Protein AF-A0A8T6LSS7-F1 (afdb_monomer)

Foldseek 3Di:
DDDDDDDPPPPPPPPPDDPDPDDPDDPDPLPKDFPDWDADPPVRWIKTKIDFDFLVSLQSVLVVVQWGQADDQDPVSLVVCLVDPCCPPNDGAKEWGQWWCLVHPPFIAGSLRAFDQDAFAFDCPPDPPVQQTTKIQHRPDDDRGHHSHMYTGHRGDPPDTHITMIIHDPRFQKWWADAQAQWKKWFDDDPVLQDAFWKKKKWKFAAQDQAAKWFFKEFFAQFWGWIGGSQWIWIRQGNDPVLTDTFQDGDDHRDIWMWMWIDGALQWTFIDINNHTRGIGHSVNRHGGQHQPCQPPCVVVVHRRGIMMGQDHGDNDSHRGTGGIIAFIWMFGADPVRDTDTPFTFRPSRQDDQWGATSNGRIIGIDPIFIGGPSRQGSAHEAEFDAQDKDKDQKDFAFHKHKYKYFFDPQWFKKKKKKDDPPQVPPDKWWKKKFKAFSDADDPVDGPDIDTAISRIDIDMDGPDDGGMMMMIIGTNGMDGTMMIHMHIDHDDAADDCVQAAEFDAPDKDWWDKQADFLPDDQVSFKHKYKYFAAAWFQKKKKWKDDFWDFKKKKKFFRYEDDPVVVVVVPCPDDDPDPPPDPPPPQFPRMFIFGDPTGTTMTMGGRDHGHMMMMMMGHSGITTTMMMHMHTHHQDQQQDQVSAAEADAQDKDDPDKDGAPRKGKHKYQAAPPQFKKKKWKADWWDFKKKFKAAPGADDPVDGPAIWFGTISTIMDMDGDDDGGMMMMMIHDNGIIGRIIIHMHGDHHPDDDPPPDAAEDGGRDDDPDDDDPPPDDHHHDYDDPDDDPDDDDDDDDDDDD

Nearest PDB structures (foldseek):
  1qdd-assembly1_A  TM=8.700E-01  e=4.969E-05  Homo sapiens
  3l9j-assembly1_C  TM=7.885E-01  e=1.674E-05  Homo sapiens
  1tn3-assembly1_A  TM=7.776E-01  e=2.612E-05  Homo sapiens
  1htn-assembly1_A  TM=8.188E-01  e=8.147E-05  Homo sapiens
  2nan-assembly1_A  TM=7.299E-01  e=3.011E-03  Homo sapiens

Sequence (800 aa):
MKAQTVVVLSIFLLSILSPFFSTAEAENSTGIEILDTAVNPENNHTYHLLSASSWEDAANAARGLDGFLTTIDDALENQWIFDTFASFDNQSRHLWTGLSDDDEDGYYKWHDGTPFYYNNWGDSQPSEGGDEDFVHIASTNMGNIMPGSWNDLENDPQYFPVYGVVEVGEGADFSLRFDGEEDNVVIPHSDALNISGSISISAWVFPYSLDGIQFITMKGDYGWGMYLNNGAIGYASEYSLSQHPLSNMTVADNEWAHIEVELTESVGGEFRINGALAGNITAEESLIPQGDFGSNDCFTSGESCDELYIGSMGAGCDCNYFEGLLDNISIGTMTTNSTVHWFSNWTFPEGEGTTTGDTLSHLGEINGADWVMPDGTIVTQAVELENDQDLTIESAQAGDQLLFYGEIDDMTKDMYFSMSSWGDFGKEPTTIEVYMSHETIPSSWEHDEYFDAEYSFLWEDWSWPDAGTWWIVIIPTEDIEDLTLTLTWVVADPPPELDEMTELFNGIPVAGQSIDVGRQASFEDRVLYYYVNVTEPLASLSVETYGGTGNINLGLSWGTVPDPFDMFDNFPFESEPGSDKDEESESSAKIDWSSQQGNGEVATLYDVEPGLYYATAFTYQRSLDFTIKSSFAYAPDNIAPEDAIELSPGIAYGPLSGYDGLLQYFKIDVPTGTERLEVDLDEGYGEATLFLQYLEAPDAVNYDHLSGSPGAGDMVGFNDPTPGMWYILVYTEEIFANVMITASFEDRYVWSYDGTPIELFNGEEISGIEAPQGEELNFYVILENPGEYLSVSTLVVRVN

Mean predicted aligned error: 19.02 Å

Secondary structure (DSSP, 8-state):
------STTSSSSS--------------TT-PPEEEEEE-TTT--EEEEEPS--HHHHHHHHHTTTSEEPP--SHHHHHHHHHHHTTGGG---EEEEEEE-TTSTT--EETT--------BPTT-S-S-TT--EEEE-SS-BTTBPTTSEEEE-SS-SSS-EEEEEEES-----EEEEESSS-EEEE---GGG---SEEEEEEEEEES--SSEEEEEEETBT-SEEEEETTEEEE--SS-GGGS-EEEEEPPTTS-EEEEEEEETTTEEEEEETTEEEEEE-TTT-----SB---TTHHHHT-----EEESS--TT-S----EEEEEEEEEEEE-TTS-EEEEEEE--TT-SSSEEE-TT--EEEEESPEEE-TTS-B--PPEE--TTEEEEEEEE-TT--EEEEEEEPTTEEEEEEEEEESS-TTSS--EEEEEEEESS---SSS-SEEEEEETTEEEEEEESPPSEEEEEEEEESS-EEEEEEEEEEEEPPPPPPTTTSEE--TT--EEEEEE---TTS-SGGGEEEEEEEE-S-EEEEEEEEESSBS--EEEEEESSPPPTTHHHHTS-S---TT--------TT-SEEEE--SSS--EEEEEEE-SEEEEEEEE-SS-EEEEEEEEEEEEPPTTSSGGG-EEPPTT--EEEEEE-TT--EEEEEEE-TT--EEEEEEESSEE--EEEEEESS---SS--SEE-SS-STT-EEEEESPPSEEEEEEEE-SS-EEEEEEEEEEE-------SSPPEEPPTT---------TTPPPPEE---SS--S------------

Solvent-accessible surface area (backbone atoms only — not comparable to full-atom values): 43514 Å² total; per-residue (Å²): 138,86,89,90,86,88,77,93,83,76,81,86,81,80,86,84,87,73,86,83,78,78,78,84,74,79,83,66,94,82,77,71,47,80,76,47,76,50,63,45,88,86,85,68,39,38,34,36,34,37,44,66,53,32,51,67,60,33,40,57,52,16,49,77,64,65,27,24,23,25,81,54,78,43,73,66,52,46,50,48,53,39,71,60,53,22,48,42,97,84,40,81,32,29,32,33,42,15,39,30,17,77,90,43,87,92,51,70,41,32,62,32,40,47,68,70,82,44,85,52,61,14,74,84,40,75,60,100,48,97,67,32,36,33,31,27,38,30,51,52,72,62,85,74,25,43,60,66,21,30,44,54,29,40,56,67,56,90,88,60,75,35,20,29,30,24,31,36,58,90,60,49,58,22,20,40,37,26,82,39,73,80,19,29,33,47,24,73,66,54,83,82,75,72,62,67,67,31,43,34,41,37,31,38,39,26,29,67,58,44,77,56,52,27,15,52,30,16,28,5,18,51,7,34,35,40,28,34,46,62,27,16,46,32,40,37,31,48,82,50,78,91,72,33,51,59,32,81,44,60,63,60,59,77,39,84,38,43,38,37,43,41,38,30,49,68,65,16,34,36,28,28,47,71,87,39,85,26,33,70,37,49,32,88,54,24,45,67,37,85,6,80,72,64,51,75,61,38,71,71,73,72,56,79,44,51,30,38,22,32,24,19,47,24,72,56,43,102,47,44,23,24,35,27,38,41,34,50,39,32,39,28,30,68,42,99,82,79,44,75,48,71,80,42,38,36,47,44,48,61,42,56,83,55,53,50,55,26,86,81,70,52,61,28,41,45,40,83,48,42,41,15,37,80,90,65,52,60,61,49,60,61,43,78,42,53,74,77,38,80,47,73,44,71,64,50,50,53,70,42,61,47,36,33,32,31,80,40,56,75,64,25,44,38,38,36,43,37,38,40,30,83,77,50,83,86,59,81,81,45,48,27,45,38,27,29,17,73,81,43,80,34,47,102,87,50,54,79,42,78,45,79,18,54,54,43,37,44,79,49,75,42,74,53,53,80,56,44,45,37,22,36,31,40,31,30,70,47,70,45,53,48,38,34,39,34,34,34,67,42,65,54,69,80,51,78,62,73,89,81,36,45,81,42,46,73,72,46,70,49,70,68,43,64,38,88,45,60,81,82,55,61,68,76,71,33,53,46,54,32,33,33,82,40,85,57,60,20,46,25,43,33,42,38,35,35,60,58,51,48,38,39,30,35,28,31,18,54,81,26,55,45,59,81,65,56,68,56,71,74,47,81,86,82,68,68,97,79,71,84,72,69,90,77,82,72,50,69,55,59,55,31,72,18,75,57,94,27,33,72,27,61,21,60,38,58,76,34,63,61,41,58,31,20,30,26,43,32,38,89,46,44,26,39,49,24,28,38,31,26,41,72,38,64,55,71,81,20,60,41,72,92,47,33,44,76,59,49,76,70,44,74,45,69,72,40,69,44,30,45,84,45,49,41,28,32,28,38,77,40,56,85,84,48,34,16,41,36,39,37,29,42,52,58,44,42,42,33,38,45,30,27,16,76,79,43,72,35,53,103,86,51,56,76,44,57,41,44,49,64,20,33,67,19,51,43,72,49,65,61,54,75,60,39,48,33,20,34,26,43,39,32,77,34,51,22,40,54,24,25,42,31,39,33,75,45,75,57,84,72,80,69,82,79,82,68,64,42,79,57,58,51,85,60,84,86,74,83,84,64,74,68,93,90,67,86,88,49,73,44,68,87,70,95,65,93,68,98,74,90,87,90,86,85,83,83,87,81,85,126

Radius of gyration: 38.3 Å; Cα contacts (8 Å, |Δi|>4): 1984; chains: 1; bounding box: 134×94×95 Å

pLDDT: mean 80.97, std 16.64, range [23.95, 98.19]

Structure (mmCIF, N/CA/C/O backbone):
data_AF-A0A8T6LSS7-F1
#
_entry.id   AF-A0A8T6LSS7-F1
#
loop_
_atom_site.group_PDB
_atom_site.id
_atom_site.type_symbol
_atom_site.label_atom_id
_atom_site.label_alt_id
_atom_site.label_comp_id
_atom_site.label_asym_id
_atom_site.label_entity_id
_atom_site.label_seq_id
_atom_site.pdbx_PDB_ins_code
_atom_site.Cartn_x
_atom_site.Cartn_y
_atom_site.Cartn_z
_atom_site.occupancy
_atom_site.B_iso_or_equiv
_atom_site.auth_seq_id
_atom_site.auth_comp_id
_atom_site.auth_asym_id
_atom_site.auth_atom_id
_atom_site.pdbx_PDB_model_num
ATOM 1 N N . MET A 1 1 ? -94.938 25.463 23.545 1.00 40.94 1 MET A N 1
ATOM 2 C CA . MET A 1 1 ? -94.164 26.537 22.888 1.00 40.94 1 MET A CA 1
ATOM 3 C C . MET A 1 1 ? -93.229 25.874 21.897 1.00 40.94 1 MET A C 1
ATOM 5 O O . MET A 1 1 ? -92.561 24.924 22.271 1.00 40.94 1 MET A O 1
ATOM 9 N N . LYS A 1 2 ? -93.323 26.260 20.623 1.00 40.34 2 LYS A N 1
ATOM 10 C CA . LYS A 1 2 ? -92.536 25.718 19.510 1.00 40.34 2 LYS A CA 1
ATOM 11 C C . LYS A 1 2 ? -91.195 26.460 19.415 1.00 40.34 2 LYS A C 1
ATOM 13 O O . LYS A 1 2 ? -91.171 27.650 19.703 1.00 40.34 2 LYS A O 1
ATOM 18 N N . ALA A 1 3 ? -90.190 25.744 18.904 1.00 39.75 3 ALA A N 1
ATOM 19 C CA . ALA A 1 3 ? -88.854 26.180 18.482 1.00 39.75 3 ALA A CA 1
ATOM 20 C C . ALA A 1 3 ? -87.817 26.421 19.596 1.00 39.75 3 ALA A C 1
ATOM 22 O O . ALA A 1 3 ? -87.719 27.522 20.115 1.00 39.75 3 ALA A O 1
ATOM 23 N N . GLN A 1 4 ? -87.020 25.382 19.890 1.00 44.56 4 GLN A N 1
ATOM 24 C CA . GLN A 1 4 ? -85.574 25.448 20.181 1.00 44.56 4 GLN A CA 1
ATOM 25 C C . GLN A 1 4 ? -85.032 24.021 20.406 1.00 44.56 4 GLN A C 1
ATOM 27 O O . GLN A 1 4 ? -84.818 23.582 21.531 1.00 44.56 4 GLN A O 1
ATOM 32 N N . THR A 1 5 ? -84.881 23.241 19.330 1.00 46.53 5 THR A N 1
ATOM 33 C CA . THR A 1 5 ? -84.196 21.932 19.349 1.00 46.53 5 THR A CA 1
ATOM 34 C C . THR A 1 5 ? -83.791 21.564 17.919 1.00 46.53 5 THR A C 1
ATOM 36 O O . THR A 1 5 ? -84.595 20.939 17.251 1.00 46.53 5 THR A O 1
ATOM 39 N N . VAL A 1 6 ? -82.627 22.024 17.437 1.00 47.06 6 VAL A N 1
ATOM 40 C CA . VAL A 1 6 ? -81.729 21.396 16.426 1.00 47.06 6 VAL A CA 1
ATOM 41 C C . VAL A 1 6 ? -80.494 22.313 16.313 1.00 47.06 6 VAL A C 1
ATOM 43 O O . VAL A 1 6 ? -80.533 23.228 15.507 1.00 47.06 6 VAL A O 1
ATOM 46 N N . VAL A 1 7 ? -79.442 22.114 17.127 1.00 45.12 7 VAL A N 1
ATOM 47 C CA . VAL A 1 7 ? -78.052 22.580 16.834 1.00 45.12 7 VAL A CA 1
ATOM 48 C C . VAL A 1 7 ? -76.977 21.688 17.501 1.00 45.12 7 VAL A C 1
ATOM 50 O O . VAL A 1 7 ? -75.867 21.609 17.001 1.00 45.12 7 VAL A O 1
ATOM 53 N N . VAL A 1 8 ? -77.254 20.924 18.566 1.00 42.53 8 VAL A N 1
ATOM 54 C CA . VAL A 1 8 ? -76.170 20.286 19.364 1.00 42.53 8 VAL A CA 1
ATOM 55 C C . VAL A 1 8 ? -75.851 18.822 18.979 1.00 42.53 8 VAL A C 1
ATOM 57 O O . VAL A 1 8 ? -75.291 18.087 19.775 1.00 42.53 8 VAL A O 1
ATOM 60 N N . LEU A 1 9 ? -76.168 18.359 17.762 1.00 38.84 9 LEU A N 1
ATOM 61 C CA . LEU A 1 9 ? -75.854 16.972 17.345 1.00 38.84 9 LEU A CA 1
ATOM 62 C C . LEU A 1 9 ? -75.082 16.848 16.018 1.00 38.84 9 LEU A C 1
ATOM 64 O O . LEU A 1 9 ? -75.064 15.778 15.420 1.00 38.84 9 LEU A O 1
ATOM 68 N N . SER A 1 10 ? -74.435 17.925 15.558 1.00 41.28 10 SER A N 1
ATOM 69 C CA . SER A 1 10 ? -73.684 17.940 14.286 1.00 41.28 10 SER A CA 1
ATOM 70 C C . SER A 1 10 ? -72.208 18.339 14.418 1.00 41.28 10 SER A C 1
ATOM 72 O O . SER A 1 10 ? -71.551 18.518 13.403 1.00 41.28 10 SER A O 1
ATOM 74 N N . ILE A 1 11 ? -71.670 18.445 15.640 1.00 42.44 11 ILE A N 1
ATOM 75 C CA . ILE A 1 11 ? -70.236 18.729 15.884 1.00 42.44 11 ILE A CA 1
ATOM 76 C C . ILE A 1 11 ? -69.477 17.478 16.382 1.00 42.44 11 ILE A C 1
ATOM 78 O O . ILE A 1 11 ? -68.262 17.491 16.495 1.00 42.44 11 ILE A O 1
ATOM 82 N N . PHE A 1 12 ? -70.161 16.347 16.592 1.00 38.97 12 PHE A N 1
ATOM 83 C CA . PHE A 1 12 ? -69.554 15.123 17.144 1.00 38.97 12 PHE A CA 1
ATOM 84 C C . PHE A 1 12 ? -69.286 14.004 16.116 1.00 38.97 12 PHE A C 1
ATOM 86 O O . PHE A 1 12 ? -69.107 12.854 16.500 1.00 38.97 12 PHE A O 1
ATOM 93 N N . LEU A 1 13 ? -69.287 14.303 14.810 1.00 39.62 13 LEU A N 1
ATOM 94 C CA . LEU A 1 13 ? -69.098 13.281 13.763 1.00 39.62 13 LEU A CA 1
ATOM 95 C C . LEU A 1 13 ? -68.272 13.750 12.550 1.00 39.62 13 LEU A C 1
ATOM 97 O O . LEU A 1 13 ? -68.459 13.258 11.443 1.00 39.62 13 LEU A O 1
ATOM 101 N N . LEU A 1 14 ? -67.351 14.696 12.762 1.00 36.94 14 LEU A N 1
ATOM 102 C CA . LEU A 1 14 ? -66.416 15.180 11.731 1.00 36.94 14 LEU A CA 1
ATOM 103 C C . LEU A 1 14 ? -64.970 15.345 12.242 1.00 36.94 14 LEU A C 1
ATOM 105 O O . LEU A 1 14 ? -64.190 16.071 11.644 1.00 36.94 14 LEU A O 1
ATOM 109 N N . SER A 1 15 ? -64.600 14.653 13.325 1.00 35.75 15 SER A N 1
ATOM 110 C CA . SER A 1 15 ? -63.225 14.616 13.860 1.00 35.75 15 SER A CA 1
ATOM 111 C C . SER A 1 15 ? -62.592 13.220 13.801 1.00 35.75 15 SER A C 1
ATOM 113 O O . SER A 1 15 ? -61.698 12.911 14.580 1.00 35.75 15 SER A O 1
ATOM 115 N N . ILE A 1 16 ? -63.076 12.354 12.909 1.00 44.50 16 ILE A N 1
ATOM 116 C CA . ILE A 1 16 ? -62.500 11.028 12.668 1.00 44.50 16 ILE A CA 1
ATOM 117 C C . ILE A 1 16 ? -62.125 10.985 11.190 1.00 44.50 16 ILE A C 1
ATOM 119 O O . ILE A 1 16 ? -62.969 10.634 10.373 1.00 44.50 16 ILE A O 1
ATOM 123 N N . LEU A 1 17 ? -60.925 11.473 10.866 1.00 40.81 17 LEU A N 1
ATOM 124 C CA . LEU A 1 17 ? -60.107 11.165 9.679 1.00 40.81 17 LEU A CA 1
ATOM 125 C C . LEU A 1 17 ? -58.912 12.136 9.650 1.00 40.81 17 LEU A C 1
ATOM 127 O O . LEU A 1 17 ? -58.845 13.039 8.823 1.00 40.81 17 LEU A O 1
ATOM 131 N N . SER A 1 18 ? -57.981 11.927 10.577 1.00 35.81 18 SER A N 1
ATOM 132 C CA . SER A 1 18 ? -56.585 12.343 10.435 1.00 35.81 18 SER A CA 1
ATOM 133 C C . SER A 1 18 ? -55.748 11.213 11.035 1.00 35.81 18 SER A C 1
ATOM 135 O O . SER A 1 18 ? -55.961 10.904 12.212 1.00 35.81 18 SER A O 1
ATOM 137 N N . PRO A 1 19 ? -54.869 10.535 10.282 1.00 35.75 19 PRO A N 1
ATOM 138 C CA . PRO A 1 19 ? -53.860 9.696 10.905 1.00 35.75 19 PRO A CA 1
ATOM 139 C C . PRO A 1 19 ? -52.887 10.632 11.629 1.00 35.75 19 PRO A C 1
ATOM 141 O O . PRO A 1 19 ? -52.275 11.500 11.011 1.00 35.75 19 PRO A O 1
ATOM 144 N N . PHE A 1 20 ? -52.811 10.500 12.951 1.00 35.19 20 PHE A N 1
ATOM 145 C CA . PHE A 1 20 ? -51.690 11.015 13.726 1.00 35.19 20 PHE A CA 1
ATOM 146 C C . PHE A 1 20 ? -50.478 10.151 13.368 1.00 35.19 20 PHE A C 1
ATOM 148 O O . PHE A 1 20 ? -50.337 9.050 13.890 1.00 35.19 20 PHE A O 1
ATOM 155 N N . PHE A 1 21 ? -49.642 10.632 12.456 1.00 32.59 21 PHE A N 1
ATOM 156 C CA . PHE A 1 21 ? -48.210 10.401 12.574 1.00 32.59 21 PHE A CA 1
ATOM 157 C C . PHE A 1 21 ? -47.707 11.544 13.455 1.00 32.59 21 PHE A C 1
ATOM 159 O O . PHE A 1 21 ? -47.701 12.691 13.018 1.00 32.59 21 PHE A O 1
ATOM 166 N N . SER A 1 22 ? -47.413 11.267 14.725 1.00 27.83 22 SER A N 1
ATOM 167 C CA . SER A 1 22 ? -46.406 12.062 15.421 1.00 27.83 22 SER A CA 1
ATOM 168 C C . SER A 1 22 ? -45.099 11.323 15.197 1.00 27.83 22 SER A C 1
ATOM 170 O O . SER A 1 22 ? -44.866 10.286 15.817 1.00 27.83 22 SER A O 1
ATOM 172 N N . THR A 1 23 ? -44.296 11.808 14.263 1.00 31.00 23 THR A N 1
ATOM 173 C CA . THR A 1 23 ? -42.855 11.637 14.378 1.00 31.00 23 THR A CA 1
ATOM 174 C C . THR A 1 23 ? -42.456 12.385 15.647 1.00 31.00 23 THR A C 1
ATOM 176 O O . THR A 1 23 ? -42.831 13.541 15.845 1.00 31.00 23 THR A O 1
ATOM 179 N N . ALA A 1 24 ? -41.849 11.670 16.588 1.00 33.47 24 ALA A N 1
ATOM 180 C CA . ALA A 1 24 ? -41.074 12.312 17.629 1.00 33.47 24 ALA A CA 1
ATOM 181 C C . ALA A 1 24 ? -39.760 12.694 16.946 1.00 33.47 24 ALA A C 1
ATOM 183 O O . ALA A 1 24 ? -38.955 11.818 16.664 1.00 33.47 24 ALA A O 1
ATOM 184 N N . GLU A 1 25 ? -39.613 13.961 16.575 1.00 34.03 25 GLU A N 1
ATOM 185 C CA . GLU A 1 25 ? -38.293 14.527 16.309 1.00 34.03 25 GLU A CA 1
ATOM 186 C C . GLU A 1 25 ? -37.660 14.777 17.679 1.00 34.03 25 GLU A C 1
ATOM 188 O O . GLU A 1 25 ? -38.265 15.429 18.538 1.00 34.03 25 GLU A O 1
ATOM 193 N N . ALA A 1 26 ? -36.495 14.176 17.914 1.00 36.84 26 ALA A N 1
ATOM 194 C CA . ALA A 1 26 ? -35.622 14.580 19.001 1.00 36.84 26 ALA A CA 1
ATOM 195 C C . ALA A 1 26 ? -35.223 16.046 18.752 1.00 36.84 26 ALA A C 1
ATOM 197 O O . ALA A 1 26 ? -34.851 16.405 17.636 1.00 36.84 26 ALA A O 1
ATOM 198 N N . GLU A 1 27 ? -35.377 16.920 19.751 1.00 32.44 27 GLU A N 1
ATOM 199 C CA . GLU A 1 27 ? -34.885 18.296 19.641 1.00 32.44 27 GLU A CA 1
ATOM 200 C C . GLU A 1 27 ? -33.352 18.264 19.662 1.00 32.44 27 GLU A C 1
ATOM 202 O O . GLU A 1 27 ? -32.753 18.011 20.706 1.00 32.44 27 GLU A O 1
ATOM 207 N N . ASN A 1 28 ? -32.741 18.529 18.505 1.00 38.34 28 ASN A N 1
ATOM 208 C CA . ASN A 1 28 ? -31.308 18.758 18.357 1.00 38.34 28 ASN A CA 1
ATOM 209 C C . ASN A 1 28 ? -30.936 20.070 19.078 1.00 38.34 28 ASN A C 1
ATOM 211 O O . ASN A 1 28 ? -31.530 21.122 18.816 1.00 38.34 28 ASN A O 1
ATOM 215 N N . SER A 1 29 ? -30.004 20.025 20.030 1.00 43.22 29 SER A N 1
ATOM 216 C CA . SER A 1 29 ? -29.711 21.129 20.962 1.00 43.22 29 SER A CA 1
ATOM 217 C C . SER A 1 29 ? -28.929 22.301 20.338 1.00 43.22 29 SER A C 1
ATOM 219 O O . SER A 1 29 ? -28.800 23.346 20.980 1.00 43.22 29 SER A O 1
ATOM 221 N N . THR A 1 30 ? -28.478 22.173 19.086 1.00 54.31 30 THR A N 1
ATOM 222 C CA . THR A 1 30 ? -27.669 23.164 18.346 1.00 54.31 30 THR A CA 1
ATOM 223 C C . THR A 1 30 ? -28.473 24.022 17.359 1.00 54.31 30 THR A C 1
ATOM 225 O O . THR A 1 30 ? -28.008 25.072 16.923 1.00 54.31 30 THR A O 1
ATOM 228 N N . GLY A 1 31 ? -29.713 23.640 17.025 1.00 70.25 31 GLY A N 1
ATOM 229 C CA . GLY A 1 31 ? -30.532 24.355 16.034 1.00 70.25 31 GLY A CA 1
ATOM 230 C C . GLY A 1 31 ? -30.112 24.147 14.570 1.00 70.25 31 GLY A C 1
ATOM 231 O O . GLY A 1 31 ? -30.595 24.884 13.710 1.00 70.25 31 GLY A O 1
ATOM 232 N N . ILE A 1 32 ? -29.249 23.161 14.296 1.00 86.25 32 ILE A N 1
ATOM 233 C CA . ILE A 1 32 ? -28.837 22.726 12.952 1.00 86.25 32 ILE A CA 1
ATOM 234 C C . ILE A 1 32 ? -29.931 21.844 12.330 1.00 86.25 32 ILE A C 1
ATOM 236 O O . ILE A 1 32 ? -30.429 20.912 12.966 1.00 86.25 32 ILE A O 1
ATOM 240 N N . GLU A 1 33 ? -30.317 22.149 11.088 1.00 92.06 33 GLU A N 1
ATOM 241 C CA . GLU A 1 33 ? -31.374 21.451 10.340 1.00 92.06 33 GLU A CA 1
ATOM 242 C C . GLU A 1 33 ? -30.783 20.506 9.279 1.00 92.06 33 GLU A C 1
ATOM 244 O O . GLU A 1 33 ? -29.805 20.852 8.620 1.00 92.06 33 GLU A O 1
ATOM 249 N N . ILE A 1 34 ? -31.421 19.352 9.045 1.00 93.94 34 ILE A N 1
ATOM 250 C CA . ILE A 1 34 ? -31.123 18.484 7.893 1.00 93.94 34 ILE A CA 1
ATOM 251 C C . ILE A 1 34 ? -31.793 19.076 6.644 1.00 93.94 34 ILE A C 1
ATOM 253 O O . ILE A 1 34 ? -33.019 19.199 6.582 1.00 93.94 34 ILE A O 1
ATOM 257 N N . LEU A 1 35 ? -30.992 19.442 5.645 1.00 94.69 35 LEU A N 1
ATOM 258 C CA . LEU A 1 35 ? -31.424 20.033 4.378 1.00 94.69 35 LEU A CA 1
ATOM 259 C C . LEU A 1 35 ? -31.782 18.988 3.316 1.00 94.69 35 LEU A C 1
ATOM 261 O O . LEU A 1 35 ? -32.729 19.210 2.557 1.00 94.69 35 LEU A O 1
ATOM 265 N N . ASP A 1 36 ? -31.035 17.885 3.248 1.00 95.56 36 ASP A N 1
ATOM 266 C CA . ASP A 1 36 ? -31.293 16.775 2.324 1.00 95.56 36 ASP A CA 1
ATOM 267 C C . ASP A 1 36 ? -30.813 15.436 2.890 1.00 95.56 36 ASP A C 1
ATOM 269 O O . ASP A 1 36 ? -30.063 15.386 3.865 1.00 95.56 36 ASP A O 1
ATOM 273 N N . THR A 1 37 ? -31.270 14.335 2.297 1.00 95.12 37 THR A N 1
ATOM 274 C CA . THR A 1 37 ? -30.826 12.980 2.642 1.00 95.12 37 THR A CA 1
ATOM 275 C C . THR A 1 37 ? -30.750 12.115 1.395 1.00 95.12 37 THR A C 1
ATOM 277 O O . THR A 1 37 ? -31.733 12.002 0.658 1.00 95.12 37 THR A O 1
ATOM 280 N N . ALA A 1 38 ? -29.610 11.463 1.193 1.00 94.25 38 ALA A N 1
ATOM 281 C CA . ALA A 1 38 ? -29.365 10.573 0.067 1.00 94.25 38 ALA A CA 1
ATOM 282 C C . ALA A 1 38 ? -28.739 9.258 0.543 1.00 94.25 38 ALA A C 1
ATOM 284 O O . ALA A 1 38 ? -28.153 9.199 1.614 1.00 94.25 38 ALA A O 1
ATOM 285 N N . VAL A 1 39 ? -28.891 8.198 -0.247 1.00 91.69 39 VAL A N 1
ATOM 286 C CA . VAL A 1 39 ? -28.208 6.918 -0.017 1.00 91.69 39 VAL A CA 1
ATOM 287 C C . VAL A 1 39 ? -27.258 6.719 -1.182 1.00 91.69 39 VAL A C 1
ATOM 289 O O . VAL A 1 39 ? -27.709 6.790 -2.335 1.00 91.69 39 VAL A O 1
ATOM 292 N N . ASN A 1 40 ? -25.979 6.504 -0.893 1.00 87.19 40 ASN A N 1
ATOM 293 C CA . ASN A 1 40 ? -24.995 6.225 -1.929 1.00 87.19 40 ASN A CA 1
ATOM 294 C C . ASN A 1 40 ? -25.286 4.826 -2.509 1.00 87.19 40 ASN A C 1
ATOM 296 O O . ASN A 1 40 ? -25.417 3.858 -1.759 1.00 87.19 40 ASN A O 1
ATOM 300 N N . PRO A 1 41 ? -25.501 4.697 -3.832 1.00 87.19 41 PRO A N 1
ATOM 301 C CA . PRO A 1 41 ? -25.868 3.424 -4.442 1.00 87.19 41 PRO A CA 1
ATOM 302 C C . PRO A 1 41 ? -24.751 2.371 -4.422 1.00 87.19 41 PRO A C 1
ATOM 304 O O . PRO A 1 41 ? -25.080 1.199 -4.610 1.00 87.19 41 PRO A O 1
ATOM 307 N N . GLU A 1 42 ? -23.490 2.767 -4.229 1.00 80.75 42 GLU A N 1
ATOM 308 C CA . GLU A 1 42 ? -22.336 1.861 -4.261 1.00 80.75 42 GLU A CA 1
ATOM 309 C C . GLU A 1 42 ? -22.053 1.251 -2.877 1.00 80.75 42 GLU A C 1
ATOM 311 O O . GLU A 1 42 ? -22.090 0.028 -2.746 1.00 80.75 42 GLU A O 1
ATOM 316 N N . ASN A 1 43 ? -21.880 2.071 -1.831 1.00 79.12 43 ASN A N 1
ATOM 317 C CA . ASN A 1 43 ? -21.609 1.590 -0.462 1.00 79.12 43 ASN A CA 1
ATOM 318 C C . ASN A 1 43 ? -22.879 1.384 0.397 1.00 79.12 43 ASN A C 1
ATOM 320 O O . ASN A 1 43 ? -22.838 0.747 1.445 1.00 79.12 43 ASN A O 1
ATOM 324 N N . ASN A 1 44 ? -24.049 1.849 -0.066 1.00 80.12 44 ASN A N 1
ATOM 325 C CA . ASN A 1 44 ? -25.341 1.726 0.622 1.00 80.12 44 ASN A CA 1
ATOM 326 C C . ASN A 1 44 ? -25.422 2.464 1.982 1.00 80.12 44 ASN A C 1
ATOM 328 O O . ASN A 1 44 ? -26.361 2.228 2.752 1.00 80.12 44 ASN A O 1
ATOM 332 N N . HIS A 1 45 ? -24.506 3.399 2.249 1.00 81.88 45 HIS A N 1
ATOM 333 C CA . HIS A 1 45 ? -24.540 4.288 3.411 1.00 81.88 45 HIS A CA 1
ATOM 334 C C . HIS A 1 45 ? -25.535 5.440 3.211 1.00 81.88 45 HIS A C 1
ATOM 336 O O . HIS A 1 45 ? -25.880 5.822 2.083 1.00 81.88 45 HIS A O 1
ATOM 342 N N . THR A 1 46 ? -26.072 5.964 4.317 1.00 89.06 46 THR A N 1
ATOM 343 C CA . THR A 1 46 ? -27.036 7.075 4.301 1.00 89.06 46 THR A CA 1
ATOM 344 C C . THR A 1 46 ? -26.336 8.375 4.654 1.00 89.06 46 THR A C 1
ATOM 346 O O . THR A 1 46 ? -25.728 8.464 5.705 1.00 89.06 46 THR A O 1
ATOM 349 N N . TYR A 1 47 ? -26.497 9.410 3.836 1.00 93.62 47 TYR A N 1
ATOM 350 C CA . TYR A 1 47 ? -25.856 10.705 4.041 1.00 93.62 47 TYR A CA 1
ATOM 351 C C . TYR A 1 47 ? -26.888 11.802 4.286 1.00 93.62 47 TYR A C 1
ATOM 353 O O . TYR A 1 47 ? -27.912 11.870 3.592 1.00 93.62 47 TYR A O 1
ATOM 361 N N . HIS A 1 48 ? -26.605 12.700 5.226 1.00 94.19 48 HIS A N 1
ATOM 362 C CA . HIS A 1 48 ? -27.399 13.891 5.511 1.00 94.19 48 HIS A CA 1
ATOM 363 C C . HIS A 1 48 ? -26.604 15.163 5.227 1.00 94.19 48 HIS A C 1
ATOM 365 O O . HIS A 1 48 ? -25.503 15.348 5.730 1.00 94.19 48 HIS A O 1
ATOM 371 N N . LEU A 1 49 ? -27.205 16.097 4.493 1.00 97.12 49 LEU A N 1
ATOM 372 C CA . LEU A 1 49 ? -26.668 17.450 4.360 1.00 97.12 49 LEU A CA 1
ATOM 373 C C . LEU A 1 49 ? -27.221 18.325 5.486 1.00 97.12 49 LEU A C 1
ATOM 375 O O . LEU A 1 49 ? -28.436 18.503 5.575 1.00 97.12 49 LEU A O 1
ATOM 379 N N . LEU A 1 50 ? -26.357 18.908 6.307 1.00 95.94 50 LEU A N 1
ATOM 380 C CA . LEU A 1 50 ? -26.715 19.820 7.394 1.00 95.94 50 LEU A CA 1
ATOM 381 C C . LEU A 1 50 ? -26.799 21.274 6.919 1.00 95.94 50 LEU A C 1
ATOM 383 O O . LEU A 1 50 ? -26.271 21.642 5.872 1.00 95.94 50 LEU A O 1
ATOM 387 N N . SER A 1 51 ? -27.473 22.133 7.685 1.00 95.56 51 SER A N 1
ATOM 388 C CA . SER A 1 51 ? -27.400 23.589 7.529 1.00 95.56 51 SER A CA 1
ATOM 389 C C . SER A 1 51 ? -26.023 24.122 7.933 1.00 95.56 51 SER A C 1
ATOM 391 O O . SER A 1 51 ? -25.399 23.553 8.817 1.00 95.56 51 SER A O 1
ATOM 393 N N . ALA A 1 52 ? -25.585 25.237 7.338 1.00 95.31 52 ALA A N 1
ATOM 394 C CA . ALA A 1 52 ? -24.250 25.787 7.578 1.00 95.31 52 ALA A CA 1
ATOM 395 C C . ALA A 1 52 ? -23.946 26.066 9.059 1.00 95.31 52 ALA A C 1
ATOM 397 O O . ALA A 1 52 ? -24.772 26.669 9.754 1.00 95.31 52 ALA A O 1
ATOM 398 N N . SER A 1 53 ? -22.745 25.682 9.484 1.00 94.44 53 SER A N 1
ATOM 399 C CA . SER A 1 53 ? -22.212 25.811 10.845 1.00 94.44 53 SER A CA 1
ATOM 400 C C . SER A 1 53 ? -20.680 25.719 10.830 1.00 94.44 53 SER A C 1
ATOM 402 O O . SER A 1 53 ? -20.091 25.488 9.768 1.00 94.44 53 SER A O 1
ATOM 404 N N . SER A 1 54 ? -20.046 25.872 11.997 1.00 94.88 54 SER A N 1
ATOM 405 C CA . SER A 1 54 ? -18.645 25.478 12.172 1.00 94.88 54 SER A CA 1
ATOM 406 C C . SER A 1 54 ? -18.482 23.964 12.009 1.00 94.88 54 SER A C 1
ATOM 408 O O . SER A 1 54 ? -19.483 23.228 12.038 1.00 94.88 54 SER A O 1
ATOM 410 N N . TRP A 1 55 ? -17.243 23.509 11.829 1.00 95.12 55 TRP A N 1
ATOM 411 C CA . TRP A 1 55 ? -16.930 22.085 11.760 1.00 95.12 55 TRP A CA 1
ATOM 412 C C . TRP A 1 55 ? -17.317 21.379 13.065 1.00 95.12 55 TRP A C 1
ATOM 414 O O . TRP A 1 55 ? -18.111 20.442 13.032 1.00 95.12 55 TRP A O 1
ATOM 424 N N . GLU A 1 56 ? -16.907 21.908 14.224 1.00 87.75 56 GLU A N 1
ATOM 425 C CA . GLU A 1 56 ? -17.232 21.329 15.539 1.00 87.75 56 GLU A CA 1
ATOM 426 C C . GLU A 1 56 ? -18.747 21.234 15.788 1.00 87.75 56 GLU A C 1
ATOM 428 O O . GLU A 1 56 ? -19.249 20.246 16.330 1.00 87.75 56 GLU A O 1
ATOM 433 N N . ASP A 1 57 ? -19.514 22.258 15.401 1.00 89.06 57 ASP A N 1
ATOM 434 C CA . ASP A 1 57 ? -20.970 22.245 15.550 1.00 89.06 57 ASP A CA 1
ATOM 435 C C . ASP A 1 57 ? -21.612 21.196 14.622 1.00 89.06 57 ASP A C 1
ATOM 437 O O . ASP A 1 57 ? -22.598 20.552 15.002 1.00 89.06 57 ASP A O 1
ATOM 441 N N . ALA A 1 58 ? -21.057 21.007 13.419 1.00 90.56 58 ALA A N 1
ATOM 442 C CA . ALA A 1 58 ? -21.506 19.995 12.468 1.00 90.56 58 ALA A CA 1
ATOM 443 C C . ALA A 1 58 ? -21.167 18.574 12.950 1.00 90.56 58 ALA A C 1
ATOM 445 O O . ALA A 1 58 ? -22.047 17.716 12.926 1.00 90.56 58 ALA A O 1
ATOM 446 N N . ALA A 1 59 ? -19.952 18.354 13.457 1.00 81.06 59 ALA A N 1
ATOM 447 C CA . ALA A 1 59 ? -19.489 17.119 14.090 1.00 81.06 59 ALA A CA 1
ATOM 448 C C . ALA A 1 59 ? -20.372 16.728 15.285 1.00 81.06 59 ALA A C 1
ATOM 450 O O . ALA A 1 59 ? -20.903 15.618 15.365 1.00 81.06 59 ALA A O 1
ATOM 451 N N . ASN A 1 60 ? -20.660 17.684 16.172 1.00 76.69 60 ASN A N 1
ATOM 452 C CA . ASN A 1 60 ? -21.572 17.469 17.296 1.00 76.69 60 ASN A CA 1
ATOM 453 C C . ASN A 1 60 ? -23.005 17.141 16.848 1.00 76.69 60 ASN A C 1
ATOM 455 O O . ASN A 1 60 ? -23.669 16.298 17.455 1.00 76.69 60 ASN A O 1
ATOM 459 N N . ALA A 1 61 ? -23.502 17.792 15.790 1.00 77.06 61 ALA A N 1
ATOM 460 C CA . ALA A 1 61 ? -24.807 17.467 15.221 1.00 77.06 61 ALA A CA 1
ATOM 461 C C . ALA A 1 61 ? -24.822 16.080 14.560 1.00 77.06 61 ALA A C 1
ATOM 463 O O . ALA A 1 61 ? -25.836 15.395 14.666 1.00 77.06 61 ALA A O 1
ATOM 464 N N . ALA A 1 62 ? -23.721 15.670 13.923 1.00 80.56 62 ALA A N 1
ATOM 465 C CA . ALA A 1 62 ? -23.551 14.358 13.308 1.00 80.56 62 ALA A CA 1
ATOM 466 C C . ALA A 1 62 ? -23.703 13.234 14.339 1.00 80.56 62 ALA A C 1
ATOM 468 O O . ALA A 1 62 ? -24.551 12.361 14.156 1.00 80.56 62 ALA A O 1
ATOM 469 N N . ARG A 1 63 ? -23.010 13.342 15.484 1.00 70.00 63 ARG A N 1
ATOM 470 C CA . ARG A 1 63 ? -23.129 12.380 16.598 1.00 70.00 63 ARG A CA 1
ATOM 471 C C . ARG A 1 63 ? -24.572 12.228 17.084 1.00 70.00 63 ARG A C 1
ATOM 473 O O . ARG A 1 63 ? -25.026 11.133 17.393 1.00 70.00 63 ARG A O 1
ATOM 480 N N . GLY A 1 64 ? -25.334 13.325 17.110 1.00 65.00 64 GLY A N 1
ATOM 481 C CA . GLY A 1 64 ? -26.757 13.312 17.470 1.00 65.00 64 GLY A CA 1
ATOM 482 C C . GLY A 1 64 ? -27.686 12.641 16.445 1.00 65.00 64 GLY A C 1
ATOM 483 O O . GLY A 1 64 ? -28.865 12.441 16.744 1.00 65.00 64 GLY A O 1
ATOM 484 N N . LEU A 1 65 ? -27.184 12.327 15.247 1.00 72.81 65 LEU A N 1
ATOM 485 C CA . LEU A 1 65 ? -27.883 11.610 14.177 1.00 72.81 65 LEU A CA 1
ATOM 486 C C . LEU A 1 65 ? -27.471 10.134 14.083 1.00 72.81 65 LEU A C 1
ATOM 488 O O . LEU A 1 65 ? -27.799 9.497 13.085 1.00 72.81 65 LEU A O 1
ATOM 492 N N . ASP A 1 66 ? -26.802 9.605 15.113 1.00 66.31 66 ASP A N 1
ATOM 493 C CA . ASP A 1 66 ? -26.216 8.259 15.118 1.00 66.31 66 ASP A CA 1
ATOM 494 C C . ASP A 1 66 ? -25.240 8.064 13.936 1.00 66.31 66 ASP A C 1
ATOM 496 O O . ASP A 1 66 ? -25.270 7.045 13.247 1.00 66.31 66 ASP A O 1
ATOM 500 N N . GLY A 1 67 ? -24.414 9.079 13.664 1.00 72.56 67 GLY A N 1
ATOM 501 C CA . GLY A 1 67 ? -23.423 9.071 12.592 1.00 72.56 67 GLY A CA 1
ATOM 502 C C . GLY A 1 67 ? -22.275 10.046 12.848 1.00 72.56 67 GLY A C 1
ATOM 503 O O . GLY A 1 67 ? -22.167 10.645 13.920 1.00 72.56 67 GLY A O 1
ATOM 504 N N . PHE A 1 68 ? -21.438 10.239 11.838 1.00 84.69 68 PHE A N 1
ATOM 505 C CA . PHE A 1 68 ? -20.247 11.086 11.896 1.00 84.69 68 PHE A CA 1
ATOM 506 C C . PHE A 1 68 ? -20.225 12.032 10.695 1.00 84.69 68 PHE A C 1
ATOM 508 O O . PHE A 1 68 ? -20.964 11.832 9.734 1.00 84.69 68 PHE A O 1
ATOM 515 N N . LEU A 1 69 ? -19.448 13.118 10.744 1.00 91.31 69 LEU A N 1
ATOM 516 C CA . LEU A 1 69 ? -19.100 13.801 9.503 1.00 91.31 69 LEU A CA 1
ATOM 517 C C . LEU A 1 69 ? -18.418 12.797 8.569 1.00 91.31 69 LEU A C 1
ATOM 519 O O . LEU A 1 69 ? -17.620 11.990 9.026 1.00 91.31 69 LEU A O 1
ATOM 523 N N . THR A 1 70 ? -18.809 12.848 7.300 1.00 91.62 70 THR A N 1
ATOM 524 C CA . THR A 1 70 ? -18.525 11.821 6.292 1.00 91.62 70 THR A CA 1
ATOM 525 C C . THR A 1 70 ? -17.043 11.510 6.183 1.00 91.62 70 THR A C 1
ATOM 527 O O . THR A 1 70 ? -16.230 12.440 6.128 1.00 91.62 70 THR A O 1
ATOM 530 N N . THR A 1 71 ? -16.731 10.223 6.097 1.00 87.56 71 THR A N 1
ATOM 531 C CA . THR A 1 71 ? -15.455 9.752 5.572 1.00 87.56 71 THR A CA 1
ATOM 532 C C . THR A 1 71 ? -15.525 9.742 4.057 1.00 87.56 71 THR A C 1
ATOM 534 O O . THR A 1 71 ? -16.591 9.938 3.458 1.00 87.56 71 THR A O 1
ATOM 537 N N . ILE A 1 72 ? -14.361 9.648 3.427 1.00 87.00 72 ILE A N 1
ATOM 538 C CA . ILE A 1 72 ? -14.258 9.520 1.982 1.00 87.00 72 ILE A CA 1
ATOM 539 C C . ILE A 1 72 ? -13.171 8.495 1.708 1.00 87.00 72 ILE A C 1
ATOM 541 O O . ILE A 1 72 ? -11.988 8.803 1.841 1.00 87.00 72 ILE A O 1
ATOM 545 N N . ASP A 1 73 ? -13.590 7.302 1.313 1.00 79.75 73 ASP A N 1
ATOM 546 C CA . ASP A 1 73 ? -12.716 6.142 1.155 1.00 79.75 73 ASP A CA 1
ATOM 547 C C . ASP A 1 73 ? -12.145 6.037 -0.262 1.00 79.75 73 ASP A C 1
ATOM 549 O O . ASP A 1 73 ? -11.120 5.396 -0.485 1.00 79.75 73 ASP A O 1
ATOM 553 N N . ASP A 1 74 ? -12.806 6.655 -1.248 1.00 79.50 74 ASP A N 1
ATOM 554 C CA . ASP A 1 74 ? -12.353 6.629 -2.633 1.00 79.50 74 ASP A CA 1
ATOM 555 C C . ASP A 1 74 ? -12.825 7.828 -3.482 1.00 79.50 74 ASP A C 1
ATOM 557 O O . ASP A 1 74 ? -13.679 8.650 -3.120 1.00 79.50 74 ASP A O 1
ATOM 561 N N . ALA A 1 75 ? -12.271 7.909 -4.694 1.00 87.44 75 ALA A N 1
ATOM 562 C CA . ALA A 1 75 ? -12.596 8.958 -5.655 1.00 87.44 75 ALA A CA 1
ATOM 563 C C . ALA A 1 75 ? -14.052 8.919 -6.164 1.00 87.44 75 ALA A C 1
ATOM 565 O O . ALA A 1 75 ? -14.590 9.960 -6.562 1.00 87.44 75 ALA A O 1
ATOM 566 N N . LEU A 1 76 ? -14.701 7.747 -6.191 1.00 87.06 76 LEU A N 1
ATOM 567 C CA . LEU A 1 76 ? -16.093 7.604 -6.631 1.00 87.06 76 LEU A CA 1
ATOM 568 C C . LEU A 1 76 ? -17.053 8.166 -5.583 1.00 87.06 76 LEU A C 1
ATOM 570 O O . LEU A 1 76 ? -18.000 8.874 -5.942 1.00 87.06 76 LEU A O 1
ATOM 574 N N . GLU A 1 77 ? -16.793 7.893 -4.312 1.00 91.38 77 GLU A N 1
ATOM 575 C CA . GLU A 1 77 ? -17.509 8.449 -3.177 1.00 91.38 77 GLU A CA 1
ATOM 576 C C . GLU A 1 77 ? -17.346 9.966 -3.112 1.00 91.38 77 GLU A C 1
ATOM 578 O O . GLU A 1 77 ? -18.358 10.677 -3.104 1.00 91.38 77 GLU A O 1
ATOM 583 N N . ASN A 1 78 ? -16.109 10.478 -3.186 1.00 94.06 78 ASN A N 1
ATOM 584 C CA . ASN A 1 78 ? -15.851 11.920 -3.209 1.00 94.06 78 ASN A CA 1
ATOM 585 C C . ASN A 1 78 ? -16.683 12.622 -4.296 1.00 94.06 78 ASN A C 1
ATOM 587 O O . ASN A 1 78 ? -17.367 13.625 -4.057 1.00 94.06 78 ASN A O 1
ATOM 591 N N . GLN A 1 79 ? -16.652 12.065 -5.512 1.00 95.44 79 GLN A N 1
ATOM 592 C CA . GLN A 1 79 ? -17.386 12.597 -6.654 1.00 95.44 79 GLN A CA 1
ATOM 593 C C . GLN A 1 79 ? -18.904 12.527 -6.438 1.00 95.44 79 GLN A C 1
ATOM 595 O O . GLN A 1 79 ? -19.623 13.468 -6.787 1.00 95.44 79 GLN A O 1
ATOM 600 N N . TRP A 1 80 ? -19.407 11.440 -5.850 1.00 96.44 80 TRP A N 1
ATOM 601 C CA . TRP A 1 80 ? -20.827 11.274 -5.558 1.00 96.44 80 TRP A CA 1
ATOM 602 C C . TRP A 1 80 ? -21.324 12.266 -4.497 1.00 96.44 80 TRP A C 1
ATOM 604 O O . TRP A 1 80 ? -22.370 12.895 -4.707 1.00 96.44 80 TRP A O 1
ATOM 614 N N . ILE A 1 81 ? -20.579 12.457 -3.402 1.00 96.56 81 ILE A N 1
ATOM 615 C CA . ILE A 1 81 ? -20.879 13.441 -2.348 1.00 96.56 81 ILE A CA 1
ATOM 616 C C . ILE A 1 81 ? -20.933 14.844 -2.960 1.00 96.56 81 ILE A C 1
ATOM 618 O O . ILE A 1 81 ? -21.911 15.582 -2.769 1.00 96.56 81 ILE A O 1
ATOM 622 N N . PHE A 1 82 ? -19.923 15.190 -3.763 1.00 97.06 82 PHE A N 1
ATOM 623 C CA . PHE A 1 82 ? -19.853 16.467 -4.463 1.00 97.06 82 PHE A CA 1
ATOM 624 C C . PHE A 1 82 ? -21.068 16.692 -5.378 1.00 97.06 82 PHE A C 1
ATOM 626 O O . PHE A 1 82 ? -21.766 17.704 -5.249 1.00 97.06 82 PHE A O 1
ATOM 633 N N . ASP A 1 83 ? -21.372 15.748 -6.272 1.00 95.94 83 ASP A N 1
ATOM 634 C CA . ASP A 1 83 ? -22.475 15.876 -7.232 1.00 95.94 83 ASP A CA 1
ATOM 635 C C . ASP A 1 83 ? -23.850 15.930 -6.555 1.00 95.94 83 ASP A C 1
ATOM 637 O O . ASP A 1 83 ? -24.768 16.607 -7.040 1.00 95.94 83 ASP A O 1
ATOM 641 N N . THR A 1 84 ? -23.997 15.237 -5.426 1.00 96.38 84 THR A N 1
ATOM 642 C CA . THR A 1 84 ? -25.254 15.150 -4.682 1.00 96.38 84 THR A CA 1
ATOM 643 C C . THR A 1 84 ? -25.522 16.429 -3.890 1.00 96.38 84 THR A C 1
ATOM 645 O O . THR A 1 84 ? -26.617 16.996 -3.984 1.00 96.38 84 THR A O 1
ATOM 648 N N . PHE A 1 85 ? -24.532 16.931 -3.145 1.00 97.25 85 PHE A N 1
ATOM 649 C CA . PHE A 1 85 ? -24.763 17.966 -2.134 1.00 97.25 85 PHE A CA 1
ATOM 650 C C . PHE A 1 85 ? -24.223 19.354 -2.499 1.00 97.25 85 PHE A C 1
ATOM 652 O O . PHE A 1 85 ? -24.862 20.360 -2.157 1.00 97.25 85 PHE A O 1
ATOM 659 N N . ALA A 1 86 ? -23.123 19.455 -3.257 1.00 95.31 86 ALA A N 1
ATOM 660 C CA . ALA A 1 86 ? -22.455 20.740 -3.501 1.00 95.31 86 ALA A CA 1
ATOM 661 C C . ALA A 1 86 ? -23.316 21.722 -4.316 1.00 95.31 86 ALA A C 1
ATOM 663 O O . ALA A 1 86 ? -23.142 22.935 -4.211 1.00 95.31 86 ALA A O 1
ATOM 664 N N . SER A 1 87 ? -24.268 21.215 -5.111 1.00 92.50 87 SER A N 1
ATOM 665 C CA . SER A 1 87 ? -25.202 22.010 -5.930 1.00 92.50 87 SER A CA 1
ATOM 666 C C . SER A 1 87 ? -26.684 21.834 -5.554 1.00 92.50 87 SER A C 1
ATOM 668 O O . SER A 1 87 ? -27.574 22.242 -6.316 1.00 92.50 87 SER A O 1
ATOM 670 N N . PHE A 1 88 ? -26.979 21.240 -4.392 1.00 91.94 88 PHE A N 1
ATOM 671 C CA . PHE A 1 88 ? -28.349 20.948 -3.955 1.00 91.94 88 PHE A CA 1
ATOM 672 C C . PHE A 1 88 ? -29.256 22.205 -3.964 1.00 91.94 88 PHE A C 1
ATOM 674 O O . PHE A 1 88 ? -28.825 23.325 -3.689 1.00 91.94 88 PHE A O 1
ATOM 681 N N . ASP A 1 89 ? -30.532 22.069 -4.330 1.00 90.12 89 ASP A N 1
ATOM 682 C CA . ASP A 1 89 ? -31.492 23.188 -4.484 1.00 90.12 89 ASP A CA 1
ATOM 683 C C . ASP A 1 89 ? -30.970 24.399 -5.310 1.00 90.12 89 ASP A C 1
ATOM 685 O O . ASP A 1 89 ? -31.341 25.554 -5.085 1.00 90.12 89 ASP A O 1
ATOM 689 N N . ASN A 1 90 ? -30.096 24.147 -6.298 1.00 89.12 90 ASN A N 1
ATOM 690 C CA . ASN A 1 90 ? -29.426 25.161 -7.129 1.00 89.12 90 ASN A CA 1
ATOM 691 C C . ASN A 1 90 ? -28.614 26.203 -6.332 1.00 89.12 90 ASN A C 1
ATOM 693 O O . ASN A 1 90 ? -28.500 27.359 -6.760 1.00 89.12 90 ASN A O 1
ATOM 697 N N . GLN A 1 91 ? -28.071 25.821 -5.178 1.00 91.31 91 GLN A N 1
ATOM 698 C CA . GLN A 1 91 ? -27.138 26.638 -4.403 1.00 91.31 91 GLN A CA 1
ATOM 699 C C . GLN A 1 91 ? -25.784 25.941 -4.335 1.00 91.31 91 GLN A C 1
ATOM 701 O O . GLN A 1 91 ? -25.734 24.739 -4.103 1.00 91.31 91 GLN A O 1
ATOM 706 N N . SER A 1 92 ? -24.712 26.714 -4.516 1.00 91.62 92 SER A N 1
ATOM 707 C CA . SER A 1 92 ? -23.339 26.237 -4.334 1.00 91.62 92 SER A CA 1
ATOM 708 C C . SER A 1 92 ? -23.018 26.160 -2.844 1.00 91.62 92 SER A C 1
ATOM 710 O O . SER A 1 92 ? -23.214 27.161 -2.148 1.00 91.62 92 SER A O 1
ATOM 712 N N . ARG A 1 93 ? -22.545 25.008 -2.366 1.00 93.81 93 ARG A N 1
ATOM 713 C CA . ARG A 1 93 ? -22.202 24.757 -0.959 1.00 93.81 93 ARG A CA 1
ATOM 714 C C . ARG A 1 93 ? -20.871 24.045 -0.840 1.00 93.81 93 ARG A C 1
ATOM 716 O O . ARG A 1 93 ? -20.722 22.968 -1.403 1.00 93.81 93 ARG A O 1
ATOM 723 N N . HIS A 1 94 ? -19.956 24.640 -0.085 1.00 95.94 94 HIS A N 1
ATOM 724 C CA . HIS A 1 94 ? -18.768 23.953 0.413 1.00 95.94 94 HIS A CA 1
ATOM 725 C C . HIS A 1 94 ? -19.205 22.936 1.466 1.00 95.94 94 HIS A C 1
ATOM 727 O O . HIS A 1 94 ? -20.130 23.226 2.232 1.00 95.94 94 HIS A O 1
ATOM 733 N N . LEU A 1 95 ? -18.594 21.757 1.455 1.00 97.75 95 LEU A N 1
ATOM 734 C CA . LEU A 1 95 ? -19.058 20.613 2.232 1.00 97.75 95 LEU A CA 1
ATOM 735 C C . LEU A 1 95 ? -17.996 20.235 3.256 1.00 97.75 95 LEU A C 1
ATOM 737 O O . LEU A 1 95 ? -16.908 19.860 2.836 1.00 97.75 95 LEU A O 1
ATOM 741 N N . TRP A 1 96 ? -18.294 20.340 4.552 1.00 98.00 96 TRP A N 1
ATOM 742 C CA . TRP A 1 96 ? -17.405 19.783 5.570 1.00 98.00 96 TRP A CA 1
ATOM 743 C C . TRP A 1 96 ? -17.372 18.271 5.429 1.00 98.00 96 TRP A C 1
ATOM 745 O O . TRP A 1 96 ? -18.424 17.636 5.286 1.00 98.00 96 TRP A O 1
ATOM 755 N N . THR A 1 97 ? -16.160 17.745 5.491 1.00 95.62 97 THR A N 1
ATOM 756 C CA . THR A 1 97 ? -15.880 16.324 5.649 1.00 95.62 97 THR A CA 1
ATOM 757 C C . THR A 1 97 ? -15.567 16.046 7.118 1.00 95.62 97 THR A C 1
ATOM 759 O O . THR A 1 97 ? -15.479 16.982 7.915 1.00 95.62 97 THR A O 1
ATOM 762 N N . GLY A 1 98 ? -15.424 14.781 7.495 1.00 90.56 98 GLY A N 1
ATOM 763 C CA . GLY A 1 98 ? -14.957 14.417 8.825 1.00 90.56 98 GLY A CA 1
ATOM 764 C C . GLY A 1 98 ? -13.463 14.631 9.055 1.00 90.56 98 GLY A C 1
ATOM 765 O O . GLY A 1 98 ? -13.045 14.414 10.176 1.00 90.56 98 GLY A O 1
ATOM 766 N N . LEU A 1 99 ? -12.668 15.021 8.057 1.00 88.19 99 LEU A N 1
ATOM 767 C CA . LEU A 1 99 ? -11.212 15.079 8.193 1.00 88.19 99 LEU A CA 1
ATOM 768 C C . LEU A 1 99 ? -10.757 16.377 8.887 1.00 88.19 99 LEU A C 1
ATOM 770 O O . LEU A 1 99 ? -11.226 17.464 8.527 1.00 88.19 99 LEU A O 1
ATOM 774 N N . SER A 1 100 ? -9.853 16.263 9.862 1.00 86.88 100 SER A N 1
ATOM 775 C CA . SER A 1 100 ? -9.256 17.384 10.607 1.00 86.88 100 SER A CA 1
ATOM 776 C C . SER A 1 100 ? -7.911 17.026 11.243 1.00 86.88 100 SER A C 1
ATOM 778 O O . SER A 1 100 ? -7.730 15.874 11.616 1.00 86.88 100 SER A O 1
ATOM 780 N N . ASP A 1 101 ? -7.031 17.999 11.455 1.00 76.69 101 ASP A N 1
ATOM 781 C CA . ASP A 1 101 ? -5.753 17.879 12.180 1.00 76.69 101 ASP A CA 1
ATOM 782 C C . ASP A 1 101 ? -5.679 18.770 13.444 1.00 76.69 101 ASP A C 1
ATOM 784 O O . ASP A 1 101 ? -4.605 19.001 13.989 1.00 76.69 101 ASP A O 1
ATOM 788 N N . ASP A 1 102 ? -6.832 19.216 13.974 1.00 81.25 102 ASP A N 1
ATOM 789 C CA . ASP A 1 102 ? -6.949 20.120 15.150 1.00 81.25 102 ASP A CA 1
ATOM 790 C C . ASP A 1 102 ? -6.244 19.595 16.416 1.00 81.25 102 ASP A C 1
ATOM 792 O O . ASP A 1 102 ? -5.837 20.372 17.284 1.00 81.25 102 ASP A O 1
ATOM 796 N N . ASP A 1 103 ? -6.074 18.274 16.522 1.00 62.47 103 ASP A N 1
ATOM 797 C CA . ASP A 1 103 ? -5.366 17.644 17.636 1.00 62.47 103 ASP A CA 1
ATOM 798 C C . ASP A 1 103 ? -3.835 17.778 17.520 1.00 62.47 103 ASP A C 1
ATOM 800 O O . ASP A 1 103 ? -3.162 18.034 18.527 1.00 62.47 103 ASP A O 1
ATOM 804 N N . GLU A 1 104 ? -3.281 17.618 16.313 1.00 62.88 104 GLU A N 1
ATOM 805 C CA . GLU A 1 104 ? -1.849 17.729 16.025 1.00 62.88 104 GLU A CA 1
ATOM 806 C C . GLU A 1 104 ? -1.616 18.172 14.569 1.00 62.88 104 GLU A C 1
ATOM 808 O O . GLU A 1 104 ? -1.859 17.412 13.637 1.00 62.88 104 GLU A O 1
ATOM 813 N N . ASP A 1 105 ? -1.107 19.398 14.398 1.00 70.38 105 ASP A N 1
ATOM 814 C CA . ASP A 1 105 ? -0.803 20.036 13.104 1.00 70.38 105 ASP A CA 1
ATOM 815 C C . ASP A 1 105 ? -0.024 19.090 12.171 1.00 70.38 105 ASP A C 1
ATOM 817 O O . ASP A 1 105 ? 1.053 18.601 12.533 1.00 70.38 105 ASP A O 1
ATOM 821 N N . GLY A 1 106 ? -0.576 18.831 10.982 1.00 66.62 106 GLY A N 1
ATOM 822 C CA . GLY A 1 106 ? -0.019 17.900 9.995 1.00 66.62 106 GLY A CA 1
ATOM 823 C C . GLY A 1 106 ? -0.479 16.440 10.123 1.00 66.62 106 GLY A C 1
ATOM 824 O O . GLY A 1 106 ? -0.159 15.637 9.247 1.00 66.62 106 GLY A O 1
ATOM 825 N N . TYR A 1 107 ? -1.258 16.084 11.150 1.00 62.28 107 TYR A N 1
ATOM 826 C CA . TYR A 1 107 ? -1.798 14.733 11.349 1.00 62.28 107 TYR A CA 1
ATOM 827 C C . TYR A 1 107 ? -3.322 14.720 11.182 1.00 62.28 107 TYR A C 1
ATOM 829 O O . TYR A 1 107 ? -4.075 14.929 12.132 1.00 62.28 107 TYR A O 1
ATOM 837 N N . TYR A 1 108 ? -3.782 14.447 9.958 1.00 73.19 108 TYR A N 1
ATOM 838 C CA . TYR A 1 108 ? -5.204 14.440 9.604 1.00 73.19 108 TYR A CA 1
ATOM 839 C C . TYR A 1 108 ? -5.943 13.173 10.039 1.00 73.19 108 TYR A C 1
ATOM 841 O O . TYR A 1 108 ? -5.489 12.051 9.822 1.00 73.19 108 TYR A O 1
ATOM 849 N N . LYS A 1 109 ? -7.149 13.368 10.579 1.00 67.19 109 LYS A N 1
ATOM 850 C CA . LYS A 1 109 ? -7.964 12.326 11.210 1.00 67.19 109 LYS A CA 1
ATOM 851 C C . LYS A 1 109 ? -9.425 12.450 10.839 1.00 67.19 109 LYS A C 1
ATOM 853 O O . LYS A 1 109 ? -9.979 13.551 10.843 1.00 67.19 109 LYS A O 1
ATOM 858 N N . TRP A 1 110 ? -10.065 11.328 10.527 1.00 82.62 110 TRP A N 1
ATOM 859 C CA . TRP A 1 110 ? -11.505 11.306 10.312 1.00 82.62 110 TRP A CA 1
ATOM 860 C C . TRP A 1 110 ? -12.259 11.422 11.640 1.00 82.62 110 TRP A C 1
ATOM 862 O O . TRP A 1 110 ? -11.878 10.853 12.655 1.00 82.62 110 TRP A O 1
ATOM 872 N N . HIS A 1 111 ? -13.385 12.130 11.624 1.00 77.19 111 HIS A N 1
ATOM 873 C CA . HIS A 1 111 ? -14.246 12.357 12.784 1.00 77.19 111 HIS A CA 1
ATOM 874 C C . HIS A 1 111 ? -14.827 11.062 13.377 1.00 77.19 111 HIS A C 1
ATOM 876 O O . HIS A 1 111 ? -15.255 11.065 14.532 1.00 77.19 111 HIS A O 1
ATOM 882 N N . ASP A 1 112 ? -14.896 9.991 12.587 1.00 67.88 112 ASP A N 1
ATOM 883 C CA . ASP A 1 112 ? -15.282 8.653 13.033 1.00 67.88 112 ASP A CA 1
ATOM 884 C C . ASP A 1 112 ? -14.094 7.759 13.404 1.00 67.88 112 ASP A C 1
ATOM 886 O O . ASP A 1 112 ? -14.306 6.596 13.708 1.00 67.88 112 ASP A O 1
ATOM 890 N N . GLY A 1 113 ? -12.867 8.283 13.350 1.00 58.41 113 GLY A N 1
ATOM 891 C CA . GLY A 1 113 ? -11.626 7.585 13.670 1.00 58.41 113 GLY A CA 1
ATOM 892 C C . GLY A 1 113 ? -11.142 6.592 12.615 1.00 58.41 113 GLY A C 1
ATOM 893 O O . GLY A 1 113 ? -10.078 6.001 12.811 1.00 58.41 113 GLY A O 1
ATOM 894 N N . THR A 1 114 ? -11.896 6.348 11.534 1.00 61.34 114 THR A N 1
ATOM 895 C CA . THR A 1 114 ? -11.432 5.441 10.476 1.00 61.34 114 THR A CA 1
ATOM 896 C C . THR A 1 114 ? -10.065 5.888 9.954 1.00 61.34 114 THR A C 1
ATOM 898 O O . THR A 1 114 ? -9.746 7.085 9.962 1.00 61.34 114 THR A O 1
ATOM 901 N N . PRO A 1 115 ? -9.219 4.955 9.494 1.00 54.66 115 PRO A N 1
ATOM 902 C CA . PRO A 1 115 ? -7.917 5.355 9.000 1.00 54.66 115 PRO A CA 1
ATOM 903 C C . PRO A 1 115 ? -8.032 6.144 7.690 1.00 54.66 115 PRO A C 1
ATOM 905 O O . PRO A 1 115 ? -8.926 5.949 6.866 1.00 54.66 115 PRO A O 1
ATOM 908 N N . PHE A 1 116 ? -7.100 7.071 7.513 1.00 61.12 116 PHE A N 1
ATOM 909 C CA . PHE A 1 116 ? -7.058 7.977 6.379 1.00 61.12 116 PHE A CA 1
ATOM 910 C C . PHE A 1 116 ? -6.408 7.302 5.160 1.00 61.12 116 PHE A C 1
ATOM 912 O O . PHE A 1 116 ? -5.187 7.278 5.038 1.00 61.12 116 PHE A O 1
ATOM 919 N N . TYR A 1 117 ? -7.219 6.712 4.275 1.00 59.94 117 TYR A N 1
ATOM 920 C CA . TYR A 1 117 ? -6.724 5.932 3.124 1.00 59.94 117 TYR A CA 1
ATOM 921 C C . TYR A 1 117 ? -6.751 6.661 1.784 1.00 59.94 117 TYR A C 1
ATOM 923 O O . TYR A 1 117 ? -6.054 6.279 0.848 1.00 59.94 117 TYR A O 1
ATOM 931 N N . TYR A 1 118 ? -7.586 7.687 1.671 1.00 74.19 118 TYR A N 1
ATOM 932 C CA . TYR A 1 118 ? -7.803 8.409 0.431 1.00 74.19 118 TYR A CA 1
ATOM 933 C C . TYR A 1 118 ? -7.728 9.899 0.698 1.00 74.19 118 TYR A C 1
ATOM 935 O O . TYR A 1 118 ? -8.323 10.403 1.649 1.00 74.19 118 TYR A O 1
ATOM 943 N N . ASN A 1 119 ? -7.028 10.609 -0.181 1.00 82.31 119 ASN A N 1
ATOM 944 C CA . ASN A 1 119 ? -6.981 12.056 -0.165 1.00 82.31 119 ASN A CA 1
ATOM 945 C C . ASN A 1 119 ? -7.309 12.635 -1.543 1.00 82.31 119 ASN A C 1
ATOM 947 O O . ASN A 1 119 ? -7.136 12.000 -2.583 1.00 82.31 119 ASN A O 1
ATOM 951 N N . ASN A 1 120 ? -7.832 13.857 -1.551 1.00 88.81 120 ASN A N 1
ATOM 952 C CA . ASN A 1 120 ? -8.113 14.585 -2.784 1.00 88.81 120 ASN A CA 1
ATOM 953 C C . ASN A 1 120 ? -7.767 16.064 -2.625 1.00 88.81 120 ASN A C 1
ATOM 955 O O . ASN A 1 120 ? -8.567 16.950 -2.953 1.00 88.81 120 ASN A O 1
ATOM 959 N N . TRP A 1 121 ? -6.593 16.321 -2.050 1.00 89.31 121 TRP A N 1
ATOM 960 C CA . TRP A 1 121 ? -6.106 17.664 -1.776 1.00 89.31 121 TRP A CA 1
ATOM 961 C C . TRP A 1 121 ? -6.095 18.539 -3.032 1.00 89.31 121 TRP A C 1
ATOM 963 O O . TRP A 1 121 ? -5.804 18.109 -4.150 1.00 89.31 121 TRP A O 1
ATOM 973 N N . GLY A 1 122 ? -6.481 19.803 -2.864 1.00 86.38 122 GLY A N 1
ATOM 974 C CA . GLY A 1 122 ? -6.296 20.814 -3.893 1.00 86.38 122 GLY A CA 1
ATOM 975 C C . GLY A 1 122 ? -4.814 21.096 -4.137 1.00 86.38 122 GLY A C 1
ATOM 976 O O . GLY A 1 122 ? -3.965 20.837 -3.296 1.00 86.38 122 GLY A O 1
ATOM 977 N N . ASP A 1 123 ? -4.500 21.687 -5.288 1.00 83.75 123 ASP A N 1
ATOM 978 C CA . ASP A 1 123 ? -3.131 22.115 -5.596 1.00 83.75 123 ASP A CA 1
ATOM 979 C C . ASP A 1 123 ? -2.560 23.009 -4.476 1.00 83.75 123 ASP A C 1
ATOM 981 O O . ASP A 1 123 ? -3.126 24.070 -4.186 1.00 83.75 123 ASP A O 1
ATOM 985 N N . SER A 1 124 ? -1.423 22.593 -3.900 1.00 83.19 124 SER A N 1
ATOM 986 C CA . SER A 1 124 ? -0.755 23.225 -2.746 1.00 83.19 124 SER A CA 1
ATOM 987 C C . SER A 1 124 ? -1.560 23.196 -1.434 1.00 83.19 124 SER A C 1
ATOM 989 O O . SER A 1 124 ? -1.522 24.170 -0.678 1.00 83.19 124 SER A O 1
ATOM 991 N N . GLN A 1 125 ? -2.325 22.130 -1.199 1.00 82.12 125 GLN A N 1
ATOM 992 C CA . GLN A 1 125 ? -3.047 21.859 0.047 1.00 82.12 125 GLN A CA 1
ATOM 993 C C . GLN A 1 125 ? -2.578 20.522 0.645 1.00 82.12 125 GLN A C 1
ATOM 995 O O . GLN A 1 125 ? -2.170 19.659 -0.136 1.00 82.12 125 GLN A O 1
ATOM 1000 N N . PRO A 1 126 ? -2.667 20.337 1.970 1.00 80.81 126 PRO A N 1
ATOM 1001 C CA . PRO A 1 126 ? -3.030 21.347 2.973 1.00 80.81 126 PRO A CA 1
ATOM 1002 C C . PRO A 1 126 ? -1.987 22.475 3.054 1.00 80.81 126 PRO A C 1
ATOM 1004 O O . PRO A 1 126 ? -0.876 22.340 2.537 1.00 80.81 126 PRO A O 1
ATOM 1007 N N . SER A 1 127 ? -2.355 23.645 3.576 1.00 75.88 127 SER A N 1
ATOM 1008 C CA . SER A 1 127 ? -1.429 24.784 3.655 1.00 75.88 127 SER A CA 1
ATOM 1009 C C . SER A 1 127 ? -0.931 25.028 5.077 1.00 75.88 127 SER A C 1
ATOM 1011 O O . SER A 1 127 ? -1.638 24.771 6.029 1.00 75.88 127 SER A O 1
ATOM 1013 N N . GLU A 1 128 ? 0.282 25.581 5.242 1.00 65.06 128 GLU A N 1
ATOM 1014 C CA . GLU A 1 128 ? 0.888 25.877 6.564 1.00 65.06 128 GLU A CA 1
ATOM 1015 C C . GLU A 1 128 ? 0.200 27.048 7.326 1.00 65.06 128 GLU A C 1
ATOM 1017 O O . GLU A 1 128 ? 0.851 27.965 7.854 1.00 65.06 128 GLU A O 1
ATOM 1022 N N . GLY A 1 129 ? -1.129 27.114 7.318 1.00 62.00 129 GLY A N 1
ATOM 1023 C CA . GLY A 1 129 ? -1.919 28.049 8.099 1.00 62.00 129 GLY A CA 1
ATOM 1024 C C . GLY A 1 129 ? -2.259 27.434 9.448 1.00 62.00 129 GLY A C 1
ATOM 1025 O O . GLY A 1 129 ? -3.260 26.760 9.550 1.00 62.00 129 GLY A O 1
ATOM 1026 N N . GLY A 1 130 ? -1.484 27.708 10.501 1.00 63.34 130 GLY A N 1
ATOM 1027 C CA . GLY A 1 130 ? -1.652 27.030 11.805 1.00 63.34 130 GLY A CA 1
ATOM 1028 C C . GLY A 1 130 ? -2.916 27.345 12.631 1.00 63.34 130 GLY A C 1
ATOM 1029 O O . GLY A 1 130 ? -2.824 27.321 13.852 1.00 63.34 130 GLY A O 1
ATOM 1030 N N . ASP A 1 131 ? -4.021 27.755 11.998 1.00 76.88 131 ASP A N 1
ATOM 1031 C CA . ASP A 1 131 ? -5.384 27.714 12.562 1.00 76.88 131 ASP A CA 1
ATOM 1032 C C . ASP A 1 131 ? -6.369 27.053 11.540 1.00 76.88 131 ASP A C 1
ATOM 1034 O O . ASP A 1 131 ? -7.583 27.253 11.650 1.00 76.88 131 ASP A O 1
ATOM 1038 N N . GLU A 1 132 ? -5.882 26.411 10.463 1.00 85.12 132 GLU A N 1
ATOM 1039 C CA . GLU A 1 132 ? -6.663 25.860 9.340 1.00 85.12 132 GLU A CA 1
ATOM 1040 C C . GLU A 1 132 ? -6.830 24.339 9.456 1.00 85.12 132 GLU A C 1
ATOM 1042 O O . GLU A 1 132 ? -6.461 23.603 8.560 1.00 85.12 132 GLU A O 1
ATOM 1047 N N . ASP A 1 133 ? -7.449 23.869 10.536 1.00 85.81 133 ASP A N 1
ATOM 1048 C CA . ASP A 1 133 ? -7.326 22.453 10.909 1.00 85.81 133 ASP A CA 1
ATOM 1049 C C . ASP A 1 133 ? -8.457 21.525 10.396 1.00 85.81 133 ASP A C 1
ATOM 1051 O O . ASP A 1 133 ? -8.597 20.378 10.819 1.00 85.81 133 ASP A O 1
ATOM 1055 N N . PHE A 1 134 ? -9.361 22.019 9.536 1.00 92.94 134 PHE A N 1
ATOM 1056 C CA . PHE A 1 134 ? -10.609 21.317 9.182 1.00 92.94 134 PHE A CA 1
ATOM 1057 C C . PHE A 1 134 ? -10.865 21.252 7.678 1.00 92.94 134 PHE A C 1
ATOM 1059 O O . PHE A 1 134 ? -10.829 22.261 6.974 1.00 92.94 134 PHE A O 1
ATOM 1066 N N . VAL A 1 135 ? -11.235 20.076 7.168 1.00 94.19 135 VAL A N 1
ATOM 1067 C CA . VAL A 1 135 ? -11.233 19.821 5.722 1.00 94.19 135 VAL A CA 1
ATOM 1068 C C . VAL A 1 135 ? -12.621 19.888 5.103 1.00 94.19 135 VAL A C 1
ATOM 1070 O O . VAL A 1 135 ? -13.591 19.269 5.561 1.00 94.19 135 VAL A O 1
ATOM 1073 N N . HIS A 1 136 ? -12.717 20.601 3.980 1.00 95.44 136 HIS A N 1
ATOM 1074 C CA . HIS A 1 136 ? -13.935 20.683 3.182 1.00 95.44 136 HIS A CA 1
ATOM 1075 C C . HIS A 1 136 ? -13.711 20.356 1.703 1.00 95.44 136 HIS A C 1
ATOM 1077 O O . HIS A 1 136 ? -12.672 20.655 1.123 1.00 95.44 136 HIS A O 1
ATOM 1083 N N . ILE A 1 137 ? -14.765 19.886 1.033 1.00 96.88 137 ILE A N 1
ATOM 1084 C CA . ILE A 1 137 ? -14.814 19.793 -0.429 1.00 96.88 137 ILE A CA 1
ATOM 1085 C C . ILE A 1 137 ? -15.167 21.167 -1.010 1.00 96.88 137 ILE A C 1
ATOM 1087 O O . ILE A 1 137 ? -16.173 21.801 -0.644 1.00 96.88 137 ILE A O 1
ATOM 1091 N N . ALA A 1 138 ? -14.349 21.666 -1.935 1.00 94.38 138 ALA A N 1
ATOM 1092 C CA . ALA A 1 138 ? -14.559 22.954 -2.579 1.00 94.38 138 ALA A CA 1
ATOM 1093 C C . ALA A 1 138 ? -15.685 22.888 -3.622 1.00 94.38 138 ALA A C 1
ATOM 1095 O O . ALA A 1 138 ? -15.616 22.150 -4.597 1.00 94.38 138 ALA A O 1
ATOM 1096 N N . SER A 1 139 ? -16.728 23.715 -3.468 1.00 92.25 139 SER A N 1
ATOM 1097 C CA . SER A 1 139 ? -17.856 23.766 -4.423 1.00 92.25 139 SER A CA 1
ATOM 1098 C C . SER A 1 139 ? -17.618 24.659 -5.637 1.00 92.25 139 SER A C 1
ATOM 1100 O O . SER A 1 139 ? -18.242 24.509 -6.688 1.00 92.25 139 SER A O 1
ATOM 1102 N N . THR A 1 140 ? -16.720 25.629 -5.487 1.00 87.06 140 THR A N 1
ATOM 1103 C CA . THR A 1 140 ? -16.353 26.589 -6.524 1.00 87.06 140 THR A CA 1
ATOM 1104 C C . THR A 1 140 ? -14.844 26.719 -6.574 1.00 87.06 140 THR A C 1
ATOM 1106 O O . THR A 1 140 ? -14.161 26.379 -5.616 1.00 87.06 140 THR A O 1
ATOM 1109 N N . ASN A 1 141 ? -14.327 27.215 -7.698 1.00 84.88 141 ASN A N 1
ATOM 1110 C CA . ASN A 1 141 ? -12.899 27.458 -7.835 1.00 84.88 141 ASN A CA 1
ATOM 1111 C C . ASN A 1 141 ? -12.446 28.520 -6.813 1.00 84.88 141 ASN A C 1
ATOM 1113 O O . ASN A 1 141 ? -12.970 29.642 -6.802 1.00 84.88 141 ASN A O 1
ATOM 1117 N N . MET A 1 142 ? -11.464 28.148 -5.993 1.00 79.81 142 MET A N 1
ATOM 1118 C CA . MET A 1 142 ? -10.847 28.978 -4.961 1.00 79.81 142 MET A CA 1
ATOM 1119 C C . MET A 1 142 ? -9.358 29.146 -5.278 1.00 79.81 142 MET A C 1
ATOM 1121 O O . MET A 1 142 ? -8.487 28.566 -4.648 1.00 79.81 142 MET A O 1
ATOM 1125 N N . GLY A 1 143 ? -9.052 29.934 -6.314 1.00 81.94 143 GLY A N 1
ATOM 1126 C CA . GLY A 1 143 ? -7.669 30.112 -6.766 1.00 81.94 143 GLY A CA 1
ATOM 1127 C C . GLY A 1 143 ? -7.209 28.927 -7.615 1.00 81.94 143 GLY A C 1
ATOM 1128 O O . GLY A 1 143 ? -7.714 28.755 -8.728 1.00 81.94 143 GLY A O 1
ATOM 1129 N N . ASN A 1 144 ? -6.248 28.150 -7.112 1.00 80.81 144 ASN A N 1
ATOM 1130 C CA . ASN A 1 144 ? -5.780 26.924 -7.771 1.00 80.81 144 ASN A CA 1
ATOM 1131 C C . ASN A 1 144 ? -6.622 25.693 -7.398 1.00 80.81 144 ASN A C 1
ATOM 1133 O O . ASN A 1 144 ? -6.591 24.691 -8.104 1.00 80.81 144 ASN A O 1
ATOM 1137 N N . ILE A 1 145 ? -7.440 25.803 -6.352 1.00 87.44 145 ILE A N 1
ATOM 1138 C CA . ILE A 1 145 ? -8.267 24.717 -5.833 1.00 87.44 145 ILE A CA 1
ATOM 1139 C C . ILE A 1 145 ? -9.495 24.558 -6.726 1.00 87.44 145 ILE A C 1
ATOM 1141 O O . ILE A 1 145 ? -10.244 25.516 -6.987 1.00 87.44 145 ILE A O 1
ATOM 1145 N N . MET A 1 146 ? -9.669 23.349 -7.252 1.00 90.19 146 MET A N 1
ATOM 1146 C CA . MET A 1 146 ? -10.687 23.027 -8.243 1.00 90.19 146 MET A CA 1
ATOM 1147 C C . MET A 1 146 ? -11.967 22.523 -7.565 1.00 90.19 146 MET A C 1
ATOM 1149 O O . MET A 1 146 ? -11.916 21.950 -6.485 1.00 90.19 146 MET A O 1
ATOM 1153 N N . PRO A 1 147 ? -13.154 22.728 -8.167 1.00 93.06 147 PRO A N 1
ATOM 1154 C CA . PRO A 1 147 ? -14.372 22.152 -7.613 1.00 93.06 147 PRO A CA 1
ATOM 1155 C C . PRO A 1 147 ? -14.252 20.629 -7.489 1.00 93.06 147 PRO A C 1
ATOM 1157 O O . PRO A 1 147 ? -13.915 19.976 -8.476 1.00 93.06 147 PRO A O 1
ATOM 1160 N N . GLY A 1 148 ? -14.553 20.094 -6.309 1.00 91.81 148 GLY A N 1
ATOM 1161 C CA . GLY A 1 148 ? -14.457 18.668 -5.997 1.00 91.81 148 GLY A CA 1
ATOM 1162 C C . GLY A 1 148 ? -13.183 18.254 -5.260 1.00 91.81 148 GLY A C 1
ATOM 1163 O O . GLY A 1 148 ? -13.198 17.168 -4.693 1.00 91.81 148 GLY A O 1
ATOM 1164 N N . SER A 1 149 ? -12.140 19.094 -5.222 1.00 94.50 149 SER A N 1
ATOM 1165 C CA . SER A 1 149 ? -10.935 18.862 -4.409 1.00 94.50 149 SER A CA 1
ATOM 1166 C C . SER A 1 149 ? -11.084 19.439 -2.999 1.00 94.50 149 SER A C 1
ATOM 1168 O O . SER A 1 149 ? -11.997 20.233 -2.732 1.00 94.50 149 SER A O 1
ATOM 1170 N N . TRP A 1 150 ? -10.189 19.038 -2.106 1.00 94.00 150 TRP A N 1
ATOM 1171 C CA . TRP A 1 150 ? -10.198 19.394 -0.694 1.00 94.00 150 TRP A CA 1
ATOM 1172 C C . TRP A 1 150 ? -9.346 20.625 -0.394 1.00 94.00 150 TRP A C 1
ATOM 1174 O O . TRP A 1 150 ? -8.480 21.012 -1.182 1.00 94.00 150 TRP A O 1
ATOM 1184 N N . ASN A 1 151 ? -9.653 21.263 0.726 1.00 91.50 151 ASN A N 1
ATOM 1185 C CA . ASN A 1 151 ? -8.958 22.417 1.284 1.00 91.50 151 ASN A CA 1
ATOM 1186 C C . ASN A 1 151 ? -9.178 22.396 2.799 1.00 91.50 151 ASN A C 1
ATOM 1188 O O . ASN A 1 151 ? -10.287 22.101 3.258 1.00 91.50 151 ASN A O 1
ATOM 1192 N N . ASP A 1 152 ? -8.146 22.759 3.536 1.00 90.44 152 ASP A N 1
ATOM 1193 C CA . ASP A 1 152 ? -8.086 22.915 4.985 1.00 90.44 152 ASP A CA 1
ATOM 1194 C C . ASP A 1 152 ? -8.476 24.355 5.386 1.00 90.44 152 ASP A C 1
ATOM 1196 O O . ASP A 1 152 ? -8.177 25.329 4.692 1.00 90.44 152 ASP A O 1
ATOM 1200 N N . LEU A 1 153 ? -9.297 24.510 6.424 1.00 91.06 153 LEU A N 1
ATOM 1201 C CA . LEU A 1 153 ? -9.886 25.782 6.849 1.00 91.06 153 LEU A CA 1
ATOM 1202 C C . LEU A 1 153 ? -9.972 25.879 8.366 1.00 91.06 153 LEU A C 1
ATOM 1204 O O . LEU A 1 153 ? -10.135 24.886 9.063 1.00 91.06 153 LEU A O 1
ATOM 1208 N N . GLU A 1 154 ? -10.027 27.117 8.857 1.00 91.81 154 GLU A N 1
ATOM 1209 C CA . GLU A 1 154 ? -10.422 27.414 10.235 1.00 91.81 154 GLU A CA 1
ATOM 1210 C C . GLU A 1 154 ? -11.816 26.841 10.566 1.00 91.81 154 GLU A C 1
ATOM 1212 O O . GLU A 1 154 ? -12.716 26.865 9.725 1.00 91.81 154 GLU A O 1
ATOM 1217 N N . ASN A 1 155 ? -12.031 26.400 11.814 1.00 92.56 155 ASN A N 1
ATOM 1218 C CA . ASN A 1 155 ? -13.280 25.771 12.294 1.00 92.56 155 ASN A CA 1
ATOM 1219 C C . ASN A 1 155 ? -14.572 26.523 11.891 1.00 92.56 155 ASN A C 1
ATOM 1221 O O . ASN A 1 155 ? -15.588 25.910 11.560 1.00 92.56 155 ASN A O 1
ATOM 1225 N N . ASP A 1 156 ? -14.564 27.864 11.927 1.00 92.56 156 ASP A N 1
ATOM 1226 C CA . ASP A 1 156 ? -15.718 28.717 11.579 1.00 92.56 156 ASP A CA 1
ATOM 1227 C C . ASP A 1 156 ? -15.337 29.822 10.571 1.00 92.56 156 ASP A C 1
ATOM 1229 O O . ASP A 1 156 ? -15.169 30.995 10.952 1.00 92.56 156 ASP A O 1
ATOM 1233 N N . PRO A 1 157 ? -15.224 29.487 9.272 1.00 88.00 157 PRO A N 1
ATOM 1234 C CA . PRO A 1 157 ? -14.730 30.404 8.261 1.00 88.00 157 PRO A CA 1
ATOM 1235 C C . PRO A 1 157 ? -15.729 31.538 8.017 1.00 88.00 157 PRO A C 1
ATOM 1237 O O . PRO A 1 157 ? -16.852 31.358 7.543 1.00 88.00 157 PRO A O 1
ATOM 1240 N N . GLN A 1 158 ? -15.315 32.779 8.286 1.00 85.69 158 GLN A N 1
ATOM 1241 C CA . GLN A 1 158 ? -16.233 33.935 8.246 1.00 85.69 158 GLN A CA 1
ATOM 1242 C C . GLN A 1 158 ? -16.533 34.457 6.829 1.00 85.69 158 GLN A C 1
ATOM 1244 O O . GLN A 1 158 ? -17.334 35.385 6.644 1.00 85.69 158 GLN A O 1
ATOM 1249 N N . TYR A 1 159 ? -15.857 33.923 5.813 1.00 84.94 159 TYR A N 1
ATOM 1250 C CA . TYR A 1 159 ? -15.873 34.461 4.452 1.00 84.94 159 TYR A CA 1
ATOM 1251 C C . TYR A 1 159 ? -16.947 33.821 3.561 1.00 84.94 159 TYR A C 1
ATOM 1253 O O . TYR A 1 159 ? -17.481 34.499 2.673 1.00 84.94 159 TYR A O 1
ATOM 1261 N N . PHE A 1 160 ? -17.302 32.560 3.809 1.00 88.88 160 PHE A N 1
ATOM 1262 C CA . PHE A 1 160 ? -18.357 31.819 3.116 1.00 88.88 160 PHE A CA 1
ATOM 1263 C C . PHE A 1 160 ? -18.905 30.699 4.018 1.00 88.88 160 PHE A C 1
ATOM 1265 O O . PHE A 1 160 ? -18.174 30.187 4.852 1.00 88.88 160 PHE A O 1
ATOM 1272 N N . PRO A 1 161 ? -20.188 30.315 3.874 1.00 92.25 161 PRO A N 1
ATOM 1273 C CA . PRO A 1 161 ? -20.757 29.229 4.662 1.00 92.25 161 PRO A CA 1
ATOM 1274 C C . PRO A 1 161 ? -20.269 27.863 4.168 1.00 92.25 161 PRO A C 1
ATOM 1276 O O . PRO A 1 161 ? -20.249 27.612 2.957 1.00 92.25 161 PRO A O 1
ATOM 1279 N N . VAL A 1 162 ? -19.986 26.971 5.112 1.00 96.00 162 VAL A N 1
ATOM 1280 C CA . VAL A 1 162 ? -19.649 25.564 4.874 1.00 96.00 162 VAL A CA 1
ATOM 1281 C C . VAL A 1 162 ? -20.696 24.688 5.568 1.00 96.00 162 VAL A C 1
ATOM 1283 O O . VAL A 1 162 ? -21.295 25.099 6.563 1.00 96.00 162 VAL A O 1
ATOM 1286 N N . TYR A 1 163 ? -21.029 23.546 4.970 1.00 97.38 163 TYR A N 1
ATOM 1287 C CA . TYR A 1 163 ? -22.180 22.720 5.338 1.00 97.38 163 TYR A CA 1
ATOM 1288 C C . TYR A 1 163 ? -21.722 21.298 5.659 1.00 97.38 163 TYR A C 1
ATOM 1290 O O . TYR A 1 163 ? -21.089 20.672 4.818 1.00 97.38 163 TYR A O 1
ATOM 1298 N N . GLY A 1 164 ? -22.074 20.778 6.837 1.00 96.44 164 GLY A N 1
ATOM 1299 C CA . GLY A 1 164 ? -21.768 19.398 7.230 1.00 96.44 164 GLY A CA 1
ATOM 1300 C C . GLY A 1 164 ? -22.405 18.360 6.317 1.00 96.44 164 GLY A C 1
ATOM 1301 O O . GLY A 1 164 ? -23.609 18.438 6.064 1.00 96.44 164 GLY A O 1
ATOM 1302 N N . VAL A 1 165 ? -21.624 17.384 5.858 1.00 97.19 165 VAL A N 1
ATOM 1303 C CA . VAL A 1 165 ? -22.155 16.132 5.313 1.00 97.19 165 VAL A CA 1
ATOM 1304 C C . VAL A 1 165 ? -21.951 15.064 6.372 1.00 97.19 165 VAL A C 1
ATOM 1306 O O . VAL A 1 165 ? -20.829 14.801 6.781 1.00 97.19 165 VAL A O 1
ATOM 1309 N N . VAL A 1 166 ? -23.053 14.505 6.849 1.00 93.38 166 VAL A N 1
ATOM 1310 C CA . VAL A 1 166 ? -23.065 13.428 7.838 1.00 93.38 166 VAL A CA 1
ATOM 1311 C C . VAL A 1 166 ? -23.242 12.123 7.108 1.00 93.38 166 VAL A C 1
ATOM 1313 O O . VAL A 1 166 ? -24.095 12.039 6.228 1.00 93.38 166 VAL A O 1
ATOM 1316 N N . GLU A 1 167 ? -22.506 11.120 7.526 1.00 88.62 167 GLU A N 1
ATOM 1317 C CA . GLU A 1 167 ? -22.651 9.743 7.120 1.00 88.62 167 GLU A CA 1
ATOM 1318 C C . GLU A 1 167 ? -23.225 8.925 8.277 1.00 88.62 167 GLU A C 1
ATOM 1320 O O . GLU A 1 167 ? -22.822 9.055 9.432 1.00 88.62 167 GLU A O 1
ATOM 1325 N N . VAL A 1 168 ? -24.246 8.135 7.963 1.00 79.19 168 VAL A N 1
ATOM 1326 C CA . VAL A 1 168 ? -24.997 7.287 8.884 1.00 79.19 168 VAL A CA 1
ATOM 1327 C C . VAL A 1 168 ? -24.878 5.854 8.381 1.00 79.19 168 VAL A C 1
ATOM 1329 O O . VAL A 1 168 ? -25.446 5.483 7.343 1.00 79.19 168 VAL A O 1
ATOM 1332 N N . GLY A 1 169 ? -24.145 5.060 9.149 1.00 64.69 169 GLY A N 1
ATOM 1333 C CA . GLY A 1 169 ? -23.760 3.680 8.878 1.00 64.69 169 GLY A CA 1
ATOM 1334 C C . GLY A 1 169 ? -23.167 3.045 10.137 1.00 64.69 169 GLY A C 1
ATOM 1335 O O . GLY A 1 169 ? -23.225 3.646 11.210 1.00 64.69 169 GLY A O 1
ATOM 1336 N N . GLU A 1 170 ? -22.628 1.829 10.025 1.00 53.69 170 GLU A N 1
ATOM 1337 C CA . GLU A 1 170 ? -21.659 1.360 11.022 1.00 53.69 170 GLU A CA 1
ATOM 1338 C C . GLU A 1 170 ? -20.435 2.269 10.836 1.00 53.69 170 GLU A C 1
ATOM 1340 O O . GLU A 1 170 ? -19.703 2.097 9.869 1.00 53.69 170 GLU A O 1
ATOM 1345 N N . GLY A 1 171 ? -20.296 3.318 11.659 1.00 51.56 171 GLY A N 1
ATOM 1346 C CA . GLY A 1 171 ? -19.024 4.044 11.757 1.00 51.56 171 GLY A CA 1
ATOM 1347 C C . GLY A 1 171 ? -17.935 3.092 12.250 1.00 51.56 171 GLY A C 1
ATOM 1348 O O . GLY A 1 171 ? -18.233 1.931 12.552 1.00 51.56 171 GLY A O 1
ATOM 1349 N N . ALA A 1 172 ? -16.691 3.552 12.366 1.00 52.53 172 ALA A N 1
ATOM 1350 C CA . ALA A 1 172 ? -15.689 2.696 12.983 1.00 52.53 172 ALA A CA 1
ATOM 1351 C C . ALA A 1 172 ? -16.131 2.300 14.405 1.00 52.53 172 ALA A C 1
ATOM 1353 O O . ALA A 1 172 ? -16.457 3.135 15.251 1.00 52.53 172 ALA A O 1
ATOM 1354 N N . ASP A 1 173 ? -16.221 0.992 14.618 1.00 62.47 173 ASP A N 1
ATOM 1355 C CA . ASP A 1 173 ? -16.433 0.369 15.918 1.00 62.47 173 ASP A CA 1
ATOM 1356 C C . ASP A 1 173 ? -15.034 0.027 16.412 1.00 62.47 173 ASP A C 1
ATOM 1358 O O . ASP A 1 173 ? -14.387 -0.838 15.824 1.00 62.47 173 ASP A O 1
ATOM 1362 N N . PHE A 1 174 ? -14.517 0.745 17.406 1.00 74.00 174 PHE A N 1
ATOM 1363 C CA . PHE A 1 174 ? -13.223 0.408 17.992 1.00 74.00 174 PHE A CA 1
ATOM 1364 C C . PHE A 1 174 ? -13.416 -0.414 19.251 1.00 74.00 174 PHE A C 1
ATOM 1366 O O . PHE A 1 174 ? -14.472 -0.464 19.870 1.00 74.00 174 PHE A O 1
ATOM 1373 N N . SER A 1 175 ? -12.356 -1.087 19.650 1.00 84.75 175 SER A N 1
ATOM 1374 C CA . SER A 1 175 ? -12.259 -1.768 20.926 1.00 84.75 175 SER A CA 1
ATOM 1375 C C . SER A 1 175 ? -11.059 -1.220 21.681 1.00 84.75 175 SER A C 1
ATOM 1377 O O . SER A 1 175 ? -10.122 -0.683 21.091 1.00 84.75 175 SER A O 1
ATOM 1379 N N . LEU A 1 176 ? -11.072 -1.387 22.998 1.00 84.12 176 LEU A N 1
ATOM 1380 C CA . LEU A 1 176 ? -9.889 -1.133 23.810 1.00 84.12 176 LEU A CA 1
ATOM 1381 C C . LEU A 1 176 ? -9.184 -2.454 24.110 1.00 84.12 176 LEU A C 1
ATOM 1383 O O . LEU A 1 176 ? -9.813 -3.404 24.594 1.00 84.12 176 LEU A O 1
ATOM 1387 N N . ARG A 1 177 ? -7.882 -2.503 23.826 1.00 84.81 177 ARG A N 1
ATOM 1388 C CA . ARG A 1 177 ? -6.974 -3.596 24.177 1.00 84.81 177 ARG A CA 1
ATOM 1389 C C . ARG A 1 177 ? -6.353 -3.320 25.542 1.00 84.81 177 ARG A C 1
ATOM 1391 O O . ARG A 1 177 ? -5.824 -2.241 25.766 1.00 84.81 177 ARG A O 1
ATOM 1398 N N . PHE A 1 178 ? -6.411 -4.314 26.422 1.00 87.88 178 PHE A N 1
ATOM 1399 C CA . PHE A 1 178 ? -5.839 -4.277 27.765 1.00 87.88 178 PHE A CA 1
ATOM 1400 C C . PHE A 1 178 ? -4.769 -5.364 27.910 1.00 87.88 178 PHE A C 1
ATOM 1402 O O . PHE A 1 178 ? -4.991 -6.513 27.508 1.00 87.88 178 PHE A O 1
ATOM 1409 N N . ASP A 1 179 ? -3.640 -5.013 28.516 1.00 80.62 179 ASP A N 1
ATOM 1410 C CA . ASP A 1 179 ? -2.440 -5.843 28.670 1.00 80.62 179 ASP A CA 1
ATOM 1411 C C . ASP A 1 179 ? -2.465 -6.829 29.858 1.00 80.62 179 ASP A C 1
ATOM 1413 O O . ASP A 1 179 ? -1.632 -7.732 29.954 1.00 80.62 179 ASP A O 1
ATOM 1417 N N . GLY A 1 180 ? -3.433 -6.692 30.770 1.00 83.94 180 GLY A N 1
ATOM 1418 C CA . GLY A 1 180 ? -3.536 -7.507 31.983 1.00 83.94 180 GLY A CA 1
ATOM 1419 C C . GLY A 1 180 ? -2.654 -7.063 33.157 1.00 83.94 180 GLY A C 1
ATOM 1420 O O . GLY A 1 180 ? -2.642 -7.757 34.185 1.00 83.94 180 GLY A O 1
ATOM 1421 N N . GLU A 1 181 ? -1.962 -5.924 33.065 1.00 83.88 181 GLU A N 1
ATOM 1422 C CA . GLU A 1 181 ? -1.058 -5.411 34.097 1.00 83.88 181 GLU A CA 1
ATOM 1423 C C . GLU A 1 181 ? -1.549 -4.141 34.786 1.00 83.88 181 GLU A C 1
ATOM 1425 O O . GLU A 1 181 ? -1.749 -4.185 36.001 1.00 83.88 181 GLU A O 1
ATOM 1430 N N . GLU A 1 182 ? -1.697 -3.022 34.073 1.00 84.75 182 GLU A N 1
ATOM 1431 C CA . GLU A 1 182 ? -2.099 -1.736 34.672 1.00 84.75 182 GLU A CA 1
ATOM 1432 C C . GLU A 1 182 ? -3.241 -1.017 33.944 1.00 84.75 182 GLU A C 1
ATOM 1434 O O . GLU A 1 182 ? -3.856 -0.103 34.517 1.00 84.75 182 GLU A O 1
ATOM 1439 N N . ASP A 1 183 ? -3.606 -1.505 32.761 1.00 88.94 183 ASP A N 1
ATOM 1440 C CA . ASP A 1 183 ? -4.566 -0.862 31.876 1.00 88.94 183 ASP A CA 1
ATOM 1441 C C . ASP A 1 183 ? -5.968 -0.745 32.478 1.00 88.94 183 ASP A C 1
ATOM 1443 O O . ASP A 1 183 ? -6.553 -1.706 32.993 1.00 88.94 183 ASP A O 1
ATOM 1447 N N . ASN A 1 184 ? -6.548 0.454 32.424 1.00 93.38 184 ASN A N 1
ATOM 1448 C CA . ASN A 1 184 ? -7.915 0.692 32.880 1.00 93.38 184 ASN A CA 1
ATOM 1449 C C . ASN A 1 184 ? -8.531 1.969 32.298 1.00 93.38 184 ASN A C 1
ATOM 1451 O O . ASN A 1 184 ? -7.831 2.890 31.896 1.00 93.38 184 ASN A O 1
ATOM 1455 N N . VAL A 1 185 ? -9.861 2.054 32.354 1.00 94.50 185 VAL A N 1
ATOM 1456 C CA . VAL A 1 185 ? -10.597 3.312 32.161 1.00 94.50 185 VAL A CA 1
ATOM 1457 C C . VAL A 1 185 ? -11.223 3.735 33.484 1.00 94.50 185 VAL A C 1
ATOM 1459 O O . VAL A 1 185 ? -11.926 2.941 34.118 1.00 94.50 185 VAL A O 1
ATOM 1462 N N . VAL A 1 186 ? -10.996 4.982 33.902 1.00 93.56 186 VAL A N 1
ATOM 1463 C CA . VAL A 1 186 ? -11.536 5.563 35.140 1.00 93.56 186 VAL A CA 1
ATOM 1464 C C . VAL A 1 186 ? -12.612 6.587 34.818 1.00 93.56 186 VAL A C 1
ATOM 1466 O O . VAL A 1 186 ? -12.365 7.608 34.183 1.00 93.56 186 VAL A O 1
ATOM 1469 N N . ILE A 1 187 ? -13.818 6.343 35.318 1.00 92.88 187 ILE A N 1
ATOM 1470 C CA . ILE A 1 187 ? -14.984 7.189 35.106 1.00 92.88 187 ILE A CA 1
ATOM 1471 C C . ILE A 1 187 ? -15.366 7.855 36.436 1.00 92.88 187 ILE A C 1
ATOM 1473 O O . ILE A 1 187 ? -15.699 7.155 37.405 1.00 92.88 187 ILE A O 1
ATOM 1477 N N . PRO A 1 188 ? -15.385 9.199 36.514 1.00 90.31 188 PRO A N 1
ATOM 1478 C CA . PRO A 1 188 ? -15.755 9.916 37.726 1.00 90.31 188 PRO A CA 1
ATOM 1479 C C . PRO A 1 188 ? -17.160 9.571 38.229 1.00 90.31 188 PRO A C 1
ATOM 1481 O O . PRO A 1 188 ? -18.094 9.321 37.462 1.00 90.31 188 PRO A O 1
ATOM 1484 N N . HIS A 1 189 ? -17.341 9.626 39.550 1.00 86.69 189 HIS A N 1
ATOM 1485 C CA . HIS A 1 189 ? -18.635 9.354 40.163 1.00 86.69 189 HIS A CA 1
ATOM 1486 C C . HIS A 1 189 ? -19.745 10.304 39.680 1.00 86.69 189 HIS A C 1
ATOM 1488 O O . HIS A 1 189 ? -19.590 11.528 39.658 1.00 86.69 189 HIS A O 1
ATOM 1494 N N . SER A 1 190 ? -20.927 9.739 39.418 1.00 85.44 190 SER A N 1
ATOM 1495 C CA . SER A 1 190 ? -22.168 10.482 39.206 1.00 85.44 190 SER A CA 1
ATOM 1496 C C . SER A 1 190 ? -23.334 9.866 39.988 1.00 85.44 190 SER A C 1
ATOM 1498 O O . SER A 1 190 ? -23.354 8.668 40.286 1.00 85.44 190 SER A O 1
ATOM 1500 N N . ASP A 1 191 ? -24.364 10.675 40.268 1.00 84.31 191 ASP A N 1
ATOM 1501 C CA . ASP A 1 191 ? -25.589 10.214 40.940 1.00 84.31 191 ASP A CA 1
ATOM 1502 C C . ASP A 1 191 ? -26.287 9.064 40.181 1.00 84.31 191 ASP A C 1
ATOM 1504 O O . ASP A 1 191 ? -27.052 8.309 40.787 1.00 84.31 191 ASP A O 1
ATOM 1508 N N . ALA A 1 192 ? -26.028 8.909 38.875 1.00 81.06 192 ALA A N 1
ATOM 1509 C CA . ALA A 1 192 ? -26.569 7.825 38.056 1.00 81.06 192 ALA A CA 1
ATOM 1510 C C . ALA A 1 192 ? -25.998 6.448 38.445 1.00 81.06 192 ALA A C 1
ATOM 1512 O O . ALA A 1 192 ? -26.691 5.441 38.314 1.00 81.06 192 ALA A O 1
ATOM 1513 N N . LEU A 1 193 ? -24.785 6.399 39.009 1.00 84.06 193 LEU A N 1
ATOM 1514 C CA . LEU A 1 193 ? -24.133 5.160 39.453 1.00 84.06 193 LEU A CA 1
ATOM 1515 C C . LEU A 1 193 ? -24.667 4.635 40.802 1.00 84.06 193 LEU A C 1
ATOM 1517 O O . LEU A 1 193 ? -24.279 3.547 41.239 1.00 84.06 193 LEU A O 1
ATOM 1521 N N . ASN A 1 194 ? -25.565 5.372 41.469 1.00 87.19 194 ASN A N 1
ATOM 1522 C CA . ASN A 1 194 ? -26.219 4.966 42.720 1.00 87.19 194 ASN A CA 1
ATOM 1523 C C . ASN A 1 194 ? -27.420 4.040 42.450 1.00 87.19 194 ASN A C 1
ATOM 1525 O O . ASN A 1 194 ? -28.583 4.363 42.722 1.00 87.19 194 ASN A O 1
ATOM 1529 N N . ILE A 1 195 ? -27.127 2.872 41.879 1.00 87.69 195 ILE A N 1
ATOM 1530 C CA . ILE A 1 195 ? -28.114 1.877 41.446 1.00 87.69 195 ILE A CA 1
ATOM 1531 C C . ILE A 1 195 ? -28.669 1.105 42.647 1.00 87.69 195 ILE A C 1
ATOM 1533 O O . ILE A 1 195 ? -27.931 0.702 43.542 1.00 87.69 195 ILE A O 1
ATOM 1537 N N . SER A 1 196 ? -29.978 0.840 42.654 1.00 88.56 196 SER A N 1
ATOM 1538 C CA . SER A 1 196 ? -30.620 -0.066 43.617 1.00 88.56 196 SER A CA 1
ATOM 1539 C C . SER A 1 196 ? -31.823 -0.779 42.997 1.00 88.56 196 SER A C 1
ATOM 1541 O O . SER A 1 196 ? -32.380 -0.329 41.993 1.00 88.56 196 SER A O 1
ATOM 1543 N N . GLY A 1 197 ? -32.253 -1.896 43.589 1.00 91.62 197 GLY A N 1
ATOM 1544 C CA . GLY A 1 197 ? -33.433 -2.644 43.152 1.00 91.62 197 GLY A CA 1
ATOM 1545 C C . GLY A 1 197 ? -33.213 -3.584 41.961 1.00 91.62 197 GLY A C 1
ATOM 1546 O O . GLY A 1 197 ? -33.639 -4.733 42.041 1.00 91.62 197 GLY A O 1
ATOM 1547 N N . SER A 1 198 ? -32.564 -3.155 40.878 1.00 94.19 198 SER A N 1
ATOM 1548 C CA . SER A 1 198 ? -32.220 -4.024 39.735 1.00 94.19 198 SER A CA 1
ATOM 1549 C C . SER A 1 198 ? -31.014 -3.494 38.977 1.00 94.19 198 SER A C 1
ATOM 1551 O O . SER A 1 198 ? -30.893 -2.276 38.852 1.00 94.19 198 SER A O 1
ATOM 1553 N N . ILE A 1 199 ? -30.204 -4.387 38.415 1.00 95.00 199 ILE A N 1
ATOM 1554 C CA . ILE A 1 199 ? -29.054 -4.038 37.580 1.00 95.00 199 ILE A CA 1
ATOM 1555 C C . ILE A 1 199 ? -28.952 -5.002 36.395 1.00 95.00 199 ILE A C 1
ATOM 1557 O O . ILE A 1 199 ? -29.215 -6.200 36.541 1.00 95.00 199 ILE A O 1
ATOM 1561 N N . SER A 1 200 ? -28.578 -4.449 35.247 1.00 95.69 200 SER A N 1
ATOM 1562 C CA . SER A 1 200 ? -28.211 -5.178 34.038 1.00 95.69 200 SER A CA 1
ATOM 1563 C C . SER A 1 200 ? -26.850 -4.657 33.576 1.00 95.69 200 SER A C 1
ATOM 1565 O O . SER A 1 200 ? -26.690 -3.445 33.431 1.00 95.69 200 SER A O 1
ATOM 1567 N N . ILE A 1 201 ? -25.882 -5.550 33.392 1.00 97.00 201 ILE A N 1
ATOM 1568 C CA . ILE A 1 201 ? -24.541 -5.248 32.876 1.00 97.00 201 ILE A CA 1
ATOM 1569 C C . ILE A 1 201 ? -24.325 -6.122 31.643 1.00 97.00 201 ILE A C 1
ATOM 1571 O O . ILE A 1 201 ? -24.610 -7.319 31.700 1.00 97.00 201 ILE A O 1
ATOM 1575 N N . SER A 1 202 ? -23.847 -5.523 30.558 1.00 96.62 202 SER A N 1
ATOM 1576 C CA . SER A 1 202 ? -23.550 -6.173 29.280 1.00 96.62 202 SER A CA 1
ATOM 1577 C C . SER A 1 202 ? -22.163 -5.757 28.818 1.00 96.62 202 SER A C 1
ATOM 1579 O O . SER A 1 202 ? -21.785 -4.614 29.058 1.00 96.62 202 SER A O 1
ATOM 1581 N N . ALA A 1 203 ? -21.421 -6.656 28.183 1.00 97.38 203 ALA A N 1
ATOM 1582 C CA . ALA A 1 203 ? -20.167 -6.323 27.513 1.00 97.38 203 ALA A CA 1
ATOM 1583 C C . ALA A 1 203 ? -19.865 -7.338 26.408 1.00 97.38 203 ALA A C 1
ATOM 1585 O O . ALA A 1 203 ? -20.208 -8.522 26.539 1.00 97.38 203 ALA A O 1
ATOM 1586 N N . TRP A 1 204 ? -19.180 -6.891 25.363 1.00 96.94 204 TRP A N 1
ATOM 1587 C CA . TRP A 1 204 ? -18.418 -7.766 24.486 1.00 96.94 204 TRP A CA 1
ATOM 1588 C C . TRP A 1 204 ? -17.006 -7.923 25.046 1.00 96.94 204 TRP A C 1
ATOM 1590 O O . TRP A 1 204 ? -16.385 -6.957 25.485 1.00 96.94 204 TRP A O 1
ATOM 1600 N N . VAL A 1 205 ? -16.525 -9.166 25.089 1.00 97.19 205 VAL A N 1
ATOM 1601 C CA . VAL A 1 205 ? -15.192 -9.499 25.603 1.00 97.19 205 VAL A CA 1
ATOM 1602 C C . VAL A 1 205 ? -14.463 -10.446 24.658 1.00 97.19 205 VAL A C 1
ATOM 1604 O O . VAL A 1 205 ? -15.061 -11.409 24.171 1.00 97.19 205 VAL A O 1
ATOM 1607 N N . PHE A 1 206 ? -13.169 -10.210 24.466 1.00 94.31 206 PHE A N 1
ATOM 1608 C CA . PHE A 1 206 ? -12.237 -11.086 23.759 1.00 94.31 206 PHE A CA 1
ATOM 1609 C C . PHE A 1 206 ? -11.023 -11.336 24.669 1.00 94.31 206 PHE A C 1
ATOM 1611 O O . PHE A 1 206 ? -10.029 -10.622 24.583 1.00 94.31 206 PHE A O 1
ATOM 1618 N N . PRO A 1 207 ? -11.092 -12.281 25.621 1.00 92.69 207 PRO A N 1
ATOM 1619 C CA . PRO A 1 207 ? -9.983 -12.513 26.544 1.00 92.69 207 PRO A CA 1
ATOM 1620 C C . PRO A 1 207 ? -8.832 -13.254 25.846 1.00 92.69 207 PRO A C 1
ATOM 1622 O O . PRO A 1 207 ? -9.064 -14.290 25.219 1.00 92.69 207 PRO A O 1
ATOM 1625 N N . TYR A 1 208 ? -7.590 -12.786 25.994 1.00 87.62 208 TYR A N 1
ATOM 1626 C CA . TYR A 1 208 ? -6.401 -13.492 25.477 1.00 87.62 208 TYR A CA 1
ATOM 1627 C C . TYR A 1 208 ? -5.989 -14.663 26.367 1.00 87.62 208 TYR A C 1
ATOM 1629 O O . TYR A 1 208 ? -5.500 -15.692 25.896 1.00 87.62 208 TYR A O 1
ATOM 1637 N N . SER A 1 209 ? -6.264 -14.531 27.662 1.00 90.06 209 SER A N 1
ATOM 1638 C CA . SER A 1 209 ? -6.049 -15.551 28.677 1.00 90.06 209 SER A CA 1
ATOM 1639 C C . SER A 1 209 ? -7.320 -15.736 29.492 1.00 90.06 209 SER A C 1
ATOM 1641 O O . SER A 1 209 ? -8.037 -14.783 29.784 1.00 90.06 209 SER A O 1
ATOM 1643 N N . LEU A 1 210 ? -7.613 -16.966 29.914 1.00 93.88 210 LEU A N 1
ATOM 1644 C CA . LEU A 1 210 ? -8.708 -17.223 30.857 1.00 93.88 210 LEU A CA 1
ATOM 1645 C C . LEU A 1 210 ? -8.224 -17.318 32.301 1.00 93.88 210 LEU A C 1
ATOM 1647 O O . LEU A 1 210 ? -9.057 -17.409 33.200 1.00 93.88 210 LEU A O 1
ATOM 1651 N N . ASP A 1 211 ? -6.915 -17.350 32.544 1.00 92.81 211 ASP A N 1
ATOM 1652 C CA . ASP A 1 211 ? -6.371 -17.682 33.854 1.00 92.81 211 ASP A CA 1
ATOM 1653 C C . ASP A 1 211 ? -6.654 -16.582 34.888 1.00 92.81 211 ASP A C 1
ATOM 1655 O O . ASP A 1 211 ? -6.510 -15.386 34.645 1.00 92.81 211 ASP A O 1
ATOM 1659 N N . GLY A 1 212 ? -7.037 -17.003 36.097 1.00 93.44 212 GLY A N 1
ATOM 1660 C CA . GLY A 1 212 ? -7.211 -16.083 37.220 1.00 93.44 212 GLY A CA 1
ATOM 1661 C C . GLY A 1 212 ? -8.525 -15.301 37.193 1.00 93.44 212 GLY A C 1
ATOM 1662 O O . GLY A 1 212 ? -9.559 -15.826 36.782 1.00 93.44 212 GLY A O 1
ATOM 1663 N N . ILE A 1 213 ? -8.497 -14.097 37.771 1.00 95.44 213 ILE A N 1
ATOM 1664 C CA . ILE A 1 213 ? -9.634 -13.176 37.875 1.00 95.44 213 ILE A CA 1
ATOM 1665 C C . ILE A 1 213 ? -9.280 -11.926 37.077 1.00 95.44 213 ILE A C 1
ATOM 1667 O O . ILE A 1 213 ? -8.216 -11.364 37.309 1.00 95.44 213 ILE A O 1
ATOM 1671 N N . GLN A 1 214 ? -10.182 -11.501 36.197 1.00 96.44 214 GLN A N 1
ATOM 1672 C CA . GLN A 1 214 ? -9.980 -10.386 35.273 1.00 96.44 214 GLN A CA 1
ATOM 1673 C C . GLN A 1 214 ? -11.243 -9.526 35.238 1.00 96.44 214 GLN A C 1
ATOM 1675 O O . GLN A 1 214 ? -12.319 -10.012 34.873 1.00 96.44 214 GLN A O 1
ATOM 1680 N N . PHE A 1 215 ? -11.155 -8.281 35.700 1.00 96.56 215 PHE A N 1
ATOM 1681 C CA . PHE A 1 215 ? -12.320 -7.410 35.851 1.00 96.56 215 PHE A CA 1
ATOM 1682 C C . PHE A 1 215 ? -12.667 -6.661 34.573 1.00 96.56 215 PHE A C 1
ATOM 1684 O O . PHE A 1 215 ? -11.836 -5.970 34.010 1.00 96.56 215 PHE A O 1
ATOM 1691 N N . ILE A 1 216 ? -13.935 -6.735 34.173 1.00 97.44 216 ILE A N 1
ATOM 1692 C CA . ILE A 1 216 ? -14.447 -6.013 33.003 1.00 97.44 216 ILE A CA 1
ATOM 1693 C C . ILE A 1 216 ? -14.952 -4.647 33.435 1.00 97.44 216 ILE A C 1
ATOM 1695 O O . ILE A 1 216 ? -14.611 -3.637 32.838 1.00 97.44 216 ILE A O 1
ATOM 1699 N N . THR A 1 217 ? -15.753 -4.604 34.502 1.00 95.62 217 THR A N 1
ATOM 1700 C CA . THR A 1 217 ? -16.196 -3.347 35.100 1.00 95.62 217 THR A CA 1
ATOM 1701 C C . THR A 1 217 ? -16.428 -3.484 36.596 1.00 95.62 217 THR A C 1
ATOM 1703 O O . THR A 1 217 ? -16.901 -4.525 37.072 1.00 95.62 217 THR A O 1
ATOM 1706 N N . MET A 1 218 ? -16.121 -2.430 37.349 1.00 93.38 218 MET A N 1
ATOM 1707 C CA . MET A 1 218 ? -16.274 -2.407 38.796 1.00 93.38 218 MET A CA 1
ATOM 1708 C C . MET A 1 218 ? -16.583 -1.007 39.323 1.00 93.38 218 MET A C 1
ATOM 1710 O O . MET A 1 218 ? -15.892 -0.044 39.007 1.00 93.38 218 MET A O 1
ATOM 1714 N N . LYS A 1 219 ? -17.604 -0.888 40.178 1.00 91.75 219 LYS A N 1
ATOM 1715 C CA . LYS A 1 219 ? -17.894 0.355 40.898 1.00 91.75 219 LYS A CA 1
ATOM 1716 C C . LYS A 1 219 ? -17.146 0.401 42.230 1.00 91.75 219 LYS A C 1
ATOM 1718 O O . LYS A 1 219 ? -17.450 -0.385 43.132 1.00 91.75 219 LYS A O 1
ATOM 1723 N N . GLY A 1 220 ? -16.301 1.414 42.389 1.00 86.88 220 GLY A N 1
ATOM 1724 C CA . GLY A 1 220 ? -15.682 1.818 43.647 1.00 86.88 220 GLY A CA 1
ATOM 1725 C C . GLY A 1 220 ? -14.942 0.693 44.370 1.00 86.88 220 GLY A C 1
ATOM 1726 O O . GLY A 1 220 ? -14.467 -0.269 43.768 1.00 86.88 220 GLY A O 1
ATOM 1727 N N . ASP A 1 221 ? -14.877 0.792 45.695 1.00 84.19 221 ASP A N 1
ATOM 1728 C CA . ASP A 1 221 ? -14.250 -0.214 46.551 1.00 84.19 221 ASP A CA 1
ATOM 1729 C C . ASP A 1 221 ? -15.259 -1.310 46.945 1.00 84.19 221 ASP A C 1
ATOM 1731 O O . ASP A 1 221 ? -16.049 -1.159 47.883 1.00 84.19 221 ASP A O 1
ATOM 1735 N N . TYR A 1 222 ? -15.234 -2.434 46.219 1.00 84.19 222 TYR A N 1
ATOM 1736 C CA . TYR A 1 222 ? -16.141 -3.583 46.398 1.00 84.19 222 TYR A CA 1
ATOM 1737 C C . TYR A 1 222 ? -17.636 -3.252 46.208 1.00 84.19 222 TYR A C 1
ATOM 1739 O O . TYR A 1 222 ? -18.489 -3.713 46.970 1.00 84.19 222 TYR A O 1
ATOM 1747 N N . GLY A 1 223 ? -17.978 -2.433 45.210 1.00 89.19 223 GLY A N 1
ATOM 1748 C CA . GLY A 1 223 ? -19.363 -2.183 44.809 1.00 89.19 223 GLY A CA 1
ATOM 1749 C C . GLY A 1 223 ? -19.979 -3.336 44.022 1.00 89.19 223 GLY A C 1
ATOM 1750 O O . GLY A 1 223 ? -19.807 -4.507 44.357 1.00 89.19 223 GLY A O 1
ATOM 1751 N N . TRP A 1 224 ? -20.741 -2.992 42.990 1.00 93.06 224 TRP A N 1
ATOM 1752 C CA . TRP A 1 224 ? -21.203 -3.942 41.984 1.00 93.06 224 TRP A CA 1
ATOM 1753 C C . TRP A 1 224 ? -20.239 -3.952 40.793 1.00 93.06 224 TRP A C 1
ATOM 1755 O O . TRP A 1 224 ? -19.567 -2.959 40.526 1.00 93.06 224 TRP A O 1
ATOM 1765 N N . GLY A 1 225 ? -20.189 -5.064 40.065 1.00 94.56 225 GLY A N 1
ATOM 1766 C CA . GLY A 1 225 ? -19.298 -5.220 38.919 1.00 94.56 225 GLY A CA 1
ATOM 1767 C C . GLY A 1 225 ? -19.438 -6.581 38.250 1.00 94.56 225 GLY A C 1
ATOM 1768 O O . GLY A 1 225 ? -20.118 -7.474 38.770 1.00 94.56 225 GLY A O 1
ATOM 1769 N N . MET A 1 226 ? -18.785 -6.726 37.103 1.00 97.12 226 MET A N 1
ATOM 1770 C CA . MET A 1 226 ? -18.746 -7.940 36.292 1.00 97.12 226 MET A CA 1
ATOM 1771 C C . MET A 1 226 ? -17.295 -8.263 35.934 1.00 97.12 226 MET A C 1
ATOM 1773 O O . MET A 1 226 ? -16.507 -7.371 35.625 1.00 97.12 226 MET A O 1
ATOM 1777 N N . TYR A 1 227 ? -16.934 -9.539 36.006 1.00 97.56 227 TYR A N 1
ATOM 1778 C CA . TYR A 1 227 ? -15.566 -10.002 35.782 1.00 97.56 227 TYR A CA 1
ATOM 1779 C C . TYR A 1 227 ? -15.549 -11.449 35.285 1.00 97.56 227 TYR A C 1
ATOM 1781 O O . TYR A 1 227 ? -16.557 -12.154 35.377 1.00 97.56 227 TYR A O 1
ATOM 1789 N N . LEU A 1 228 ? -14.400 -11.910 34.800 1.00 98.00 228 LEU A N 1
ATOM 1790 C CA . LEU A 1 228 ? -14.141 -13.310 34.476 1.00 98.00 228 LEU A CA 1
ATOM 1791 C C . LEU A 1 228 ? -13.318 -13.973 35.582 1.00 98.00 228 LEU A C 1
ATOM 1793 O O . LEU A 1 228 ? -12.431 -13.364 36.171 1.00 98.00 228 LEU A O 1
ATOM 1797 N N . ASN A 1 229 ? -13.614 -15.236 35.879 1.00 97.31 229 ASN A N 1
ATOM 1798 C CA . ASN A 1 229 ? -12.846 -16.074 36.794 1.00 97.31 229 ASN A CA 1
ATOM 1799 C C . ASN A 1 229 ? -12.635 -17.451 36.170 1.00 97.31 229 ASN A C 1
ATOM 1801 O O . ASN A 1 229 ? -13.560 -18.268 36.161 1.00 97.31 229 ASN A O 1
ATOM 1805 N N . ASN A 1 230 ? -11.431 -17.718 35.661 1.00 96.69 230 ASN A N 1
ATOM 1806 C CA . ASN A 1 230 ? -11.151 -18.922 34.874 1.00 96.69 230 ASN A CA 1
ATOM 1807 C C . ASN A 1 230 ? -12.164 -19.082 33.716 1.00 96.69 230 ASN A C 1
ATOM 1809 O O . ASN A 1 230 ? -12.751 -20.150 33.529 1.00 96.69 230 ASN A O 1
ATOM 1813 N N . GLY A 1 231 ? -12.459 -17.968 33.032 1.00 95.81 231 GLY A N 1
ATOM 1814 C CA . GLY A 1 231 ? -13.452 -17.844 31.959 1.00 95.81 231 GLY A CA 1
ATOM 1815 C C . GLY A 1 231 ? -14.930 -17.836 32.382 1.00 95.81 231 GLY A C 1
ATOM 1816 O O . GLY A 1 231 ? -15.792 -17.599 31.541 1.00 95.81 231 GLY A O 1
ATOM 1817 N N . ALA A 1 232 ? -15.277 -18.092 33.649 1.00 97.81 232 ALA A N 1
ATOM 1818 C CA . ALA A 1 232 ? -16.663 -17.995 34.126 1.00 97.81 232 ALA A CA 1
ATOM 1819 C C . ALA A 1 232 ? -17.026 -16.547 34.487 1.00 97.81 232 ALA A C 1
ATOM 1821 O O . ALA A 1 232 ? -16.237 -15.867 35.136 1.00 97.81 232 ALA A O 1
ATOM 1822 N N . ILE A 1 233 ? -18.237 -16.098 34.149 1.00 98.19 233 ILE A N 1
ATOM 1823 C CA . ILE A 1 233 ? -18.743 -14.774 34.529 1.00 98.19 233 ILE A CA 1
ATOM 1824 C C . ILE A 1 233 ? -18.966 -14.749 36.041 1.00 98.19 233 ILE A C 1
ATOM 1826 O O . ILE A 1 233 ? -19.685 -15.595 36.577 1.00 98.19 233 ILE A O 1
ATOM 1830 N N . GLY A 1 234 ? -18.380 -13.774 36.723 1.00 97.31 234 GLY A N 1
ATOM 1831 C CA . GLY A 1 234 ? -18.641 -13.456 38.118 1.00 97.31 234 GLY A CA 1
ATOM 1832 C C . GLY A 1 234 ? -19.368 -12.127 38.268 1.00 97.31 234 GLY A C 1
ATOM 1833 O O . GLY A 1 234 ? -19.116 -11.179 37.528 1.00 97.31 234 GLY A O 1
ATOM 1834 N N . TYR A 1 235 ? -20.266 -12.058 39.251 1.00 97.19 235 TYR A N 1
ATOM 1835 C CA . TYR A 1 235 ? -20.926 -10.814 39.646 1.00 97.19 235 TYR A CA 1
ATOM 1836 C C . TYR A 1 235 ? -20.474 -10.392 41.043 1.00 97.19 235 TYR A C 1
ATOM 1838 O O . TYR A 1 235 ? -20.564 -11.175 41.990 1.00 97.19 235 TYR A O 1
ATOM 1846 N N . ALA A 1 236 ? -20.002 -9.153 41.185 1.00 93.88 236 ALA A N 1
ATOM 1847 C CA . ALA A 1 236 ? -19.570 -8.625 42.473 1.00 93.88 236 ALA A CA 1
ATOM 1848 C C . ALA A 1 236 ? -20.779 -8.254 43.345 1.00 93.88 236 ALA A C 1
ATOM 1850 O O . ALA A 1 236 ? -21.356 -7.176 43.226 1.00 93.88 236 ALA A O 1
ATOM 1851 N N . SER A 1 237 ? -21.186 -9.184 44.208 1.00 90.56 237 SER A N 1
ATOM 1852 C CA . SER A 1 237 ? -22.353 -9.034 45.085 1.00 90.56 237 SER A CA 1
ATOM 1853 C C . SER A 1 237 ? -22.002 -8.628 46.517 1.00 90.56 237 SER A C 1
ATOM 1855 O O . SER A 1 237 ? -22.893 -8.269 47.288 1.00 90.56 237 SER A O 1
ATOM 1857 N N . GLU A 1 238 ? -20.735 -8.739 46.929 1.00 87.69 238 GLU A N 1
ATOM 1858 C CA . GLU A 1 238 ? -20.294 -8.417 48.287 1.00 87.69 238 GLU A CA 1
ATOM 1859 C C . GLU A 1 238 ? -18.777 -8.171 48.377 1.00 87.69 238 GLU A C 1
ATOM 1861 O O . GLU A 1 238 ? -18.070 -8.113 47.385 1.00 87.69 238 GLU A O 1
ATOM 1866 N N . TYR A 1 239 ? -18.250 -8.017 49.593 1.00 83.56 239 TYR A N 1
ATOM 1867 C CA . TYR A 1 239 ? -16.821 -7.765 49.803 1.00 83.56 239 TYR A CA 1
ATOM 1868 C C . TYR A 1 239 ? -15.927 -8.969 49.453 1.00 83.56 239 TYR A C 1
ATOM 1870 O O . TYR A 1 239 ? -14.761 -8.820 49.103 1.00 83.56 239 TYR A O 1
ATOM 1878 N N . SER A 1 240 ? -16.423 -10.200 49.613 1.00 87.19 240 SER A N 1
ATOM 1879 C CA . SER A 1 240 ? -15.593 -11.388 49.407 1.00 87.19 240 SER A CA 1
ATOM 1880 C C . SER A 1 240 ? -15.790 -11.972 48.014 1.00 87.19 240 SER A C 1
ATOM 1882 O O . SER A 1 240 ? -16.793 -12.639 47.777 1.00 87.19 240 SER A O 1
ATOM 1884 N N . LEU A 1 241 ? -14.752 -11.886 47.172 1.00 86.12 241 LEU A N 1
ATOM 1885 C CA . LEU A 1 241 ? -14.684 -12.555 45.859 1.00 86.12 241 LEU A CA 1
ATOM 1886 C C . LEU A 1 241 ? -15.095 -14.037 45.908 1.00 86.12 241 LEU A C 1
ATOM 1888 O O . LEU A 1 241 ? -15.702 -14.564 44.985 1.00 86.12 241 LEU A O 1
ATOM 1892 N N . SER A 1 242 ? -14.786 -14.727 47.010 1.00 89.38 242 SER A N 1
ATOM 1893 C CA . SER A 1 242 ? -15.125 -16.146 47.195 1.00 89.38 242 SER A CA 1
ATOM 1894 C C . SER A 1 242 ? -16.613 -16.429 47.432 1.00 89.38 242 SER A C 1
ATOM 1896 O O . SER A 1 242 ? -17.005 -17.594 47.489 1.00 89.38 242 SER A O 1
ATOM 1898 N N . GLN A 1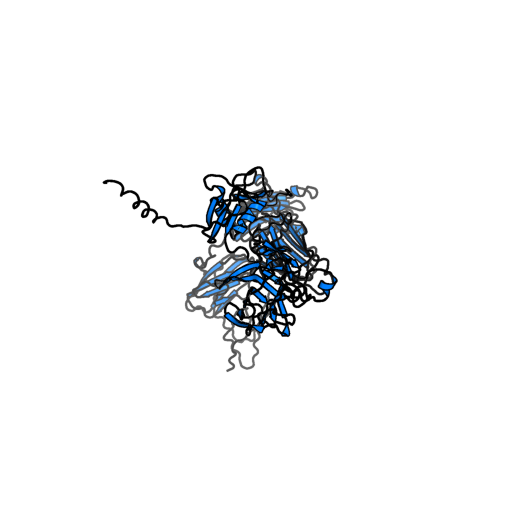 243 ? -17.417 -15.393 47.672 1.00 89.31 243 GLN A N 1
ATOM 1899 C CA . GLN A 1 243 ? -18.865 -15.475 47.871 1.00 89.31 243 GLN A CA 1
ATOM 1900 C C . GLN A 1 243 ? -19.651 -14.975 46.654 1.00 89.31 243 GLN A C 1
ATOM 1902 O O . GLN A 1 243 ? -20.869 -15.120 46.627 1.00 89.31 243 GLN A O 1
ATOM 1907 N N . HIS A 1 244 ? -18.972 -14.421 45.650 1.00 94.12 244 HIS A N 1
ATOM 1908 C CA . HIS A 1 244 ? -19.617 -13.949 44.435 1.00 94.12 244 HIS A CA 1
ATOM 1909 C C . HIS A 1 244 ? -20.235 -15.115 43.652 1.00 94.12 244 HIS A C 1
ATOM 1911 O O . HIS A 1 244 ? -19.592 -16.164 43.507 1.00 94.12 244 HIS A O 1
ATOM 1917 N N . PRO A 1 245 ? -21.465 -14.960 43.132 1.00 96.69 245 PRO A N 1
ATOM 1918 C CA . PRO A 1 245 ? -22.048 -15.944 42.236 1.00 96.69 245 PRO A CA 1
ATOM 1919 C C . PRO A 1 245 ? -21.247 -16.007 40.928 1.00 96.69 245 PRO A C 1
ATOM 1921 O O . PRO A 1 245 ? -20.821 -14.980 40.398 1.00 96.69 245 PRO A O 1
ATOM 1924 N N . LEU A 1 246 ? -21.070 -17.225 40.409 1.00 97.50 246 LEU A N 1
ATOM 1925 C CA . LEU A 1 246 ? -20.387 -17.505 39.145 1.00 97.50 246 LEU A CA 1
ATOM 1926 C C . LEU A 1 246 ? -21.337 -18.210 38.168 1.00 97.50 246 LEU A C 1
ATOM 1928 O O . LEU A 1 246 ? -22.216 -18.976 38.582 1.00 97.50 246 LEU A O 1
ATOM 1932 N N . SER A 1 247 ? -21.131 -18.008 36.869 1.00 97.50 247 SER A N 1
ATOM 1933 C CA . SER A 1 247 ? -21.793 -18.785 35.824 1.00 97.50 247 SER A CA 1
ATOM 1934 C C . SER A 1 247 ? -21.356 -20.259 35.842 1.00 97.50 247 SER A C 1
ATOM 1936 O O . SER A 1 247 ? -20.297 -20.638 36.340 1.00 97.50 247 SER A O 1
ATOM 1938 N N . ASN A 1 248 ? -22.192 -21.126 35.269 1.00 95.69 248 ASN A N 1
ATOM 1939 C CA . ASN A 1 248 ? -21.903 -22.552 35.066 1.00 95.69 248 ASN A CA 1
ATOM 1940 C C . ASN A 1 248 ? -21.215 -22.837 33.720 1.00 95.69 248 ASN A C 1
ATOM 1942 O O . ASN A 1 248 ? -20.883 -23.989 33.436 1.00 95.69 248 ASN A O 1
ATOM 1946 N N . MET A 1 249 ? -21.087 -21.819 32.873 1.00 96.50 249 MET A N 1
ATOM 1947 C CA . MET A 1 249 ? -20.444 -21.863 31.562 1.00 96.50 249 MET A CA 1
ATOM 1948 C C . MET A 1 249 ? -19.319 -20.837 31.525 1.00 96.50 249 MET A C 1
ATOM 1950 O O . MET A 1 249 ? -19.396 -19.827 32.226 1.00 96.50 249 MET A O 1
ATOM 1954 N N . THR A 1 250 ? -18.310 -21.104 30.707 1.00 97.25 250 THR A N 1
ATOM 1955 C CA . THR A 1 250 ? -17.168 -20.220 30.488 1.00 97.25 250 THR A CA 1
ATOM 1956 C C . THR A 1 250 ? -17.202 -19.649 29.077 1.00 97.25 250 THR A C 1
ATOM 1958 O O . THR A 1 250 ? -17.784 -20.267 28.180 1.00 97.25 250 THR A O 1
ATOM 1961 N N . VAL A 1 251 ? -16.575 -18.492 28.892 1.00 96.94 251 VAL A N 1
ATOM 1962 C CA . VAL A 1 251 ? -16.169 -18.000 27.569 1.00 96.94 251 VAL A CA 1
ATOM 1963 C C . VAL A 1 251 ? -14.953 -18.790 27.062 1.00 96.94 251 VAL A C 1
ATOM 1965 O O . VAL A 1 251 ? -14.373 -19.581 27.818 1.00 96.94 251 VAL A O 1
ATOM 1968 N N . ALA A 1 252 ? -14.622 -18.632 25.782 1.00 96.06 252 ALA A N 1
ATOM 1969 C CA . ALA A 1 252 ? -13.378 -19.119 25.191 1.00 96.06 252 ALA A CA 1
ATOM 1970 C C . ALA A 1 252 ? -12.346 -17.981 25.160 1.00 96.06 252 ALA A C 1
ATOM 1972 O O . ALA A 1 252 ? -12.732 -16.814 25.165 1.00 96.06 252 ALA A O 1
ATOM 1973 N N . ASP A 1 253 ? -11.063 -18.328 25.186 1.00 92.31 253 ASP A N 1
ATOM 1974 C CA . ASP A 1 253 ? -9.968 -17.417 24.863 1.00 92.31 253 ASP A CA 1
ATOM 1975 C C . ASP A 1 253 ? -9.887 -17.190 23.354 1.00 92.31 253 ASP A C 1
ATOM 1977 O O . ASP A 1 253 ? -10.198 -18.083 22.565 1.00 92.31 253 ASP A O 1
ATOM 1981 N N . ASN A 1 254 ? -9.435 -16.000 22.965 1.00 84.06 254 ASN A N 1
ATOM 1982 C CA . ASN A 1 254 ? -9.245 -15.588 21.576 1.00 84.06 254 ASN A CA 1
ATOM 1983 C C . ASN A 1 254 ? -10.513 -15.696 20.703 1.00 84.06 254 ASN A C 1
ATOM 1985 O O . ASN A 1 254 ? -10.440 -15.963 19.502 1.00 84.06 254 ASN A O 1
ATOM 1989 N N . GLU A 1 255 ? -11.687 -15.508 21.312 1.00 90.75 255 GLU A N 1
ATOM 1990 C CA . GLU A 1 255 ? -12.978 -15.454 20.627 1.00 90.75 255 GLU A CA 1
ATOM 1991 C C . GLU A 1 255 ? -13.880 -14.394 21.273 1.00 90.75 255 GLU A C 1
ATOM 1993 O O . GLU A 1 255 ? -14.006 -14.336 22.499 1.00 90.75 255 GLU A O 1
ATOM 1998 N N . TRP A 1 256 ? -14.582 -13.606 20.450 1.00 93.19 256 TRP A N 1
ATOM 1999 C CA . TRP A 1 256 ? -15.579 -12.658 20.946 1.00 93.19 256 TRP A CA 1
ATOM 2000 C C . TRP A 1 256 ? -16.747 -13.382 21.613 1.00 93.19 256 TRP A C 1
ATOM 2002 O O . TRP A 1 256 ? -17.394 -14.266 21.037 1.00 93.19 256 TRP A O 1
ATOM 2012 N N . ALA A 1 257 ? -17.071 -12.949 22.826 1.00 95.69 257 ALA A N 1
ATOM 2013 C CA . ALA A 1 257 ? -18.245 -13.384 23.555 1.00 95.69 257 ALA A CA 1
ATOM 2014 C C . ALA A 1 257 ? -19.027 -12.182 24.083 1.00 95.69 257 ALA A C 1
ATOM 2016 O O . ALA A 1 257 ? -18.491 -11.320 24.772 1.00 95.69 257 ALA A O 1
ATOM 2017 N N . HIS A 1 258 ? -20.332 -12.174 23.833 1.00 97.44 258 HIS A N 1
ATOM 2018 C CA . HIS A 1 258 ? -21.248 -11.250 24.483 1.00 97.44 258 HIS A CA 1
ATOM 2019 C C . HIS A 1 258 ? -21.661 -11.820 25.839 1.00 97.44 258 HIS A C 1
ATOM 2021 O O . HIS A 1 258 ? -22.264 -12.900 25.898 1.00 97.44 258 HIS A O 1
ATOM 2027 N N . ILE A 1 259 ? -21.361 -11.119 26.929 1.00 98.00 259 ILE A N 1
ATOM 2028 C CA . ILE A 1 259 ? -21.673 -11.570 28.285 1.00 98.00 259 ILE A CA 1
ATOM 2029 C C . ILE A 1 259 ? -22.624 -10.613 28.995 1.00 98.00 259 ILE A C 1
ATOM 2031 O O . ILE A 1 259 ? -22.528 -9.397 28.864 1.00 98.00 259 ILE A O 1
ATOM 2035 N N . GLU A 1 260 ? -23.551 -11.181 29.766 1.00 97.69 260 GLU A N 1
ATOM 2036 C CA . GLU A 1 260 ? -24.591 -10.407 30.443 1.00 97.69 260 GLU A CA 1
ATOM 2037 C C . GLU A 1 260 ? -24.807 -10.898 31.880 1.00 97.69 260 GLU A C 1
ATOM 2039 O O . GLU A 1 260 ? -24.872 -12.106 32.149 1.00 97.69 260 GLU A O 1
ATOM 2044 N N . VAL A 1 261 ? -25.007 -9.946 32.792 1.00 97.31 261 VAL A N 1
ATOM 2045 C CA . VAL A 1 261 ? -25.503 -10.157 34.156 1.00 97.31 261 VAL A CA 1
ATOM 2046 C C . VAL A 1 261 ? -26.786 -9.362 34.319 1.00 97.31 261 VAL A C 1
ATOM 2048 O O . VAL A 1 261 ? -26.768 -8.136 34.257 1.00 97.31 261 VAL A O 1
ATOM 2051 N N . GLU A 1 262 ? -27.898 -10.037 34.594 1.00 95.31 262 GLU A N 1
ATOM 2052 C CA . GLU A 1 262 ? -29.181 -9.376 34.837 1.00 95.31 262 GLU A CA 1
ATOM 2053 C C . GLU A 1 262 ? -29.817 -9.893 36.127 1.00 95.31 262 GLU A C 1
ATOM 2055 O O . GLU A 1 262 ? -30.059 -11.093 36.285 1.00 95.31 262 GLU A O 1
ATOM 2060 N N . LEU A 1 263 ? -30.107 -8.994 37.073 1.00 94.94 263 LEU A N 1
ATOM 2061 C CA . LEU A 1 263 ? -30.685 -9.375 38.362 1.00 94.94 263 LEU A CA 1
ATOM 2062 C C . LEU A 1 263 ? -31.601 -8.319 38.976 1.00 94.94 263 LEU A C 1
ATOM 2064 O O . LEU A 1 263 ? -31.525 -7.118 38.715 1.00 94.94 263 LEU A O 1
ATOM 2068 N N . THR A 1 264 ? -32.481 -8.798 39.853 1.00 94.62 264 THR A N 1
ATOM 2069 C CA . THR A 1 264 ? -33.311 -7.974 40.733 1.00 94.62 264 THR A CA 1
ATOM 2070 C C . THR A 1 264 ? -32.956 -8.270 42.184 1.00 94.62 264 THR A C 1
ATOM 2072 O O . THR A 1 264 ? -32.949 -9.427 42.620 1.00 94.62 264 THR A O 1
ATOM 2075 N N . GLU A 1 265 ? -32.707 -7.210 42.945 1.00 93.69 265 GLU A N 1
ATOM 2076 C CA . GLU A 1 265 ? -32.237 -7.274 44.320 1.00 93.69 265 GLU A CA 1
ATOM 2077 C C . GLU A 1 265 ? -33.206 -8.054 45.218 1.00 93.69 265 GLU A C 1
ATOM 2079 O O . GLU A 1 265 ? -34.414 -7.803 45.246 1.00 93.69 265 GLU A O 1
ATOM 2084 N N . SER A 1 266 ? -32.674 -9.013 45.981 1.00 92.25 266 SER A N 1
ATOM 2085 C CA . SER A 1 266 ? -33.437 -9.933 46.845 1.00 92.25 266 SER A CA 1
ATOM 2086 C C . SER A 1 266 ? -34.441 -10.846 46.119 1.00 92.25 266 SER A C 1
ATOM 2088 O O . SER A 1 266 ? -35.295 -11.461 46.769 1.00 92.25 266 SER A O 1
ATOM 2090 N N . VAL A 1 267 ? -34.368 -10.952 44.789 1.00 93.88 267 VAL A N 1
ATOM 2091 C CA . VAL A 1 267 ? -35.215 -11.842 43.973 1.00 93.88 267 VAL A CA 1
ATOM 2092 C C . VAL A 1 267 ? -34.372 -12.891 43.252 1.00 93.88 267 VAL A C 1
ATOM 2094 O O . VAL A 1 267 ? -34.786 -14.051 43.195 1.00 93.88 267 VAL A O 1
ATOM 2097 N N . GLY A 1 268 ? -33.196 -12.506 42.759 1.00 94.06 268 GLY A N 1
ATOM 2098 C CA . GLY A 1 268 ? -32.318 -13.344 41.945 1.00 94.06 268 GLY A CA 1
ATOM 2099 C C . GLY A 1 268 ? -32.157 -12.798 40.528 1.00 94.06 268 GLY A C 1
ATOM 2100 O O . GLY A 1 268 ? -32.667 -11.727 40.195 1.00 94.06 268 GLY A O 1
ATOM 2101 N N . GLY A 1 269 ? -31.447 -13.550 39.698 1.00 94.62 269 GLY A N 1
ATOM 2102 C CA . GLY A 1 269 ? -31.090 -13.150 38.342 1.00 94.62 269 GLY A CA 1
ATOM 2103 C C . GLY A 1 269 ? -30.469 -14.285 37.545 1.00 94.62 269 GLY A C 1
ATOM 2104 O O . GLY A 1 269 ? -30.576 -15.456 37.924 1.00 94.62 269 GLY A O 1
ATOM 2105 N N . GLU A 1 270 ? -29.806 -13.938 36.455 1.00 96.81 270 GLU A N 1
ATOM 2106 C CA . GLU A 1 270 ? -29.165 -14.886 35.557 1.00 96.81 270 GLU A CA 1
ATOM 2107 C C . GLU A 1 270 ? -27.918 -14.312 34.882 1.00 96.81 270 GLU A C 1
ATOM 2109 O O . GLU A 1 270 ? -27.751 -13.101 34.759 1.00 96.81 270 GLU A O 1
ATOM 2114 N N . PHE A 1 271 ? -27.051 -15.228 34.456 1.00 98.19 271 PHE A N 1
ATOM 2115 C CA . PHE A 1 271 ? -25.906 -14.965 33.593 1.00 98.19 271 PHE A CA 1
ATOM 2116 C C . PHE A 1 271 ? -26.237 -15.419 32.177 1.00 98.19 271 PHE A C 1
ATOM 2118 O O . PHE A 1 271 ? -26.861 -16.477 32.013 1.00 98.19 271 PHE A O 1
ATOM 2125 N N . ARG A 1 272 ? -25.754 -14.708 31.158 1.00 97.50 272 ARG A N 1
ATOM 2126 C CA . ARG A 1 272 ? -25.831 -15.155 29.761 1.00 97.50 272 ARG A CA 1
ATOM 2127 C C . ARG A 1 272 ? -24.492 -15.017 29.050 1.00 97.50 272 ARG A C 1
ATOM 2129 O O . ARG A 1 272 ? -23.724 -14.117 29.354 1.00 97.50 272 ARG A O 1
ATOM 2136 N N . ILE A 1 273 ? -24.237 -15.941 28.124 1.00 97.75 273 ILE A N 1
ATOM 2137 C CA . ILE A 1 273 ? -23.113 -15.913 27.179 1.00 97.75 273 ILE A CA 1
ATOM 2138 C C . ILE A 1 273 ? -23.710 -16.095 25.786 1.00 97.75 273 ILE A C 1
ATOM 2140 O O . ILE A 1 273 ? -24.438 -17.066 25.557 1.00 97.75 273 ILE A O 1
ATOM 2144 N N . ASN A 1 274 ? -23.441 -15.169 24.868 1.00 95.31 274 ASN A N 1
ATOM 2145 C CA . ASN A 1 274 ? -23.965 -15.148 23.500 1.00 95.31 274 ASN A CA 1
ATOM 2146 C C . ASN A 1 274 ? -25.499 -15.312 23.463 1.00 95.31 274 ASN A C 1
ATOM 2148 O O . ASN A 1 274 ? -26.060 -16.079 22.676 1.00 95.31 274 ASN A O 1
ATOM 2152 N N . GLY A 1 275 ? -26.185 -14.656 24.408 1.00 92.62 275 GLY A N 1
ATOM 2153 C CA . GLY A 1 275 ? -27.637 -14.720 24.604 1.00 92.62 275 GLY A CA 1
ATOM 2154 C C . GLY A 1 275 ? -28.173 -16.036 25.194 1.00 92.62 275 GLY A C 1
ATOM 2155 O O . GLY A 1 275 ? -29.375 -16.143 25.464 1.00 92.62 275 GLY A O 1
ATOM 2156 N N . ALA A 1 276 ? -27.327 -17.046 25.422 1.00 95.69 276 ALA A N 1
ATOM 2157 C CA . ALA A 1 276 ? -27.703 -18.314 26.041 1.00 95.69 276 ALA A CA 1
ATOM 2158 C C . ALA A 1 276 ? -27.547 -18.266 27.569 1.00 95.69 276 ALA A C 1
ATOM 2160 O O . ALA A 1 276 ? -26.572 -17.737 28.089 1.00 95.69 276 ALA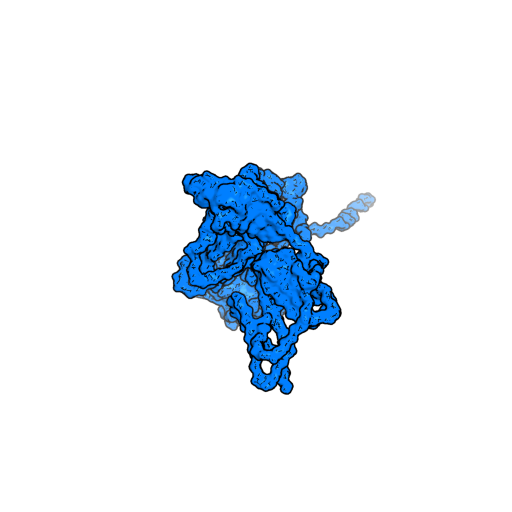 A O 1
ATOM 2161 N N . LEU A 1 277 ? -28.489 -18.875 28.299 1.00 96.62 277 LEU A N 1
ATOM 2162 C CA . LEU A 1 277 ? -28.458 -18.937 29.764 1.00 96.62 277 LEU A CA 1
ATOM 2163 C C . LEU A 1 277 ? -27.216 -19.695 30.269 1.00 96.62 277 LEU A C 1
ATOM 2165 O O . LEU A 1 277 ? -27.117 -20.911 30.092 1.00 96.62 277 LEU A O 1
ATOM 2169 N N . ALA A 1 278 ? -26.326 -18.984 30.959 1.00 96.00 278 ALA A N 1
ATOM 2170 C CA . ALA A 1 278 ? -25.048 -19.474 31.470 1.00 96.00 278 ALA A CA 1
ATOM 2171 C C . ALA A 1 278 ? -25.070 -19.785 32.977 1.00 96.00 278 ALA A C 1
ATOM 2173 O O . ALA A 1 278 ? -24.192 -20.485 33.477 1.00 96.00 278 ALA A O 1
ATOM 2174 N N . GLY A 1 279 ? -26.075 -19.332 33.729 1.00 95.94 279 GLY A N 1
ATOM 2175 C CA . GLY A 1 279 ? -26.202 -19.594 35.166 1.00 95.94 279 GLY A CA 1
ATOM 2176 C C . GLY A 1 279 ? -27.343 -18.805 35.802 1.00 95.94 279 GLY A C 1
ATOM 2177 O O . GLY A 1 279 ? -27.891 -17.910 35.173 1.00 95.94 279 GLY A O 1
ATOM 2178 N N . ASN A 1 280 ? -27.697 -19.134 37.047 1.00 95.69 280 ASN A N 1
ATOM 2179 C CA . ASN A 1 280 ? -28.718 -18.411 37.813 1.00 95.69 280 ASN A CA 1
ATOM 2180 C C . ASN A 1 280 ? -28.089 -17.814 39.073 1.00 95.69 280 ASN A C 1
ATOM 2182 O O . ASN A 1 280 ? -27.311 -18.494 39.739 1.00 95.69 280 ASN A O 1
ATOM 2186 N N . ILE A 1 281 ? -28.512 -16.608 39.432 1.00 95.88 281 ILE A N 1
ATOM 2187 C CA . ILE A 1 281 ? -28.158 -15.908 40.668 1.00 95.88 281 ILE A CA 1
ATOM 2188 C C . ILE A 1 281 ? -29.323 -16.066 41.645 1.00 95.88 281 ILE A C 1
ATOM 2190 O O . ILE A 1 281 ? -30.480 -15.803 41.297 1.00 95.88 281 ILE A O 1
ATOM 2194 N N . THR A 1 282 ? -29.056 -16.530 42.865 1.00 95.50 282 THR A N 1
ATOM 2195 C CA . THR A 1 282 ? -30.113 -16.696 43.871 1.00 95.50 282 THR A CA 1
ATOM 2196 C C . THR A 1 282 ? -30.527 -15.362 44.496 1.00 95.50 282 THR A C 1
ATOM 2198 O O . THR A 1 282 ? -29.848 -14.346 44.370 1.00 95.50 282 THR A O 1
ATOM 2201 N N . ALA A 1 283 ? -31.662 -15.349 45.200 1.00 93.25 283 ALA A N 1
ATOM 2202 C CA . ALA A 1 283 ? -32.131 -14.152 45.895 1.00 93.25 283 ALA A CA 1
ATOM 2203 C C . ALA A 1 283 ? -31.112 -13.651 46.932 1.00 93.25 283 ALA A C 1
ATOM 2205 O O . ALA A 1 283 ? -30.945 -12.444 47.093 1.00 93.25 283 ALA A O 1
ATOM 2206 N N . GLU A 1 284 ? -30.419 -14.564 47.612 1.00 92.56 284 GLU A N 1
ATOM 2207 C CA . GLU A 1 284 ? -29.400 -14.246 48.611 1.00 92.56 284 GLU A CA 1
ATOM 2208 C C . GLU A 1 284 ? -28.106 -13.671 48.007 1.00 92.56 284 GLU A C 1
ATOM 2210 O O . GLU A 1 284 ? -27.432 -12.899 48.682 1.00 92.56 284 GLU A O 1
ATOM 2215 N N . GLU A 1 285 ? -27.793 -14.003 46.752 1.00 92.69 285 GLU A N 1
ATOM 2216 C CA . GLU A 1 285 ? -26.588 -13.568 46.019 1.00 92.69 285 GLU A CA 1
ATOM 2217 C C . GLU A 1 285 ? -26.835 -12.315 45.152 1.00 92.69 285 GLU A C 1
ATOM 2219 O O . GLU A 1 285 ? -25.916 -11.776 44.550 1.00 92.69 285 GLU A O 1
ATOM 2224 N N . SER A 1 286 ? -28.079 -11.832 45.085 1.00 94.00 286 SER A N 1
ATOM 2225 C CA . SER A 1 286 ? -28.504 -10.710 44.227 1.00 94.00 286 SER A CA 1
ATOM 2226 C C . SER A 1 286 ? -28.370 -9.324 44.878 1.00 94.00 286 SER A C 1
ATOM 2228 O O . SER A 1 286 ? -29.165 -8.429 44.607 1.00 94.00 286 SER A O 1
ATOM 2230 N N . LEU A 1 287 ? -27.428 -9.140 45.803 1.00 93.75 287 LEU A N 1
ATOM 2231 C CA . LEU A 1 287 ? -27.199 -7.840 46.448 1.00 93.75 287 LEU A CA 1
ATOM 2232 C C . LEU A 1 287 ? -26.517 -6.869 45.476 1.00 93.75 287 LEU A C 1
ATOM 2234 O O . LEU A 1 287 ? -25.670 -7.304 44.710 1.00 93.75 287 LEU A O 1
ATOM 2238 N N . ILE A 1 288 ? -26.854 -5.573 45.545 1.00 93.38 288 ILE A N 1
ATOM 2239 C CA . ILE A 1 288 ? -26.233 -4.504 44.737 1.00 93.38 288 ILE A CA 1
ATOM 2240 C C . ILE A 1 288 ? -25.478 -3.549 45.681 1.00 93.38 288 ILE A C 1
ATOM 2242 O O . ILE A 1 288 ? -26.078 -2.614 46.231 1.00 93.38 288 ILE A O 1
ATOM 2246 N N . PRO A 1 289 ? -24.180 -3.780 45.945 1.00 89.88 289 PRO A N 1
ATOM 2247 C CA . PRO A 1 289 ? -23.420 -2.960 46.880 1.00 89.88 289 PRO A CA 1
ATOM 2248 C C . PRO A 1 289 ? -23.074 -1.588 46.287 1.00 89.88 289 PRO A C 1
ATOM 2250 O O . PRO A 1 289 ? -22.900 -1.448 45.083 1.00 89.88 289 PRO A O 1
ATOM 2253 N N . GLN A 1 290 ? -22.960 -0.559 47.132 1.00 85.31 290 GLN A N 1
ATOM 2254 C CA . GLN A 1 290 ? -22.692 0.815 46.669 1.00 85.31 290 GLN A CA 1
ATOM 2255 C C . GLN A 1 290 ? -21.200 1.149 46.506 1.00 85.31 290 GLN A C 1
ATOM 2257 O O . GLN A 1 290 ? -20.896 2.207 45.971 1.00 85.31 290 GLN A O 1
ATOM 2262 N N . GLY A 1 291 ? -20.285 0.276 46.944 1.00 75.69 291 GLY A N 1
ATOM 2263 C CA . GLY A 1 291 ? -18.838 0.468 46.758 1.00 75.69 291 GLY A CA 1
ATOM 2264 C C . GLY A 1 291 ? -18.135 1.345 47.798 1.00 75.69 291 GLY A C 1
ATOM 2265 O O . GLY A 1 291 ? -17.095 1.906 47.502 1.00 75.69 291 GLY A O 1
ATOM 2266 N N . ASP A 1 292 ? -18.684 1.451 49.014 1.00 70.50 292 ASP A N 1
ATOM 2267 C CA . ASP A 1 292 ? -18.083 2.176 50.153 1.00 70.50 292 ASP A CA 1
ATOM 2268 C C . ASP A 1 292 ? -17.686 1.185 51.269 1.00 70.50 292 ASP A C 1
ATOM 2270 O O . ASP A 1 292 ? -18.177 1.247 52.403 1.00 70.50 292 ASP A O 1
ATOM 2274 N N . PHE A 1 293 ? -16.886 0.162 50.936 1.00 69.31 293 PHE A N 1
ATOM 2275 C CA . PHE A 1 293 ? -16.453 -0.848 51.917 1.00 69.31 293 PHE A CA 1
ATOM 2276 C C . PHE A 1 293 ? -15.212 -0.441 52.724 1.00 69.31 293 PHE A C 1
ATOM 2278 O O . PHE A 1 293 ? -14.943 -1.049 53.768 1.00 69.31 293 PHE A O 1
ATOM 2285 N N . GLY A 1 294 ? -14.532 0.641 52.339 1.00 58.41 294 GLY A N 1
ATOM 2286 C CA . GLY A 1 294 ? -13.517 1.309 53.149 1.00 58.41 294 GLY A CA 1
ATOM 2287 C C . GLY A 1 294 ? -12.194 0.550 53.279 1.00 58.41 294 GLY A C 1
ATOM 2288 O O . GLY A 1 294 ? -11.604 0.534 54.366 1.00 58.41 294 GLY A O 1
ATOM 2289 N N . SER A 1 295 ? -11.718 -0.071 52.199 1.00 56.00 295 SER A N 1
ATOM 2290 C CA . SER A 1 295 ? -10.330 -0.500 52.028 1.00 56.00 295 SER A CA 1
ATOM 2291 C C . SER A 1 295 ? -9.382 0.676 52.309 1.00 56.00 295 SER A C 1
ATOM 2293 O O . SER A 1 295 ? -9.696 1.848 52.099 1.00 56.00 295 SER A O 1
ATOM 2295 N N . ASN A 1 296 ? -8.243 0.378 52.931 1.00 53.00 296 ASN A N 1
ATOM 2296 C CA . ASN A 1 296 ? -7.548 1.298 53.840 1.00 53.00 296 ASN A CA 1
ATOM 2297 C C . ASN A 1 296 ? -6.899 2.541 53.191 1.00 53.00 296 ASN A C 1
ATOM 2299 O O . ASN A 1 296 ? -6.439 3.414 53.934 1.00 53.00 296 ASN A O 1
ATOM 2303 N N . ASP A 1 297 ? -6.873 2.661 51.867 1.00 56.12 297 ASP A N 1
ATOM 2304 C CA . ASP A 1 297 ? -6.195 3.764 51.177 1.00 56.12 297 ASP A CA 1
ATOM 2305 C C . ASP A 1 297 ? -7.124 4.975 50.981 1.00 56.12 297 ASP A C 1
ATOM 2307 O O . ASP A 1 297 ? -6.807 6.072 51.444 1.00 56.12 297 ASP A O 1
ATOM 2311 N N . CYS A 1 298 ? -8.350 4.761 50.501 1.00 55.59 298 CYS A N 1
ATOM 2312 C CA . CYS A 1 298 ? -9.404 5.779 50.374 1.00 55.59 298 CYS A CA 1
ATOM 2313 C C . CYS A 1 298 ? -9.760 6.455 51.707 1.00 55.59 298 CYS A C 1
ATOM 2315 O O . CYS A 1 298 ? -9.878 7.677 51.835 1.00 55.59 298 CYS A O 1
ATOM 2317 N N . PHE A 1 299 ? -9.855 5.645 52.767 1.00 52.06 299 PHE A N 1
ATOM 2318 C CA . PHE A 1 299 ? -10.198 6.129 54.104 1.00 52.06 299 PHE A CA 1
ATOM 2319 C C . PHE A 1 299 ? -9.075 6.977 54.734 1.00 52.06 299 PHE A C 1
ATOM 2321 O O . PHE A 1 299 ? -9.323 7.729 55.683 1.00 52.06 299 PHE A O 1
ATOM 2328 N N . THR A 1 300 ? -7.830 6.851 54.249 1.00 54.31 300 THR A N 1
ATOM 2329 C CA . THR A 1 300 ? -6.682 7.631 54.741 1.00 54.31 300 THR A CA 1
ATOM 2330 C C . THR A 1 300 ? -6.368 8.862 53.890 1.00 54.31 300 THR A C 1
ATOM 2332 O O . THR A 1 300 ? -5.874 9.841 54.460 1.00 54.31 300 THR A O 1
ATOM 2335 N N . SER A 1 301 ? -6.704 8.857 52.594 1.00 57.22 301 SER A N 1
ATOM 2336 C CA . SER A 1 301 ? -6.607 10.017 51.694 1.00 57.22 301 SER A CA 1
ATOM 2337 C C . SER A 1 301 ? -7.767 11.008 51.867 1.00 57.22 301 SER A C 1
ATOM 2339 O O . SER A 1 301 ? -7.545 12.217 51.800 1.00 57.22 301 SER A O 1
ATOM 2341 N N . GLY A 1 302 ? -8.969 10.521 52.203 1.00 56.69 302 GLY A N 1
ATOM 2342 C CA . GLY A 1 302 ? -10.181 11.338 52.325 1.00 56.69 302 GLY A CA 1
ATOM 2343 C C . GLY A 1 302 ? -10.978 11.486 51.024 1.00 56.69 302 GLY A C 1
ATOM 2344 O O . GLY A 1 302 ? -11.889 12.314 50.997 1.00 56.69 302 GLY A O 1
ATOM 2345 N N . GLU A 1 303 ? -10.637 10.700 50.002 1.00 63.50 303 GLU A N 1
ATOM 2346 C CA . GLU A 1 303 ? -11.362 10.576 48.729 1.00 63.50 303 GLU A CA 1
ATOM 2347 C C . GLU A 1 303 ? -12.556 9.607 48.861 1.00 63.50 303 GLU A C 1
ATOM 2349 O O . GLU A 1 303 ? -12.613 8.811 49.805 1.00 63.50 303 GLU A O 1
ATOM 2354 N N . SER A 1 304 ? -13.541 9.705 47.960 1.00 65.94 304 SER A N 1
ATOM 2355 C CA . SER A 1 304 ? -14.806 8.952 48.035 1.00 65.94 304 SER A CA 1
ATOM 2356 C C . SER A 1 304 ? -14.748 7.529 47.468 1.00 65.94 304 SER A C 1
ATOM 2358 O O . SER A 1 304 ? -15.544 6.707 47.921 1.00 65.94 304 SER A O 1
ATOM 2360 N N . CYS A 1 305 ? -13.795 7.213 46.579 1.00 75.06 305 CYS A N 1
ATOM 2361 C CA . CYS A 1 305 ? -13.584 5.878 45.994 1.00 75.06 305 CYS A CA 1
ATOM 2362 C C . CYS A 1 305 ? -14.862 5.230 45.439 1.00 75.06 305 CYS A C 1
ATOM 2364 O O . CYS A 1 305 ? -15.164 4.060 45.684 1.00 75.06 305 CYS A O 1
ATOM 2366 N N . ASP A 1 306 ? -15.647 6.041 44.739 1.00 83.25 306 ASP A N 1
ATOM 2367 C CA . ASP A 1 306 ? -16.978 5.752 44.218 1.00 83.25 306 ASP A CA 1
ATOM 2368 C C . ASP A 1 306 ? -17.067 5.845 42.684 1.00 83.25 306 ASP A C 1
ATOM 2370 O O . ASP A 1 306 ? -18.183 5.764 42.131 1.00 83.25 306 ASP A O 1
ATOM 2374 N N . GLU A 1 307 ? -15.906 5.974 42.034 1.00 88.69 307 GLU A N 1
ATOM 2375 C CA . GLU A 1 307 ? -15.668 5.941 40.591 1.00 88.69 307 GLU A CA 1
ATOM 2376 C C . GLU A 1 307 ? -16.090 4.597 39.983 1.00 88.69 307 GLU A C 1
ATOM 2378 O O . GLU A 1 307 ? -16.236 3.580 40.670 1.00 88.69 307 GLU A O 1
ATOM 2383 N N . LEU A 1 308 ? -16.324 4.593 38.677 1.00 92.38 308 LEU A N 1
ATOM 2384 C CA . LEU A 1 308 ? -16.526 3.379 37.898 1.00 92.38 308 LEU A CA 1
ATOM 2385 C C . LEU A 1 308 ? -15.233 3.074 37.144 1.00 92.38 308 LEU A C 1
ATOM 2387 O O . LEU A 1 308 ? -14.616 3.972 36.587 1.00 92.38 308 LEU A O 1
ATOM 2391 N N . TYR A 1 309 ? -14.848 1.808 37.135 1.00 94.31 309 TYR A N 1
ATOM 2392 C CA . TYR A 1 309 ? -13.668 1.318 36.443 1.00 94.31 309 TYR A CA 1
ATOM 2393 C C . TYR A 1 309 ? -14.083 0.352 35.339 1.00 94.31 309 TYR A C 1
ATOM 2395 O O . TYR A 1 309 ? -15.037 -0.417 35.515 1.00 94.31 309 TYR A O 1
ATOM 2403 N N . ILE A 1 310 ? -13.355 0.380 34.228 1.00 96.50 310 ILE A N 1
ATOM 2404 C CA . ILE A 1 310 ? -13.375 -0.634 33.168 1.00 96.50 310 ILE A CA 1
ATOM 2405 C C . ILE A 1 310 ? -11.960 -1.216 33.075 1.00 96.50 310 ILE A C 1
ATOM 2407 O O . ILE A 1 310 ? -10.989 -0.476 33.204 1.00 96.50 310 ILE A O 1
ATOM 2411 N N . GLY A 1 311 ? -11.842 -2.536 32.933 1.00 95.50 311 GLY A N 1
ATOM 2412 C CA . GLY A 1 311 ? -10.551 -3.230 32.829 1.00 95.50 311 GLY A CA 1
ATOM 2413 C C . GLY A 1 311 ? -9.833 -3.522 34.157 1.00 95.50 311 GLY A C 1
ATOM 2414 O O . GLY A 1 311 ? -8.813 -4.201 34.150 1.00 95.50 311 GLY A O 1
ATOM 2415 N N . SER A 1 312 ? -10.352 -3.083 35.315 1.00 94.12 312 SER A N 1
ATOM 2416 C CA . SER A 1 312 ? -9.713 -3.330 36.623 1.00 94.12 312 SER A CA 1
ATOM 2417 C C . SER A 1 312 ? -10.694 -3.526 37.789 1.00 94.12 312 SER A C 1
ATOM 2419 O O . SER A 1 312 ? -11.888 -3.222 37.705 1.00 94.12 312 SER A O 1
ATOM 2421 N N . MET A 1 313 ? -10.193 -4.053 38.918 1.00 89.88 313 MET A N 1
ATOM 2422 C CA . MET A 1 313 ? -10.976 -4.330 40.141 1.00 89.88 313 MET A CA 1
ATOM 2423 C C . MET A 1 313 ? -11.419 -3.061 40.905 1.00 89.88 313 MET A C 1
ATOM 2425 O O . MET A 1 313 ? -12.074 -3.147 41.949 1.00 89.88 313 MET A O 1
ATOM 2429 N N . GLY A 1 314 ? -11.109 -1.880 40.380 1.00 84.94 314 GLY A N 1
ATOM 2430 C CA . GLY A 1 314 ? -11.482 -0.591 40.945 1.00 84.94 314 GLY A CA 1
ATOM 2431 C C . GLY A 1 314 ? -10.693 -0.175 42.184 1.00 84.94 314 GLY A C 1
ATOM 2432 O O . GLY A 1 314 ? -9.686 -0.779 42.544 1.00 84.94 314 GLY A O 1
ATOM 2433 N N . ALA A 1 315 ? -11.172 0.869 42.868 1.00 78.81 315 ALA A N 1
ATOM 2434 C CA . ALA A 1 315 ? -10.432 1.634 43.885 1.00 78.81 315 ALA A CA 1
ATOM 2435 C C . ALA A 1 315 ? -9.939 0.841 45.120 1.00 78.81 315 ALA A C 1
ATOM 2437 O O . ALA A 1 315 ? -9.222 1.372 45.970 1.00 78.81 315 ALA A O 1
ATOM 2438 N N . GLY A 1 316 ? -10.353 -0.420 45.267 1.00 68.94 316 GLY A N 1
ATOM 2439 C CA . GLY A 1 316 ? -9.973 -1.282 46.383 1.00 68.94 316 GLY A CA 1
ATOM 2440 C C . GLY A 1 316 ? -8.645 -2.020 46.217 1.00 68.94 316 GLY A C 1
ATOM 2441 O O . GLY A 1 316 ? -8.100 -2.492 47.226 1.00 68.94 316 GLY A O 1
ATOM 2442 N N . CYS A 1 317 ? -8.163 -2.180 44.979 1.00 74.69 317 CYS A N 1
ATOM 2443 C CA . CYS A 1 317 ? -6.947 -2.919 44.648 1.00 74.69 317 CYS A CA 1
ATOM 2444 C C . CYS A 1 317 ? -6.458 -2.614 43.225 1.00 74.69 317 CYS A C 1
ATOM 2446 O O . CYS A 1 317 ? -7.204 -2.834 42.276 1.00 74.69 317 CYS A O 1
ATOM 2448 N N . ASP A 1 318 ? -5.175 -2.275 43.090 1.00 82.94 318 ASP A N 1
ATOM 2449 C CA . ASP A 1 318 ? -4.446 -2.265 41.812 1.00 82.94 318 ASP A CA 1
ATOM 2450 C C . ASP A 1 318 ? -4.096 -3.714 41.420 1.00 82.94 318 ASP A C 1
ATOM 2452 O O . ASP A 1 318 ? -2.968 -4.185 41.592 1.00 82.94 318 ASP A O 1
ATOM 2456 N N . CYS A 1 319 ? -5.115 -4.506 41.072 1.00 88.56 319 CYS A N 1
ATOM 2457 C CA . CYS A 1 319 ? -4.964 -5.918 40.732 1.00 88.56 319 CYS A CA 1
ATOM 2458 C C . CYS A 1 319 ? -6.143 -6.474 39.921 1.00 88.56 319 CYS A C 1
ATOM 2460 O O . CYS A 1 319 ? -7.233 -5.905 39.912 1.00 88.56 319 CYS A O 1
ATOM 2462 N N . ASN A 1 320 ? -5.952 -7.678 39.361 1.00 92.94 320 ASN A N 1
ATOM 2463 C CA . ASN A 1 320 ? -6.961 -8.423 38.590 1.00 92.94 320 ASN A CA 1
ATOM 2464 C C . ASN A 1 320 ? -7.446 -7.657 37.346 1.00 92.94 320 ASN A C 1
ATOM 2466 O O . ASN A 1 320 ? -8.654 -7.564 37.102 1.00 92.94 320 ASN A O 1
ATOM 2470 N N . TYR A 1 321 ? -6.492 -7.094 36.611 1.00 94.62 321 TYR A N 1
ATOM 2471 C CA . TYR A 1 321 ? -6.715 -6.388 35.357 1.00 94.62 321 TYR A CA 1
ATOM 2472 C C . TYR A 1 321 ? -7.194 -7.343 34.262 1.00 94.62 321 TYR A C 1
ATOM 2474 O O . TYR A 1 321 ? -7.025 -8.562 34.370 1.00 94.62 321 TYR A O 1
ATOM 2482 N N . PHE A 1 322 ? -7.873 -6.796 33.263 1.00 96.69 322 PHE A N 1
ATOM 2483 C CA . PHE A 1 322 ? -8.327 -7.546 32.100 1.00 96.69 322 PHE A CA 1
ATOM 2484 C C . PHE A 1 322 ? -7.200 -7.697 31.078 1.00 96.69 322 PHE A C 1
ATOM 2486 O O . PHE A 1 322 ? -6.473 -6.743 30.855 1.00 96.69 322 PHE A O 1
ATOM 2493 N N . GLU A 1 323 ? -7.069 -8.877 30.469 1.00 93.75 323 GLU A N 1
ATOM 2494 C CA . GLU A 1 323 ? -6.096 -9.153 29.404 1.00 93.75 323 GLU A CA 1
ATOM 2495 C C . GLU A 1 323 ? -6.861 -9.567 28.135 1.00 93.75 323 GLU A C 1
ATOM 2497 O O . GLU A 1 323 ? -7.405 -10.678 28.054 1.00 93.75 323 GLU A O 1
ATOM 2502 N N . GLY A 1 324 ? -6.953 -8.669 27.153 1.00 88.31 324 GLY A N 1
ATOM 2503 C CA . GLY A 1 324 ? -7.734 -8.878 25.930 1.00 88.31 324 GLY A CA 1
ATOM 2504 C C . GLY A 1 324 ? -8.446 -7.623 25.427 1.00 88.31 324 GLY A C 1
ATOM 2505 O O . GLY A 1 324 ? -8.098 -6.512 25.813 1.00 88.31 324 GLY A O 1
ATOM 2506 N N . LEU A 1 325 ? -9.480 -7.800 24.599 1.00 90.94 325 LEU A N 1
ATOM 2507 C CA . LEU A 1 325 ? -10.290 -6.696 24.063 1.00 90.94 325 LEU A CA 1
ATOM 2508 C C . LEU A 1 325 ? -11.621 -6.549 24.807 1.00 90.94 325 LEU A C 1
ATOM 2510 O O . LEU A 1 325 ? -12.297 -7.547 25.097 1.00 90.94 325 LEU A O 1
ATOM 2514 N N . LEU A 1 326 ? -12.008 -5.307 25.091 1.00 95.56 326 LEU A N 1
ATOM 2515 C CA . LEU A 1 326 ? -13.333 -4.952 25.595 1.00 95.56 326 LEU A CA 1
ATOM 2516 C C . LEU A 1 326 ? -14.021 -3.988 24.644 1.00 95.56 326 LEU A C 1
ATOM 2518 O O . LEU A 1 326 ? -13.404 -3.048 24.147 1.00 95.56 326 LEU A O 1
ATOM 2522 N N . ASP A 1 327 ? -15.323 -4.192 24.485 1.00 92.00 327 ASP A N 1
ATOM 2523 C CA . ASP A 1 327 ? -16.171 -3.305 23.708 1.00 92.00 327 ASP A CA 1
ATOM 2524 C C . ASP A 1 327 ? -17.628 -3.336 24.210 1.00 92.00 327 ASP A C 1
ATOM 2526 O O . ASP A 1 327 ? -18.060 -4.268 24.907 1.00 92.00 327 ASP A O 1
ATOM 2530 N N . ASN A 1 328 ? -18.391 -2.292 23.881 1.00 90.62 328 ASN A N 1
ATOM 2531 C CA . ASN A 1 328 ? -19.837 -2.216 24.028 1.00 90.62 328 ASN A CA 1
ATOM 2532 C C . ASN A 1 328 ? -20.295 -2.533 25.469 1.00 90.62 328 ASN A C 1
ATOM 2534 O O . ASN A 1 328 ? -21.183 -3.359 25.721 1.00 90.62 328 ASN A O 1
ATOM 2538 N N . ILE A 1 329 ? -19.660 -1.875 26.448 1.00 95.19 329 ILE A N 1
ATOM 2539 C CA . ILE A 1 329 ? -19.972 -2.036 27.871 1.00 95.19 329 ILE A CA 1
ATOM 2540 C C . ILE A 1 329 ? -21.198 -1.198 28.217 1.00 95.19 329 ILE A C 1
ATOM 2542 O O . ILE A 1 329 ? -21.145 0.030 28.298 1.00 95.19 329 ILE A O 1
ATOM 2546 N N . SER A 1 330 ? -22.312 -1.864 28.506 1.00 94.06 330 SER A N 1
ATOM 2547 C CA . SER A 1 330 ? -23.569 -1.210 28.864 1.00 94.06 330 SER A CA 1
ATOM 2548 C C . SER A 1 330 ? -23.975 -1.500 30.307 1.00 94.06 330 SER A C 1
ATOM 2550 O O . SER A 1 330 ? -23.967 -2.644 30.768 1.00 94.06 330 SER A O 1
ATOM 2552 N N . ILE A 1 331 ? -24.421 -0.464 31.021 1.00 94.00 331 ILE A N 1
ATOM 2553 C CA . ILE A 1 331 ? -24.929 -0.556 32.394 1.00 94.00 331 ILE A CA 1
ATOM 2554 C C . ILE A 1 331 ? -26.331 0.064 32.460 1.00 94.00 331 ILE A C 1
ATOM 2556 O O . ILE A 1 331 ? -26.589 1.182 31.999 1.00 94.00 331 ILE A O 1
ATOM 2560 N N . GLY A 1 332 ? -27.277 -0.690 33.018 1.00 92.94 332 GLY A N 1
ATOM 2561 C CA . GLY A 1 332 ? -28.693 -0.344 32.997 1.00 92.94 332 GLY A CA 1
ATOM 2562 C C . GLY A 1 332 ? -29.491 -0.866 34.188 1.00 92.94 332 GLY A C 1
ATOM 2563 O O . GLY A 1 332 ? -29.006 -1.611 35.039 1.00 92.94 332 GLY A O 1
ATOM 2564 N N . THR A 1 333 ? -30.761 -0.461 34.252 1.00 92.38 333 THR A N 1
ATOM 2565 C CA . THR A 1 333 ? -31.731 -0.955 35.246 1.00 92.38 333 THR A CA 1
ATOM 2566 C C . THR A 1 333 ? -33.023 -1.418 34.577 1.00 92.38 333 THR A C 1
ATOM 2568 O O . THR A 1 333 ? -33.436 -0.880 33.546 1.00 92.38 333 THR A O 1
ATOM 2571 N N . MET A 1 334 ? -33.708 -2.404 35.162 1.00 87.00 334 MET A N 1
ATOM 2572 C CA . MET A 1 334 ? -34.993 -2.863 34.639 1.00 87.00 334 MET A CA 1
ATOM 2573 C C . MET A 1 334 ? -36.099 -1.833 34.886 1.00 87.00 334 MET A C 1
ATOM 2575 O O . MET A 1 334 ? -36.390 -1.429 36.014 1.00 87.00 334 MET A O 1
ATOM 2579 N N . THR A 1 335 ? -36.825 -1.487 33.827 1.00 80.06 335 THR A N 1
ATOM 2580 C CA . THR A 1 335 ? -38.048 -0.689 33.937 1.00 80.06 335 THR A CA 1
ATOM 2581 C C . THR A 1 335 ? -39.257 -1.552 34.309 1.00 80.06 335 THR A C 1
ATOM 2583 O O . THR A 1 335 ? -39.287 -2.773 34.147 1.00 80.06 335 THR A O 1
ATOM 2586 N N . THR A 1 336 ? -40.348 -0.902 34.722 1.00 73.81 336 THR A N 1
ATOM 2587 C CA . THR A 1 336 ? -41.617 -1.573 35.063 1.00 73.81 336 THR A CA 1
ATOM 2588 C C . THR A 1 336 ? -42.255 -2.384 33.922 1.00 73.81 336 THR A C 1
ATOM 2590 O O . THR A 1 336 ? -43.177 -3.156 34.182 1.00 73.81 336 THR A O 1
ATOM 2593 N N . ASN A 1 337 ? -41.794 -2.206 32.678 1.00 74.44 337 ASN A N 1
ATOM 2594 C CA . ASN A 1 337 ? -42.271 -2.926 31.494 1.00 74.44 337 ASN A CA 1
ATOM 2595 C C . ASN A 1 337 ? -41.369 -4.108 31.094 1.00 74.44 337 ASN A C 1
ATOM 2597 O O . ASN A 1 337 ? -41.581 -4.670 30.022 1.00 74.44 337 ASN A O 1
ATOM 2601 N N . SER A 1 338 ? -40.393 -4.487 31.930 1.00 74.69 338 SER A N 1
ATOM 2602 C CA . SER A 1 338 ? -39.414 -5.544 31.626 1.00 74.69 338 SER A CA 1
ATOM 2603 C C . SER A 1 338 ? -38.515 -5.226 30.424 1.00 74.69 338 SER A C 1
ATOM 2605 O O . SER A 1 338 ? -38.126 -6.124 29.687 1.00 74.69 338 SER A O 1
ATOM 2607 N N . THR A 1 339 ? -38.203 -3.946 30.219 1.00 81.25 339 THR A N 1
ATOM 2608 C CA . THR A 1 339 ? -37.145 -3.491 29.305 1.00 81.25 339 THR A CA 1
ATOM 2609 C C . THR A 1 339 ? -36.037 -2.844 30.124 1.00 81.25 339 THR A C 1
ATOM 2611 O O . THR A 1 339 ? -36.346 -2.159 31.106 1.00 81.25 339 THR A O 1
ATOM 2614 N N . VAL A 1 340 ? -34.780 -3.036 29.733 1.00 85.44 340 VAL A N 1
ATOM 2615 C CA . VAL A 1 340 ? -33.634 -2.372 30.365 1.00 85.44 340 VAL A CA 1
ATOM 2616 C C . VAL A 1 340 ? -33.593 -0.914 29.911 1.00 85.44 340 VAL A C 1
ATOM 2618 O O . VAL A 1 340 ? -33.820 -0.609 28.741 1.00 85.44 340 VAL A O 1
ATOM 2621 N N . HIS A 1 341 ? -33.377 -0.003 30.852 1.00 87.31 341 HIS A N 1
ATOM 2622 C CA . HIS A 1 341 ? -33.001 1.374 30.569 1.00 87.31 341 HIS A CA 1
ATOM 2623 C C . HIS A 1 341 ? -31.500 1.507 30.813 1.00 87.31 341 HIS A C 1
ATOM 2625 O O . HIS A 1 341 ? -31.065 1.466 31.967 1.00 87.31 341 HIS A O 1
ATOM 2631 N N . TRP A 1 342 ? -30.743 1.615 29.723 1.00 87.19 342 TRP A N 1
ATOM 2632 C CA . TRP A 1 342 ? -29.311 1.893 29.733 1.00 87.19 342 TRP A CA 1
ATOM 2633 C C . TRP A 1 342 ? -29.089 3.355 30.107 1.00 87.19 342 TRP A C 1
ATOM 2635 O O . TRP A 1 342 ? -29.738 4.240 29.547 1.00 87.19 342 TRP A O 1
ATOM 2645 N N . PHE A 1 343 ? -28.230 3.591 31.091 1.00 85.00 343 PHE A N 1
ATOM 2646 C CA . PHE A 1 343 ? -27.839 4.941 31.509 1.00 85.00 343 PHE A CA 1
ATOM 2647 C C . PHE A 1 343 ? -26.322 5.148 31.427 1.00 85.00 343 PHE A C 1
ATOM 2649 O O . PHE A 1 343 ? -25.847 6.227 31.765 1.00 85.00 343 PHE A O 1
ATOM 2656 N N . SER A 1 344 ? -25.581 4.125 31.000 1.00 87.50 344 SER A N 1
ATOM 2657 C CA . SER A 1 344 ? -24.199 4.248 30.566 1.00 87.50 344 SER A CA 1
ATOM 2658 C C . SER A 1 344 ? -23.920 3.187 29.505 1.00 87.50 344 SER A C 1
ATOM 2660 O O . SER A 1 344 ? -24.336 2.037 29.679 1.00 87.50 344 SER A O 1
ATOM 2662 N N . ASN A 1 345 ? -23.319 3.587 28.387 1.00 88.56 345 ASN A N 1
ATOM 2663 C CA . ASN A 1 345 ? -22.997 2.703 27.267 1.00 88.56 345 ASN A CA 1
ATOM 2664 C C . ASN A 1 345 ? -21.719 3.180 26.575 1.00 88.56 345 ASN A C 1
ATOM 2666 O O . ASN A 1 345 ? -21.745 4.240 25.948 1.00 88.56 345 ASN A O 1
ATOM 2670 N N . TRP A 1 346 ? -20.654 2.403 26.729 1.00 89.38 346 TRP A N 1
ATOM 2671 C CA . TRP A 1 346 ? -19.307 2.669 26.237 1.00 89.38 346 TRP A CA 1
ATOM 2672 C C . TRP A 1 346 ? -19.087 1.823 24.991 1.00 89.38 346 TRP A C 1
ATOM 2674 O O . TRP A 1 346 ? -18.926 0.610 25.109 1.00 89.38 346 TRP A O 1
ATOM 2684 N N . THR A 1 347 ? -19.169 2.456 23.825 1.00 82.31 347 THR A N 1
ATOM 2685 C CA . THR A 1 347 ? -19.047 1.802 22.510 1.00 82.31 347 THR A CA 1
ATOM 2686 C C . THR A 1 347 ? -17.751 2.183 21.800 1.00 82.31 347 THR A C 1
ATOM 2688 O O . THR A 1 347 ? -17.641 1.948 20.611 1.00 82.31 347 THR A O 1
ATOM 2691 N N . PHE A 1 348 ? -16.853 2.890 22.499 1.00 81.62 348 PHE A N 1
ATOM 2692 C CA . PHE A 1 348 ? -15.531 3.296 22.017 1.00 81.62 348 PHE A CA 1
ATOM 2693 C C . PHE A 1 348 ? -15.504 3.806 20.563 1.00 81.62 348 PHE A C 1
ATOM 2695 O O . PHE A 1 348 ? -14.680 3.354 19.781 1.00 81.62 348 PHE A O 1
ATOM 2702 N N . PRO A 1 349 ? -16.379 4.745 20.162 1.00 66.06 349 PRO A N 1
ATOM 2703 C CA . PRO A 1 349 ? -16.391 5.236 18.786 1.00 66.06 349 PRO A CA 1
ATOM 2704 C C . PRO A 1 349 ? -15.202 6.148 18.452 1.00 66.06 349 PRO A C 1
ATOM 2706 O O . PRO A 1 349 ? -15.088 6.584 17.315 1.00 66.06 349 PRO A O 1
ATOM 2709 N N . GLU A 1 350 ? -14.394 6.547 19.441 1.00 66.25 350 GLU A N 1
ATOM 2710 C CA . GLU A 1 350 ? -13.390 7.594 19.247 1.00 66.25 350 GLU A CA 1
ATOM 2711 C C . GLU A 1 350 ? -12.123 7.117 18.526 1.00 66.25 350 GLU A C 1
ATOM 2713 O O . GLU A 1 350 ? -11.555 7.885 17.762 1.00 66.25 350 GLU A O 1
ATOM 2718 N N . GLY A 1 351 ? -11.675 5.880 18.758 1.00 58.91 351 GLY A N 1
ATOM 2719 C CA . GLY A 1 351 ? -10.526 5.293 18.056 1.00 58.91 351 GLY A CA 1
ATOM 2720 C C . GLY A 1 351 ? -9.152 5.824 18.458 1.00 58.91 351 GLY A C 1
ATOM 2721 O O . GLY A 1 351 ? -8.153 5.295 17.982 1.00 58.91 351 GLY A O 1
ATOM 2722 N N . GLU A 1 352 ? -9.077 6.830 19.336 1.00 54.88 352 GLU A N 1
ATOM 2723 C CA . GLU A 1 352 ? -7.818 7.429 19.782 1.00 54.88 352 GLU A CA 1
ATOM 2724 C C . GLU A 1 352 ? -7.932 8.286 21.062 1.00 54.88 352 GLU A C 1
ATOM 2726 O O . GLU A 1 352 ? -9.013 8.586 21.574 1.00 54.88 352 GLU A O 1
ATOM 2731 N N . GLY A 1 353 ? -6.772 8.691 21.593 1.00 58.25 353 GLY A N 1
ATOM 2732 C CA . GLY A 1 353 ? -6.651 9.585 22.745 1.00 58.25 353 GLY A CA 1
ATOM 2733 C C . GLY A 1 353 ? -6.737 8.891 24.108 1.00 58.25 353 GLY A C 1
ATOM 2734 O O . GLY A 1 353 ? -6.931 7.684 24.228 1.00 58.25 353 GLY A O 1
ATOM 2735 N N . THR A 1 354 ? -6.577 9.678 25.176 1.00 72.56 354 THR A N 1
ATOM 2736 C CA . THR A 1 354 ? -6.580 9.193 26.573 1.00 72.56 354 THR A CA 1
ATOM 2737 C C . THR A 1 354 ? -7.924 9.388 27.272 1.00 72.56 354 THR A C 1
ATOM 2739 O O . THR A 1 354 ? -8.032 9.263 28.492 1.00 72.56 354 THR A O 1
ATOM 2742 N N . THR A 1 355 ? -8.977 9.720 26.526 1.00 74.94 355 THR A N 1
ATOM 2743 C CA . THR A 1 355 ? -10.324 9.912 27.067 1.00 74.94 355 THR A CA 1
ATOM 2744 C C . THR A 1 355 ? -11.363 9.297 26.150 1.00 74.94 355 THR A C 1
ATOM 2746 O O . THR A 1 355 ? -11.248 9.420 24.941 1.00 74.94 355 THR A O 1
ATOM 2749 N N . THR A 1 356 ? -12.414 8.716 26.721 1.00 83.25 356 THR A N 1
ATOM 2750 C CA . THR A 1 356 ? -13.563 8.177 25.973 1.00 83.25 356 THR A CA 1
ATOM 2751 C C . THR A 1 356 ? -14.872 8.657 26.593 1.00 83.25 356 THR A C 1
ATOM 2753 O O . THR A 1 356 ? -14.917 9.025 27.775 1.00 83.25 356 THR A O 1
ATOM 2756 N N . GLY A 1 357 ? -15.937 8.713 25.797 1.00 82.75 357 GLY A N 1
ATOM 2757 C CA . GLY A 1 357 ? -17.273 9.110 26.206 1.00 82.75 357 GLY A CA 1
ATOM 2758 C C . GLY A 1 357 ? -18.295 7.980 26.081 1.00 82.75 357 GLY A C 1
ATOM 2759 O O . GLY A 1 357 ? -18.244 7.146 25.184 1.00 82.75 357 GLY A O 1
ATOM 2760 N N . ASP A 1 358 ? -19.295 7.976 26.961 1.00 80.94 358 ASP A N 1
ATOM 2761 C CA . ASP A 1 358 ? -20.477 7.133 26.769 1.00 80.94 358 ASP A CA 1
ATOM 2762 C C . ASP A 1 358 ? -21.555 7.834 25.914 1.00 80.94 358 ASP A C 1
ATOM 2764 O O . ASP A 1 358 ? -21.538 9.051 25.716 1.00 80.94 358 ASP A O 1
ATOM 2768 N N . THR A 1 359 ? -22.562 7.085 25.447 1.00 69.88 359 THR A N 1
ATOM 2769 C CA . THR A 1 359 ? -23.688 7.632 24.638 1.00 69.88 359 THR A CA 1
ATOM 2770 C C . THR A 1 359 ? -24.520 8.738 25.322 1.00 69.88 359 THR A C 1
ATOM 2772 O O . THR A 1 359 ? -25.409 9.326 24.704 1.00 69.88 359 THR A O 1
ATOM 2775 N N . LEU A 1 360 ? -24.276 9.024 26.606 1.00 71.88 360 LEU A N 1
ATOM 2776 C CA . LEU A 1 360 ? -24.913 10.093 27.380 1.00 71.88 360 LEU A CA 1
ATOM 2777 C C . LEU A 1 360 ? -23.909 11.173 27.829 1.00 71.88 360 LEU A C 1
ATOM 2779 O O . LEU A 1 360 ? -24.252 12.015 28.666 1.00 71.88 360 LEU A O 1
ATOM 2783 N N . SER A 1 361 ? -22.710 11.177 27.237 1.00 71.38 361 SER A N 1
ATOM 2784 C CA . SER A 1 361 ? -21.618 12.128 27.456 1.00 71.38 361 SER A CA 1
ATOM 2785 C C . SER A 1 361 ? -21.022 12.121 28.871 1.00 71.38 361 SER A C 1
ATOM 2787 O O . SER A 1 361 ? -20.548 13.154 29.352 1.00 71.38 361 SER A O 1
ATOM 2789 N N . HIS A 1 362 ? -21.034 10.981 29.568 1.00 81.50 362 HIS A N 1
ATOM 2790 C CA . HIS A 1 362 ? -20.110 10.769 30.686 1.00 81.50 362 HIS A CA 1
ATOM 2791 C C . HIS A 1 362 ? -18.703 10.529 30.128 1.00 81.50 362 HIS A C 1
ATOM 2793 O O . HIS A 1 362 ? -18.562 9.787 29.166 1.00 81.50 362 HIS A O 1
ATOM 2799 N N . LEU A 1 363 ? -17.679 11.138 30.730 1.00 87.44 363 LEU A N 1
ATOM 2800 C CA . LEU A 1 363 ? -16.286 11.017 30.285 1.00 87.44 363 LEU A CA 1
ATOM 2801 C C . LEU A 1 363 ? -15.512 10.042 31.176 1.00 87.44 363 LEU A C 1
ATOM 2803 O O . LEU A 1 363 ? -15.670 10.081 32.399 1.00 87.44 363 LEU A O 1
ATOM 2807 N N . GLY A 1 364 ? -14.675 9.208 30.567 1.00 89.69 364 GLY A N 1
ATOM 2808 C CA . GLY A 1 364 ? -13.701 8.332 31.214 1.00 89.69 364 GLY A CA 1
ATOM 2809 C C . GLY A 1 364 ? -12.276 8.659 30.767 1.00 89.69 364 GLY A C 1
ATOM 2810 O O . GLY A 1 364 ? -12.072 9.083 29.634 1.00 89.69 364 GLY A O 1
ATOM 2811 N N . GLU A 1 365 ? -11.305 8.480 31.659 1.00 89.56 365 GLU A N 1
ATOM 2812 C CA . GLU A 1 365 ? -9.866 8.614 31.388 1.00 89.56 365 GLU A CA 1
ATOM 2813 C C . GLU A 1 365 ? -9.263 7.224 31.165 1.00 89.56 365 GLU A C 1
ATOM 2815 O O . GLU A 1 365 ? -9.405 6.354 32.026 1.00 89.56 365 GLU A O 1
ATOM 2820 N N . ILE A 1 366 ? -8.635 7.015 30.011 1.00 84.94 366 ILE A N 1
ATOM 2821 C CA . ILE A 1 366 ? -7.950 5.784 29.615 1.00 84.94 366 ILE A CA 1
ATOM 2822 C C . ILE A 1 366 ? -6.509 5.853 30.123 1.00 84.94 366 ILE A C 1
ATOM 2824 O O . ILE A 1 366 ? -5.779 6.799 29.834 1.00 84.94 366 ILE A O 1
ATOM 2828 N N . ASN A 1 367 ? -6.102 4.834 30.872 1.00 82.31 367 ASN A N 1
ATOM 2829 C CA . ASN A 1 367 ? -4.742 4.643 31.353 1.00 82.31 367 ASN A CA 1
ATOM 2830 C C . ASN A 1 367 ? -4.200 3.357 30.726 1.00 82.31 367 ASN A C 1
ATOM 2832 O O . ASN A 1 367 ? -4.705 2.288 31.061 1.00 82.31 367 ASN A O 1
ATOM 2836 N N . GLY A 1 368 ? -3.215 3.473 29.836 1.00 72.50 368 GLY A N 1
ATOM 2837 C CA . GLY A 1 368 ? -2.457 2.352 29.262 1.00 72.50 368 GLY A CA 1
ATOM 2838 C C . GLY A 1 368 ? -3.146 1.564 28.138 1.00 72.50 368 GLY A C 1
ATOM 2839 O O . GLY A 1 368 ? -2.466 1.170 27.204 1.00 72.50 368 GLY A O 1
ATOM 2840 N N . ALA A 1 369 ? -4.478 1.420 28.162 1.00 78.50 369 ALA A N 1
ATOM 2841 C CA . ALA A 1 369 ? -5.200 0.657 27.137 1.00 78.50 369 ALA A CA 1
ATOM 2842 C C . ALA A 1 369 ? -5.116 1.296 25.735 1.00 78.50 369 ALA A C 1
ATOM 2844 O O . ALA A 1 369 ? -5.290 2.510 25.594 1.00 78.50 369 ALA A O 1
ATOM 2845 N N . ASP A 1 370 ? -4.947 0.457 24.710 1.00 73.81 370 ASP A N 1
ATOM 2846 C CA . ASP A 1 370 ? -4.778 0.883 23.316 1.00 73.81 370 ASP A CA 1
ATOM 2847 C C . ASP A 1 370 ? -6.073 0.798 22.510 1.00 73.81 370 ASP A C 1
ATOM 2849 O O . ASP A 1 370 ? -6.879 -0.122 22.679 1.00 73.81 370 ASP A O 1
ATOM 2853 N N . TRP A 1 371 ? -6.222 1.708 21.553 1.00 70.81 371 TRP A N 1
ATOM 2854 C CA . TRP A 1 371 ? -7.285 1.653 20.559 1.00 70.81 371 TRP A CA 1
ATOM 2855 C C . TRP A 1 371 ? -6.965 0.635 19.471 1.00 70.81 371 TRP A C 1
ATOM 2857 O O . TRP A 1 371 ? -5.906 0.667 18.841 1.00 70.81 371 TRP A O 1
ATOM 2867 N N . VAL A 1 372 ? -7.903 -0.274 19.235 1.00 62.56 372 VAL A N 1
ATOM 2868 C CA . VAL A 1 372 ? -7.788 -1.303 18.205 1.00 62.56 372 VAL A CA 1
ATOM 2869 C C . VAL A 1 372 ? -9.092 -1.427 17.426 1.00 62.56 372 VAL A C 1
ATOM 2871 O O . VAL A 1 372 ? -10.170 -1.111 17.924 1.00 62.56 372 VAL A O 1
ATOM 2874 N N . MET A 1 373 ? -9.011 -1.945 16.212 1.00 67.94 373 MET A N 1
ATOM 2875 C CA . MET A 1 373 ? -10.161 -2.467 15.485 1.00 67.94 373 MET A CA 1
ATOM 2876 C C . MET A 1 373 ? -10.723 -3.708 16.211 1.00 67.94 373 MET A C 1
ATOM 2878 O O . MET A 1 373 ? -10.006 -4.351 16.987 1.00 67.94 373 MET A O 1
ATOM 2882 N N . PRO A 1 374 ? -11.978 -4.127 15.960 1.00 65.25 374 PRO A N 1
ATOM 2883 C CA . PRO A 1 374 ? -12.587 -5.262 16.658 1.00 65.25 374 PRO A CA 1
ATOM 2884 C C . PRO A 1 374 ? -11.901 -6.606 16.384 1.00 65.25 374 PRO A C 1
ATOM 2886 O O . PRO A 1 374 ? -12.129 -7.577 17.102 1.00 65.25 374 PRO A O 1
ATOM 2889 N N . ASP A 1 375 ? -11.078 -6.714 15.343 1.00 58.31 375 ASP A N 1
ATOM 2890 C CA . ASP A 1 375 ? -10.241 -7.890 15.077 1.00 58.31 375 ASP A CA 1
ATOM 2891 C C . ASP A 1 375 ? -8.893 -7.867 15.827 1.00 58.31 375 ASP A C 1
ATOM 2893 O O . ASP A 1 375 ? -8.164 -8.861 15.800 1.00 58.31 375 ASP A O 1
ATOM 2897 N N . GLY A 1 376 ? -8.601 -6.780 16.547 1.00 50.38 376 GLY A N 1
ATOM 2898 C CA . GLY A 1 376 ? -7.411 -6.587 17.365 1.00 50.38 376 GLY A CA 1
ATOM 2899 C C . GLY A 1 376 ? -6.264 -5.849 16.676 1.00 50.38 376 GLY A C 1
ATOM 2900 O O . GLY A 1 376 ? -5.229 -5.668 17.321 1.00 50.38 376 GLY A O 1
ATOM 2901 N N . THR A 1 377 ? -6.403 -5.414 15.416 1.00 51.31 377 THR A N 1
ATOM 2902 C CA . THR A 1 377 ? -5.372 -4.583 14.768 1.00 51.31 377 THR A CA 1
ATOM 2903 C C . THR A 1 377 ? -5.365 -3.186 15.378 1.00 51.31 377 THR A C 1
ATOM 2905 O O . THR A 1 377 ? -6.423 -2.582 15.528 1.00 51.31 377 THR A O 1
ATOM 2908 N N . ILE A 1 378 ? -4.198 -2.651 15.730 1.00 50.75 378 ILE A N 1
ATOM 2909 C CA . ILE A 1 378 ? -4.093 -1.308 16.318 1.00 50.75 378 ILE A CA 1
ATOM 2910 C C . ILE A 1 378 ? -4.547 -0.258 15.302 1.00 50.75 378 ILE A C 1
ATOM 2912 O O . ILE A 1 378 ? -4.250 -0.371 14.113 1.00 50.75 378 ILE A O 1
ATOM 2916 N N . VAL A 1 379 ? -5.278 0.754 15.773 1.00 52.28 379 VAL A N 1
ATOM 2917 C CA . VAL A 1 379 ? -5.637 1.928 14.970 1.00 52.28 379 VAL A CA 1
ATOM 2918 C C . VAL A 1 379 ? -4.376 2.773 14.804 1.00 52.28 379 VAL A C 1
ATOM 2920 O O . VAL A 1 379 ? -4.113 3.667 15.601 1.00 52.28 379 VAL A O 1
ATOM 2923 N N . THR A 1 380 ? -3.538 2.470 13.814 1.00 48.25 380 THR A N 1
ATOM 2924 C CA . THR A 1 380 ? -2.446 3.382 13.447 1.00 48.25 380 THR A CA 1
ATOM 2925 C C . THR A 1 380 ? -2.875 4.180 12.233 1.00 48.25 380 THR A C 1
ATOM 2927 O O . THR A 1 380 ? -3.071 3.620 11.153 1.00 48.25 380 THR A O 1
ATOM 2930 N N . GLN A 1 381 ? -3.041 5.488 12.409 1.00 52.84 381 GLN A N 1
ATOM 2931 C CA . GLN A 1 381 ? -3.148 6.408 11.283 1.00 52.84 381 GLN A CA 1
ATOM 2932 C C . GLN A 1 381 ? -1.820 6.408 10.527 1.00 52.84 381 GLN A C 1
ATOM 2934 O O . GLN A 1 381 ? -0.750 6.316 11.130 1.00 52.84 381 GLN A O 1
ATOM 2939 N N . ALA A 1 382 ? -1.903 6.455 9.202 1.00 61.75 382 ALA A N 1
ATOM 2940 C CA . ALA A 1 382 ? -0.728 6.438 8.356 1.00 61.75 382 ALA A CA 1
ATOM 2941 C C . ALA A 1 382 ? 0.045 7.753 8.482 1.00 61.75 382 ALA A C 1
ATOM 2943 O O . ALA A 1 382 ? -0.548 8.822 8.352 1.00 61.75 382 ALA A O 1
ATOM 2944 N N . VAL A 1 383 ? 1.354 7.680 8.711 1.00 70.12 383 VAL A N 1
ATOM 2945 C CA . VAL A 1 383 ? 2.213 8.868 8.800 1.00 70.12 383 VAL A CA 1
ATOM 2946 C C . VAL A 1 383 ? 2.967 9.075 7.488 1.00 70.12 383 VAL A C 1
ATOM 2948 O O . VAL A 1 383 ? 3.613 8.153 6.988 1.00 70.12 383 VAL A O 1
ATOM 2951 N N . GLU A 1 384 ? 2.910 10.286 6.937 1.00 79.88 384 GLU A N 1
ATOM 2952 C CA . GLU A 1 384 ? 3.657 10.632 5.726 1.00 79.88 384 GLU A CA 1
ATOM 2953 C C . GLU A 1 384 ? 5.162 10.751 6.006 1.00 79.88 384 GLU A C 1
ATOM 2955 O O . GLU A 1 384 ? 5.593 11.388 6.970 1.00 79.88 384 GLU A O 1
ATOM 2960 N N . LEU A 1 385 ? 5.977 10.163 5.136 1.00 86.25 385 LEU A N 1
ATOM 2961 C CA . LEU A 1 385 ? 7.420 10.344 5.081 1.00 86.25 385 LEU A CA 1
ATOM 2962 C C . LEU A 1 385 ? 7.748 11.363 3.986 1.00 86.25 385 LEU A C 1
ATOM 2964 O O . LEU A 1 385 ? 7.787 11.033 2.799 1.00 86.25 385 LEU A O 1
ATOM 2968 N N . GLU A 1 386 ? 8.007 12.607 4.389 1.00 86.06 386 GLU A N 1
ATOM 2969 C CA . GLU A 1 386 ? 8.413 13.664 3.461 1.00 86.06 386 GLU A CA 1
ATOM 2970 C C . GLU A 1 386 ? 9.820 13.419 2.882 1.00 86.06 386 GLU A C 1
ATOM 2972 O O . GLU A 1 386 ? 10.723 12.918 3.558 1.00 86.06 386 GLU A O 1
ATOM 2977 N N . ASN A 1 387 ? 10.040 13.847 1.633 1.00 92.69 387 ASN A N 1
ATOM 2978 C CA . ASN A 1 387 ? 11.316 13.655 0.939 1.00 92.69 387 ASN A CA 1
ATOM 2979 C C . ASN A 1 387 ? 12.506 14.269 1.696 1.00 92.69 387 ASN A C 1
ATOM 2981 O O . ASN A 1 387 ? 12.525 15.478 1.947 1.00 92.69 387 ASN A O 1
ATOM 2985 N N . ASP A 1 388 ? 13.540 13.459 1.952 1.00 91.19 388 ASP A N 1
ATOM 2986 C CA . ASP A 1 388 ? 14.802 13.879 2.592 1.00 91.19 388 ASP A CA 1
ATOM 2987 C C . ASP A 1 388 ? 14.583 14.438 4.015 1.00 91.19 388 ASP A C 1
ATOM 2989 O O . ASP A 1 388 ? 15.355 15.273 4.502 1.00 91.19 388 ASP A O 1
ATOM 2993 N N . GLN A 1 389 ? 13.515 13.990 4.689 1.00 90.81 389 GLN A N 1
ATOM 2994 C CA . GLN A 1 389 ? 13.240 14.297 6.090 1.00 90.81 389 GLN A CA 1
ATOM 2995 C C . GLN A 1 389 ? 13.286 13.047 6.969 1.00 90.81 389 GLN A C 1
ATOM 2997 O O . GLN A 1 389 ? 12.833 11.968 6.594 1.00 90.81 389 GLN A O 1
ATOM 3002 N N . ASP A 1 390 ? 13.837 13.223 8.169 1.00 90.44 390 ASP A N 1
ATOM 3003 C CA . ASP A 1 390 ? 13.906 12.172 9.177 1.00 90.44 390 ASP A CA 1
ATOM 3004 C C . ASP A 1 390 ? 12.655 12.228 10.062 1.00 90.44 390 ASP A C 1
ATOM 3006 O O . ASP A 1 390 ? 12.393 13.248 10.708 1.00 90.44 390 ASP A O 1
ATOM 3010 N N . LEU A 1 391 ? 11.948 11.106 10.173 1.00 87.94 391 LEU A N 1
ATOM 3011 C CA . LEU A 1 391 ? 10.900 10.888 11.166 1.00 87.94 391 LEU A CA 1
ATOM 3012 C C . LEU A 1 391 ? 11.463 10.043 12.312 1.00 87.94 391 LEU A C 1
ATOM 3014 O O . LEU A 1 391 ? 12.119 9.029 12.085 1.00 87.94 391 LEU A O 1
ATOM 3018 N N . THR A 1 392 ? 11.231 10.449 13.563 1.00 84.88 392 THR A N 1
ATOM 3019 C CA . THR A 1 392 ? 11.667 9.679 14.740 1.00 84.88 392 THR A CA 1
ATOM 3020 C C . THR A 1 392 ? 10.470 9.211 15.553 1.00 84.88 392 THR A C 1
ATOM 3022 O O . THR A 1 392 ? 9.695 10.030 16.035 1.00 84.88 392 THR A O 1
ATOM 3025 N N . ILE A 1 393 ? 10.375 7.899 15.755 1.00 79.81 393 ILE A N 1
ATOM 3026 C CA . ILE A 1 393 ? 9.413 7.250 16.640 1.00 79.81 393 ILE A CA 1
ATOM 3027 C C . ILE A 1 393 ? 10.067 7.082 18.010 1.00 79.81 393 ILE A C 1
ATOM 3029 O O . ILE A 1 393 ? 11.075 6.382 18.143 1.00 79.81 393 ILE A O 1
ATOM 3033 N N . GLU A 1 394 ? 9.512 7.739 19.032 1.00 75.38 394 GLU A N 1
ATOM 3034 C CA . GLU A 1 394 ? 10.079 7.707 20.387 1.00 75.38 394 GLU A CA 1
ATOM 3035 C C . GLU A 1 394 ? 10.062 6.287 20.977 1.00 75.38 394 GLU A C 1
ATOM 3037 O O . GLU A 1 394 ? 11.054 5.848 21.563 1.00 75.38 394 GLU A O 1
ATOM 3042 N N . SER A 1 395 ? 8.964 5.550 20.782 1.00 69.75 395 SER A N 1
ATOM 3043 C CA . SER A 1 395 ? 8.828 4.154 21.206 1.00 69.75 395 SER A CA 1
ATOM 3044 C C . SER A 1 395 ? 7.701 3.426 20.471 1.00 69.75 395 SER A C 1
ATOM 3046 O O . SER A 1 395 ? 6.700 4.059 20.147 1.00 69.75 395 SER A O 1
ATOM 3048 N N . ALA A 1 396 ? 7.822 2.108 20.303 1.00 66.69 396 ALA A N 1
ATOM 3049 C CA . ALA A 1 396 ? 6.722 1.212 19.928 1.00 66.69 396 ALA A CA 1
ATOM 3050 C C . ALA A 1 396 ? 6.885 -0.152 20.618 1.00 66.69 396 ALA A C 1
ATOM 3052 O O . ALA A 1 396 ? 8.005 -0.550 20.945 1.00 66.69 396 ALA A O 1
ATOM 3053 N N . GLN A 1 397 ? 5.784 -0.848 20.879 1.00 64.62 397 GLN A N 1
ATOM 3054 C CA . GLN A 1 397 ? 5.764 -2.148 21.546 1.00 64.62 397 GLN A CA 1
ATOM 3055 C C . GLN A 1 397 ? 5.890 -3.303 20.548 1.00 64.62 397 GLN A C 1
ATOM 3057 O O . GLN A 1 397 ? 5.597 -3.185 19.355 1.00 64.62 397 GLN A O 1
ATOM 3062 N N . ALA A 1 398 ? 6.305 -4.461 21.056 1.00 69.75 398 ALA A N 1
ATOM 3063 C CA . ALA A 1 398 ? 6.319 -5.695 20.285 1.00 69.75 398 ALA A CA 1
ATOM 3064 C C . ALA A 1 398 ? 4.922 -6.041 19.728 1.00 69.75 398 ALA A C 1
ATOM 3066 O O . ALA A 1 398 ? 3.963 -6.233 20.477 1.00 69.75 398 ALA A O 1
ATOM 3067 N N . GLY A 1 399 ? 4.833 -6.207 18.411 1.00 55.47 399 GLY A N 1
ATOM 3068 C CA . GLY A 1 399 ? 3.613 -6.547 17.682 1.00 55.47 399 GLY A CA 1
ATOM 3069 C C . GLY A 1 399 ? 2.778 -5.347 17.237 1.00 55.47 399 GLY A C 1
ATOM 3070 O O . GLY A 1 399 ? 1.750 -5.560 16.591 1.00 55.47 399 GLY A O 1
ATOM 3071 N N . ASP A 1 400 ? 3.199 -4.117 17.544 1.00 61.59 400 ASP A N 1
ATOM 3072 C CA . ASP A 1 400 ? 2.571 -2.921 16.984 1.00 61.59 400 ASP A CA 1
ATOM 3073 C C . ASP A 1 400 ? 2.715 -2.915 15.458 1.00 61.59 400 ASP A C 1
ATOM 3075 O O . ASP A 1 400 ? 3.716 -3.377 14.926 1.00 61.59 400 ASP A O 1
ATOM 3079 N N . GLN A 1 401 ? 1.721 -2.411 14.732 1.00 59.91 401 GLN A N 1
ATOM 3080 C CA . GLN A 1 401 ? 1.812 -2.257 13.278 1.00 59.91 401 GLN A CA 1
ATOM 3081 C C . GLN A 1 401 ? 1.874 -0.779 12.955 1.00 59.91 401 GLN A C 1
ATOM 3083 O O . GLN A 1 401 ? 0.848 -0.125 12.953 1.00 59.91 401 GLN A O 1
ATOM 3088 N N . LEU A 1 402 ? 3.063 -0.243 12.718 1.00 72.06 402 LEU A N 1
ATOM 3089 C CA . LEU A 1 402 ? 3.234 1.166 12.393 1.00 72.06 402 LEU A CA 1
ATOM 3090 C C . LEU A 1 402 ? 3.036 1.362 10.886 1.00 72.06 402 LEU A C 1
ATOM 3092 O O . LEU A 1 402 ? 3.757 0.750 10.097 1.00 72.06 402 LEU A O 1
ATOM 3096 N N . LEU A 1 403 ? 2.077 2.200 10.494 1.00 73.75 403 LEU A N 1
ATOM 3097 C CA . LEU A 1 403 ? 1.758 2.482 9.095 1.00 73.75 403 LEU A CA 1
ATOM 3098 C C . LEU A 1 403 ? 2.345 3.828 8.649 1.00 73.75 403 LEU A C 1
ATOM 3100 O O . LEU A 1 403 ? 2.098 4.861 9.269 1.00 73.75 403 LEU A O 1
ATOM 3104 N N . PHE A 1 404 ? 3.072 3.819 7.536 1.00 83.31 404 PHE A N 1
ATOM 3105 C CA . PHE A 1 404 ? 3.653 4.998 6.899 1.00 83.31 404 PHE A CA 1
ATOM 3106 C C . PHE A 1 404 ? 3.338 5.021 5.405 1.00 83.31 404 PHE A C 1
ATOM 3108 O O . PHE A 1 404 ? 3.040 3.981 4.811 1.00 83.31 404 PHE A O 1
ATOM 3115 N N . TYR A 1 405 ? 3.448 6.192 4.785 1.00 83.19 405 TYR A N 1
ATOM 3116 C CA . TYR A 1 405 ? 3.401 6.315 3.331 1.00 83.19 405 TYR A CA 1
ATOM 3117 C C . TYR A 1 405 ? 4.326 7.420 2.817 1.00 83.19 405 TYR A C 1
ATOM 3119 O O . TYR A 1 405 ? 4.707 8.307 3.570 1.00 83.19 405 TYR A O 1
ATOM 3127 N N . GLY A 1 406 ? 4.689 7.378 1.539 1.00 84.81 406 GLY A N 1
ATOM 3128 C CA . GLY A 1 406 ? 5.363 8.475 0.845 1.00 84.81 406 GLY A CA 1
ATOM 3129 C C . GLY A 1 406 ? 4.787 8.683 -0.552 1.00 84.81 406 GLY A C 1
ATOM 3130 O O . GLY A 1 406 ? 4.479 7.715 -1.245 1.00 84.81 406 GLY A O 1
ATOM 3131 N N . GLU A 1 407 ? 4.644 9.941 -0.964 1.00 84.50 407 GLU A N 1
ATOM 3132 C CA . GLU A 1 407 ? 4.142 10.321 -2.290 1.00 84.50 407 GLU A CA 1
ATOM 3133 C C . GLU A 1 407 ? 5.304 10.505 -3.272 1.00 84.50 407 GLU A C 1
ATOM 3135 O O . GLU A 1 407 ? 5.981 11.536 -3.286 1.00 84.50 407 GLU A O 1
ATOM 3140 N N . ILE A 1 408 ? 5.559 9.488 -4.097 1.00 92.25 408 ILE A N 1
ATOM 3141 C CA . ILE A 1 408 ? 6.701 9.470 -5.010 1.00 92.25 408 ILE A CA 1
ATOM 3142 C C . ILE A 1 408 ? 6.375 10.227 -6.294 1.00 92.25 408 ILE A C 1
ATOM 3144 O O . ILE A 1 408 ? 5.443 9.894 -7.030 1.00 92.25 408 ILE A O 1
ATOM 3148 N N . ASP A 1 409 ? 7.197 11.232 -6.591 1.00 87.75 409 ASP A N 1
ATOM 3149 C CA . ASP A 1 409 ? 7.035 12.084 -7.764 1.00 87.75 409 ASP A CA 1
ATOM 3150 C C . ASP A 1 409 ? 7.178 11.305 -9.083 1.00 87.75 409 ASP A C 1
ATOM 3152 O O . ASP A 1 409 ? 8.025 10.414 -9.235 1.00 87.75 409 ASP A O 1
ATOM 3156 N N . ASP A 1 410 ? 6.429 11.745 -10.097 1.00 84.00 410 ASP A N 1
ATOM 3157 C CA . ASP A 1 410 ? 6.662 11.362 -11.489 1.00 84.00 410 ASP A CA 1
ATOM 3158 C C . ASP A 1 410 ? 8.137 11.559 -11.869 1.00 84.00 410 ASP A C 1
ATOM 3160 O O . ASP A 1 410 ? 8.766 12.560 -11.524 1.00 84.00 410 ASP A O 1
ATOM 3164 N N . MET A 1 411 ? 8.674 10.643 -12.679 1.00 83.44 411 MET A N 1
ATOM 3165 C CA . MET A 1 411 ? 10.067 10.695 -13.147 1.00 83.44 411 MET A CA 1
ATOM 3166 C C . MET A 1 411 ? 11.115 10.614 -12.023 1.00 83.44 411 MET A C 1
ATOM 3168 O O . MET A 1 411 ? 12.264 11.017 -12.231 1.00 83.44 411 MET A O 1
ATOM 3172 N N . THR A 1 412 ? 10.764 10.064 -10.860 1.00 85.56 412 THR A N 1
ATOM 3173 C CA . THR A 1 412 ? 11.744 9.656 -9.849 1.00 85.56 412 THR A CA 1
ATOM 3174 C C . THR A 1 412 ? 12.705 8.624 -10.434 1.00 85.56 412 THR A C 1
ATOM 3176 O O . THR A 1 412 ? 12.283 7.598 -10.964 1.00 85.56 412 THR A O 1
ATOM 3179 N N . LYS A 1 413 ? 14.010 8.922 -10.387 1.00 80.88 413 LYS A N 1
ATOM 3180 C CA . LYS A 1 413 ? 15.065 8.026 -10.881 1.00 80.88 413 LYS A CA 1
ATOM 3181 C C . LYS A 1 413 ? 15.654 7.134 -9.798 1.00 80.88 413 LYS A C 1
ATOM 3183 O O . LYS A 1 413 ? 16.059 6.026 -10.120 1.00 80.88 413 LYS A O 1
ATOM 3188 N N . ASP A 1 414 ? 15.678 7.600 -8.554 1.00 83.38 414 ASP A N 1
ATOM 3189 C CA . ASP A 1 414 ? 16.209 6.857 -7.414 1.00 83.38 414 ASP A CA 1
ATOM 3190 C C . ASP A 1 414 ? 15.322 7.112 -6.193 1.00 83.38 414 ASP A C 1
ATOM 3192 O O . ASP A 1 414 ? 14.964 8.263 -5.935 1.00 83.38 414 ASP A O 1
ATOM 3196 N N . MET A 1 415 ? 15.003 6.066 -5.438 1.00 90.12 415 MET A N 1
ATOM 3197 C CA . MET A 1 415 ? 14.349 6.136 -4.130 1.00 90.12 415 MET A CA 1
ATOM 3198 C C . MET A 1 415 ? 15.155 5.321 -3.124 1.00 90.12 415 MET A C 1
ATOM 3200 O O . MET A 1 415 ? 15.650 4.249 -3.451 1.00 90.12 415 MET A O 1
ATOM 3204 N N . TYR A 1 416 ? 15.284 5.834 -1.908 1.00 92.44 416 TYR A N 1
ATOM 3205 C CA . TYR A 1 416 ? 16.036 5.246 -0.811 1.00 92.44 416 TYR A CA 1
ATOM 3206 C C . TYR A 1 416 ? 15.145 5.222 0.419 1.00 92.44 416 TYR A C 1
ATOM 3208 O O . TYR A 1 416 ? 14.651 6.270 0.841 1.00 92.44 416 TYR A O 1
ATOM 3216 N N . PHE A 1 417 ? 14.984 4.051 1.017 1.00 94.62 417 PHE A N 1
ATOM 3217 C CA . PHE A 1 417 ? 14.354 3.905 2.317 1.00 94.62 417 PHE A CA 1
ATOM 3218 C C . PHE A 1 417 ? 15.399 3.446 3.323 1.00 94.62 417 PHE A C 1
ATOM 3220 O O . PHE A 1 417 ? 16.146 2.495 3.090 1.00 94.62 417 PHE A O 1
ATOM 3227 N N . SER A 1 418 ? 15.461 4.129 4.460 1.00 93.12 418 SER A N 1
ATOM 3228 C CA . SER A 1 418 ? 16.341 3.730 5.545 1.00 93.12 418 SER A CA 1
ATOM 3229 C C . SER A 1 418 ? 15.628 3.764 6.880 1.00 93.12 418 SER A C 1
ATOM 3231 O O . SER A 1 418 ? 14.854 4.672 7.181 1.00 93.12 418 SER A O 1
ATOM 3233 N N . MET A 1 419 ? 15.942 2.767 7.695 1.00 91.81 419 MET A N 1
ATOM 3234 C CA . MET A 1 419 ? 15.468 2.638 9.059 1.00 91.81 419 MET A CA 1
ATOM 3235 C C . MET A 1 419 ? 16.662 2.349 9.958 1.00 91.81 419 MET A C 1
ATOM 3237 O O . MET A 1 419 ? 17.505 1.507 9.645 1.00 91.81 419 MET A O 1
ATOM 3241 N N . SER A 1 420 ? 16.757 3.044 11.089 1.00 88.62 420 SER A N 1
ATOM 3242 C CA . SER A 1 420 ? 17.804 2.775 12.074 1.00 88.62 420 SER A CA 1
ATOM 3243 C C . SER A 1 420 ? 17.383 3.148 13.493 1.00 88.62 420 SER A C 1
ATOM 3245 O O . SER A 1 420 ? 16.795 4.203 13.710 1.00 88.62 420 SER A O 1
ATOM 3247 N N . SER A 1 421 ? 17.748 2.327 14.48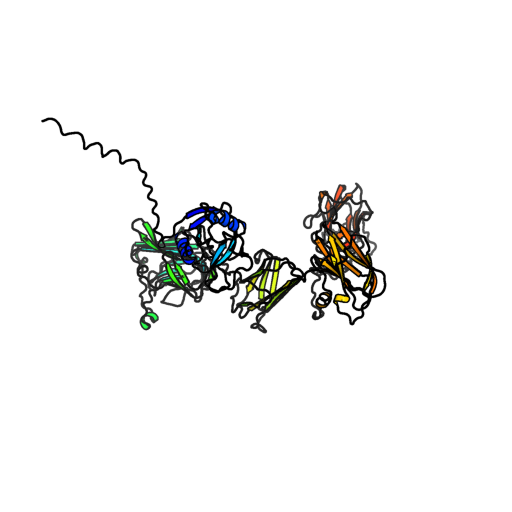1 1.00 80.75 421 SER A N 1
ATOM 3248 C CA . SER A 1 421 ? 17.736 2.724 15.899 1.00 80.75 421 SER A CA 1
ATOM 3249 C C . SER A 1 421 ? 19.157 2.843 16.450 1.00 80.75 421 SER A C 1
ATOM 3251 O O . SER A 1 421 ? 19.996 1.943 16.337 1.00 80.75 421 SER A O 1
ATOM 3253 N N . TRP A 1 422 ? 19.448 3.969 17.104 1.00 62.97 422 TRP A N 1
ATOM 3254 C CA . TRP A 1 422 ? 20.753 4.218 17.728 1.00 62.97 422 TRP A CA 1
ATOM 3255 C C . TRP A 1 422 ? 20.918 3.499 19.081 1.00 62.97 422 TRP A C 1
ATOM 3257 O O . TRP A 1 422 ? 22.043 3.405 19.590 1.00 62.97 422 TRP A O 1
ATOM 3267 N N . GLY A 1 423 ? 19.825 2.997 19.672 1.00 59.69 423 GLY A N 1
ATOM 3268 C CA . GLY A 1 423 ? 19.781 2.404 21.015 1.00 59.69 423 GLY A CA 1
ATOM 3269 C C . GLY A 1 423 ? 20.258 0.948 21.113 1.00 59.69 423 GLY A C 1
ATOM 3270 O O . GLY A 1 423 ? 20.677 0.515 22.195 1.00 59.69 423 GLY A O 1
ATOM 3271 N N . ASP A 1 424 ? 20.264 0.208 19.999 1.00 55.56 424 ASP A N 1
ATOM 3272 C CA . ASP A 1 424 ? 20.416 -1.259 19.993 1.00 55.56 424 ASP A CA 1
ATOM 3273 C C . ASP A 1 424 ? 21.791 -1.779 19.558 1.00 55.56 424 ASP A C 1
ATOM 3275 O O . ASP A 1 424 ? 22.054 -2.985 19.610 1.00 55.56 424 ASP A O 1
ATOM 3279 N N . PHE A 1 425 ? 22.737 -0.887 19.244 1.00 52.22 425 PHE A N 1
ATOM 3280 C CA . PHE A 1 425 ? 24.110 -1.266 18.896 1.00 52.22 425 PHE A CA 1
ATOM 3281 C C . PHE A 1 425 ? 24.802 -2.042 20.042 1.00 52.22 425 PHE A C 1
ATOM 3283 O O . PHE A 1 425 ? 25.399 -1.470 20.961 1.00 52.22 425 PHE A O 1
ATOM 3290 N N . GLY A 1 426 ? 24.765 -3.379 19.964 1.00 51.16 426 GLY A N 1
ATOM 3291 C CA . GLY A 1 426 ? 25.384 -4.308 20.917 1.00 51.16 426 GLY A CA 1
ATOM 3292 C C . GLY A 1 426 ? 24.434 -5.046 21.873 1.00 51.16 426 GLY A C 1
ATOM 3293 O O . GLY A 1 426 ? 24.941 -5.663 22.820 1.00 51.16 426 GLY A O 1
ATOM 3294 N N . LYS A 1 427 ? 23.111 -4.992 21.658 1.00 59.75 427 LYS A N 1
ATOM 3295 C CA . LYS A 1 427 ? 22.121 -5.881 22.301 1.00 59.75 427 LYS A CA 1
ATOM 3296 C C . LYS A 1 427 ? 21.982 -7.210 21.523 1.00 59.75 427 LYS A C 1
ATOM 3298 O O . LYS A 1 427 ? 22.705 -7.433 20.550 1.00 59.75 427 LYS A O 1
ATOM 3303 N N . GLU A 1 428 ? 21.157 -8.141 22.017 1.00 59.16 428 GLU A N 1
ATOM 3304 C CA . GLU A 1 428 ? 20.754 -9.321 21.224 1.00 59.16 428 GLU A CA 1
ATOM 3305 C C . GLU A 1 428 ? 20.056 -8.834 19.934 1.00 59.16 428 GLU A C 1
ATOM 3307 O O . GLU A 1 428 ? 19.499 -7.738 19.960 1.00 59.16 428 GLU A O 1
ATOM 3312 N N . PRO A 1 429 ? 20.141 -9.565 18.807 1.00 62.59 429 PRO A N 1
ATOM 3313 C CA . PRO A 1 429 ? 19.523 -9.135 17.553 1.00 62.59 429 PRO A CA 1
ATOM 3314 C C . PRO A 1 429 ? 18.005 -9.005 17.723 1.00 62.59 429 PRO A C 1
ATOM 3316 O O . PRO A 1 429 ? 17.318 -10.011 17.882 1.00 62.59 429 PRO A O 1
ATOM 3319 N N . THR A 1 430 ? 17.510 -7.770 17.697 1.00 68.12 430 THR A N 1
ATOM 3320 C CA . THR A 1 430 ? 16.099 -7.441 17.488 1.00 68.12 430 THR A CA 1
ATOM 3321 C C . THR A 1 430 ? 15.787 -7.581 16.002 1.00 68.12 430 THR A C 1
ATOM 3323 O O . THR A 1 430 ? 16.638 -7.288 15.158 1.00 68.12 430 THR A O 1
ATOM 3326 N N . THR A 1 431 ? 14.597 -8.081 15.678 1.00 78.50 431 TH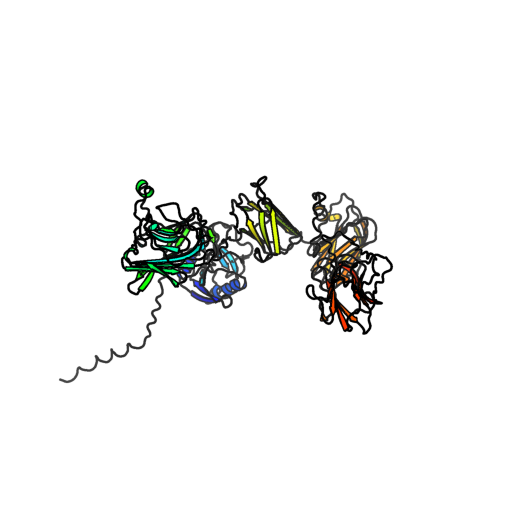R A N 1
ATOM 3327 C CA . THR A 1 431 ? 14.111 -8.172 14.292 1.00 78.50 431 THR A CA 1
ATOM 3328 C C . THR A 1 431 ? 12.889 -7.276 14.158 1.00 78.50 431 THR A C 1
ATOM 3330 O O . THR A 1 431 ? 12.038 -7.252 15.050 1.00 78.50 431 THR A O 1
ATOM 3333 N N . ILE A 1 432 ? 12.811 -6.515 13.077 1.00 87.12 432 ILE A N 1
ATOM 3334 C CA . ILE A 1 432 ? 11.628 -5.734 12.728 1.00 87.12 432 ILE A CA 1
ATOM 3335 C C . ILE A 1 432 ? 11.179 -6.221 11.357 1.00 87.12 432 ILE A C 1
ATOM 3337 O O . ILE A 1 432 ? 11.988 -6.254 10.430 1.00 87.12 432 ILE A O 1
ATOM 3341 N N . GLU A 1 433 ? 9.920 -6.628 11.249 1.00 85.62 433 GLU A N 1
ATOM 3342 C CA . GLU A 1 433 ? 9.328 -7.005 9.968 1.00 85.62 433 GLU A CA 1
ATOM 3343 C C . GLU A 1 433 ? 8.884 -5.725 9.252 1.00 85.62 433 GLU A C 1
ATOM 3345 O O . GLU A 1 433 ? 8.208 -4.886 9.850 1.00 85.62 433 GLU A O 1
ATOM 3350 N N . VAL A 1 434 ? 9.270 -5.555 7.990 1.00 91.75 434 VAL A N 1
ATOM 3351 C CA . VAL A 1 434 ? 8.882 -4.398 7.175 1.00 91.75 434 VAL A CA 1
ATOM 3352 C C . VAL A 1 434 ? 8.227 -4.895 5.898 1.00 91.75 434 VAL A C 1
ATOM 3354 O O . VAL A 1 434 ? 8.823 -5.674 5.161 1.00 91.75 434 VAL A O 1
ATOM 3357 N N . TYR A 1 435 ? 7.014 -4.429 5.631 1.00 82.12 435 TYR A N 1
ATOM 3358 C CA . TYR A 1 435 ? 6.271 -4.726 4.413 1.00 82.12 435 TYR A CA 1
ATOM 3359 C C . TYR A 1 435 ? 6.065 -3.436 3.624 1.00 82.12 435 TYR A C 1
ATOM 3361 O O . TYR A 1 435 ? 5.724 -2.411 4.215 1.00 82.12 435 TYR A O 1
ATOM 3369 N N . MET A 1 436 ? 6.252 -3.471 2.305 1.00 90.38 436 MET A N 1
ATOM 3370 C CA . MET A 1 436 ? 6.070 -2.306 1.430 1.00 90.38 436 MET A CA 1
ATOM 3371 C C . MET A 1 436 ? 5.189 -2.650 0.230 1.00 90.38 436 MET A C 1
ATOM 3373 O O . MET A 1 436 ? 5.203 -3.788 -0.244 1.00 90.38 436 MET A O 1
ATOM 3377 N N . SER A 1 437 ? 4.378 -1.701 -0.242 1.00 76.25 437 SER A N 1
ATOM 3378 C CA . SER A 1 437 ? 3.571 -1.852 -1.466 1.00 76.25 437 SER A CA 1
ATOM 3379 C C . SER A 1 437 ? 3.253 -0.518 -2.137 1.00 76.25 437 SER A C 1
ATOM 3381 O O . SER A 1 437 ? 3.126 0.511 -1.472 1.00 76.25 437 SER A O 1
ATOM 3383 N N . HIS A 1 438 ? 3.109 -0.540 -3.459 1.00 84.31 438 HIS A N 1
ATOM 3384 C CA . HIS A 1 438 ? 2.698 0.597 -4.282 1.00 84.31 438 HIS A CA 1
ATOM 3385 C C . HIS A 1 438 ? 1.168 0.632 -4.417 1.00 84.31 438 HIS A C 1
ATOM 3387 O O . HIS A 1 438 ? 0.523 -0.393 -4.642 1.00 84.31 438 HIS A O 1
ATOM 3393 N N . GLU A 1 439 ? 0.567 1.811 -4.228 1.00 72.44 439 GLU A N 1
ATOM 3394 C CA . GLU A 1 439 ? -0.880 2.106 -4.325 1.00 72.44 439 GLU A CA 1
ATOM 3395 C C . GLU A 1 439 ? -1.799 1.312 -3.375 1.00 72.44 439 GLU A C 1
ATOM 3397 O O . GLU A 1 439 ? -3.013 1.524 -3.347 1.00 72.44 439 GLU A O 1
ATOM 3402 N N . THR A 1 440 ? -1.251 0.395 -2.580 1.00 59.88 440 THR A N 1
ATOM 3403 C CA . THR A 1 440 ? -2.000 -0.487 -1.684 1.00 59.88 440 THR A CA 1
ATOM 3404 C C . THR A 1 440 ? -1.275 -0.652 -0.358 1.00 59.88 440 THR A C 1
ATOM 3406 O O . THR A 1 440 ? -0.051 -0.611 -0.307 1.00 59.88 440 THR A O 1
ATOM 3409 N N . ILE A 1 441 ? -2.028 -0.824 0.731 1.00 58.00 441 ILE A N 1
ATOM 3410 C CA . ILE A 1 441 ? -1.444 -1.028 2.059 1.00 58.00 441 ILE A CA 1
ATOM 3411 C C . ILE A 1 441 ? -0.964 -2.477 2.182 1.00 58.00 441 ILE A C 1
ATOM 3413 O O . ILE A 1 441 ? -1.782 -3.392 2.036 1.00 58.00 441 ILE A O 1
ATOM 3417 N N . PRO A 1 442 ? 0.322 -2.702 2.496 1.00 59.12 442 PRO A N 1
ATOM 3418 C CA . PRO A 1 442 ? 0.863 -4.039 2.625 1.00 59.12 442 PRO A CA 1
ATOM 3419 C C . PRO A 1 442 ? 0.399 -4.728 3.913 1.00 59.12 442 PRO A C 1
ATOM 3421 O O . PRO A 1 442 ? 0.117 -4.105 4.934 1.00 59.12 442 PRO A O 1
ATOM 3424 N N . SER A 1 443 ? 0.393 -6.056 3.886 1.00 53.41 443 SER A N 1
ATOM 3425 C CA . SER A 1 443 ? 0.174 -6.922 5.042 1.00 53.41 443 SER A CA 1
ATOM 3426 C C . SER A 1 443 ? 1.094 -8.143 4.989 1.00 53.41 443 SER A C 1
ATOM 3428 O O . SER A 1 443 ? 1.716 -8.447 3.968 1.00 53.41 443 SER A O 1
ATOM 3430 N N . SER A 1 444 ? 1.099 -8.939 6.060 1.00 54.53 444 SER A N 1
ATOM 3431 C CA . SER A 1 444 ? 1.860 -10.196 6.105 1.00 54.53 444 SER A CA 1
ATOM 3432 C C . SER A 1 444 ? 1.424 -11.258 5.087 1.00 54.53 444 SER A C 1
ATOM 3434 O O . SER A 1 444 ? 2.114 -12.261 4.908 1.00 54.53 444 SER A O 1
ATOM 3436 N N . TRP A 1 445 ? 0.299 -11.054 4.395 1.00 43.72 445 TRP A N 1
ATOM 3437 C CA . TRP A 1 445 ? -0.243 -11.988 3.402 1.00 43.72 445 TRP A CA 1
ATOM 3438 C C . TRP A 1 445 ? -0.210 -11.446 1.971 1.00 43.72 445 TRP A C 1
ATOM 3440 O O . TRP A 1 445 ? -0.279 -12.237 1.031 1.00 43.72 445 TRP A O 1
ATOM 3450 N N . GLU A 1 446 ? -0.166 -10.125 1.817 1.00 45.69 446 GLU A N 1
ATOM 3451 C CA . GLU A 1 446 ? -0.297 -9.410 0.548 1.00 45.69 446 GLU A CA 1
ATOM 3452 C C . GLU A 1 446 ? 0.594 -8.172 0.617 1.00 45.69 446 GLU A C 1
ATOM 3454 O O . GLU A 1 446 ? 0.311 -7.258 1.388 1.00 45.69 446 GLU A O 1
ATOM 3459 N N . HIS A 1 447 ? 1.704 -8.205 -0.114 1.00 63.72 447 HIS A N 1
ATOM 3460 C CA . HIS A 1 447 ? 2.698 -7.141 -0.202 1.00 63.72 447 HIS A CA 1
ATOM 3461 C C . HIS A 1 447 ? 3.484 -7.286 -1.509 1.00 63.72 447 HIS A C 1
ATOM 3463 O O . HIS A 1 447 ? 3.601 -8.399 -2.032 1.00 63.72 447 HIS A O 1
ATOM 3469 N N . ASP A 1 448 ? 4.051 -6.183 -1.986 1.00 77.94 448 ASP A N 1
ATOM 3470 C CA . ASP A 1 448 ? 5.028 -6.180 -3.075 1.00 77.94 448 ASP A CA 1
ATOM 3471 C C . ASP A 1 448 ? 6.412 -6.597 -2.563 1.00 77.94 448 ASP A C 1
ATOM 3473 O O . ASP A 1 448 ? 7.068 -7.427 -3.183 1.00 77.94 448 ASP A O 1
ATOM 3477 N N . GLU A 1 449 ? 6.822 -6.081 -1.398 1.00 83.88 449 GLU A N 1
ATOM 3478 C CA . GLU A 1 449 ? 8.148 -6.319 -0.814 1.00 83.88 449 GLU A CA 1
ATOM 3479 C C . GLU A 1 449 ? 8.078 -6.640 0.688 1.00 83.88 449 GLU A C 1
ATOM 3481 O O . GLU A 1 449 ? 7.217 -6.129 1.415 1.00 83.88 449 GLU A O 1
ATOM 3486 N N . TYR A 1 450 ? 9.017 -7.469 1.158 1.00 87.12 450 TYR A N 1
ATOM 3487 C CA . TYR A 1 450 ? 9.176 -7.856 2.564 1.00 87.12 450 TYR A CA 1
ATOM 3488 C C . TYR A 1 450 ? 10.647 -7.870 2.981 1.00 87.12 450 TYR A C 1
ATOM 3490 O O . TYR A 1 450 ? 11.481 -8.500 2.329 1.00 87.12 450 TYR A O 1
ATOM 3498 N N . PHE A 1 451 ? 10.939 -7.263 4.131 1.00 89.44 451 PHE A N 1
ATOM 3499 C CA . PHE A 1 451 ? 12.281 -7.196 4.695 1.00 89.44 451 PHE A CA 1
ATOM 3500 C C . PHE A 1 451 ? 12.302 -7.602 6.171 1.00 89.44 451 PHE A C 1
ATOM 3502 O O . PHE A 1 451 ? 11.481 -7.158 6.976 1.00 89.44 451 PHE A O 1
ATOM 3509 N N . ASP A 1 452 ? 13.320 -8.384 6.537 1.00 87.19 452 ASP A N 1
ATOM 3510 C CA . ASP A 1 452 ? 13.696 -8.659 7.925 1.00 87.19 452 ASP A CA 1
ATOM 3511 C C . ASP A 1 452 ? 14.823 -7.705 8.349 1.00 87.19 452 ASP A C 1
ATOM 3513 O O . ASP A 1 452 ? 16.003 -7.930 8.062 1.00 87.19 452 ASP A O 1
ATOM 3517 N N . ALA A 1 453 ? 14.479 -6.627 9.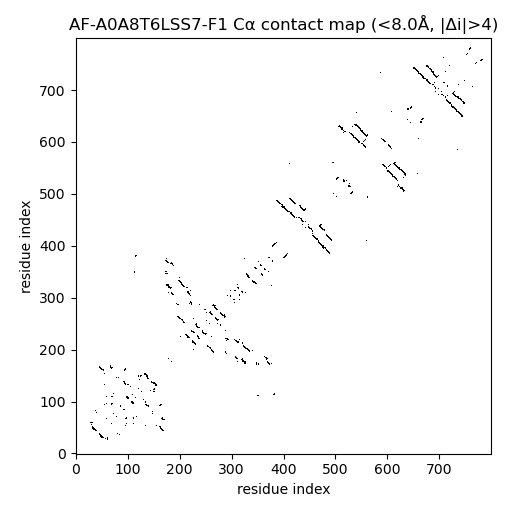053 1.00 84.38 453 ALA A N 1
ATOM 3518 C CA . ALA A 1 453 ? 15.451 -5.645 9.517 1.00 84.38 453 ALA A CA 1
ATOM 3519 C C . ALA A 1 453 ? 16.138 -6.114 10.811 1.00 84.38 453 ALA A C 1
ATOM 3521 O O . ALA A 1 453 ? 15.662 -5.889 11.931 1.00 84.38 453 ALA A O 1
ATOM 3522 N N . GLU A 1 454 ? 17.282 -6.783 10.664 1.00 80.62 454 GLU A N 1
ATOM 3523 C CA . GLU A 1 454 ? 18.104 -7.217 11.794 1.00 80.62 454 GLU A CA 1
ATOM 3524 C C . GLU A 1 454 ? 18.805 -6.030 12.481 1.00 80.62 454 GLU A C 1
ATOM 3526 O O . GLU A 1 454 ? 19.342 -5.129 11.837 1.00 80.62 454 GLU A O 1
ATOM 3531 N N . TYR A 1 455 ? 18.867 -6.053 13.817 1.00 76.44 455 TYR A N 1
ATOM 3532 C CA . TYR A 1 455 ? 19.455 -4.983 14.639 1.00 76.44 455 TYR A CA 1
ATOM 3533 C C . TYR A 1 455 ? 18.774 -3.621 14.464 1.00 76.44 455 TYR A C 1
ATOM 3535 O O . TYR A 1 455 ? 19.420 -2.582 14.640 1.00 76.44 455 TYR A O 1
ATOM 3543 N N . SER A 1 456 ? 17.481 -3.632 14.127 1.00 77.12 456 SER A N 1
ATOM 3544 C CA . SER A 1 456 ? 16.691 -2.420 13.904 1.00 77.12 456 SER A CA 1
ATOM 3545 C C . SER A 1 456 ? 17.319 -1.518 12.828 1.00 77.12 456 SER A C 1
ATOM 3547 O O . SER A 1 456 ? 17.281 -0.294 12.951 1.00 77.12 456 SER A O 1
ATOM 3549 N N . PHE A 1 457 ? 17.965 -2.118 11.819 1.00 86.50 457 PHE A N 1
ATOM 3550 C CA . PHE A 1 457 ? 18.606 -1.430 10.702 1.00 86.50 457 PHE A CA 1
ATOM 3551 C C . PHE A 1 457 ? 18.118 -2.012 9.374 1.00 86.50 457 PHE A C 1
ATOM 3553 O O . PHE A 1 457 ? 18.194 -3.220 9.164 1.00 86.50 457 PHE A O 1
ATOM 3560 N N . LEU A 1 458 ? 17.670 -1.143 8.473 1.00 89.56 458 LEU A N 1
ATOM 3561 C CA . LEU A 1 458 ? 17.312 -1.476 7.098 1.00 89.56 458 LEU A CA 1
ATOM 3562 C C . LEU A 1 458 ? 17.796 -0.358 6.178 1.00 89.56 458 LEU A C 1
ATOM 3564 O O . LEU A 1 458 ? 17.749 0.821 6.540 1.00 89.56 458 LEU A O 1
ATOM 3568 N N . TRP A 1 459 ? 18.271 -0.734 5.000 1.00 90.81 459 TRP A N 1
ATOM 3569 C CA . TRP A 1 459 ? 18.631 0.196 3.943 1.00 90.81 459 TRP A CA 1
ATOM 3570 C C . TRP A 1 459 ? 18.300 -0.453 2.611 1.00 90.81 459 TRP A C 1
ATOM 3572 O O . TRP A 1 459 ? 18.956 -1.427 2.248 1.00 90.81 459 TRP A O 1
ATOM 3582 N N . GLU A 1 460 ? 17.339 0.117 1.897 1.00 90.88 460 GLU A N 1
ATOM 3583 C CA . GLU A 1 460 ? 16.893 -0.368 0.594 1.00 90.88 460 GLU A CA 1
ATOM 3584 C C . GLU A 1 460 ? 16.847 0.779 -0.416 1.00 90.88 460 GLU A C 1
ATOM 3586 O O . GLU A 1 460 ? 16.617 1.941 -0.059 1.00 90.88 460 GLU A O 1
ATOM 3591 N N . ASP A 1 461 ? 17.114 0.453 -1.679 1.00 87.88 461 ASP A N 1
ATOM 3592 C CA . ASP A 1 461 ? 17.129 1.402 -2.784 1.00 87.88 461 ASP A CA 1
ATOM 3593 C C . ASP A 1 461 ? 16.430 0.844 -4.026 1.00 87.88 461 ASP A C 1
ATOM 3595 O O . ASP A 1 461 ? 16.550 -0.333 -4.356 1.00 87.88 461 ASP A O 1
ATOM 3599 N N . TRP A 1 462 ? 15.704 1.715 -4.724 1.00 85.00 462 TRP A N 1
ATOM 3600 C CA . TRP A 1 462 ? 14.986 1.397 -5.952 1.00 85.00 462 TRP A CA 1
ATOM 3601 C C . TRP A 1 462 ? 15.415 2.350 -7.057 1.00 85.00 462 TRP A C 1
ATOM 3603 O O . TRP A 1 462 ? 15.437 3.571 -6.877 1.00 85.00 462 TRP A O 1
ATOM 3613 N N . SER A 1 463 ? 15.696 1.792 -8.234 1.00 80.25 463 SER A N 1
ATOM 3614 C CA . SER A 1 463 ? 15.942 2.574 -9.442 1.00 80.25 463 SER A CA 1
ATOM 3615 C C . SER A 1 463 ? 14.665 2.680 -10.265 1.00 80.25 463 SER A C 1
ATOM 3617 O O . SER A 1 463 ? 14.037 1.677 -10.593 1.00 80.25 463 SER A O 1
ATOM 3619 N N . TRP A 1 464 ? 14.306 3.905 -10.632 1.00 79.19 464 TRP A N 1
ATOM 3620 C CA . TRP A 1 464 ? 13.099 4.240 -11.385 1.00 79.19 464 TRP A CA 1
ATOM 3621 C C . TRP A 1 464 ? 11.790 3.664 -10.815 1.00 79.19 464 TRP A C 1
ATOM 3623 O O . TRP A 1 464 ? 11.036 3.048 -11.587 1.00 79.19 464 TRP A O 1
ATOM 3633 N N . PRO A 1 465 ? 11.498 3.887 -9.517 1.00 86.00 465 PRO A N 1
ATOM 3634 C CA . PRO A 1 465 ? 10.266 3.411 -8.896 1.00 86.00 465 PRO A CA 1
ATOM 3635 C C . PRO A 1 465 ? 9.031 3.961 -9.616 1.00 86.00 465 PRO A C 1
ATOM 3637 O O . PRO A 1 465 ? 9.084 4.997 -10.293 1.00 86.00 465 PRO A O 1
ATOM 3640 N N . ASP A 1 466 ? 7.912 3.260 -9.468 1.00 84.50 466 ASP A N 1
ATOM 3641 C CA . ASP A 1 466 ? 6.629 3.765 -9.934 1.00 84.50 466 ASP A CA 1
ATOM 3642 C C . ASP A 1 466 ? 6.194 4.966 -9.085 1.00 84.50 466 ASP A C 1
ATOM 3644 O O . ASP A 1 466 ? 6.372 4.993 -7.866 1.00 84.50 466 ASP A O 1
ATOM 3648 N N . ALA A 1 467 ? 5.679 5.995 -9.758 1.00 84.94 467 ALA A N 1
ATOM 3649 C CA . ALA A 1 467 ? 5.187 7.206 -9.114 1.00 84.94 467 ALA A CA 1
ATOM 3650 C C . ALA A 1 467 ? 3.826 6.958 -8.454 1.00 84.94 467 ALA A C 1
ATOM 3652 O O . ALA A 1 467 ? 3.064 6.103 -8.913 1.00 84.94 467 ALA A O 1
ATOM 3653 N N . GLY A 1 468 ? 3.512 7.733 -7.420 1.00 77.69 468 GLY A N 1
ATOM 3654 C CA . GLY A 1 468 ? 2.314 7.571 -6.597 1.00 77.69 468 GLY A CA 1
ATOM 3655 C C . GLY A 1 468 ? 2.640 7.145 -5.169 1.00 77.69 468 GLY A C 1
ATOM 3656 O O . GLY A 1 468 ? 3.773 7.302 -4.704 1.00 77.69 468 GLY A O 1
ATOM 3657 N N . THR A 1 469 ? 1.642 6.619 -4.467 1.00 80.19 469 THR A N 1
ATOM 3658 C CA . THR A 1 469 ? 1.747 6.363 -3.028 1.00 80.19 469 THR A CA 1
ATOM 3659 C C . THR A 1 469 ? 2.470 5.045 -2.756 1.00 80.19 469 THR A C 1
ATOM 3661 O O . THR A 1 469 ? 2.031 3.981 -3.193 1.00 80.19 469 THR A O 1
ATOM 3664 N N . TRP A 1 470 ? 3.554 5.097 -1.987 1.00 89.00 470 TRP A N 1
ATOM 3665 C CA . TRP A 1 470 ? 4.242 3.921 -1.455 1.00 89.00 470 TRP A CA 1
ATOM 3666 C C . TRP A 1 470 ? 3.912 3.753 0.020 1.00 89.00 470 TRP A C 1
ATOM 3668 O O . TRP A 1 470 ? 4.253 4.611 0.829 1.00 89.00 470 TRP A O 1
ATOM 3678 N N . TRP A 1 471 ? 3.268 2.646 0.366 1.00 81.81 471 TRP A N 1
ATOM 3679 C CA . TRP A 1 471 ? 2.864 2.305 1.724 1.00 81.81 471 TRP A CA 1
ATOM 3680 C C . TRP A 1 471 ? 3.902 1.409 2.394 1.00 81.81 471 TRP A C 1
ATOM 3682 O O . TRP A 1 471 ? 4.447 0.501 1.766 1.00 81.81 471 TRP A O 1
ATOM 3692 N N . ILE A 1 472 ? 4.149 1.642 3.682 1.00 90.06 472 ILE A N 1
ATOM 3693 C CA . ILE A 1 472 ? 5.149 0.933 4.484 1.00 90.06 472 ILE A CA 1
ATOM 3694 C C . ILE A 1 472 ? 4.516 0.538 5.819 1.00 90.06 472 ILE A C 1
ATOM 3696 O O . ILE A 1 472 ? 4.066 1.397 6.572 1.00 90.06 472 ILE A O 1
ATOM 3700 N N . VAL A 1 473 ? 4.506 -0.755 6.135 1.00 80.81 473 VAL A N 1
ATOM 3701 C CA . VAL A 1 473 ? 4.077 -1.285 7.436 1.00 80.81 473 VAL A CA 1
ATOM 3702 C C . VAL A 1 473 ? 5.282 -1.851 8.169 1.00 80.81 473 VAL A C 1
ATOM 3704 O O . VAL A 1 473 ? 5.976 -2.722 7.650 1.00 80.81 473 VAL A O 1
ATOM 3707 N N . ILE A 1 474 ? 5.517 -1.374 9.388 1.00 87.19 474 ILE A N 1
ATOM 3708 C CA . ILE A 1 474 ? 6.636 -1.780 10.241 1.00 87.19 474 ILE A CA 1
ATOM 3709 C C . ILE A 1 474 ? 6.083 -2.472 11.487 1.00 87.19 474 ILE A C 1
ATOM 3711 O O . ILE A 1 474 ? 5.337 -1.864 12.252 1.00 87.19 474 ILE A O 1
ATOM 3715 N N . ILE A 1 475 ? 6.472 -3.729 11.707 1.00 79.25 475 ILE A N 1
ATOM 3716 C CA . ILE A 1 475 ? 6.035 -4.546 12.842 1.00 79.25 475 ILE A CA 1
ATOM 3717 C C . ILE A 1 475 ? 7.248 -4.903 13.714 1.00 79.25 475 ILE A C 1
ATOM 3719 O O . ILE A 1 475 ? 8.055 -5.761 13.335 1.00 79.25 475 ILE A O 1
ATOM 3723 N N . PRO A 1 476 ? 7.427 -4.273 14.890 1.00 78.44 476 PRO A N 1
ATOM 3724 C CA . PRO A 1 476 ? 8.511 -4.619 15.796 1.00 78.44 476 PRO A CA 1
ATOM 3725 C C . PRO A 1 476 ? 8.244 -5.990 16.430 1.00 78.44 476 PRO A C 1
ATOM 3727 O O . PRO A 1 476 ? 7.147 -6.245 16.918 1.00 78.44 476 PRO A O 1
ATOM 3730 N N . THR A 1 477 ? 9.234 -6.885 16.487 1.00 80.25 477 THR A N 1
ATOM 3731 C CA . THR A 1 477 ? 9.071 -8.172 17.210 1.00 80.25 477 THR A CA 1
ATOM 3732 C C . THR A 1 477 ? 9.407 -8.075 18.701 1.00 80.25 477 THR A C 1
ATOM 3734 O O . THR A 1 477 ? 9.077 -8.972 19.478 1.00 80.25 477 THR A O 1
ATOM 3737 N N . GLU A 1 478 ? 10.045 -6.977 19.102 1.00 76.44 478 GLU A N 1
ATOM 3738 C CA . GLU A 1 478 ? 10.365 -6.585 20.474 1.00 76.44 478 GLU A CA 1
ATOM 3739 C C . GLU A 1 478 ? 10.101 -5.079 20.632 1.00 76.44 478 GLU A C 1
ATOM 3741 O O . GLU A 1 478 ? 10.053 -4.365 19.631 1.00 76.44 478 GLU A O 1
ATOM 3746 N N . ASP A 1 479 ? 9.967 -4.589 21.867 1.00 73.50 479 ASP A N 1
ATOM 3747 C CA . ASP A 1 479 ? 9.795 -3.155 22.125 1.00 73.50 479 ASP A CA 1
ATOM 3748 C C . ASP A 1 479 ? 10.999 -2.361 21.596 1.00 73.50 479 ASP A C 1
ATOM 3750 O O . ASP A 1 479 ? 12.159 -2.677 21.892 1.00 73.50 479 ASP A O 1
ATOM 3754 N N . ILE A 1 480 ? 10.719 -1.304 20.840 1.00 75.25 480 ILE A N 1
ATOM 3755 C CA . ILE A 1 480 ? 11.713 -0.426 20.226 1.00 75.25 480 ILE A CA 1
ATOM 3756 C C . ILE A 1 480 ? 11.662 0.970 20.849 1.00 75.25 480 ILE A C 1
ATOM 3758 O O . ILE A 1 480 ? 10.601 1.477 21.204 1.00 75.25 480 ILE A O 1
ATOM 3762 N N . GLU A 1 481 ? 12.830 1.601 20.963 1.00 78.56 481 GLU A N 1
ATOM 3763 C CA . GLU A 1 481 ? 13.003 2.992 21.398 1.00 78.56 481 GLU A CA 1
ATOM 3764 C C . GLU A 1 481 ? 13.840 3.744 20.347 1.00 78.56 481 GLU A C 1
ATOM 3766 O O . GLU A 1 481 ? 14.803 3.188 19.798 1.00 78.56 481 GLU A O 1
ATOM 3771 N N . ASP A 1 482 ? 13.504 5.014 20.104 1.00 81.50 482 ASP A N 1
ATOM 3772 C CA . ASP A 1 482 ? 14.222 5.932 19.207 1.00 81.50 482 ASP A CA 1
ATOM 3773 C C . ASP A 1 482 ? 14.464 5.359 17.786 1.00 81.50 482 ASP A C 1
ATOM 3775 O O . ASP A 1 482 ? 15.604 5.320 17.300 1.00 81.50 482 ASP A O 1
ATOM 3779 N N . LEU A 1 483 ? 13.410 4.892 17.107 1.00 86.56 483 LEU A N 1
ATOM 3780 C CA . LEU A 1 483 ? 13.498 4.420 15.719 1.00 86.56 483 LEU A CA 1
ATOM 3781 C C . LEU A 1 483 ? 13.449 5.612 14.757 1.00 86.56 483 LEU A C 1
ATOM 3783 O O . LEU A 1 483 ? 12.505 6.391 14.780 1.00 86.56 483 LEU A O 1
ATOM 3787 N N . THR A 1 484 ? 14.461 5.768 13.908 1.00 91.00 484 THR A N 1
ATOM 3788 C CA . THR A 1 484 ? 14.504 6.797 12.861 1.00 91.00 484 THR A CA 1
ATOM 3789 C C . THR A 1 484 ? 14.187 6.182 11.505 1.00 91.00 484 THR A C 1
ATOM 3791 O O . THR A 1 484 ? 14.798 5.174 11.142 1.00 91.00 484 THR A O 1
ATOM 3794 N N . LEU A 1 485 ? 13.276 6.811 10.769 1.00 93.69 485 LEU A N 1
ATOM 3795 C CA . LEU A 1 485 ? 12.878 6.474 9.407 1.00 93.69 485 LEU A CA 1
ATOM 3796 C C . LEU A 1 485 ? 13.225 7.640 8.483 1.00 93.69 485 LEU A C 1
ATOM 3798 O O . LEU A 1 485 ? 12.980 8.794 8.835 1.00 93.69 485 LEU A O 1
ATOM 3802 N N . THR A 1 486 ? 13.748 7.337 7.301 1.00 94.44 486 THR A N 1
ATOM 3803 C CA . THR A 1 486 ? 14.016 8.333 6.259 1.00 94.44 486 THR A CA 1
ATOM 3804 C C . THR A 1 486 ? 13.635 7.740 4.910 1.00 94.44 486 THR A C 1
ATOM 3806 O O . THR A 1 486 ? 14.145 6.680 4.538 1.00 94.44 486 THR A O 1
ATOM 3809 N N . LEU A 1 487 ? 12.775 8.441 4.171 1.00 94.94 487 LEU A N 1
ATOM 3810 C CA . LEU A 1 487 ? 12.476 8.165 2.769 1.00 94.94 487 LEU A CA 1
ATOM 3811 C C . LEU A 1 487 ? 13.025 9.320 1.926 1.00 94.94 487 LEU A C 1
ATOM 3813 O O . LEU A 1 487 ? 12.768 10.495 2.186 1.00 94.94 487 LEU A O 1
ATOM 3817 N N . THR A 1 488 ? 13.841 9.004 0.930 1.00 93.88 488 THR A N 1
ATOM 3818 C CA . THR A 1 488 ? 14.461 10.000 0.053 1.00 93.88 488 THR A CA 1
ATOM 3819 C C . THR A 1 488 ? 14.259 9.589 -1.386 1.00 93.88 488 THR A C 1
ATOM 3821 O O . THR A 1 488 ? 14.531 8.449 -1.739 1.00 93.88 488 THR A O 1
ATOM 3824 N N . TRP A 1 489 ? 13.864 10.516 -2.246 1.00 93.56 489 TRP A N 1
ATOM 3825 C CA . TRP A 1 489 ? 13.786 10.264 -3.677 1.00 93.56 489 TRP A CA 1
ATOM 3826 C C . TRP A 1 489 ? 14.355 11.412 -4.500 1.00 93.56 489 TRP A C 1
ATOM 3828 O O . TRP A 1 489 ? 14.305 12.589 -4.133 1.00 93.56 489 TRP A O 1
ATOM 3838 N N . VAL A 1 490 ? 14.926 11.051 -5.646 1.00 89.38 490 VAL A N 1
ATOM 3839 C CA . VAL A 1 490 ? 15.579 11.967 -6.576 1.00 89.38 490 VAL A CA 1
ATOM 3840 C C . VAL A 1 490 ? 14.828 11.942 -7.896 1.00 89.38 490 VAL A C 1
ATOM 3842 O O . VAL A 1 490 ? 14.855 10.954 -8.628 1.00 89.38 490 VAL A O 1
ATOM 3845 N N . VAL A 1 491 ? 14.197 13.064 -8.235 1.00 87.38 491 VAL A N 1
ATOM 3846 C CA . VAL A 1 491 ? 13.551 13.258 -9.536 1.00 87.38 491 VAL A CA 1
ATOM 3847 C C . VAL A 1 491 ? 14.604 13.482 -10.614 1.00 87.38 491 VAL A C 1
ATOM 3849 O O . VAL A 1 491 ? 15.552 14.253 -10.436 1.00 87.38 491 VAL A O 1
ATOM 3852 N N . ALA A 1 492 ? 14.452 12.799 -11.744 1.00 83.94 492 ALA A N 1
ATOM 3853 C CA . ALA A 1 492 ? 15.367 12.929 -12.860 1.00 83.94 492 ALA A CA 1
ATOM 3854 C C . ALA A 1 492 ? 15.287 14.333 -13.483 1.00 83.94 492 ALA A C 1
ATOM 3856 O O . ALA A 1 492 ? 14.205 14.901 -13.652 1.00 83.94 492 ALA A O 1
ATOM 3857 N N . ASP A 1 493 ? 16.435 14.886 -13.885 1.00 82.06 493 ASP A N 1
ATOM 3858 C CA . ASP A 1 493 ? 16.459 16.167 -14.592 1.00 82.06 493 ASP A CA 1
ATOM 3859 C C . ASP A 1 493 ? 15.628 16.078 -15.884 1.00 82.06 493 ASP A C 1
ATOM 3861 O O . ASP A 1 493 ? 15.699 15.067 -16.588 1.00 82.06 493 ASP A O 1
ATOM 3865 N N . PRO A 1 494 ? 14.865 17.119 -16.261 1.00 81.81 494 PRO A N 1
ATOM 3866 C CA . PRO A 1 494 ? 14.120 17.107 -17.511 1.00 81.81 494 PRO A CA 1
ATOM 3867 C C . PRO A 1 494 ? 15.077 17.099 -18.717 1.00 81.81 494 PRO A C 1
ATOM 3869 O O . PRO A 1 494 ? 16.106 17.786 -18.702 1.00 81.81 494 PRO A O 1
ATOM 3872 N N . PRO A 1 495 ? 14.743 16.381 -19.805 1.00 84.00 495 PRO A N 1
ATOM 3873 C CA . PRO A 1 495 ? 15.597 16.330 -20.982 1.00 84.00 495 PRO A CA 1
ATOM 3874 C C . PRO A 1 495 ? 15.694 17.700 -21.681 1.00 84.00 495 PRO A C 1
ATOM 3876 O O . PRO A 1 495 ? 14.773 18.519 -21.582 1.00 84.00 495 PRO A O 1
ATOM 3879 N N . PRO A 1 496 ? 16.772 17.959 -22.450 1.00 86.12 496 PRO A N 1
ATOM 3880 C CA . PRO A 1 496 ? 16.859 19.130 -23.316 1.00 86.12 496 PRO A CA 1
ATOM 3881 C C . PRO A 1 496 ? 15.696 19.202 -24.312 1.00 86.12 496 PRO A C 1
ATOM 3883 O O . PRO A 1 496 ? 15.092 18.191 -24.679 1.00 86.12 496 PRO A O 1
ATOM 3886 N N . GLU A 1 497 ? 15.423 20.402 -24.821 1.00 89.75 497 GLU A N 1
ATOM 3887 C CA . GLU A 1 497 ? 14.408 20.598 -25.856 1.00 89.75 497 GLU A CA 1
ATOM 3888 C C . GLU A 1 497 ? 14.752 19.792 -27.122 1.00 89.75 497 GLU A C 1
ATOM 3890 O O . GLU A 1 497 ? 15.903 19.733 -27.565 1.00 89.75 497 GLU A O 1
ATOM 3895 N N . LEU A 1 498 ? 13.741 19.189 -27.758 1.00 90.06 498 LEU A N 1
ATOM 3896 C CA . LEU A 1 498 ? 13.948 18.280 -28.897 1.00 90.06 498 LEU A CA 1
ATOM 3897 C C . LEU A 1 498 ? 14.648 18.935 -30.103 1.00 90.06 498 LEU A C 1
ATOM 3899 O O . LEU A 1 498 ? 15.209 18.225 -30.940 1.00 90.06 498 LEU A O 1
ATOM 3903 N N . ASP A 1 499 ? 14.614 20.266 -30.236 1.00 91.31 499 ASP A N 1
ATOM 3904 C CA . ASP A 1 499 ? 15.305 20.995 -31.307 1.00 91.31 499 ASP A CA 1
ATOM 3905 C C . ASP A 1 499 ? 16.815 21.174 -31.063 1.00 91.31 499 ASP A C 1
ATOM 3907 O O . ASP A 1 499 ? 17.554 21.483 -32.006 1.00 91.31 499 ASP A O 1
ATOM 3911 N N . GLU A 1 500 ? 17.279 20.918 -29.838 1.00 90.62 500 GLU A N 1
ATOM 3912 C CA . GLU A 1 500 ? 18.693 20.841 -29.460 1.00 90.62 500 GLU A CA 1
ATOM 3913 C C . GLU A 1 500 ? 19.274 19.428 -29.642 1.00 90.62 500 GLU A C 1
ATOM 3915 O O . GLU A 1 500 ? 20.493 19.240 -29.591 1.00 90.62 500 GLU A O 1
ATOM 3920 N N . MET A 1 501 ? 18.421 18.438 -29.918 1.00 94.00 501 MET A N 1
ATOM 3921 C CA . MET A 1 501 ? 18.777 17.025 -30.027 1.00 94.00 501 MET A CA 1
ATOM 3922 C C . MET A 1 501 ? 18.719 16.504 -31.469 1.00 94.00 501 MET A C 1
ATOM 3924 O O . MET A 1 501 ? 18.089 17.079 -32.360 1.00 94.00 501 MET A O 1
ATOM 3928 N N . THR A 1 502 ? 19.376 15.368 -31.720 1.00 95.62 502 THR A N 1
ATOM 3929 C CA . THR A 1 502 ? 19.309 14.677 -33.019 1.00 95.62 502 THR A CA 1
ATOM 3930 C C . THR A 1 502 ? 18.357 13.480 -32.967 1.00 95.62 502 THR A C 1
ATOM 3932 O O . THR A 1 502 ? 18.606 12.522 -32.242 1.00 95.62 502 THR A O 1
ATOM 3935 N N . GLU A 1 503 ? 17.305 13.498 -33.788 1.00 96.25 503 GLU A N 1
ATOM 3936 C CA . GLU A 1 503 ? 16.380 12.365 -33.936 1.00 96.25 503 GLU A CA 1
ATOM 3937 C C . GLU A 1 503 ? 17.050 11.183 -34.654 1.00 96.25 503 GLU A C 1
ATOM 3939 O O . GLU A 1 503 ? 17.636 11.336 -35.735 1.00 96.25 503 GLU A O 1
ATOM 3944 N N . LEU A 1 504 ? 16.932 9.990 -34.074 1.00 96.94 504 LEU A N 1
ATOM 3945 C CA . LEU A 1 504 ? 17.386 8.733 -34.654 1.00 96.94 504 LEU A CA 1
ATOM 3946 C C . LEU A 1 504 ? 16.189 7.927 -35.157 1.00 96.94 504 LEU A C 1
ATOM 3948 O O . LEU A 1 504 ? 15.361 7.443 -34.388 1.00 96.94 504 LEU A O 1
ATOM 3952 N N . PHE A 1 505 ? 16.140 7.716 -36.469 1.00 95.06 505 PHE A N 1
ATOM 3953 C CA . PHE A 1 505 ? 15.134 6.865 -37.097 1.00 95.06 505 PHE A CA 1
ATOM 3954 C C . PHE A 1 505 ? 15.622 5.423 -37.192 1.00 95.06 505 PHE A C 1
ATOM 3956 O O . PHE A 1 505 ? 16.770 5.186 -37.583 1.00 95.06 505 PHE A O 1
ATOM 3963 N N . ASN A 1 506 ? 14.713 4.473 -36.954 1.00 94.69 506 ASN A N 1
ATOM 3964 C CA . ASN A 1 506 ? 14.991 3.043 -37.059 1.00 94.69 506 ASN A CA 1
ATOM 3965 C C . ASN A 1 506 ? 15.741 2.699 -38.357 1.00 94.69 506 ASN A C 1
ATOM 3967 O O . ASN A 1 506 ? 15.263 2.942 -39.471 1.00 94.69 506 ASN A O 1
ATOM 3971 N N . GLY A 1 507 ? 16.938 2.134 -38.216 1.00 92.44 507 GLY A N 1
ATOM 3972 C CA . GLY A 1 507 ? 17.738 1.662 -39.336 1.00 92.44 507 GLY A CA 1
ATOM 3973 C C . GLY A 1 507 ? 18.527 2.746 -40.078 1.00 92.44 507 GLY A C 1
ATOM 3974 O O . GLY A 1 507 ? 19.331 2.397 -40.948 1.00 92.44 507 GLY A O 1
ATOM 3975 N N . ILE A 1 508 ? 18.331 4.036 -39.779 1.00 96.25 508 ILE A N 1
ATOM 3976 C CA . ILE A 1 508 ? 18.933 5.150 -40.525 1.00 96.25 508 ILE A CA 1
ATOM 3977 C C . ILE A 1 508 ? 20.163 5.682 -39.773 1.00 96.25 508 ILE A C 1
ATOM 3979 O O . ILE A 1 508 ? 20.016 6.368 -38.765 1.00 96.25 508 ILE A O 1
ATOM 3983 N N . PRO A 1 509 ? 21.390 5.426 -40.266 1.00 95.94 509 PRO A N 1
ATOM 3984 C CA . PRO A 1 509 ? 22.593 5.899 -39.599 1.00 95.94 509 PRO A CA 1
ATOM 3985 C C . PRO A 1 509 ? 22.800 7.408 -39.774 1.00 95.94 509 PRO A C 1
ATOM 3987 O O . PRO A 1 509 ? 22.742 7.938 -40.890 1.00 95.94 509 PRO A O 1
ATOM 3990 N N . VAL A 1 510 ? 23.154 8.078 -38.680 1.00 97.12 510 VAL A N 1
ATOM 3991 C CA . VAL A 1 510 ? 23.585 9.476 -38.648 1.00 97.12 510 VAL A CA 1
ATOM 3992 C C . VAL A 1 510 ? 25.110 9.512 -38.560 1.00 97.12 510 VAL A C 1
ATOM 3994 O O . VAL A 1 510 ? 25.717 9.277 -37.518 1.00 97.12 510 VAL A O 1
ATOM 3997 N N . ALA A 1 511 ? 25.755 9.769 -39.696 1.00 95.69 511 ALA A N 1
ATOM 3998 C CA . ALA A 1 511 ? 27.213 9.769 -39.811 1.00 95.69 511 ALA A CA 1
ATOM 3999 C C . ALA A 1 511 ? 27.838 11.141 -39.507 1.00 95.69 511 ALA A C 1
ATOM 4001 O O . ALA A 1 511 ? 27.166 12.173 -39.547 1.00 95.69 511 ALA A O 1
ATOM 4002 N N . GLY A 1 512 ? 29.157 11.159 -39.290 1.00 93.25 512 GLY A N 1
ATOM 4003 C CA . GLY A 1 512 ? 29.945 12.392 -39.174 1.00 93.25 512 GLY A CA 1
ATOM 4004 C C . GLY A 1 512 ? 29.814 13.096 -37.824 1.00 93.25 512 GLY A C 1
ATOM 4005 O O . GLY A 1 512 ? 30.087 14.293 -37.736 1.00 93.25 512 GLY A O 1
ATOM 4006 N N . GLN A 1 513 ? 29.404 12.369 -36.786 1.00 95.56 513 GLN A N 1
ATOM 4007 C CA . GLN A 1 513 ? 29.318 12.892 -35.428 1.00 95.56 513 GLN A CA 1
ATOM 4008 C C . GLN A 1 513 ? 30.728 13.108 -34.875 1.00 95.56 513 GLN A C 1
ATOM 4010 O O . GLN A 1 513 ? 31.641 12.320 -35.139 1.00 95.56 513 GLN A O 1
ATOM 4015 N N . SER A 1 514 ? 30.949 14.222 -34.178 1.00 93.88 514 SER A N 1
ATOM 4016 C CA . SER A 1 514 ? 32.271 14.590 -33.665 1.00 93.88 514 SER A CA 1
ATOM 4017 C C . SER A 1 514 ? 32.171 15.432 -32.402 1.00 93.88 514 SER A C 1
ATOM 4019 O O . SER A 1 514 ? 31.490 16.452 -32.382 1.00 93.88 514 SER A O 1
ATOM 4021 N N . ILE A 1 515 ? 32.953 15.056 -31.395 1.00 92.06 515 ILE A N 1
ATOM 4022 C CA . ILE A 1 515 ? 33.185 15.812 -30.168 1.00 92.06 515 ILE A CA 1
ATOM 4023 C C . ILE A 1 515 ? 34.661 16.209 -30.172 1.00 92.06 515 ILE A C 1
ATOM 4025 O O . ILE A 1 515 ? 35.546 15.431 -29.802 1.00 92.06 515 ILE A O 1
ATOM 4029 N N . ASP A 1 516 ? 34.937 17.419 -30.670 1.00 89.62 516 ASP A N 1
ATOM 4030 C CA . ASP A 1 516 ? 36.296 17.892 -30.972 1.00 89.62 516 ASP A CA 1
ATOM 4031 C C . ASP A 1 516 ? 36.869 18.881 -29.944 1.00 89.62 516 ASP A C 1
ATOM 4033 O O . ASP A 1 516 ? 37.708 19.735 -30.248 1.00 89.62 516 ASP A O 1
ATOM 4037 N N . VAL A 1 517 ? 36.418 18.777 -28.700 1.00 83.56 517 VAL A N 1
ATOM 4038 C CA . VAL A 1 517 ? 36.869 19.630 -27.601 1.00 83.56 517 VAL A CA 1
ATOM 4039 C C . VAL A 1 517 ? 37.909 18.912 -26.736 1.00 83.56 517 VAL A C 1
ATOM 4041 O O . VAL A 1 517 ? 37.991 17.690 -26.672 1.00 83.56 517 VAL A O 1
ATOM 4044 N N . GLY A 1 518 ? 38.810 19.673 -26.113 1.00 76.25 518 GLY A N 1
ATOM 4045 C CA . GLY A 1 518 ? 39.836 19.102 -25.236 1.00 76.25 518 GLY A CA 1
ATOM 4046 C C . GLY A 1 518 ? 39.295 18.797 -23.837 1.00 76.25 518 GLY A C 1
ATOM 4047 O O . GLY A 1 518 ? 38.311 19.383 -23.410 1.00 76.25 518 GLY A O 1
ATOM 4048 N N . ARG A 1 519 ? 40.037 18.003 -23.052 1.00 78.50 519 ARG A N 1
ATOM 4049 C CA . ARG A 1 519 ? 39.762 17.676 -21.629 1.00 78.50 519 ARG A CA 1
ATOM 4050 C C . ARG A 1 519 ? 39.554 18.862 -20.667 1.00 78.50 519 ARG A C 1
ATOM 4052 O O . ARG A 1 519 ? 39.356 18.643 -19.482 1.00 78.50 519 ARG A O 1
ATOM 4059 N N . GLN A 1 520 ? 39.747 20.093 -21.127 1.00 80.38 520 GLN A N 1
ATOM 4060 C CA . GLN A 1 520 ? 39.618 21.316 -20.328 1.00 80.38 520 GLN A CA 1
ATOM 4061 C C . GLN A 1 520 ? 38.322 22.085 -20.637 1.00 80.38 520 GLN A C 1
ATOM 4063 O O . GLN A 1 520 ? 38.090 23.111 -20.008 1.00 80.38 520 GLN A O 1
ATOM 4068 N N . ALA A 1 521 ? 37.537 21.645 -21.628 1.00 82.12 521 ALA A N 1
ATOM 4069 C CA . ALA A 1 521 ? 36.196 22.171 -21.869 1.00 82.12 521 ALA A CA 1
ATOM 4070 C C . ALA A 1 521 ? 35.238 21.716 -20.756 1.00 82.12 521 ALA A C 1
ATOM 4072 O O . ALA A 1 521 ? 35.537 20.734 -20.063 1.00 82.12 521 ALA A O 1
ATOM 4073 N N . SER A 1 522 ? 34.120 22.431 -20.586 1.00 82.75 522 SER A N 1
ATOM 4074 C CA . SER A 1 522 ? 33.031 21.983 -19.712 1.00 82.75 522 SER A CA 1
ATOM 4075 C C . SER A 1 522 ? 32.543 20.605 -20.157 1.00 82.75 522 SER A C 1
ATOM 4077 O O . SER A 1 522 ? 32.788 20.174 -21.287 1.00 82.75 522 SER A O 1
ATOM 4079 N N . PHE A 1 523 ? 31.916 19.874 -19.241 1.00 79.94 523 PHE A N 1
ATOM 4080 C CA . PHE A 1 523 ? 31.411 18.547 -19.565 1.00 79.94 523 PHE A CA 1
ATOM 4081 C C . PHE A 1 523 ? 30.258 18.613 -20.575 1.00 79.94 523 PHE A C 1
ATOM 4083 O O . PHE A 1 523 ? 30.278 17.853 -21.530 1.00 79.94 523 PHE A O 1
ATOM 4090 N N . GLU A 1 524 ? 29.382 19.614 -20.466 1.00 81.06 524 GLU A N 1
ATOM 4091 C CA . GLU A 1 524 ? 28.312 19.908 -21.434 1.00 81.06 524 GLU A CA 1
ATOM 4092 C C . GLU A 1 524 ? 28.813 20.009 -22.890 1.00 81.06 524 GLU A C 1
ATOM 4094 O O . GLU A 1 524 ? 28.183 19.490 -23.804 1.00 81.06 524 GLU A O 1
ATOM 4099 N N . ASP A 1 525 ? 30.003 20.583 -23.127 1.00 84.81 525 ASP A N 1
ATOM 4100 C CA . ASP A 1 525 ? 30.601 20.693 -24.472 1.00 84.81 525 ASP A CA 1
ATOM 4101 C C . ASP A 1 525 ? 31.090 19.338 -25.038 1.00 84.81 525 ASP A C 1
ATOM 4103 O O . ASP A 1 525 ? 31.597 19.259 -26.164 1.00 84.81 525 ASP A O 1
ATOM 4107 N N . ARG A 1 526 ? 31.045 18.274 -24.227 1.00 88.00 526 ARG A N 1
ATOM 4108 C CA . ARG A 1 526 ? 31.627 16.948 -24.496 1.00 88.00 526 ARG A CA 1
ATOM 4109 C C . ARG A 1 526 ? 30.576 15.852 -24.606 1.00 88.00 526 ARG A C 1
ATOM 4111 O O . ARG A 1 526 ? 30.940 14.672 -24.597 1.00 88.00 526 ARG A O 1
ATOM 4118 N N . VAL A 1 527 ? 29.320 16.259 -24.721 1.00 90.38 527 VAL A N 1
ATOM 4119 C CA . VAL A 1 527 ? 28.142 15.408 -24.775 1.00 90.38 527 VAL A CA 1
ATOM 4120 C C . VAL A 1 527 ? 27.348 15.758 -26.032 1.00 90.38 527 VAL A C 1
ATOM 4122 O O . VAL A 1 527 ? 27.278 16.917 -26.438 1.00 90.38 527 VAL A O 1
ATOM 4125 N N . LEU A 1 528 ? 26.796 14.744 -26.689 1.00 93.38 528 LEU A N 1
ATOM 4126 C CA . LEU A 1 528 ? 25.823 14.882 -27.764 1.00 93.38 528 LEU A CA 1
ATOM 4127 C C . LEU A 1 528 ? 24.553 14.139 -27.360 1.00 93.38 528 LEU A C 1
ATOM 4129 O O . LEU A 1 528 ? 24.631 12.985 -26.937 1.00 93.38 528 LEU A O 1
ATOM 4133 N N . TYR A 1 529 ? 23.414 14.798 -27.542 1.00 94.19 529 TYR A N 1
ATOM 4134 C CA . TYR A 1 529 ? 22.102 14.276 -27.184 1.00 94.19 529 TYR A CA 1
ATOM 4135 C C . TYR A 1 529 ? 21.320 13.846 -28.426 1.00 94.19 529 TYR A C 1
ATOM 4137 O O . TYR A 1 529 ? 21.276 14.544 -29.448 1.00 94.19 529 TYR A O 1
ATOM 4145 N N . TYR A 1 530 ? 20.678 12.692 -28.318 1.00 95.69 530 TYR A N 1
ATOM 4146 C CA . TYR A 1 530 ? 19.871 12.076 -29.359 1.00 95.69 530 TYR A CA 1
ATOM 4147 C C . TYR A 1 530 ? 18.547 11.611 -28.771 1.00 95.69 530 TYR A C 1
ATOM 4149 O O . TYR A 1 530 ? 18.481 11.315 -27.583 1.00 95.69 530 TYR A O 1
ATOM 4157 N N . TYR A 1 531 ? 17.512 11.500 -29.595 1.00 96.25 531 TYR A N 1
ATOM 4158 C CA . TYR A 1 531 ? 16.257 10.887 -29.170 1.00 96.25 531 TYR A CA 1
ATOM 4159 C C . TYR A 1 531 ? 15.699 9.949 -30.232 1.00 96.25 531 TYR A C 1
ATOM 4161 O O . TYR A 1 531 ? 16.012 10.054 -31.421 1.00 96.25 531 TYR A O 1
ATOM 4169 N N . VAL A 1 532 ? 14.853 9.035 -29.784 1.00 96.12 532 VAL A N 1
ATOM 4170 C CA . VAL A 1 532 ? 14.116 8.070 -30.584 1.00 96.12 532 VAL A CA 1
ATOM 4171 C C . VAL A 1 532 ? 12.645 8.209 -30.209 1.00 96.12 532 VAL A C 1
ATOM 4173 O O . VAL A 1 532 ? 12.292 8.131 -29.038 1.00 96.12 532 VAL A O 1
ATOM 4176 N N . ASN A 1 533 ? 11.782 8.414 -31.203 1.00 94.44 533 ASN A N 1
ATOM 4177 C CA . ASN A 1 533 ? 10.336 8.408 -31.002 1.00 94.44 533 ASN A CA 1
ATOM 4178 C C . ASN A 1 533 ? 9.776 7.016 -31.318 1.00 94.44 533 ASN A C 1
ATOM 4180 O O . ASN A 1 533 ? 9.717 6.617 -32.488 1.00 94.44 533 ASN A O 1
ATOM 4184 N N . VAL A 1 534 ? 9.398 6.282 -30.274 1.00 93.56 534 VAL A N 1
ATOM 4185 C CA . VAL A 1 534 ? 8.780 4.959 -30.365 1.00 93.56 534 VAL A CA 1
ATOM 4186 C C . VAL A 1 534 ? 7.264 5.140 -30.367 1.00 93.56 534 VAL A C 1
ATOM 4188 O O . VAL A 1 534 ? 6.700 5.811 -29.513 1.00 93.56 534 VAL A O 1
ATOM 4191 N N . THR A 1 535 ? 6.591 4.575 -31.369 1.00 93.00 535 THR A N 1
ATOM 4192 C CA . THR A 1 535 ? 5.145 4.804 -31.597 1.00 93.00 535 THR A CA 1
ATOM 4193 C C . THR A 1 535 ? 4.289 3.554 -31.428 1.00 93.00 535 THR A C 1
ATOM 4195 O O . THR A 1 535 ? 3.065 3.651 -31.424 1.00 93.00 535 THR A O 1
ATOM 4198 N N . GLU A 1 536 ? 4.929 2.395 -31.309 1.00 89.62 536 GLU A N 1
ATOM 4199 C CA . GLU A 1 536 ? 4.330 1.072 -31.140 1.00 89.62 536 GLU A CA 1
ATOM 4200 C C . GLU A 1 536 ? 5.260 0.278 -30.204 1.00 89.62 536 GLU A C 1
ATOM 4202 O O . GLU A 1 536 ? 6.467 0.533 -30.274 1.00 89.62 536 GLU A O 1
ATOM 4207 N N . PRO A 1 537 ? 4.746 -0.650 -29.374 1.00 87.44 537 PRO A N 1
ATOM 4208 C CA . PRO A 1 537 ? 5.572 -1.447 -28.466 1.00 87.44 537 PRO A CA 1
ATOM 4209 C C . PRO A 1 537 ? 6.667 -2.229 -29.202 1.00 87.44 537 PRO A C 1
ATOM 4211 O O . PRO A 1 537 ? 6.442 -2.790 -30.285 1.00 87.44 537 PRO A O 1
ATOM 4214 N N . LEU A 1 538 ? 7.862 -2.267 -28.620 1.00 87.19 538 LEU A N 1
ATOM 4215 C CA . LEU A 1 538 ? 9.037 -2.940 -29.159 1.00 87.19 538 LEU A CA 1
ATOM 4216 C C . LEU A 1 538 ? 9.547 -3.974 -28.152 1.00 87.19 538 LEU A C 1
ATOM 4218 O O . LEU A 1 538 ? 9.676 -3.682 -26.972 1.00 87.19 538 LEU A O 1
ATOM 4222 N N . ALA A 1 539 ? 9.930 -5.156 -28.637 1.00 83.75 539 ALA A N 1
ATOM 4223 C CA . ALA A 1 539 ? 10.654 -6.125 -27.820 1.00 83.75 539 ALA A CA 1
ATOM 4224 C C . ALA A 1 539 ? 12.018 -5.581 -27.377 1.00 83.75 539 ALA A C 1
ATOM 4226 O O . ALA A 1 539 ? 12.484 -5.896 -26.287 1.00 83.75 539 ALA A O 1
ATOM 4227 N N . SER A 1 540 ? 12.668 -4.780 -28.231 1.00 87.06 540 SER A N 1
ATOM 4228 C CA . SER A 1 540 ? 13.863 -4.036 -27.842 1.00 87.06 540 SER A CA 1
ATOM 4229 C C . SER A 1 540 ? 14.134 -2.803 -28.706 1.00 87.06 540 SER A C 1
ATOM 4231 O O . SER A 1 540 ? 13.784 -2.724 -29.894 1.00 87.06 540 SER A O 1
ATOM 4233 N N . LEU A 1 541 ? 14.820 -1.836 -28.100 1.00 91.62 541 LEU A N 1
ATOM 4234 C CA . LEU A 1 541 ? 15.381 -0.654 -28.741 1.00 91.62 541 LEU A CA 1
ATOM 4235 C C . LEU A 1 541 ? 16.890 -0.636 -28.515 1.00 91.62 541 LEU A C 1
ATOM 4237 O O . LEU A 1 541 ? 17.343 -0.406 -27.400 1.00 91.62 541 LEU A O 1
ATOM 4241 N N . SER A 1 542 ? 17.669 -0.781 -29.586 1.00 92.44 542 SER A N 1
ATOM 4242 C CA . SER A 1 542 ? 19.128 -0.650 -29.521 1.00 92.44 542 SER A CA 1
ATOM 4243 C C . SER A 1 542 ? 19.603 0.638 -30.179 1.00 92.44 542 SER A C 1
ATOM 4245 O O . SER A 1 542 ? 19.222 0.953 -31.313 1.00 92.44 542 SER A O 1
ATOM 4247 N N . VAL A 1 543 ? 20.520 1.344 -29.526 1.00 95.94 543 VAL A N 1
ATOM 4248 C CA . VAL A 1 543 ? 21.319 2.415 -30.126 1.00 95.94 543 VAL A CA 1
ATOM 4249 C C . VAL A 1 543 ? 22.764 1.944 -30.211 1.00 95.94 543 VAL A C 1
ATOM 4251 O O . VAL A 1 543 ? 23.352 1.502 -29.233 1.00 95.94 543 VAL A O 1
ATOM 4254 N N . GLU A 1 544 ? 23.345 2.030 -31.405 1.00 95.88 544 GLU A N 1
ATOM 4255 C CA . GLU A 1 544 ? 24.720 1.615 -31.671 1.00 95.88 544 GLU A CA 1
ATOM 4256 C C . GLU A 1 544 ? 25.549 2.781 -32.214 1.00 95.88 544 GLU A C 1
ATOM 4258 O O . GLU A 1 544 ? 25.078 3.590 -33.023 1.00 95.88 544 GLU A O 1
ATOM 4263 N N . THR A 1 545 ? 26.819 2.834 -31.821 1.00 96.75 545 THR A N 1
ATOM 4264 C CA . THR A 1 545 ? 27.833 3.697 -32.424 1.00 96.75 545 THR A CA 1
ATOM 4265 C C . THR A 1 545 ? 28.913 2.861 -33.099 1.00 96.75 545 THR A C 1
ATOM 4267 O O . THR A 1 545 ? 29.223 1.750 -32.677 1.00 96.75 545 THR A O 1
ATOM 4270 N N . TYR A 1 546 ? 29.479 3.366 -34.197 1.00 95.38 546 TYR A N 1
ATOM 4271 C CA . TYR A 1 546 ? 30.605 2.720 -34.874 1.00 95.38 546 TYR A CA 1
ATOM 4272 C C . TYR A 1 546 ? 31.402 3.682 -35.761 1.00 95.38 546 TYR A C 1
ATOM 4274 O O . TYR A 1 546 ? 30.942 4.740 -36.199 1.00 95.38 546 TYR A O 1
ATOM 4282 N N . GLY A 1 547 ? 32.623 3.266 -36.107 1.00 93.81 547 GLY A N 1
ATOM 4283 C CA . GLY A 1 547 ? 33.502 3.996 -37.021 1.00 93.81 547 GLY A CA 1
ATOM 4284 C C . GLY A 1 547 ? 34.172 5.226 -36.398 1.00 93.81 547 GLY A C 1
ATOM 4285 O O . GLY A 1 547 ? 34.092 5.484 -35.201 1.00 93.81 547 GLY A O 1
ATOM 4286 N N . GLY A 1 548 ? 34.891 5.986 -37.223 1.00 92.75 548 GLY A N 1
ATOM 4287 C CA . GLY A 1 548 ? 35.633 7.160 -36.760 1.00 92.75 548 GLY A CA 1
ATOM 4288 C C . GLY A 1 548 ? 36.902 6.829 -35.963 1.00 92.75 548 GLY A C 1
ATOM 4289 O O . GLY A 1 548 ? 37.487 5.751 -36.092 1.00 92.75 548 GLY A O 1
ATOM 4290 N N . THR A 1 549 ? 37.366 7.795 -35.169 1.00 91.81 549 THR A N 1
ATOM 4291 C CA . THR A 1 549 ? 38.519 7.653 -34.263 1.00 91.81 549 THR A CA 1
ATOM 4292 C C . THR A 1 549 ? 38.235 8.303 -32.920 1.00 91.81 549 THR A C 1
ATOM 4294 O O . THR A 1 549 ? 37.698 9.405 -32.899 1.00 91.81 549 THR A O 1
ATOM 4297 N N . GLY A 1 550 ? 38.700 7.707 -31.827 1.00 90.56 550 GLY A N 1
ATOM 4298 C CA . GLY A 1 550 ? 38.529 8.252 -30.482 1.00 90.56 550 GLY A CA 1
ATOM 4299 C C . GLY A 1 550 ? 37.980 7.202 -29.532 1.00 90.56 550 GLY A C 1
ATOM 4300 O O . GLY A 1 550 ? 38.159 6.011 -29.782 1.00 90.56 550 GLY A O 1
ATOM 4301 N N . ASN A 1 551 ? 37.365 7.681 -28.452 1.00 90.69 551 ASN A N 1
ATOM 4302 C CA . ASN A 1 551 ? 36.547 6.872 -27.557 1.00 90.69 551 ASN A CA 1
ATOM 4303 C C . ASN A 1 551 ? 35.205 7.570 -27.373 1.00 90.69 551 ASN A C 1
ATOM 4305 O O . ASN A 1 551 ? 35.222 8.767 -27.064 1.00 90.69 551 ASN A O 1
ATOM 4309 N N . ILE A 1 552 ? 34.098 6.861 -27.526 1.00 92.56 552 ILE A N 1
ATOM 4310 C CA . ILE A 1 552 ? 32.768 7.332 -27.147 1.00 92.56 552 ILE A CA 1
ATOM 4311 C C . ILE A 1 552 ? 32.241 6.401 -26.059 1.00 92.56 552 ILE A C 1
ATOM 4313 O O . ILE A 1 552 ? 32.610 5.237 -26.024 1.00 92.56 552 ILE A O 1
ATOM 4317 N N . ASN A 1 553 ? 31.430 6.940 -25.169 1.00 92.31 553 ASN A N 1
ATOM 4318 C CA . ASN A 1 553 ? 30.558 6.166 -24.305 1.00 92.31 553 ASN A CA 1
ATOM 4319 C C . ASN A 1 553 ? 29.127 6.506 -24.711 1.00 92.31 553 ASN A C 1
ATOM 4321 O O . ASN A 1 553 ? 28.869 7.634 -25.152 1.00 92.31 553 ASN A O 1
ATOM 4325 N N . LEU A 1 554 ? 28.229 5.547 -24.569 1.00 92.50 554 LEU A N 1
ATOM 4326 C CA . LEU A 1 554 ? 26.839 5.655 -24.970 1.00 92.50 554 LEU A CA 1
ATOM 4327 C C . LEU A 1 554 ? 25.944 5.279 -23.792 1.00 92.50 554 LEU A C 1
ATOM 4329 O O . LEU A 1 554 ? 26.172 4.249 -23.173 1.00 92.50 554 LEU A O 1
ATOM 4333 N N . GLY A 1 555 ? 24.944 6.104 -23.512 1.00 90.88 555 GLY A N 1
ATOM 4334 C CA . GLY A 1 555 ? 23.809 5.756 -22.664 1.00 90.88 555 GLY A CA 1
ATOM 4335 C C . GLY A 1 555 ? 22.520 5.815 -23.463 1.00 90.88 555 GLY A C 1
ATOM 4336 O O . GLY A 1 555 ? 22.432 6.588 -24.425 1.00 90.88 555 GLY A O 1
ATOM 4337 N N . LEU A 1 556 ? 21.532 5.036 -23.051 1.00 91.19 556 LEU A N 1
ATOM 4338 C CA . LEU A 1 556 ? 20.174 5.026 -23.579 1.00 91.19 556 LEU A CA 1
ATOM 4339 C C . LEU A 1 556 ? 19.208 4.919 -22.399 1.00 91.19 556 LEU A C 1
ATOM 4341 O O . LEU A 1 556 ? 19.395 4.041 -21.576 1.00 91.19 556 LEU A O 1
ATOM 4345 N N . SER A 1 557 ? 18.197 5.778 -22.314 1.00 89.00 557 SER A N 1
ATOM 4346 C CA . SER A 1 557 ? 17.176 5.704 -21.265 1.00 89.00 557 SER A CA 1
ATOM 4347 C C . SER A 1 557 ? 15.800 6.139 -21.747 1.00 89.00 557 SER A C 1
ATOM 4349 O O . SER A 1 557 ? 15.640 6.768 -22.801 1.00 89.00 557 SER A O 1
ATOM 4351 N N . TRP A 1 558 ? 14.800 5.788 -20.954 1.00 84.88 558 TRP A N 1
ATOM 4352 C CA . TRP A 1 558 ? 13.419 6.216 -21.086 1.00 84.88 558 TRP A CA 1
ATOM 4353 C C . TRP A 1 558 ? 13.167 7.538 -20.343 1.00 84.88 558 TRP A C 1
ATOM 4355 O O . TRP A 1 558 ? 13.775 7.811 -19.311 1.00 84.88 558 TRP A O 1
ATOM 4365 N N . GLY A 1 559 ? 12.283 8.381 -20.888 1.00 76.62 559 GLY A N 1
ATOM 4366 C CA . GLY A 1 559 ? 11.723 9.561 -20.212 1.00 76.62 559 GLY A CA 1
ATOM 4367 C C . GLY A 1 559 ? 12.649 10.783 -20.073 1.00 76.62 559 GLY A C 1
ATOM 4368 O O . GLY A 1 559 ? 12.193 11.911 -20.258 1.00 76.62 559 GLY A O 1
ATOM 4369 N N . THR A 1 560 ? 13.950 10.593 -19.845 1.00 85.38 560 THR A N 1
ATOM 4370 C CA . THR A 1 560 ? 14.952 11.674 -19.813 1.00 85.38 560 THR A CA 1
ATOM 4371 C C . THR A 1 560 ? 16.289 11.254 -20.420 1.00 85.38 560 THR A C 1
ATOM 4373 O O . THR A 1 560 ? 16.476 10.086 -20.743 1.00 85.38 560 THR A O 1
ATOM 4376 N N . VAL A 1 561 ? 17.220 12.200 -20.592 1.00 84.19 561 VAL A N 1
ATOM 4377 C CA . VAL A 1 561 ? 18.592 11.938 -21.039 1.00 84.19 561 VAL A CA 1
ATOM 4378 C C . VAL A 1 561 ? 19.402 11.205 -19.962 1.00 84.19 561 VAL A C 1
ATOM 4380 O O . VAL A 1 561 ? 19.424 11.656 -18.821 1.00 84.19 561 VAL A O 1
ATOM 4383 N N . PRO A 1 562 ? 20.155 10.150 -20.322 1.00 82.44 562 PRO A N 1
ATOM 4384 C CA . PRO A 1 562 ? 21.101 9.530 -19.399 1.00 82.44 562 PRO A CA 1
ATOM 4385 C C . PRO A 1 562 ? 22.139 10.560 -18.934 1.00 82.44 562 PRO A C 1
ATOM 4387 O O . PRO A 1 562 ? 22.844 11.111 -19.797 1.00 82.44 562 PRO A O 1
ATOM 4390 N N . ASP A 1 563 ? 22.267 10.803 -17.622 1.00 77.56 563 ASP A N 1
ATOM 4391 C CA . ASP A 1 563 ? 23.344 11.636 -17.073 1.00 77.56 563 ASP A CA 1
ATOM 4392 C C . ASP A 1 563 ? 24.655 10.828 -17.062 1.00 77.56 563 ASP A C 1
ATOM 4394 O O . ASP A 1 563 ? 24.776 9.820 -16.364 1.00 77.56 563 ASP A O 1
ATOM 4398 N N . PRO A 1 564 ? 25.692 11.242 -17.811 1.00 75.50 564 PRO A N 1
ATOM 4399 C CA . PRO A 1 564 ? 26.983 10.562 -17.799 1.00 75.50 564 PRO A CA 1
ATOM 4400 C C . PRO A 1 564 ? 27.707 10.523 -16.445 1.00 75.50 564 PRO A C 1
ATOM 4402 O O . PRO A 1 564 ? 28.751 9.866 -16.357 1.00 75.50 564 PRO A O 1
ATOM 4405 N N . PHE A 1 565 ? 27.257 11.279 -15.440 1.00 70.31 565 PHE A N 1
ATOM 4406 C CA . PHE A 1 565 ? 27.776 11.199 -14.077 1.00 70.31 565 PHE A CA 1
ATOM 4407 C C . PHE A 1 565 ? 27.171 10.040 -13.278 1.00 70.31 565 PHE A C 1
ATOM 4409 O O . PHE A 1 565 ? 27.914 9.449 -12.496 1.00 70.31 565 PHE A O 1
ATOM 4416 N N . ASP A 1 566 ? 25.936 9.625 -13.571 1.00 65.12 566 ASP A N 1
ATOM 4417 C CA . ASP A 1 566 ? 25.281 8.469 -12.935 1.00 65.12 566 ASP A CA 1
ATOM 4418 C C . ASP A 1 566 ? 26.036 7.156 -13.237 1.00 65.12 566 ASP A C 1
ATOM 4420 O O . ASP A 1 566 ? 26.110 6.250 -12.410 1.00 65.12 566 ASP A O 1
ATOM 4424 N N . MET A 1 567 ? 26.748 7.088 -14.374 1.00 59.75 567 MET A N 1
ATOM 4425 C CA . MET A 1 567 ? 27.686 5.994 -14.693 1.00 59.75 567 MET A CA 1
ATOM 4426 C C . MET A 1 567 ? 28.759 5.767 -13.602 1.00 59.75 567 MET A C 1
ATOM 4428 O O . MET A 1 567 ? 29.369 4.698 -13.551 1.00 59.75 567 MET A O 1
ATOM 4432 N N . PHE A 1 568 ? 29.058 6.773 -12.772 1.00 51.41 568 PHE A N 1
ATOM 4433 C CA . PHE A 1 568 ? 30.066 6.685 -11.713 1.00 51.41 568 PHE A CA 1
ATOM 4434 C C . PHE A 1 568 ? 29.511 6.424 -10.318 1.00 51.41 568 PHE A C 1
ATOM 4436 O O . PHE A 1 568 ? 30.294 5.969 -9.487 1.00 51.41 568 PHE A O 1
ATOM 4443 N N . ASP A 1 569 ? 28.235 6.694 -10.057 1.00 46.75 569 ASP A N 1
ATOM 4444 C CA . ASP A 1 569 ? 27.612 6.295 -8.790 1.00 46.75 569 ASP A CA 1
ATOM 4445 C C . ASP A 1 569 ? 27.292 4.791 -8.798 1.00 46.75 569 ASP A C 1
ATOM 4447 O O . ASP A 1 569 ? 27.501 4.121 -7.793 1.00 46.75 569 ASP A O 1
ATOM 4451 N N . ASN A 1 570 ? 27.046 4.209 -9.981 1.00 40.56 570 ASN A N 1
ATOM 4452 C CA . ASN A 1 570 ? 27.028 2.754 -10.197 1.00 40.56 570 ASN A CA 1
ATOM 4453 C C . ASN A 1 570 ? 28.418 2.071 -10.152 1.00 40.56 570 ASN A C 1
ATOM 4455 O O . ASN A 1 570 ? 28.549 0.891 -10.484 1.00 40.56 570 ASN A O 1
ATOM 4459 N N . PHE A 1 571 ? 29.496 2.772 -9.763 1.00 32.50 571 PHE A N 1
ATOM 4460 C CA . PHE A 1 571 ? 30.764 2.111 -9.427 1.00 32.50 571 PHE A CA 1
ATOM 4461 C C . PHE A 1 571 ? 30.699 1.635 -7.968 1.00 32.50 571 PHE A C 1
ATOM 4463 O O . PHE A 1 571 ? 30.756 2.478 -7.071 1.00 32.50 571 PHE A O 1
ATOM 4470 N N . PRO A 1 572 ? 30.693 0.316 -7.690 1.00 33.59 572 PRO A N 1
ATOM 4471 C CA . PRO A 1 572 ? 30.602 -0.195 -6.329 1.00 33.59 572 PRO A CA 1
ATOM 4472 C C . PRO A 1 572 ? 31.909 0.127 -5.603 1.00 33.59 572 PRO A C 1
ATOM 4474 O O . PRO A 1 572 ? 32.921 -0.566 -5.742 1.00 33.59 572 PRO A O 1
ATOM 4477 N N . PHE A 1 573 ? 31.930 1.232 -4.860 1.00 27.56 573 PHE A N 1
ATOM 4478 C CA . PHE A 1 573 ? 33.074 1.582 -4.022 1.00 27.56 573 PHE A CA 1
ATOM 4479 C C . PHE A 1 573 ? 33.038 0.900 -2.649 1.00 27.56 573 PHE A C 1
ATOM 4481 O O . PHE A 1 573 ? 34.059 0.931 -1.963 1.00 27.56 573 PHE A O 1
ATOM 4488 N N . GLU A 1 574 ? 31.957 0.195 -2.299 1.00 28.67 574 GLU A N 1
ATOM 4489 C CA . GLU A 1 574 ? 31.851 -0.612 -1.077 1.00 28.67 574 GLU A CA 1
ATOM 4490 C C . GLU A 1 574 ? 31.021 -1.894 -1.279 1.00 28.67 574 GLU A C 1
ATOM 4492 O O . GLU A 1 574 ? 29.985 -2.083 -0.663 1.00 28.67 574 GLU A O 1
ATOM 4497 N N . SER A 1 575 ? 31.498 -2.834 -2.097 1.00 26.86 575 SER A N 1
ATOM 4498 C CA . SER A 1 575 ? 31.158 -4.247 -1.881 1.00 26.86 575 SER A CA 1
ATOM 4499 C C . SER A 1 575 ? 32.411 -4.952 -1.369 1.00 26.86 575 SER A C 1
ATOM 4501 O O . SER A 1 575 ? 33.410 -5.086 -2.092 1.00 26.86 575 SER A O 1
ATOM 4503 N N . GLU A 1 576 ? 32.403 -5.370 -0.100 1.00 25.25 576 GLU A N 1
ATOM 4504 C CA . GLU A 1 576 ? 33.384 -6.347 0.366 1.00 25.25 576 GLU A CA 1
ATOM 4505 C C . GLU A 1 576 ? 33.341 -7.575 -0.564 1.00 25.25 576 GLU A C 1
ATOM 4507 O O . GLU A 1 576 ? 32.274 -7.957 -1.041 1.00 25.25 576 GLU A O 1
ATOM 4512 N N . PRO A 1 577 ? 34.488 -8.204 -0.876 1.00 23.95 577 PRO A N 1
ATOM 4513 C CA . PRO A 1 577 ? 34.503 -9.360 -1.757 1.00 23.95 577 PRO A CA 1
ATOM 4514 C C . PRO A 1 577 ? 33.869 -10.545 -1.019 1.00 23.95 577 PRO A C 1
ATOM 4516 O O . PRO A 1 577 ? 34.562 -11.237 -0.268 1.00 23.95 577 PRO A O 1
ATOM 4519 N N . GLY A 1 578 ? 32.569 -10.763 -1.224 1.00 27.25 578 GLY A N 1
ATOM 4520 C CA . GLY A 1 578 ? 31.845 -11.907 -0.672 1.00 27.25 578 GLY A CA 1
ATOM 4521 C C . GLY A 1 578 ? 30.385 -11.693 -0.274 1.00 27.25 578 GLY A C 1
ATOM 4522 O O . GLY A 1 578 ? 29.840 -12.615 0.319 1.00 27.25 578 GLY A O 1
ATOM 4523 N N . SER A 1 579 ? 29.758 -10.545 -0.548 1.00 24.38 579 SER A N 1
ATOM 4524 C CA . SER A 1 579 ? 28.293 -10.496 -0.605 1.00 24.38 579 SER A CA 1
ATOM 4525 C C . SER A 1 579 ? 27.879 -10.890 -2.016 1.00 24.38 579 SER A C 1
ATOM 4527 O O . SER A 1 579 ? 28.081 -10.116 -2.955 1.00 24.38 579 SER A O 1
ATOM 4529 N N . ASP A 1 580 ? 27.384 -12.113 -2.154 1.00 29.09 580 ASP A N 1
ATOM 4530 C CA . ASP A 1 580 ? 26.555 -12.521 -3.279 1.00 29.09 580 ASP A CA 1
ATOM 4531 C C . ASP A 1 580 ? 25.320 -11.599 -3.239 1.00 29.09 580 ASP A C 1
ATOM 4533 O O . ASP A 1 580 ? 24.379 -11.842 -2.495 1.00 29.09 580 ASP A O 1
ATOM 4537 N N . LYS A 1 581 ? 25.399 -10.434 -3.898 1.00 29.41 581 LYS A N 1
ATOM 4538 C CA . LYS A 1 581 ? 24.190 -9.790 -4.401 1.00 29.41 581 LYS A CA 1
ATOM 4539 C C . LYS A 1 581 ? 23.853 -10.629 -5.616 1.00 29.41 581 LYS A C 1
ATOM 4541 O O . LYS A 1 581 ? 24.584 -10.560 -6.608 1.00 29.41 581 LYS A O 1
ATOM 4546 N N . ASP A 1 582 ? 22.873 -11.504 -5.452 1.00 28.84 582 ASP A N 1
ATOM 4547 C CA . ASP A 1 582 ? 22.257 -12.191 -6.569 1.00 28.84 582 ASP A CA 1
ATOM 4548 C C . ASP A 1 582 ? 21.917 -11.145 -7.636 1.00 28.84 582 ASP A C 1
ATOM 4550 O O . ASP A 1 582 ? 21.535 -10.012 -7.333 1.00 28.84 582 ASP A O 1
ATOM 4554 N N . GLU A 1 583 ? 22.181 -11.509 -8.886 1.00 31.78 583 GLU A N 1
ATOM 4555 C CA . GLU A 1 583 ? 21.913 -10.735 -10.099 1.00 31.78 583 GLU A CA 1
ATOM 4556 C C . GLU A 1 583 ? 20.389 -10.632 -10.343 1.00 31.78 583 GLU A C 1
ATOM 4558 O O . GLU A 1 583 ? 19.922 -10.750 -11.468 1.00 31.78 583 GLU A O 1
ATOM 4563 N N . GLU A 1 584 ? 19.593 -10.451 -9.287 1.00 32.47 584 GLU A N 1
ATOM 4564 C CA . GLU A 1 584 ? 18.143 -10.317 -9.354 1.00 32.47 584 GLU A CA 1
ATOM 4565 C C . GLU A 1 584 ? 17.776 -8.842 -9.576 1.00 32.47 584 GLU A C 1
ATOM 4567 O O . GLU A 1 584 ? 18.219 -7.953 -8.848 1.00 32.47 584 GLU A O 1
ATOM 4572 N N . SER A 1 585 ? 16.946 -8.611 -10.600 1.00 33.72 585 SER A N 1
ATOM 4573 C CA . SER A 1 585 ? 16.408 -7.321 -11.069 1.00 33.72 585 SER A CA 1
ATOM 4574 C C . SER A 1 585 ? 17.200 -6.583 -12.171 1.00 33.72 585 SER A C 1
ATOM 4576 O O . SER A 1 585 ? 17.415 -5.374 -12.133 1.00 33.72 585 SER A O 1
ATOM 4578 N N . GLU A 1 586 ? 17.577 -7.284 -13.249 1.00 41.16 586 GLU A N 1
ATOM 4579 C CA . GLU A 1 586 ? 17.832 -6.645 -14.562 1.00 41.16 586 GLU A CA 1
ATOM 4580 C C . GLU A 1 586 ? 16.568 -6.580 -15.458 1.00 41.16 586 GLU A C 1
ATOM 4582 O O . GLU A 1 586 ? 16.654 -6.224 -16.634 1.00 41.16 586 GLU A O 1
ATOM 4587 N N . SER A 1 587 ? 15.371 -6.912 -14.956 1.00 38.78 587 SER A N 1
ATOM 4588 C CA . SER A 1 587 ? 14.207 -7.200 -15.816 1.00 38.78 587 SER A CA 1
ATOM 4589 C C . SER A 1 587 ? 13.460 -5.989 -16.399 1.00 38.78 587 SER A C 1
ATOM 4591 O O . SER A 1 587 ? 12.585 -6.181 -17.240 1.00 38.78 587 SER A O 1
ATOM 4593 N N . SER A 1 588 ? 13.818 -4.740 -16.083 1.00 48.91 588 SER A N 1
ATOM 4594 C CA . SER A 1 588 ? 13.129 -3.565 -16.659 1.00 48.91 588 SER A CA 1
ATOM 4595 C C . SER A 1 588 ? 13.973 -2.291 -16.729 1.00 48.91 588 SER A C 1
ATOM 4597 O O . SER A 1 588 ? 13.426 -1.187 -16.739 1.00 48.91 588 SER A O 1
ATOM 4599 N N . ALA A 1 589 ? 15.307 -2.407 -16.774 1.00 61.44 589 ALA A N 1
ATOM 4600 C CA . ALA A 1 589 ? 16.194 -1.252 -16.654 1.00 61.44 589 ALA A CA 1
ATOM 4601 C C . ALA A 1 589 ? 15.794 -0.134 -17.637 1.00 61.44 589 ALA A C 1
ATOM 4603 O O . ALA A 1 589 ? 16.038 -0.218 -18.840 1.00 61.44 589 ALA A O 1
ATOM 4604 N N . LYS A 1 590 ? 15.195 0.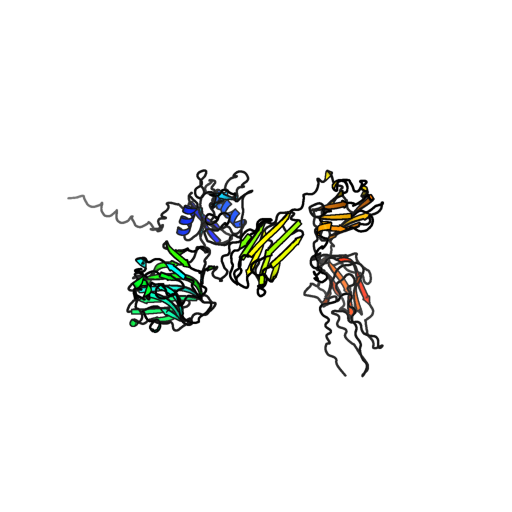953 -17.119 1.00 72.94 590 LYS A N 1
ATOM 4605 C CA . LYS A 1 590 ? 14.791 2.142 -17.895 1.00 72.94 590 LYS A CA 1
ATOM 4606 C C . LYS A 1 590 ? 16.010 2.904 -18.443 1.00 72.94 590 LYS A C 1
ATOM 4608 O O . LYS A 1 590 ? 15.847 3.938 -19.094 1.00 72.94 590 LYS A O 1
ATOM 4613 N N . ILE A 1 591 ? 17.226 2.402 -18.207 1.00 82.00 591 ILE A N 1
ATOM 4614 C CA . ILE A 1 591 ? 18.515 2.935 -18.642 1.00 82.00 591 ILE A CA 1
ATOM 4615 C C . ILE A 1 591 ? 19.524 1.806 -18.928 1.00 82.00 591 ILE A C 1
ATOM 4617 O O . ILE A 1 591 ? 19.606 0.839 -18.185 1.00 82.00 591 ILE A O 1
ATOM 4621 N N . ASP A 1 592 ? 20.339 1.958 -19.975 1.00 85.81 592 ASP A N 1
ATOM 4622 C CA . ASP A 1 592 ? 21.470 1.080 -20.301 1.00 85.81 592 ASP A CA 1
ATOM 4623 C C . ASP A 1 592 ? 22.703 1.900 -20.724 1.00 85.81 592 ASP A C 1
ATOM 4625 O O . ASP A 1 592 ? 22.592 2.974 -21.334 1.00 85.81 592 ASP A O 1
ATOM 4629 N N . TRP A 1 593 ? 23.898 1.386 -20.421 1.00 87.25 593 TRP A N 1
ATOM 4630 C CA . TRP A 1 593 ? 25.186 2.033 -20.660 1.00 87.25 593 TRP A CA 1
ATOM 4631 C C . TRP A 1 593 ? 26.195 1.125 -21.365 1.00 87.25 593 TRP A C 1
ATOM 4633 O O . TRP A 1 593 ? 26.420 -0.028 -21.021 1.00 87.25 593 TRP A O 1
ATOM 4643 N N . SER A 1 594 ? 26.951 1.717 -22.287 1.00 87.81 594 SER A N 1
ATOM 4644 C CA . SER A 1 594 ? 28.024 1.058 -23.027 1.00 87.81 594 SER A CA 1
ATOM 4645 C C . SER A 1 594 ? 29.267 1.953 -23.059 1.00 87.81 594 SER A C 1
ATOM 4647 O O . SER A 1 594 ? 29.225 3.106 -23.506 1.00 87.81 594 SER A O 1
ATOM 4649 N N . SER A 1 595 ? 30.371 1.463 -22.487 1.00 86.81 595 SER A N 1
ATOM 4650 C CA . SER A 1 595 ? 31.596 2.245 -22.236 1.00 86.81 595 SER A CA 1
ATOM 4651 C C . SER A 1 595 ? 32.891 1.508 -22.612 1.00 86.81 595 SER A C 1
ATOM 4653 O O . SER A 1 595 ? 33.935 1.613 -21.955 1.00 86.81 595 SER A O 1
ATOM 4655 N N . GLN A 1 596 ? 32.845 0.738 -23.694 1.00 84.88 596 GLN A N 1
ATOM 4656 C CA . GLN A 1 596 ? 33.970 -0.037 -24.193 1.00 84.88 596 GLN A CA 1
ATOM 4657 C C . GLN A 1 596 ? 35.087 0.846 -24.783 1.00 84.88 596 GLN A C 1
ATOM 4659 O O . GLN A 1 596 ? 35.048 2.080 -24.865 1.00 84.88 596 GLN A O 1
ATOM 4664 N N . GLN A 1 597 ? 36.197 0.193 -25.147 1.00 85.56 597 GLN A N 1
ATOM 4665 C CA . GLN A 1 597 ? 37.291 0.883 -25.816 1.00 85.56 597 GLN A CA 1
ATOM 4666 C C . GLN A 1 597 ? 36.974 1.079 -27.302 1.00 85.56 597 GLN A C 1
ATOM 4668 O O . GLN A 1 597 ? 37.013 0.138 -28.094 1.00 85.56 597 GLN A O 1
ATOM 4673 N N . GLY A 1 598 ? 36.860 2.336 -27.707 1.00 89.69 598 GLY A N 1
ATOM 4674 C CA . GLY A 1 598 ? 36.686 2.759 -29.085 1.00 89.69 598 GLY A CA 1
ATOM 4675 C C . GLY A 1 598 ? 35.389 3.526 -29.272 1.00 89.69 598 GLY A C 1
ATOM 4676 O O . GLY A 1 598 ? 34.934 4.234 -28.386 1.00 89.69 598 GLY A O 1
ATOM 4677 N N . ASN A 1 599 ? 34.849 3.442 -30.482 1.00 90.25 599 ASN A N 1
ATOM 4678 C CA . ASN A 1 599 ? 33.580 4.069 -30.838 1.00 90.25 599 ASN A CA 1
ATOM 4679 C C . ASN A 1 599 ? 32.512 3.009 -31.144 1.00 90.25 599 ASN A C 1
ATOM 4681 O O . ASN A 1 599 ? 31.650 3.271 -31.969 1.00 90.25 599 ASN A O 1
ATOM 4685 N N . GLY A 1 600 ? 32.693 1.783 -30.651 1.00 92.56 600 GLY A N 1
ATOM 4686 C CA . GLY A 1 600 ? 31.903 0.610 -31.014 1.00 92.56 600 GLY A CA 1
ATOM 4687 C C . GLY A 1 600 ? 30.987 0.225 -29.869 1.00 92.56 600 GLY A C 1
ATOM 4688 O O . GLY A 1 600 ? 31.169 -0.847 -29.310 1.00 92.56 600 GLY A O 1
ATOM 4689 N N . GLU A 1 601 ? 30.080 1.126 -29.509 1.00 92.94 601 GLU A N 1
ATOM 4690 C CA . GLU A 1 601 ? 29.214 0.980 -28.337 1.00 92.94 601 GLU A CA 1
ATOM 4691 C C . GLU A 1 601 ? 27.812 0.550 -28.758 1.00 92.94 601 GLU A C 1
ATOM 4693 O O . GLU A 1 601 ? 27.333 0.980 -29.810 1.00 92.94 601 GLU A O 1
ATOM 4698 N N . VAL A 1 602 ? 27.151 -0.256 -27.934 1.00 91.00 602 VAL A N 1
ATOM 4699 C CA . VAL A 1 602 ? 25.759 -0.680 -28.123 1.00 91.00 602 VAL A CA 1
ATOM 4700 C C . VAL A 1 602 ? 25.069 -0.619 -26.770 1.00 91.00 602 VAL A C 1
ATOM 4702 O O . VAL A 1 602 ? 25.552 -1.259 -25.842 1.00 91.00 602 VAL A O 1
ATOM 4705 N N . ALA A 1 603 ? 23.981 0.143 -26.686 1.00 90.81 603 ALA A N 1
ATOM 4706 C CA . ALA A 1 603 ? 23.077 0.171 -25.540 1.00 90.81 603 ALA A CA 1
ATOM 4707 C C . ALA A 1 603 ? 21.682 -0.281 -26.000 1.00 90.81 603 ALA A C 1
ATOM 4709 O O . ALA A 1 603 ? 21.233 0.153 -27.067 1.00 90.81 603 ALA A O 1
ATOM 4710 N N . THR A 1 604 ? 21.034 -1.175 -25.258 1.00 88.81 604 THR A N 1
ATOM 4711 C CA . THR A 1 604 ? 19.757 -1.809 -25.600 1.00 88.81 604 THR A CA 1
ATOM 4712 C C . THR A 1 604 ? 18.809 -1.812 -24.411 1.00 88.81 604 THR A C 1
ATOM 4714 O O . THR A 1 604 ? 19.151 -2.325 -23.358 1.00 88.81 604 THR A O 1
ATOM 4717 N N . LEU A 1 605 ? 17.598 -1.303 -24.627 1.00 87.81 605 LEU A N 1
ATOM 4718 C CA . LEU A 1 605 ? 16.469 -1.469 -23.711 1.00 87.81 605 LEU A CA 1
ATOM 4719 C C . LEU A 1 605 ? 15.551 -2.579 -24.229 1.00 87.81 605 LEU A C 1
ATOM 4721 O O . LEU A 1 605 ? 15.411 -2.730 -25.450 1.00 87.81 605 LEU A O 1
ATOM 4725 N N . TYR A 1 606 ? 14.917 -3.307 -23.317 1.00 85.56 606 TYR A N 1
ATOM 4726 C CA . TYR A 1 606 ? 13.895 -4.324 -23.587 1.00 85.56 606 TYR A CA 1
ATOM 4727 C C . TYR A 1 606 ? 12.544 -3.846 -23.041 1.00 85.56 606 TYR A C 1
ATOM 4729 O O . TYR A 1 606 ? 12.507 -2.821 -22.366 1.00 85.56 606 TYR A O 1
ATOM 4737 N N . ASP A 1 607 ? 11.454 -4.517 -23.417 1.00 83.81 607 ASP A N 1
ATOM 4738 C CA . ASP A 1 607 ? 10.073 -4.131 -23.070 1.00 83.81 607 ASP A CA 1
ATOM 4739 C C . ASP A 1 607 ? 9.761 -2.637 -23.286 1.00 83.81 607 ASP A C 1
ATOM 4741 O O . ASP A 1 607 ? 9.449 -1.853 -22.392 1.00 83.81 607 ASP A O 1
ATOM 4745 N N . VAL A 1 608 ? 9.966 -2.188 -24.521 1.00 86.75 608 VAL A N 1
ATOM 4746 C CA . VAL A 1 608 ? 10.002 -0.765 -24.852 1.00 86.75 608 VAL A CA 1
ATOM 4747 C C . VAL A 1 608 ? 8.614 -0.307 -25.293 1.00 86.75 608 VAL A C 1
ATOM 4749 O O . VAL A 1 608 ? 8.205 -0.503 -26.442 1.00 86.75 608 VAL A O 1
ATOM 4752 N N . GLU A 1 609 ? 7.914 0.363 -24.387 1.00 88.25 609 GLU A N 1
ATOM 4753 C CA . GLU A 1 609 ? 6.606 0.971 -24.627 1.00 88.25 609 GLU A CA 1
ATOM 4754 C C . GLU A 1 609 ? 6.640 2.212 -25.553 1.00 88.25 609 GLU A C 1
ATOM 4756 O O . GLU A 1 609 ? 7.679 2.842 -25.772 1.00 88.25 609 GLU A O 1
ATOM 4761 N N . PRO A 1 610 ? 5.501 2.621 -26.149 1.00 90.88 610 PRO A N 1
ATOM 4762 C CA . PRO A 1 610 ? 5.417 3.851 -26.929 1.00 90.88 610 PRO A CA 1
ATOM 4763 C C . PRO A 1 610 ? 5.792 5.088 -26.102 1.00 90.88 610 PRO A C 1
ATOM 4765 O O . PRO A 1 610 ? 5.149 5.419 -25.109 1.00 90.88 610 PRO A O 1
ATOM 4768 N N . GLY A 1 611 ? 6.794 5.833 -26.561 1.00 91.06 611 GLY A N 1
ATOM 4769 C CA . GLY A 1 611 ? 7.322 6.975 -25.828 1.00 91.06 611 GLY A CA 1
ATOM 4770 C C . GLY A 1 611 ? 8.544 7.608 -26.482 1.00 91.06 611 GLY A C 1
ATOM 4771 O O . GLY A 1 611 ? 8.996 7.213 -27.564 1.00 91.06 611 GLY A O 1
ATOM 4772 N N . LEU A 1 612 ? 9.077 8.633 -25.817 1.00 91.88 612 LEU A N 1
ATOM 4773 C CA . LEU A 1 612 ? 10.358 9.230 -26.173 1.00 91.88 612 LEU A CA 1
ATOM 4774 C C . LEU A 1 612 ? 11.471 8.562 -25.370 1.00 91.88 612 LEU A C 1
ATOM 4776 O O . LEU A 1 612 ? 11.436 8.526 -24.143 1.00 91.88 612 LEU A O 1
ATOM 4780 N N . TYR A 1 613 ? 12.473 8.088 -26.096 1.00 93.38 613 TYR A N 1
ATOM 4781 C CA . TYR A 1 613 ? 13.698 7.534 -25.540 1.00 93.38 613 TYR A CA 1
ATOM 4782 C C . TYR A 1 613 ? 14.858 8.436 -25.908 1.00 93.38 613 TYR A C 1
ATOM 4784 O O . TYR A 1 613 ? 14.903 8.998 -27.007 1.00 93.38 613 TYR A O 1
ATOM 4792 N N . TYR A 1 614 ? 15.816 8.554 -25.009 1.00 93.31 614 TYR A N 1
ATOM 4793 C CA . TYR A 1 614 ? 16.907 9.503 -25.114 1.00 93.31 614 TYR A CA 1
ATOM 4794 C C . TYR A 1 614 ? 18.228 8.752 -25.077 1.00 93.31 614 TYR A C 1
ATOM 4796 O O . TYR A 1 614 ? 18.415 7.829 -24.295 1.00 93.31 614 TYR A O 1
ATOM 4804 N N . ALA A 1 615 ? 19.164 9.148 -25.931 1.00 93.62 615 ALA A N 1
ATOM 4805 C CA . ALA A 1 615 ? 20.505 8.596 -25.936 1.00 93.62 615 ALA A CA 1
ATOM 4806 C C . ALA A 1 615 ? 21.543 9.702 -25.776 1.00 93.62 615 ALA A C 1
ATOM 4808 O O . ALA A 1 615 ? 21.475 10.754 -26.420 1.00 93.62 615 ALA A O 1
ATOM 4809 N N . THR A 1 616 ? 22.546 9.423 -24.955 1.00 92.94 616 THR A N 1
ATOM 4810 C CA . THR A 1 616 ? 23.647 10.336 -24.664 1.00 92.94 616 THR A CA 1
ATOM 4811 C C . THR A 1 616 ? 24.942 9.723 -25.171 1.00 92.94 616 THR A C 1
ATOM 4813 O O . THR A 1 616 ? 25.364 8.674 -24.695 1.00 92.94 616 THR A O 1
ATOM 4816 N N . ALA A 1 617 ? 25.615 10.379 -26.121 1.00 93.56 617 ALA A N 1
ATOM 4817 C CA . ALA A 1 617 ? 26.954 9.980 -26.551 1.00 93.56 617 ALA A CA 1
ATOM 4818 C C . ALA A 1 617 ? 27.984 11.001 -26.068 1.00 93.56 617 ALA A C 1
ATOM 4820 O O . ALA A 1 617 ? 27.935 12.173 -26.448 1.00 93.56 617 ALA A O 1
ATOM 4821 N N . PHE A 1 618 ? 28.955 10.571 -25.269 1.00 91.81 618 PHE A N 1
ATOM 4822 C CA . PHE A 1 618 ? 29.909 11.484 -24.644 1.00 91.81 618 PHE A CA 1
ATOM 4823 C C . PHE A 1 618 ? 31.337 10.940 -24.652 1.00 91.81 618 PHE A C 1
ATOM 4825 O O . PHE A 1 618 ? 31.587 9.761 -24.899 1.00 91.81 618 PHE A O 1
ATOM 4832 N N . THR A 1 619 ? 32.325 11.809 -24.420 1.00 89.69 619 THR A N 1
ATOM 4833 C CA . THR A 1 619 ? 33.734 11.382 -24.402 1.00 89.69 619 THR A CA 1
ATOM 4834 C C . THR A 1 619 ? 34.594 12.074 -23.353 1.00 89.69 619 THR A C 1
ATOM 4836 O O . THR A 1 619 ? 34.612 13.301 -23.180 1.00 89.69 619 THR A O 1
ATOM 4839 N N . TYR A 1 620 ? 35.469 11.288 -22.714 1.00 84.19 620 TYR A N 1
ATOM 4840 C CA . TYR A 1 620 ? 36.498 11.848 -21.843 1.00 84.19 620 TYR A CA 1
ATOM 4841 C C . TYR A 1 620 ? 37.682 12.492 -22.598 1.00 84.19 620 TYR A C 1
ATOM 4843 O O . TYR A 1 620 ? 38.616 13.028 -21.983 1.00 84.19 620 TYR A O 1
ATOM 4851 N N . GLN A 1 621 ? 37.691 12.426 -23.928 1.00 82.88 621 GLN A N 1
ATOM 4852 C CA . GLN A 1 621 ? 38.743 12.979 -24.774 1.00 82.88 621 GLN A CA 1
ATOM 4853 C C . GLN A 1 621 ? 38.139 13.627 -26.025 1.00 82.88 62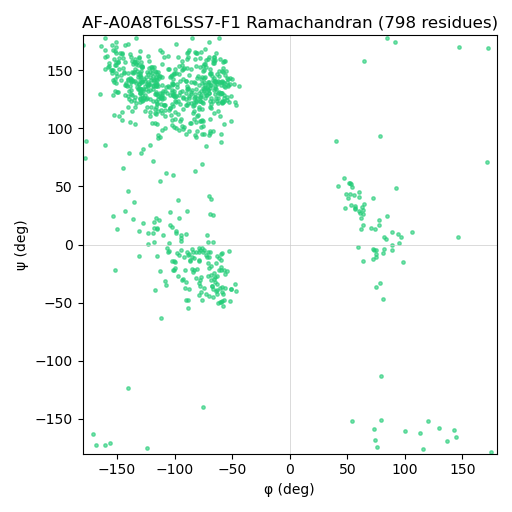1 GLN A C 1
ATOM 4855 O O . GLN A 1 621 ? 37.365 14.564 -25.900 1.00 82.88 621 GLN A O 1
ATOM 4860 N N . ARG A 1 622 ? 38.566 13.193 -27.212 1.00 88.06 622 ARG A N 1
ATOM 4861 C CA . ARG A 1 622 ? 38.058 13.627 -28.510 1.00 88.06 622 ARG A CA 1
ATOM 4862 C C . ARG A 1 622 ? 37.595 12.380 -29.242 1.00 88.06 622 ARG A C 1
ATOM 4864 O O . ARG A 1 622 ? 38.330 11.389 -29.251 1.00 88.06 622 ARG A O 1
ATOM 4871 N N . SER A 1 623 ? 36.435 12.464 -29.877 1.00 92.50 623 SER A N 1
ATOM 4872 C CA . SER A 1 623 ? 35.957 11.457 -30.819 1.00 92.50 623 SER A CA 1
ATOM 4873 C C . SER A 1 623 ? 35.531 12.140 -32.108 1.00 92.50 623 SER A C 1
ATOM 4875 O O . SER A 1 623 ? 34.900 13.192 -32.074 1.00 92.50 623 SER A O 1
ATOM 4877 N N . LEU A 1 624 ? 35.953 11.597 -33.244 1.00 93.75 624 LEU A N 1
ATOM 4878 C CA . LEU A 1 624 ? 35.801 12.205 -34.562 1.00 93.75 624 LEU A CA 1
ATOM 4879 C C . LEU A 1 624 ? 35.193 11.217 -35.545 1.00 93.75 624 LEU A C 1
ATOM 4881 O O . LEU A 1 624 ? 35.617 10.061 -35.600 1.00 93.75 624 LEU A O 1
ATOM 4885 N N . ASP A 1 625 ? 34.289 11.730 -36.374 1.00 94.25 625 ASP A N 1
ATOM 4886 C CA . ASP A 1 625 ? 33.664 11.049 -37.507 1.00 94.25 625 ASP A CA 1
ATOM 4887 C C . ASP A 1 625 ? 33.022 9.690 -37.160 1.00 94.25 625 ASP A C 1
ATOM 4889 O O . ASP A 1 625 ? 33.033 8.769 -37.984 1.00 94.25 625 ASP A O 1
ATOM 4893 N N . PHE A 1 626 ? 32.469 9.541 -35.952 1.00 95.69 626 PHE A N 1
ATOM 4894 C CA . PHE A 1 626 ? 31.696 8.347 -35.610 1.00 95.69 626 PHE A CA 1
ATOM 4895 C C . PHE A 1 626 ? 30.287 8.420 -36.214 1.00 95.69 626 PHE A C 1
ATOM 4897 O O . PHE A 1 626 ? 29.813 9.472 -36.659 1.00 95.69 626 PHE A O 1
ATOM 4904 N N . THR A 1 627 ? 29.647 7.264 -36.318 1.00 96.94 627 THR A N 1
ATOM 4905 C CA . THR A 1 627 ? 28.272 7.101 -36.793 1.00 96.94 627 THR A CA 1
ATOM 4906 C C . THR A 1 627 ? 27.441 6.544 -35.654 1.00 96.94 627 THR A C 1
ATOM 4908 O O . THR A 1 627 ? 27.944 5.709 -34.912 1.00 96.94 627 THR A O 1
ATOM 4911 N N . ILE A 1 628 ? 26.198 6.997 -35.533 1.00 97.88 628 ILE A N 1
ATOM 4912 C CA . ILE A 1 628 ? 25.217 6.486 -34.572 1.00 97.88 628 ILE A CA 1
ATOM 4913 C C . ILE A 1 628 ? 23.964 6.022 -35.317 1.00 97.88 628 ILE A C 1
ATOM 4915 O O . ILE A 1 628 ? 23.628 6.578 -36.368 1.00 97.88 628 ILE A O 1
ATOM 4919 N N . LYS A 1 629 ? 23.298 4.982 -34.824 1.00 97.25 629 LYS A N 1
ATOM 4920 C CA . LYS A 1 629 ? 22.097 4.408 -35.437 1.00 97.25 629 LYS A CA 1
ATOM 4921 C C . LYS A 1 629 ? 21.208 3.787 -34.363 1.00 97.25 629 LYS A C 1
ATOM 4923 O O . LYS A 1 629 ? 21.720 3.090 -33.499 1.00 97.25 629 LYS A O 1
ATOM 4928 N N . SER A 1 630 ? 19.894 3.980 -34.467 1.00 96.50 630 SER A N 1
ATOM 4929 C CA . SER A 1 630 ? 18.913 3.197 -33.710 1.00 96.50 630 SER A CA 1
ATOM 4930 C C . SER A 1 630 ? 18.421 1.996 -34.527 1.00 96.50 630 SER A C 1
ATOM 4932 O O . SER A 1 630 ? 18.387 2.034 -35.765 1.00 96.50 630 SER A O 1
ATOM 4934 N N . SER A 1 631 ? 18.058 0.915 -33.844 1.00 94.19 631 SER A N 1
ATOM 4935 C CA . SER A 1 631 ? 17.486 -0.304 -34.420 1.00 94.19 631 SER A CA 1
ATOM 4936 C C . SER A 1 631 ? 16.336 -0.773 -33.535 1.00 94.19 631 SER A C 1
ATOM 4938 O O . SER A 1 631 ? 16.511 -0.867 -32.325 1.00 94.19 631 SER A O 1
ATOM 4940 N N . PHE A 1 632 ? 15.169 -1.022 -34.128 1.00 91.69 632 PHE A N 1
ATOM 4941 C CA . PHE A 1 632 ? 13.984 -1.481 -33.395 1.00 91.69 632 PHE A CA 1
ATOM 4942 C C . PHE A 1 632 ? 13.772 -2.971 -33.653 1.00 91.69 632 PHE A C 1
ATOM 4944 O O . PHE A 1 632 ? 13.803 -3.393 -34.817 1.00 91.69 632 PHE A O 1
ATOM 4951 N N . ALA A 1 633 ? 13.488 -3.729 -32.600 1.00 87.31 633 ALA A N 1
ATOM 4952 C CA . ALA A 1 633 ? 12.897 -5.056 -32.685 1.00 87.31 633 ALA A CA 1
ATOM 4953 C C . ALA A 1 633 ? 11.450 -4.962 -32.191 1.00 87.31 633 ALA A C 1
ATOM 4955 O O . ALA A 1 633 ? 11.210 -4.617 -31.043 1.00 87.31 633 ALA A O 1
ATOM 4956 N N . TYR A 1 634 ? 10.480 -5.215 -33.066 1.00 85.19 634 TYR A N 1
ATOM 4957 C CA . TYR A 1 634 ? 9.065 -5.186 -32.688 1.00 85.19 634 TYR A CA 1
ATOM 4958 C C . TYR A 1 634 ? 8.708 -6.400 -31.831 1.00 85.19 634 TYR A C 1
ATOM 4960 O O . TYR A 1 634 ? 9.339 -7.450 -31.980 1.00 85.19 634 TYR A O 1
ATOM 4968 N N . ALA A 1 635 ? 7.691 -6.250 -30.976 1.00 80.81 635 ALA A N 1
ATOM 4969 C CA . ALA A 1 635 ? 7.131 -7.369 -30.228 1.00 80.81 635 ALA A CA 1
ATOM 4970 C C . ALA A 1 635 ? 6.766 -8.527 -31.182 1.00 80.81 635 ALA A C 1
ATOM 4972 O O . ALA A 1 635 ? 6.265 -8.278 -32.288 1.00 80.81 635 ALA A O 1
ATOM 4973 N N . PRO A 1 636 ? 7.059 -9.781 -30.808 1.00 85.81 636 PRO A N 1
ATOM 4974 C CA . PRO A 1 636 ? 6.774 -10.919 -31.663 1.00 85.81 636 PRO A CA 1
ATOM 4975 C C . PRO A 1 636 ? 5.258 -11.145 -31.784 1.00 85.81 636 PRO A C 1
ATOM 4977 O O . PRO A 1 636 ? 4.505 -10.929 -30.842 1.00 85.81 636 PRO A O 1
ATOM 4980 N N . ASP A 1 637 ? 4.787 -11.619 -32.941 1.00 86.75 637 ASP A N 1
ATOM 4981 C CA . ASP A 1 637 ? 3.348 -11.862 -33.157 1.00 86.75 637 ASP A CA 1
ATOM 4982 C C . ASP A 1 637 ? 2.822 -13.079 -32.359 1.00 86.75 637 ASP A C 1
ATOM 4984 O O . ASP A 1 637 ? 1.616 -13.262 -32.229 1.00 86.75 637 ASP A O 1
ATOM 4988 N N . ASN A 1 638 ? 3.702 -13.944 -31.845 1.00 92.38 638 ASN A N 1
ATOM 4989 C CA . ASN A 1 638 ? 3.356 -15.236 -31.244 1.00 92.38 638 ASN A CA 1
ATOM 4990 C C . ASN A 1 638 ? 3.246 -15.215 -29.713 1.00 92.38 638 ASN A C 1
ATOM 4992 O O . ASN A 1 638 ? 3.624 -16.186 -29.060 1.00 92.38 638 ASN A O 1
ATOM 4996 N N . ILE A 1 639 ? 2.702 -14.132 -29.157 1.00 90.50 639 ILE A N 1
ATOM 4997 C CA . ILE A 1 639 ? 2.515 -13.945 -27.707 1.00 90.50 639 ILE A CA 1
ATOM 4998 C C . ILE A 1 639 ? 1.271 -14.630 -27.129 1.00 90.50 639 ILE A C 1
ATOM 5000 O O . ILE A 1 639 ? 1.078 -14.665 -25.917 1.00 90.50 639 ILE A O 1
ATOM 5004 N N . ALA A 1 640 ? 0.428 -15.203 -27.989 1.00 91.38 640 ALA A N 1
ATOM 5005 C CA . ALA A 1 640 ? -0.753 -15.959 -27.595 1.00 91.38 640 ALA A CA 1
ATOM 5006 C C . ALA A 1 640 ? -0.731 -17.382 -28.189 1.00 91.38 640 ALA A C 1
ATOM 5008 O O . ALA A 1 640 ? -0.247 -17.577 -29.312 1.00 91.38 640 ALA A O 1
ATOM 5009 N N . PRO A 1 641 ? -1.302 -18.386 -27.494 1.00 91.81 641 PRO A N 1
ATOM 5010 C CA . PRO A 1 641 ? -1.387 -19.767 -27.979 1.00 91.81 641 PRO A CA 1
ATOM 5011 C C . PRO A 1 641 ? -1.971 -19.929 -29.391 1.00 91.81 641 PRO A C 1
ATOM 5013 O O . PRO A 1 641 ? -1.531 -20.779 -30.175 1.00 91.81 641 PRO A O 1
ATOM 5016 N N . GLU A 1 642 ? -2.983 -19.136 -29.739 1.00 92.00 642 GLU A N 1
ATOM 5017 C CA . GLU A 1 642 ? -3.621 -19.138 -31.058 1.00 92.00 642 GLU A CA 1
ATOM 5018 C C . GLU A 1 642 ? -2.693 -18.670 -32.186 1.00 92.00 642 GLU A C 1
ATOM 5020 O O . GLU A 1 642 ? -2.813 -19.163 -33.316 1.00 92.00 642 GLU A O 1
ATOM 5025 N N . ASP A 1 643 ? -1.742 -17.796 -31.862 1.00 94.50 643 ASP A N 1
ATOM 5026 C CA . ASP A 1 643 ? -0.790 -17.183 -32.788 1.00 94.50 643 ASP A CA 1
ATOM 5027 C C . ASP A 1 643 ? 0.540 -17.951 -32.857 1.00 94.50 643 ASP A C 1
ATOM 5029 O O . ASP A 1 643 ? 1.463 -17.562 -33.574 1.00 94.50 643 ASP A O 1
ATOM 5033 N N . ALA A 1 644 ? 0.615 -19.107 -32.186 1.00 95.25 644 ALA A N 1
ATOM 5034 C CA . ALA A 1 644 ? 1.797 -19.956 -32.148 1.00 95.25 644 ALA A CA 1
ATOM 5035 C C . ALA A 1 644 ? 2.358 -20.259 -33.547 1.00 95.25 644 ALA A C 1
ATOM 5037 O O . ALA A 1 644 ? 1.648 -20.769 -34.435 1.00 95.25 644 ALA A O 1
ATOM 5038 N N . ILE A 1 645 ? 3.656 -20.011 -33.721 1.00 96.75 645 ILE A N 1
ATOM 5039 C CA . ILE A 1 645 ? 4.359 -20.187 -34.995 1.00 96.75 645 ILE A CA 1
ATOM 5040 C C . ILE A 1 645 ? 4.635 -21.665 -35.248 1.00 96.75 645 ILE A C 1
ATOM 5042 O O . ILE A 1 645 ? 5.204 -22.365 -34.416 1.00 96.75 645 ILE A O 1
ATOM 5046 N N . GLU A 1 646 ? 4.252 -22.151 -36.429 1.00 96.81 646 GLU A N 1
ATOM 5047 C CA . GLU A 1 646 ? 4.534 -23.528 -36.836 1.00 96.81 646 GLU A CA 1
ATOM 5048 C C . GLU A 1 646 ? 5.984 -23.668 -37.325 1.00 96.81 646 GLU A C 1
ATOM 5050 O O . GLU A 1 646 ? 6.353 -23.138 -38.379 1.00 96.81 646 GLU A O 1
ATOM 5055 N N . LEU A 1 647 ? 6.803 -24.392 -36.562 1.00 97.19 647 LEU A N 1
ATOM 5056 C CA . LEU A 1 647 ? 8.201 -24.658 -36.880 1.00 97.19 647 LEU A CA 1
ATOM 5057 C C . LEU A 1 647 ? 8.329 -25.720 -37.974 1.00 97.19 647 LEU A C 1
ATOM 5059 O O . LEU A 1 647 ? 7.575 -26.693 -38.049 1.00 97.19 647 LEU A O 1
ATOM 5063 N N . SER A 1 648 ? 9.333 -25.543 -38.831 1.00 96.06 648 SER A N 1
ATOM 5064 C CA . SER A 1 648 ? 9.698 -26.539 -39.836 1.00 96.06 648 SER A CA 1
ATOM 5065 C C . SER A 1 648 ? 10.803 -27.451 -39.297 1.00 96.06 648 SER A C 1
ATOM 5067 O O . SER A 1 648 ? 11.815 -26.929 -38.833 1.00 96.06 648 SER A O 1
ATOM 5069 N N . PRO A 1 649 ? 10.676 -28.788 -39.417 1.00 95.31 649 PRO A N 1
ATOM 5070 C CA . PRO A 1 649 ? 11.654 -29.716 -38.856 1.00 95.31 649 PRO A CA 1
ATOM 5071 C C . PRO A 1 649 ? 13.092 -29.441 -39.327 1.00 95.31 649 PRO A C 1
ATOM 5073 O O . PRO A 1 649 ? 13.360 -29.436 -40.534 1.00 95.31 649 PRO A O 1
ATOM 5076 N N . GLY A 1 650 ? 14.007 -29.242 -38.378 1.00 92.94 650 GLY A N 1
ATOM 5077 C CA . GLY A 1 650 ? 15.436 -28.991 -38.585 1.00 92.94 650 GLY A CA 1
ATOM 5078 C C . GLY A 1 650 ? 15.773 -27.620 -39.180 1.00 92.94 650 GLY A C 1
ATOM 5079 O O . GLY A 1 650 ? 16.878 -27.441 -39.694 1.00 92.94 650 GLY A O 1
ATOM 5080 N N . ILE A 1 651 ? 14.831 -26.672 -39.190 1.00 96.19 651 ILE A N 1
ATOM 5081 C CA . ILE A 1 651 ? 15.053 -25.302 -39.664 1.00 96.19 651 ILE A CA 1
ATOM 5082 C C . ILE A 1 651 ? 14.969 -24.352 -38.472 1.00 96.19 651 ILE A C 1
ATOM 5084 O O . ILE A 1 651 ? 13.894 -24.193 -37.899 1.00 96.19 651 ILE A O 1
ATOM 5088 N N . ALA A 1 652 ? 16.088 -23.697 -38.162 1.00 93.94 652 ALA A N 1
ATOM 5089 C CA . ALA A 1 652 ? 16.162 -22.682 -37.118 1.00 93.94 652 ALA A CA 1
ATOM 5090 C C . ALA A 1 652 ? 15.262 -21.471 -37.425 1.00 93.94 652 ALA A C 1
ATOM 5092 O O . ALA A 1 652 ? 15.188 -21.010 -38.574 1.00 93.94 652 ALA A O 1
ATOM 5093 N N . TYR A 1 653 ? 14.616 -20.944 -36.390 1.00 93.94 653 TYR A N 1
ATOM 5094 C CA . TYR A 1 653 ? 13.780 -19.749 -36.400 1.00 93.94 653 TYR A CA 1
ATOM 5095 C C . TYR A 1 653 ? 14.312 -18.738 -35.372 1.00 93.94 653 TYR A C 1
ATOM 5097 O O . TYR A 1 653 ? 14.678 -19.118 -34.269 1.00 93.94 653 TYR A O 1
ATOM 5105 N N . GLY A 1 654 ? 14.368 -17.456 -35.735 1.00 87.56 654 GLY A N 1
ATOM 5106 C CA . GLY A 1 654 ? 14.920 -16.389 -34.896 1.00 87.56 654 GLY A CA 1
ATOM 5107 C C . GLY A 1 654 ? 15.652 -15.322 -35.726 1.00 87.56 654 GLY A C 1
ATOM 5108 O O . GLY A 1 654 ? 15.495 -15.293 -36.958 1.00 87.56 654 GLY A O 1
ATOM 5109 N N . PRO A 1 655 ? 16.458 -14.452 -35.091 1.00 87.19 655 PRO A N 1
ATOM 5110 C CA . PRO A 1 655 ? 16.750 -14.420 -33.653 1.00 87.19 655 PRO A CA 1
ATOM 5111 C C . PRO A 1 655 ? 15.531 -14.036 -32.808 1.00 87.19 655 PRO A C 1
ATOM 5113 O O . PRO A 1 655 ? 14.707 -13.228 -33.232 1.00 87.19 655 PRO A O 1
ATOM 5116 N N . LEU A 1 656 ? 15.443 -14.631 -31.626 1.00 87.56 656 LEU A N 1
ATOM 5117 C CA . LEU A 1 656 ? 14.462 -14.385 -30.583 1.00 87.56 656 LEU A CA 1
ATOM 5118 C C . LEU A 1 656 ? 15.087 -13.500 -29.504 1.00 87.56 656 LEU A C 1
ATOM 5120 O O . LEU A 1 656 ? 16.283 -13.598 -29.210 1.00 87.56 656 LEU A O 1
ATOM 5124 N N . SER A 1 657 ? 14.246 -12.668 -28.910 1.00 84.31 657 SER A N 1
ATOM 5125 C CA . SER A 1 657 ? 14.534 -11.937 -27.684 1.00 84.31 657 SER A CA 1
ATOM 5126 C C . SER A 1 657 ? 13.351 -12.086 -26.745 1.00 84.31 657 SER A C 1
ATOM 5128 O O . SER A 1 657 ? 12.220 -12.221 -27.217 1.00 84.31 657 SER A O 1
ATOM 5130 N N . GLY A 1 658 ? 13.620 -12.062 -25.450 1.00 82.00 658 GLY A N 1
ATOM 5131 C CA . GLY A 1 658 ? 12.614 -12.063 -24.405 1.00 82.00 658 GLY A CA 1
ATOM 5132 C C . GLY A 1 658 ? 13.075 -11.272 -23.197 1.00 82.00 658 GLY A C 1
ATOM 5133 O O . GLY A 1 658 ? 14.242 -10.901 -23.092 1.00 82.00 658 GLY A O 1
ATOM 5134 N N . TYR A 1 659 ? 12.104 -10.971 -22.360 1.00 83.69 659 TYR A N 1
ATOM 5135 C CA . TYR A 1 659 ? 12.188 -10.220 -21.120 1.00 83.69 659 TYR A CA 1
ATOM 5136 C C . TYR A 1 659 ? 11.078 -10.757 -20.213 1.00 83.69 659 TYR A C 1
ATOM 5138 O O . TYR A 1 659 ? 10.236 -11.539 -20.683 1.00 83.69 659 TYR A O 1
ATOM 5146 N N . ASP A 1 660 ? 11.084 -10.356 -18.947 1.00 78.12 660 ASP A N 1
ATOM 5147 C CA . ASP A 1 660 ? 10.117 -10.852 -17.975 1.00 78.12 660 ASP A CA 1
ATOM 5148 C C . ASP A 1 660 ? 8.664 -10.662 -18.451 1.00 78.12 660 ASP A C 1
ATOM 5150 O O . ASP A 1 660 ? 8.297 -9.668 -19.075 1.00 78.12 660 ASP A O 1
ATOM 5154 N N . GLY A 1 661 ? 7.839 -11.684 -18.246 1.00 77.38 661 GLY A N 1
ATOM 5155 C CA . GLY A 1 661 ? 6.449 -11.711 -18.699 1.00 77.38 661 GLY A CA 1
ATOM 5156 C C . GLY A 1 661 ? 6.226 -11.944 -20.205 1.00 77.38 661 GLY A C 1
ATOM 5157 O O . GLY A 1 661 ? 5.090 -12.233 -20.603 1.00 77.38 661 GLY A O 1
ATOM 5158 N N . LEU A 1 662 ? 7.253 -11.904 -21.072 1.00 85.25 662 LEU A N 1
ATOM 5159 C CA . LEU A 1 662 ? 7.072 -12.171 -22.506 1.00 85.25 662 LEU A CA 1
ATOM 5160 C C . LEU A 1 662 ? 6.958 -13.675 -22.801 1.00 85.25 662 LEU A C 1
ATOM 5162 O O . LEU A 1 662 ? 7.946 -14.407 -22.882 1.00 85.25 662 LEU A O 1
ATOM 5166 N N . LEU A 1 663 ? 5.740 -14.122 -23.100 1.00 90.94 663 LEU A N 1
ATOM 5167 C CA . LEU A 1 663 ? 5.467 -15.486 -23.558 1.00 90.94 663 LEU A CA 1
ATOM 5168 C C . LEU A 1 663 ? 5.640 -15.598 -25.074 1.00 90.94 663 LEU A C 1
ATOM 5170 O O . LEU A 1 663 ? 5.070 -14.807 -25.819 1.00 90.94 663 LEU A O 1
ATOM 5174 N N . GLN A 1 664 ? 6.369 -16.605 -25.563 1.00 93.50 664 GLN A N 1
ATOM 5175 C CA . GLN A 1 664 ? 6.494 -16.867 -27.003 1.00 93.50 664 GLN A CA 1
ATOM 5176 C C . GLN A 1 664 ? 6.117 -18.305 -27.357 1.00 93.50 664 GLN A C 1
ATOM 5178 O O . GLN A 1 664 ? 6.809 -19.261 -27.008 1.00 93.50 664 GLN A O 1
ATOM 5183 N N . TYR A 1 665 ? 5.033 -18.462 -28.119 1.00 96.88 665 TYR A N 1
ATOM 5184 C CA . TYR A 1 665 ? 4.472 -19.762 -28.473 1.00 96.88 665 TYR A CA 1
ATOM 5185 C C . TYR A 1 665 ? 4.911 -20.241 -29.859 1.00 96.88 665 TYR A C 1
ATOM 5187 O O . TYR A 1 665 ? 4.836 -19.531 -30.866 1.00 96.88 665 TYR A O 1
ATOM 5195 N N . PHE A 1 666 ? 5.284 -21.510 -29.938 1.00 97.69 666 PHE A N 1
ATOM 5196 C CA . PHE A 1 666 ? 5.604 -22.234 -31.159 1.00 97.69 666 PHE A CA 1
ATOM 5197 C C . PHE A 1 666 ? 4.843 -23.558 -31.190 1.00 97.69 666 PHE A C 1
ATOM 5199 O O . PHE A 1 666 ? 4.254 -23.999 -30.205 1.00 97.69 666 PHE A O 1
ATOM 5206 N N . LYS A 1 667 ? 4.812 -24.211 -32.348 1.00 97.69 667 LYS A N 1
ATOM 5207 C CA . LYS A 1 667 ? 4.208 -25.536 -32.492 1.00 97.69 667 LYS A CA 1
ATOM 5208 C C . LYS A 1 667 ? 4.863 -26.341 -33.600 1.00 97.69 667 LYS A C 1
ATOM 5210 O O . LYS A 1 667 ? 5.372 -25.781 -34.566 1.00 97.69 667 LYS A O 1
ATOM 5215 N N . ILE A 1 668 ? 4.800 -27.661 -33.498 1.00 97.94 668 ILE A N 1
ATOM 5216 C CA . ILE A 1 668 ? 5.300 -28.582 -34.520 1.00 97.94 668 ILE A CA 1
ATOM 5217 C C . ILE A 1 668 ? 4.344 -29.768 -34.693 1.00 97.94 668 ILE A C 1
ATOM 5219 O O . ILE A 1 668 ? 3.903 -30.378 -33.719 1.00 97.94 668 ILE A O 1
ATOM 5223 N N . ASP A 1 669 ? 3.994 -30.092 -35.943 1.00 97.19 669 ASP A N 1
ATOM 5224 C CA . ASP A 1 669 ? 3.188 -31.279 -36.266 1.00 97.19 669 ASP A CA 1
ATOM 5225 C C . ASP A 1 669 ? 4.092 -32.510 -36.337 1.00 97.19 669 ASP A C 1
ATOM 5227 O O . ASP A 1 669 ? 4.878 -32.659 -37.277 1.00 97.19 669 ASP A O 1
ATOM 5231 N N . VAL A 1 670 ? 3.991 -33.397 -35.348 1.00 96.81 670 VAL A N 1
ATOM 5232 C CA . VAL A 1 670 ? 4.794 -34.619 -35.255 1.00 96.81 670 VAL A CA 1
ATOM 5233 C C . VAL A 1 670 ? 4.168 -35.734 -36.108 1.00 96.81 670 VAL A C 1
ATOM 5235 O O . VAL A 1 670 ? 3.083 -36.235 -35.786 1.00 96.81 670 VAL A O 1
ATOM 5238 N N . PRO A 1 671 ? 4.845 -36.210 -37.173 1.00 95.50 671 PRO A N 1
ATOM 5239 C CA . PRO A 1 671 ? 4.325 -37.274 -38.022 1.00 95.50 671 PRO A CA 1
ATOM 5240 C C . PRO A 1 671 ? 4.224 -38.629 -37.315 1.00 95.50 671 PRO A C 1
ATOM 5242 O O . PRO A 1 671 ? 4.930 -38.954 -36.363 1.00 95.50 671 PRO A O 1
ATOM 5245 N N . THR A 1 672 ? 3.383 -39.512 -37.859 1.00 93.19 672 THR A N 1
ATOM 5246 C CA . THR A 1 672 ? 3.365 -40.909 -37.409 1.00 93.19 672 THR A CA 1
ATOM 5247 C C . THR A 1 672 ? 4.693 -41.598 -37.721 1.00 93.19 672 THR A C 1
ATOM 5249 O O . THR A 1 672 ? 5.087 -41.681 -38.885 1.00 93.19 672 THR A O 1
ATOM 5252 N N . GLY A 1 673 ? 5.309 -42.195 -36.700 1.00 88.69 673 GLY A N 1
ATOM 5253 C CA . GLY A 1 673 ? 6.561 -42.941 -36.832 1.00 88.69 673 GLY A CA 1
ATOM 5254 C C . GLY A 1 673 ? 7.819 -42.120 -36.555 1.00 88.69 673 GLY A C 1
ATOM 5255 O O . GLY A 1 673 ? 8.901 -42.638 -36.805 1.00 88.69 673 GLY A O 1
ATOM 5256 N N . THR A 1 674 ? 7.682 -40.887 -36.054 1.00 92.88 674 THR A N 1
ATOM 5257 C CA . THR A 1 674 ? 8.796 -40.140 -35.459 1.00 92.88 674 THR A CA 1
ATOM 5258 C C . THR A 1 674 ? 9.355 -40.908 -34.267 1.00 92.88 674 THR A C 1
ATOM 5260 O O . THR A 1 674 ? 8.600 -41.375 -33.414 1.00 92.88 674 THR A O 1
ATOM 5263 N N . GLU A 1 675 ? 10.673 -41.078 -34.247 1.00 89.88 675 GLU A N 1
ATOM 5264 C CA . GLU A 1 675 ? 11.375 -41.840 -33.217 1.00 89.88 675 GLU A CA 1
ATOM 5265 C C . GLU A 1 675 ? 11.809 -40.969 -32.033 1.00 89.88 675 GLU A C 1
ATOM 5267 O O . GLU A 1 675 ? 11.801 -41.450 -30.898 1.00 89.88 675 GLU A O 1
ATOM 5272 N N . ARG A 1 676 ? 12.138 -39.699 -32.290 1.00 89.69 676 ARG A N 1
ATOM 5273 C CA . ARG A 1 676 ? 12.508 -38.696 -31.292 1.00 89.69 676 ARG A CA 1
ATOM 5274 C C . ARG A 1 676 ? 12.145 -37.293 -31.782 1.00 89.69 676 ARG A C 1
ATOM 5276 O O . ARG A 1 676 ? 12.256 -37.016 -32.977 1.00 89.69 676 ARG A O 1
ATOM 5283 N N . LEU A 1 677 ? 11.685 -36.447 -30.867 1.00 93.44 677 LEU A N 1
ATOM 5284 C CA . LEU A 1 677 ? 11.533 -35.006 -31.066 1.00 93.44 677 LEU A CA 1
ATOM 5285 C C . LEU A 1 677 ? 12.582 -34.309 -30.202 1.00 93.44 677 LEU A C 1
ATOM 5287 O O . LEU A 1 677 ? 12.700 -34.648 -29.025 1.00 93.44 677 LEU A O 1
ATOM 5291 N N . GLU A 1 678 ? 13.312 -33.365 -30.788 1.00 93.25 678 GLU A N 1
ATOM 5292 C CA . GLU A 1 678 ? 14.200 -32.444 -30.076 1.00 93.25 678 GLU A CA 1
ATOM 5293 C C . GLU A 1 678 ? 13.785 -31.005 -30.392 1.00 93.25 678 GLU A C 1
ATOM 5295 O O . GLU A 1 678 ? 13.405 -30.697 -31.524 1.00 93.25 678 GLU A O 1
ATOM 5300 N N . VAL A 1 679 ? 13.809 -30.144 -29.381 1.00 94.44 679 VAL A N 1
ATOM 5301 C CA . VAL A 1 679 ? 13.617 -28.699 -29.483 1.00 94.44 679 VAL A CA 1
ATOM 5302 C C . VAL A 1 679 ? 14.789 -28.053 -28.769 1.00 94.44 679 VAL A C 1
ATOM 5304 O O . VAL A 1 679 ? 15.027 -28.360 -27.608 1.00 94.44 679 VAL A O 1
ATOM 5307 N N . ASP A 1 680 ? 15.508 -27.208 -29.487 1.00 91.19 680 ASP A N 1
ATOM 5308 C CA . ASP A 1 680 ? 16.818 -26.694 -29.110 1.00 91.19 680 ASP A CA 1
ATOM 5309 C C . ASP A 1 680 ? 16.827 -25.167 -29.230 1.00 91.19 680 ASP A C 1
ATOM 5311 O O . ASP A 1 680 ? 16.328 -24.627 -30.229 1.00 91.19 680 ASP A O 1
ATOM 5315 N N . LEU A 1 681 ? 17.349 -24.491 -28.211 1.00 90.25 681 LEU A N 1
ATOM 5316 C CA . LEU A 1 681 ? 17.668 -23.070 -28.197 1.00 90.25 681 LEU A CA 1
ATOM 5317 C C . LEU A 1 681 ? 19.179 -22.934 -28.363 1.00 90.25 681 LEU A C 1
ATOM 5319 O O . LEU A 1 681 ? 19.942 -23.270 -27.473 1.00 90.25 681 LEU A O 1
ATOM 5323 N N . ASP A 1 682 ? 19.600 -22.414 -29.509 1.00 83.44 682 ASP A N 1
ATOM 5324 C CA . ASP A 1 682 ? 21.005 -22.252 -29.873 1.00 83.44 682 ASP A CA 1
ATOM 5325 C C . ASP A 1 682 ? 21.336 -20.774 -30.116 1.00 83.44 682 ASP A C 1
ATOM 5327 O O . ASP A 1 682 ? 20.510 -20.023 -30.634 1.00 83.44 682 ASP A O 1
ATOM 5331 N N . GLU A 1 683 ? 22.601 -20.394 -29.907 1.00 78.50 683 GLU A N 1
ATOM 5332 C CA . GLU A 1 683 ? 23.114 -19.023 -30.090 1.00 78.50 683 GLU A CA 1
ATOM 5333 C C . GLU A 1 683 ? 22.492 -18.000 -29.107 1.00 78.50 683 GLU A C 1
ATOM 5335 O O . GLU A 1 683 ? 21.416 -18.196 -28.564 1.00 78.50 683 GLU A O 1
ATOM 5340 N N . GLY A 1 684 ? 23.177 -16.877 -28.861 1.00 79.38 684 GLY A N 1
ATOM 5341 C CA . GLY A 1 684 ? 22.660 -15.798 -28.004 1.00 79.38 684 GLY A CA 1
ATOM 5342 C C . GLY A 1 684 ? 23.203 -15.788 -26.572 1.00 79.38 684 GLY A C 1
ATOM 5343 O O . GLY A 1 684 ? 24.295 -16.298 -26.314 1.00 79.38 684 GLY A O 1
ATOM 5344 N N . TYR A 1 685 ? 22.481 -15.108 -25.681 1.00 76.88 685 TYR A N 1
ATOM 5345 C CA . TYR A 1 685 ? 22.752 -14.997 -24.241 1.00 76.88 685 TYR A CA 1
ATOM 5346 C C . TYR A 1 685 ? 21.447 -14.772 -23.465 1.00 76.88 685 TYR A C 1
ATOM 5348 O O . TYR A 1 685 ? 20.437 -14.405 -24.074 1.00 76.88 685 TYR A O 1
ATOM 5356 N N . GLY A 1 686 ? 21.516 -14.930 -22.142 1.00 74.88 686 GLY A N 1
ATOM 5357 C CA . GLY A 1 686 ? 20.395 -14.768 -21.216 1.00 74.88 686 GLY A CA 1
ATOM 5358 C C . GLY A 1 686 ? 19.642 -16.067 -20.949 1.00 74.88 686 GLY A C 1
ATOM 5359 O O . GLY A 1 686 ? 19.925 -17.091 -21.582 1.00 74.88 686 GLY A O 1
ATOM 5360 N N . GLU A 1 687 ? 18.695 -15.996 -20.022 1.00 79.69 687 GLU A N 1
ATOM 5361 C CA . GLU A 1 687 ? 17.916 -17.134 -19.541 1.00 79.69 687 GLU A CA 1
ATOM 5362 C C . GLU A 1 687 ? 16.663 -17.356 -20.394 1.00 79.69 687 GLU A C 1
ATOM 5364 O O . GLU A 1 687 ? 15.960 -16.427 -20.778 1.00 79.69 687 GLU A O 1
ATOM 5369 N N . ALA A 1 688 ? 16.397 -18.604 -20.767 1.00 84.44 688 ALA A N 1
ATOM 5370 C CA . ALA A 1 688 ? 15.204 -18.974 -21.522 1.00 84.44 688 ALA A CA 1
ATOM 5371 C C . ALA A 1 688 ? 14.841 -20.427 -21.230 1.00 84.44 688 ALA A C 1
ATOM 5373 O O . ALA A 1 688 ? 15.671 -21.318 -21.373 1.00 84.44 688 ALA A O 1
ATOM 5374 N N . THR A 1 689 ? 13.586 -20.662 -20.866 1.00 87.62 689 THR A N 1
ATOM 5375 C CA . THR A 1 689 ? 13.038 -21.966 -20.491 1.00 87.62 689 THR A CA 1
ATOM 5376 C C . THR A 1 689 ? 12.059 -22.457 -21.556 1.00 87.62 689 THR A C 1
ATOM 5378 O O . THR A 1 689 ? 11.220 -21.693 -22.043 1.00 87.62 689 THR A O 1
ATOM 5381 N N . LEU A 1 690 ? 12.126 -23.745 -21.906 1.00 91.88 690 LEU A N 1
ATOM 5382 C CA . LEU A 1 690 ? 11.199 -24.393 -22.833 1.00 91.88 690 LEU A CA 1
ATOM 5383 C C . LEU A 1 690 ? 10.183 -25.274 -22.103 1.00 91.88 690 LEU A C 1
ATOM 5385 O O . LEU A 1 690 ? 10.537 -26.221 -21.400 1.00 91.88 690 LEU A O 1
ATOM 5389 N N . PHE A 1 691 ? 8.908 -25.062 -22.413 1.00 93.06 691 PHE A N 1
ATOM 5390 C CA . PHE A 1 691 ? 7.812 -25.945 -22.022 1.00 93.06 691 PHE A CA 1
ATOM 5391 C C . PHE A 1 691 ? 7.179 -26.564 -23.262 1.00 93.06 691 PHE A C 1
ATOM 5393 O O . PHE A 1 691 ? 6.969 -25.883 -24.264 1.00 93.06 691 PHE A O 1
ATOM 5400 N N . LEU A 1 692 ? 6.851 -27.854 -23.219 1.00 95.44 692 LEU A N 1
ATOM 5401 C CA . LEU A 1 692 ? 6.189 -28.565 -24.311 1.00 95.44 692 LEU A CA 1
ATOM 5402 C C . LEU A 1 692 ? 4.950 -29.304 -23.812 1.00 95.44 692 LEU A C 1
ATOM 5404 O O . LEU A 1 692 ? 4.985 -29.955 -22.768 1.00 95.44 692 LEU A O 1
ATOM 5408 N N . GLN A 1 693 ? 3.883 -29.284 -24.612 1.00 96.38 693 GLN A N 1
ATOM 5409 C CA . GLN A 1 693 ? 2.662 -30.040 -24.334 1.00 96.38 693 GLN A CA 1
ATOM 5410 C C . GLN A 1 693 ? 1.971 -30.533 -25.612 1.00 96.38 693 GLN A C 1
ATOM 5412 O O . GLN A 1 693 ? 1.992 -29.898 -26.673 1.00 96.38 693 GLN A O 1
ATOM 5417 N N . TYR A 1 694 ? 1.362 -31.714 -25.524 1.00 96.00 694 TYR A N 1
ATOM 5418 C CA . TYR A 1 694 ? 0.643 -32.346 -26.620 1.00 96.00 694 TYR A CA 1
ATOM 5419 C C . TYR A 1 694 ? -0.794 -31.810 -26.750 1.00 96.00 694 TYR A C 1
ATOM 5421 O O . TYR A 1 694 ? -1.592 -31.883 -25.820 1.00 96.00 694 TYR A O 1
ATOM 5429 N N . LEU A 1 695 ? -1.155 -31.360 -27.960 1.00 93.62 695 LEU A N 1
ATOM 5430 C CA . LEU A 1 695 ? -2.463 -30.822 -28.388 1.00 93.62 695 LEU A CA 1
ATOM 5431 C C . LEU A 1 695 ? -2.954 -29.525 -27.732 1.00 93.62 695 LEU A C 1
ATOM 5433 O O . LEU A 1 695 ? -3.884 -28.922 -28.271 1.00 93.62 695 LEU A O 1
ATOM 5437 N N . GLU A 1 696 ? -2.351 -29.095 -26.634 1.00 94.06 696 GLU A N 1
ATOM 5438 C CA . GLU A 1 696 ? -2.687 -27.873 -25.901 1.00 94.06 696 GLU A CA 1
ATOM 5439 C C . GLU A 1 696 ? -1.413 -27.059 -25.669 1.00 94.06 696 GLU A C 1
ATOM 5441 O O . GLU A 1 696 ? -0.320 -27.623 -25.697 1.00 94.06 696 GLU A O 1
ATOM 5446 N N . ALA A 1 697 ? -1.550 -25.739 -25.518 1.00 93.12 697 ALA A N 1
ATOM 5447 C CA . ALA A 1 697 ? -0.410 -24.872 -25.251 1.00 93.12 697 ALA A CA 1
ATOM 5448 C C . ALA A 1 697 ? 0.013 -24.992 -23.780 1.00 93.12 697 ALA A C 1
ATOM 5450 O O . ALA A 1 697 ? -0.870 -24.924 -22.924 1.00 93.12 697 ALA A O 1
ATOM 5451 N N . PRO A 1 698 ? 1.316 -25.165 -23.507 1.00 94.06 698 PRO A N 1
ATOM 5452 C CA . PRO A 1 698 ? 1.825 -25.269 -22.147 1.00 94.06 698 PRO A CA 1
ATOM 5453 C C . PRO A 1 698 ? 1.811 -23.922 -21.420 1.00 94.06 698 PRO A C 1
ATOM 5455 O O . PRO A 1 698 ? 1.841 -22.865 -22.052 1.00 94.06 698 PRO A O 1
ATOM 5458 N N . ASP A 1 699 ? 1.827 -23.994 -20.092 1.00 89.94 699 ASP A N 1
ATOM 5459 C CA . ASP A 1 699 ? 2.072 -22.881 -19.174 1.00 89.94 699 ASP A CA 1
ATOM 5460 C C . ASP A 1 699 ? 3.081 -23.307 -18.083 1.00 89.94 699 ASP A C 1
ATOM 5462 O O . ASP A 1 699 ? 3.525 -24.460 -18.057 1.00 89.94 699 ASP A O 1
ATOM 5466 N N . ALA A 1 700 ? 3.453 -22.390 -17.183 1.00 80.06 700 ALA A N 1
ATOM 5467 C CA . ALA A 1 700 ? 4.438 -22.650 -16.126 1.00 80.06 700 ALA A CA 1
ATOM 5468 C C . ALA A 1 700 ? 4.041 -23.792 -15.160 1.00 80.06 700 ALA A C 1
ATOM 5470 O O . ALA A 1 700 ? 4.892 -24.374 -14.487 1.00 80.06 700 ALA A O 1
ATOM 5471 N N . VAL A 1 701 ? 2.755 -24.153 -15.098 1.00 83.88 701 VAL A N 1
ATOM 5472 C CA . VAL A 1 701 ? 2.193 -25.177 -14.202 1.00 83.88 701 VAL A CA 1
ATOM 5473 C C . VAL A 1 701 ? 1.812 -26.455 -14.960 1.00 83.88 701 VAL A C 1
ATOM 5475 O O . VAL A 1 701 ? 1.932 -27.559 -14.423 1.00 83.88 701 VAL A O 1
ATOM 5478 N N . ASN A 1 702 ? 1.341 -26.328 -16.200 1.00 89.44 702 ASN A N 1
ATOM 5479 C CA . ASN A 1 702 ? 0.807 -27.401 -17.026 1.00 89.44 702 ASN A CA 1
ATOM 5480 C C . ASN A 1 702 ? 1.688 -27.617 -18.257 1.00 89.44 702 ASN A C 1
ATOM 5482 O O . ASN A 1 702 ? 1.614 -26.884 -19.240 1.00 89.44 702 ASN A O 1
ATOM 5486 N N . TYR A 1 703 ? 2.486 -28.680 -18.219 1.00 92.19 703 TYR A N 1
ATOM 5487 C CA . TYR A 1 703 ? 3.339 -29.101 -19.325 1.00 92.19 703 TYR A CA 1
ATOM 5488 C C . TYR A 1 703 ? 3.545 -30.622 -19.306 1.00 92.19 703 TYR A C 1
ATOM 5490 O O . TYR A 1 703 ? 3.407 -31.275 -18.269 1.00 92.19 703 TYR A O 1
ATOM 5498 N N . ASP A 1 704 ? 3.889 -31.195 -20.461 1.00 89.69 704 ASP A N 1
ATOM 5499 C CA . ASP A 1 704 ? 4.310 -32.599 -20.568 1.00 89.69 704 ASP A CA 1
ATOM 5500 C C . ASP A 1 704 ? 5.832 -32.735 -20.414 1.00 89.69 704 ASP A C 1
ATOM 5502 O O . ASP A 1 704 ? 6.316 -33.696 -19.811 1.00 89.69 704 ASP A O 1
ATOM 5506 N N . HIS A 1 705 ? 6.586 -31.773 -20.955 1.00 87.81 705 HIS A N 1
ATOM 5507 C CA . HIS A 1 705 ? 8.041 -31.706 -20.847 1.00 87.81 705 HIS A CA 1
ATOM 5508 C C . HIS A 1 705 ? 8.492 -30.278 -20.539 1.00 87.81 705 HIS A C 1
ATOM 5510 O O . HIS A 1 705 ? 7.950 -29.324 -21.091 1.00 87.81 705 HIS A O 1
ATOM 5516 N N . LEU A 1 706 ? 9.498 -30.170 -19.678 1.00 86.44 706 LEU A N 1
ATOM 5517 C CA . LEU A 1 706 ? 10.175 -28.941 -19.288 1.00 86.44 706 LEU A CA 1
ATOM 5518 C C . LEU A 1 706 ? 11.665 -29.132 -19.554 1.00 86.44 706 LEU A C 1
ATOM 5520 O O . LEU A 1 706 ? 12.189 -30.242 -19.404 1.00 86.44 706 LEU A O 1
ATOM 5524 N N . SER A 1 707 ? 12.315 -28.066 -19.977 1.00 80.00 707 SER A N 1
ATOM 5525 C CA . SER A 1 707 ? 13.744 -28.033 -20.194 1.00 80.00 707 SER A CA 1
ATOM 5526 C C . SER A 1 707 ? 14.555 -27.989 -18.909 1.00 80.00 707 SER A C 1
ATOM 5528 O O . SER A 1 707 ? 14.075 -27.651 -17.830 1.00 80.00 707 SER A O 1
ATOM 5530 N N . GLY A 1 708 ? 15.789 -28.465 -19.011 1.00 57.78 708 GLY A N 1
ATOM 5531 C CA . GLY A 1 708 ? 16.606 -28.765 -17.847 1.00 57.78 708 GLY A CA 1
ATOM 5532 C C . GLY A 1 708 ? 17.637 -27.694 -17.516 1.00 57.78 708 GLY A C 1
ATOM 5533 O O . GLY A 1 708 ? 18.143 -27.656 -16.393 1.00 57.78 708 GLY A O 1
ATOM 5534 N N . SER A 1 709 ? 18.025 -26.869 -18.476 1.00 65.62 709 SER A N 1
ATOM 5535 C CA . SER A 1 709 ? 19.097 -25.898 -18.284 1.00 65.62 709 SER A CA 1
ATOM 5536 C C . SER A 1 709 ? 18.686 -24.604 -18.958 1.00 65.62 709 SER A C 1
ATOM 5538 O O . SER A 1 709 ? 19.147 -24.371 -20.074 1.00 65.62 709 SER A O 1
ATOM 5540 N N . PRO A 1 710 ? 17.805 -23.820 -18.298 1.00 65.12 710 PRO A N 1
ATOM 5541 C CA . PRO A 1 710 ? 17.397 -22.514 -18.789 1.00 65.12 710 PRO A CA 1
ATOM 5542 C C . PRO A 1 710 ? 18.612 -21.725 -19.282 1.00 65.12 710 PRO A C 1
ATOM 5544 O O . PRO A 1 710 ? 19.701 -21.834 -18.713 1.00 65.12 710 PRO A O 1
ATOM 5547 N N . GLY A 1 711 ? 18.458 -21.073 -20.435 1.00 69.56 711 GLY A N 1
ATOM 5548 C CA . GLY A 1 711 ? 19.552 -20.355 -21.082 1.00 69.56 711 GLY A CA 1
ATOM 5549 C C . GLY A 1 711 ? 19.502 -20.355 -22.608 1.00 69.56 711 GLY A C 1
ATOM 5550 O O . GLY A 1 711 ? 18.783 -21.125 -23.247 1.00 69.56 711 GLY A O 1
ATOM 5551 N N . ALA A 1 712 ? 20.367 -19.545 -23.220 1.00 64.00 712 ALA A N 1
ATOM 5552 C CA . ALA A 1 712 ? 20.634 -19.492 -24.668 1.00 64.00 712 ALA A CA 1
ATOM 5553 C C . ALA A 1 712 ? 21.303 -20.764 -25.268 1.00 64.00 712 ALA A C 1
ATOM 5555 O O . ALA A 1 712 ? 22.010 -20.697 -26.278 1.00 64.00 712 ALA A O 1
ATOM 5556 N N . GLY A 1 713 ? 21.105 -21.913 -24.622 1.00 70.88 713 GLY A N 1
ATOM 5557 C CA . GLY A 1 713 ? 21.636 -23.236 -24.962 1.00 70.88 713 GLY A CA 1
ATOM 5558 C C . GLY A 1 713 ? 20.707 -24.381 -24.536 1.00 70.88 713 GLY A C 1
ATOM 5559 O O . GLY A 1 713 ? 21.156 -25.525 -24.439 1.00 70.88 713 GLY A O 1
ATOM 5560 N N . ASP A 1 714 ? 19.460 -24.071 -24.173 1.00 79.44 714 ASP A N 1
ATOM 5561 C CA . ASP A 1 714 ? 18.548 -25.021 -23.548 1.00 79.44 714 ASP A CA 1
ATOM 5562 C C . ASP A 1 714 ? 17.889 -25.970 -24.558 1.00 79.44 714 ASP A C 1
ATOM 5564 O O . ASP A 1 714 ? 17.541 -25.588 -25.675 1.00 79.44 714 ASP A O 1
ATOM 5568 N N . MET A 1 715 ? 17.649 -27.217 -24.153 1.00 85.94 715 MET A N 1
ATOM 5569 C CA . MET A 1 715 ? 17.148 -28.261 -25.047 1.00 85.94 715 MET A CA 1
ATOM 5570 C C . MET A 1 715 ? 16.157 -29.197 -24.348 1.00 85.94 715 MET A C 1
ATOM 5572 O O . MET A 1 715 ? 16.398 -29.712 -23.257 1.00 85.94 715 MET A O 1
ATOM 5576 N N . VAL A 1 716 ? 15.068 -29.524 -25.048 1.00 87.69 716 VAL A N 1
ATOM 5577 C CA . VAL A 1 716 ? 14.126 -30.593 -24.688 1.00 87.69 716 VAL A CA 1
ATOM 5578 C C . VAL A 1 716 ? 14.166 -31.680 -25.746 1.00 87.69 716 VAL A C 1
ATOM 5580 O O . VAL A 1 716 ? 13.850 -31.437 -26.908 1.00 87.69 716 VAL A O 1
ATOM 5583 N N . GLY A 1 717 ? 14.475 -32.917 -25.353 1.00 87.06 717 GLY A N 1
ATOM 5584 C CA . GLY A 1 717 ? 14.472 -34.048 -26.277 1.00 87.06 717 GLY A CA 1
ATOM 5585 C C . GLY A 1 717 ? 13.910 -35.325 -25.667 1.00 87.06 717 GLY A C 1
ATOM 5586 O O . GLY A 1 717 ? 14.380 -35.783 -24.630 1.00 87.06 717 GLY A O 1
ATOM 5587 N N . PHE A 1 718 ? 12.943 -35.960 -26.334 1.00 85.25 718 PHE A N 1
ATOM 5588 C CA . PHE A 1 718 ? 12.322 -37.194 -25.840 1.00 85.25 718 PHE A CA 1
ATOM 5589 C C . PHE A 1 718 ? 11.961 -38.179 -26.956 1.00 85.25 718 PHE A C 1
ATOM 5591 O O . PHE A 1 718 ? 11.642 -37.824 -28.095 1.00 85.25 718 PHE A O 1
ATOM 5598 N N . ASN A 1 719 ? 12.046 -39.468 -26.621 1.00 86.56 719 ASN A N 1
ATOM 5599 C CA . ASN A 1 719 ? 11.764 -40.563 -27.544 1.00 86.56 719 ASN A CA 1
ATOM 5600 C C . ASN A 1 719 ? 10.261 -40.841 -27.665 1.00 86.56 719 ASN A C 1
ATOM 5602 O O . ASN A 1 719 ? 9.501 -40.677 -26.715 1.00 86.56 719 ASN A O 1
ATOM 5606 N N . ASP A 1 720 ? 9.874 -41.396 -28.812 1.00 85.88 720 ASP A N 1
ATOM 5607 C CA . ASP A 1 720 ? 8.521 -41.868 -29.111 1.00 85.88 720 ASP A CA 1
ATOM 5608 C C . ASP A 1 720 ? 7.416 -40.814 -28.884 1.00 85.88 720 ASP A C 1
ATOM 5610 O O . ASP A 1 720 ? 6.414 -41.112 -28.221 1.00 85.88 720 ASP A O 1
ATOM 5614 N N . PRO A 1 721 ? 7.548 -39.597 -29.455 1.00 92.00 721 PRO A N 1
ATOM 5615 C CA . PRO A 1 721 ? 6.540 -38.559 -29.297 1.00 92.00 721 PRO A CA 1
ATOM 5616 C C . PRO A 1 721 ? 5.191 -39.002 -29.871 1.00 92.00 721 PRO A C 1
ATOM 5618 O O . PRO A 1 721 ? 5.105 -39.629 -30.935 1.00 92.00 721 PRO A O 1
ATOM 5621 N N . THR A 1 722 ? 4.107 -38.658 -29.172 1.00 92.88 722 THR A N 1
ATOM 5622 C CA . THR A 1 722 ? 2.752 -38.932 -29.664 1.00 92.88 722 THR A CA 1
ATOM 5623 C C . THR A 1 722 ? 2.526 -38.168 -30.975 1.00 92.88 722 THR A C 1
ATOM 5625 O O . THR A 1 722 ? 2.711 -36.952 -30.990 1.00 92.88 722 THR A O 1
ATOM 5628 N N . PRO A 1 723 ? 2.119 -38.832 -32.079 1.00 94.06 723 PRO A N 1
ATOM 5629 C CA . PRO A 1 723 ? 1.883 -38.142 -33.343 1.00 94.06 723 PRO A CA 1
ATOM 5630 C C . PRO A 1 723 ? 0.737 -37.135 -33.245 1.00 94.06 723 PRO A C 1
ATOM 5632 O O . PRO A 1 723 ? -0.351 -37.485 -32.783 1.00 94.06 723 PRO A O 1
ATOM 5635 N N . GLY A 1 724 ? 0.955 -35.932 -33.764 1.00 94.94 724 GLY A N 1
ATOM 5636 C CA . GLY A 1 724 ? 0.022 -34.811 -33.719 1.00 94.94 724 GLY A CA 1
ATOM 5637 C C . GLY A 1 724 ? 0.731 -33.507 -33.364 1.00 94.94 724 GLY A C 1
ATOM 5638 O O . GLY A 1 724 ? 1.958 -33.443 -33.349 1.00 94.94 724 GLY A O 1
ATOM 5639 N N . MET A 1 725 ? -0.053 -32.470 -33.077 1.00 96.81 725 MET A N 1
ATOM 5640 C CA . MET A 1 725 ? 0.489 -31.156 -32.743 1.00 96.81 725 MET A CA 1
ATOM 5641 C C . MET A 1 725 ? 1.085 -31.142 -31.341 1.00 96.81 725 MET A C 1
ATOM 5643 O O . MET A 1 725 ? 0.390 -31.453 -30.374 1.00 96.81 725 MET A O 1
ATOM 5647 N N . TRP A 1 726 ? 2.337 -30.717 -31.257 1.00 97.38 726 TRP A N 1
ATOM 5648 C CA . TRP A 1 726 ? 2.996 -30.325 -30.019 1.00 97.38 726 TRP A CA 1
ATOM 5649 C C . TRP A 1 726 ? 3.128 -28.812 -29.995 1.00 97.38 726 TRP A C 1
ATOM 5651 O O . TRP A 1 726 ? 3.567 -28.224 -30.984 1.00 97.38 726 TRP A O 1
ATOM 5661 N N . TYR A 1 727 ? 2.721 -28.200 -28.892 1.00 97.81 727 TYR A N 1
ATOM 5662 C CA . TYR A 1 727 ? 2.948 -26.789 -28.621 1.00 97.81 727 TYR A CA 1
ATOM 5663 C C . TYR A 1 727 ? 4.194 -26.643 -27.755 1.00 97.81 727 TYR A C 1
ATOM 5665 O O . TYR A 1 727 ? 4.505 -27.521 -26.952 1.00 97.81 727 TYR A O 1
ATOM 5673 N N . ILE A 1 728 ? 4.904 -25.546 -27.969 1.00 97.00 728 ILE A N 1
ATOM 5674 C CA . ILE A 1 728 ? 6.165 -25.192 -27.331 1.00 97.00 728 ILE A CA 1
ATOM 5675 C C . ILE A 1 728 ? 5.994 -23.759 -26.815 1.00 97.00 728 ILE A C 1
ATOM 5677 O O . ILE A 1 728 ? 5.520 -22.907 -27.565 1.00 97.00 728 ILE A O 1
ATOM 5681 N N . LEU A 1 729 ? 6.369 -23.485 -25.576 1.00 95.81 729 LEU A N 1
ATOM 5682 C CA . LEU A 1 729 ? 6.451 -22.144 -25.002 1.00 95.81 729 LEU A CA 1
ATOM 5683 C C . LEU A 1 729 ? 7.915 -21.864 -24.668 1.00 95.81 729 LEU A C 1
ATOM 5685 O O . LEU A 1 729 ? 8.552 -22.687 -24.017 1.00 95.81 729 LEU A O 1
ATOM 5689 N N . VAL A 1 730 ? 8.420 -20.721 -25.125 1.00 92.94 730 VAL A N 1
ATOM 5690 C CA . VAL A 1 730 ? 9.658 -20.112 -24.630 1.00 92.94 730 VAL A CA 1
ATOM 5691 C C . VAL A 1 730 ? 9.252 -19.054 -23.607 1.00 92.94 730 VAL A C 1
ATOM 5693 O O . VAL A 1 730 ? 8.453 -18.172 -23.934 1.00 92.94 730 VAL A O 1
ATOM 5696 N N . TYR A 1 731 ? 9.774 -19.171 -22.392 1.00 87.25 731 TYR A N 1
ATOM 5697 C CA . TYR A 1 731 ? 9.482 -18.298 -21.255 1.00 87.25 731 TYR A CA 1
ATOM 5698 C C . TYR A 1 731 ? 10.775 -17.892 -20.547 1.00 87.25 731 TYR A C 1
ATOM 5700 O O . TYR A 1 731 ? 11.742 -18.648 -20.563 1.00 87.25 731 TYR A O 1
ATOM 5708 N N . THR A 1 732 ? 10.791 -16.716 -19.933 1.00 83.06 732 THR A N 1
ATOM 5709 C CA . THR A 1 732 ? 11.910 -16.204 -19.145 1.00 83.06 732 THR A CA 1
ATOM 5710 C C . THR A 1 732 ? 11.386 -15.267 -18.056 1.00 83.06 732 THR A C 1
ATOM 5712 O O . THR A 1 732 ? 10.383 -14.592 -18.281 1.00 83.06 732 THR A O 1
ATOM 5715 N N . GLU A 1 733 ? 12.068 -15.242 -16.914 1.00 74.56 733 GLU A N 1
ATOM 5716 C CA . GLU A 1 733 ? 11.920 -14.233 -15.847 1.00 74.56 733 GLU A CA 1
ATOM 5717 C C . GLU A 1 733 ? 13.015 -13.147 -15.960 1.00 74.56 733 GLU A C 1
ATOM 5719 O O . GLU A 1 733 ? 12.969 -12.117 -15.300 1.00 74.56 733 GLU A O 1
ATOM 5724 N N . GLU A 1 734 ? 13.985 -13.341 -16.862 1.00 76.81 734 GLU A N 1
ATOM 5725 C CA . GLU A 1 734 ? 15.079 -12.410 -17.156 1.00 76.81 734 GLU A CA 1
ATOM 5726 C C . GLU A 1 734 ? 15.121 -12.034 -18.649 1.00 76.81 734 GLU A C 1
ATOM 5728 O O . GLU A 1 734 ? 14.278 -12.432 -19.459 1.00 76.81 734 GLU A O 1
ATOM 5733 N N . ILE A 1 735 ? 16.136 -11.276 -19.061 1.00 78.50 735 ILE A N 1
ATOM 5734 C CA . ILE A 1 735 ? 16.353 -10.920 -20.463 1.00 78.50 735 ILE A CA 1
ATOM 5735 C C . ILE A 1 735 ? 17.132 -12.025 -21.188 1.00 78.50 735 ILE A C 1
ATOM 5737 O O . ILE A 1 735 ? 18.217 -12.417 -20.765 1.00 78.50 735 ILE A O 1
ATOM 5741 N N . PHE A 1 736 ? 16.666 -12.417 -22.378 1.00 83.81 736 PHE A N 1
ATOM 5742 C CA . PHE A 1 736 ? 17.486 -13.135 -23.360 1.00 83.81 736 PHE A CA 1
ATOM 5743 C C . PHE A 1 736 ? 17.445 -12.473 -24.730 1.00 83.81 736 PHE A C 1
ATOM 5745 O O . PHE A 1 736 ? 16.465 -11.840 -25.133 1.00 83.81 736 PHE A O 1
ATOM 5752 N N . ALA A 1 737 ? 18.510 -12.644 -25.510 1.00 81.94 737 ALA A N 1
ATOM 5753 C CA . ALA A 1 737 ? 18.556 -12.095 -26.855 1.00 81.94 737 ALA A CA 1
ATOM 5754 C C . ALA A 1 737 ? 19.437 -12.888 -27.814 1.00 81.94 737 ALA A C 1
ATOM 5756 O O . ALA A 1 737 ? 20.436 -13.506 -27.446 1.00 81.94 737 ALA A O 1
ATOM 5757 N N . ASN A 1 738 ? 19.100 -12.762 -29.099 1.00 79.94 738 ASN A N 1
ATOM 5758 C CA . ASN A 1 738 ? 19.784 -13.406 -30.218 1.00 79.94 738 ASN A CA 1
ATOM 5759 C C . ASN A 1 738 ? 19.710 -14.941 -30.207 1.00 79.94 738 ASN A C 1
ATOM 5761 O O . ASN A 1 738 ? 20.576 -15.585 -30.796 1.00 79.94 738 ASN A O 1
ATOM 5765 N N . VAL A 1 739 ? 18.666 -15.502 -29.593 1.00 87.44 739 VAL A N 1
ATOM 5766 C CA . VAL A 1 739 ? 18.462 -16.953 -29.479 1.00 87.44 739 VAL A CA 1
ATOM 5767 C C . VAL A 1 739 ? 17.762 -17.509 -30.715 1.00 87.44 739 VAL A C 1
ATOM 5769 O O . VAL A 1 739 ? 16.852 -16.890 -31.260 1.00 87.44 739 VAL A O 1
ATOM 5772 N N . MET A 1 740 ? 18.160 -18.679 -31.194 1.00 91.69 740 MET A N 1
ATOM 5773 C CA . MET A 1 740 ? 17.535 -19.368 -32.322 1.00 91.69 740 MET A CA 1
ATOM 5774 C C . MET A 1 740 ? 16.840 -20.635 -31.826 1.00 91.69 740 MET A C 1
ATOM 5776 O O . MET A 1 740 ? 17.475 -21.480 -31.214 1.00 91.69 740 MET A O 1
ATOM 5780 N N . ILE A 1 741 ? 15.558 -20.815 -32.150 1.00 94.81 741 ILE A N 1
ATOM 5781 C CA . ILE A 1 741 ? 14.825 -22.048 -31.831 1.00 94.81 741 ILE A CA 1
ATOM 5782 C C . ILE A 1 741 ? 14.830 -23.014 -33.018 1.00 94.81 741 ILE A C 1
ATOM 5784 O O . ILE A 1 741 ? 14.489 -22.640 -34.145 1.00 94.81 741 ILE A O 1
ATOM 5788 N N . THR A 1 742 ? 15.160 -24.280 -32.774 1.00 96.00 742 THR A N 1
ATOM 5789 C CA . THR A 1 742 ? 15.115 -25.352 -33.775 1.00 96.00 742 THR A CA 1
ATOM 5790 C C . THR A 1 742 ? 14.362 -26.555 -33.228 1.00 96.00 742 THR A C 1
ATOM 5792 O O . THR A 1 742 ? 14.729 -27.100 -32.201 1.00 96.00 742 THR A O 1
ATOM 5795 N N . ALA A 1 743 ? 13.342 -27.030 -33.945 1.00 96.56 743 ALA A N 1
ATOM 5796 C CA . ALA A 1 743 ? 12.680 -28.297 -33.631 1.00 96.56 743 ALA A CA 1
ATOM 5797 C C . ALA A 1 743 ? 13.028 -29.348 -34.693 1.00 96.56 743 ALA A C 1
ATOM 5799 O O . ALA A 1 743 ? 12.830 -29.095 -35.883 1.00 96.56 743 ALA A O 1
ATOM 5800 N N . SER A 1 744 ? 13.538 -30.517 -34.311 1.00 95.69 744 SER A N 1
ATOM 5801 C CA . SER A 1 744 ? 14.019 -31.571 -35.216 1.00 95.69 744 SER A CA 1
ATOM 5802 C C . SER A 1 744 ? 13.415 -32.945 -34.895 1.00 95.69 744 SER A C 1
ATOM 5804 O O . SER A 1 744 ? 12.931 -33.222 -33.798 1.00 95.69 744 SER A O 1
ATOM 5806 N N . PHE A 1 745 ? 13.400 -33.818 -35.907 1.00 95.81 745 PHE A N 1
ATOM 5807 C CA . PHE A 1 745 ? 13.024 -35.221 -35.748 1.00 95.81 745 PHE A CA 1
ATOM 5808 C C . PHE A 1 745 ? 14.261 -36.078 -35.942 1.00 95.81 745 PHE A C 1
ATOM 5810 O O . PHE A 1 745 ? 14.772 -36.175 -37.061 1.00 95.81 745 PHE A O 1
ATOM 5817 N N . GLU A 1 746 ? 14.690 -36.723 -34.869 1.00 89.81 746 GLU A N 1
ATOM 5818 C CA . GLU A 1 746 ? 15.927 -37.489 -34.838 1.00 89.81 746 GLU A CA 1
ATOM 5819 C C . GLU A 1 746 ? 15.663 -38.995 -34.729 1.00 89.81 746 GLU A C 1
ATOM 5821 O O . GLU A 1 746 ? 14.545 -39.455 -34.453 1.00 89.81 746 GLU A O 1
ATOM 5826 N N . ASP A 1 747 ? 16.710 -39.777 -34.996 1.00 86.12 747 ASP A N 1
ATOM 5827 C CA . ASP A 1 747 ? 16.701 -41.217 -34.742 1.00 86.12 747 ASP A CA 1
ATOM 5828 C C . ASP A 1 747 ? 16.507 -41.470 -33.238 1.00 86.12 747 ASP A C 1
ATOM 5830 O O . ASP A 1 747 ? 16.948 -40.684 -32.393 1.00 86.12 747 ASP A O 1
ATOM 5834 N N . ARG A 1 748 ? 15.871 -42.594 -32.880 1.00 79.56 748 ARG A N 1
ATOM 5835 C CA . ARG A 1 748 ? 15.634 -42.924 -31.469 1.00 79.56 748 ARG A CA 1
ATOM 5836 C C . ARG A 1 748 ? 16.948 -42.903 -30.694 1.00 79.56 748 ARG A C 1
ATOM 5838 O O . ARG A 1 748 ? 17.870 -43.667 -31.005 1.00 79.56 748 ARG A O 1
ATOM 5845 N N . TYR A 1 749 ? 16.982 -42.153 -29.598 1.00 70.69 749 TYR A N 1
ATOM 5846 C CA . TYR A 1 749 ? 18.094 -42.224 -28.666 1.00 70.69 749 TYR A CA 1
ATOM 5847 C C . TYR A 1 749 ? 17.991 -43.522 -27.857 1.00 70.69 749 TYR A C 1
ATOM 5849 O O . TYR A 1 749 ? 17.249 -43.622 -26.881 1.00 70.69 749 TYR A O 1
ATOM 5857 N N . VAL A 1 750 ? 18.692 -44.565 -28.306 1.00 64.38 750 VAL A N 1
ATOM 5858 C CA . VAL A 1 750 ? 18.811 -45.838 -27.586 1.00 64.38 750 VAL A CA 1
ATOM 5859 C C . VAL A 1 750 ? 20.220 -45.938 -27.037 1.00 64.38 750 VAL A C 1
ATOM 5861 O O . VAL A 1 750 ? 21.153 -46.307 -27.753 1.00 64.38 750 VAL A O 1
ATOM 5864 N N . TRP A 1 751 ? 20.374 -45.648 -25.750 1.00 61.69 751 TRP A N 1
ATOM 5865 C CA . TRP A 1 751 ? 21.633 -45.917 -25.079 1.00 61.69 751 TRP A CA 1
ATOM 5866 C C . TRP A 1 751 ? 21.882 -47.435 -25.015 1.00 61.69 751 TRP A C 1
ATOM 5868 O O . TRP A 1 751 ? 21.000 -48.221 -24.662 1.00 61.69 751 TRP A O 1
ATOM 5878 N N . SER A 1 752 ? 23.093 -47.868 -25.372 1.00 58.56 752 SER A N 1
ATOM 5879 C CA . SER A 1 752 ? 23.517 -49.269 -25.287 1.00 58.56 752 SER A CA 1
ATOM 5880 C C . SER A 1 752 ? 24.821 -49.365 -24.509 1.00 58.56 752 SER A C 1
ATOM 5882 O O . SER A 1 752 ? 25.745 -48.616 -24.813 1.00 58.56 752 SER A O 1
ATOM 5884 N N . TYR A 1 753 ? 24.918 -50.300 -23.556 1.00 61.44 753 TYR A N 1
ATOM 5885 C CA . TYR A 1 753 ? 26.107 -50.454 -22.712 1.00 61.44 753 TYR A CA 1
ATOM 5886 C C . TYR A 1 753 ? 27.387 -50.680 -23.534 1.00 61.44 753 TYR A C 1
ATOM 5888 O O . TYR A 1 753 ? 27.651 -51.783 -24.022 1.00 61.44 753 TYR A O 1
ATOM 5896 N N . ASP A 1 754 ? 28.200 -49.633 -23.647 1.00 66.19 754 ASP A N 1
ATOM 5897 C CA . ASP A 1 754 ? 29.528 -49.637 -24.266 1.00 66.19 754 ASP A CA 1
ATOM 5898 C C . ASP A 1 754 ? 30.648 -49.265 -23.268 1.00 66.19 754 ASP A C 1
ATOM 5900 O O . ASP A 1 754 ? 31.828 -49.232 -23.630 1.00 66.19 754 ASP A O 1
ATOM 5904 N N . GLY A 1 755 ? 30.283 -49.048 -21.998 1.00 67.75 755 GLY A N 1
ATOM 5905 C CA . GLY A 1 755 ? 31.178 -48.644 -20.915 1.00 67.75 755 GLY A CA 1
ATOM 5906 C C . GLY A 1 755 ? 31.445 -47.137 -20.842 1.00 67.75 755 GLY A C 1
ATOM 5907 O O . GLY A 1 755 ? 32.258 -46.726 -20.011 1.00 67.75 755 GLY A O 1
ATOM 5908 N N . THR A 1 756 ? 30.801 -46.314 -21.677 1.00 72.19 756 THR A N 1
ATOM 5909 C CA . THR A 1 756 ? 30.836 -44.853 -21.536 1.00 72.19 756 THR A CA 1
ATOM 5910 C C . THR A 1 756 ? 29.850 -44.377 -20.460 1.00 72.19 756 THR A C 1
ATOM 5912 O O . THR A 1 756 ? 28.789 -44.986 -20.289 1.00 72.19 756 THR A O 1
ATOM 5915 N N . PRO A 1 757 ? 30.208 -43.341 -19.674 1.00 75.94 757 PRO A N 1
ATOM 5916 C CA . PRO A 1 757 ? 29.266 -42.689 -18.775 1.00 75.94 757 PRO A CA 1
ATOM 5917 C C . PRO A 1 757 ? 28.051 -42.134 -19.532 1.00 75.94 757 PRO A C 1
ATOM 5919 O O . PRO A 1 757 ? 28.207 -41.595 -20.622 1.00 75.94 757 PRO A O 1
ATOM 5922 N N . ILE A 1 758 ? 26.864 -42.272 -18.945 1.00 74.69 758 ILE A N 1
ATOM 5923 C CA . ILE A 1 758 ? 25.607 -41.705 -19.442 1.00 74.69 758 ILE A CA 1
ATOM 5924 C C . ILE A 1 758 ? 25.518 -40.255 -18.969 1.00 74.69 758 ILE A C 1
ATOM 5926 O O . ILE A 1 758 ? 25.624 -40.005 -17.769 1.00 74.69 758 ILE A O 1
ATOM 5930 N N . GLU A 1 759 ? 25.317 -39.318 -19.884 1.00 78.00 759 GLU A N 1
ATOM 5931 C CA . GLU A 1 759 ? 24.960 -37.947 -19.518 1.00 78.00 759 GLU A CA 1
ATOM 5932 C C . GLU A 1 759 ? 23.508 -37.909 -19.043 1.00 78.00 759 GLU A C 1
ATOM 5934 O O . GLU A 1 759 ? 22.638 -38.491 -19.690 1.00 78.00 759 GLU A O 1
ATOM 5939 N N . LEU A 1 760 ? 23.264 -37.291 -17.891 1.00 73.25 760 LEU A N 1
ATOM 5940 C CA . LEU A 1 760 ? 21.927 -36.981 -17.403 1.00 73.25 760 LEU A CA 1
ATOM 5941 C C . LEU A 1 760 ? 21.637 -35.517 -17.720 1.00 73.25 760 LEU A C 1
ATOM 5943 O O . LEU A 1 760 ? 22.406 -34.645 -17.314 1.00 73.25 760 LEU A O 1
ATOM 5947 N N . PHE A 1 761 ? 20.516 -35.275 -18.388 1.00 68.56 761 PHE A N 1
ATOM 5948 C CA . PHE A 1 761 ? 19.959 -33.943 -18.586 1.00 68.56 761 PHE A CA 1
ATOM 5949 C C . PHE A 1 761 ? 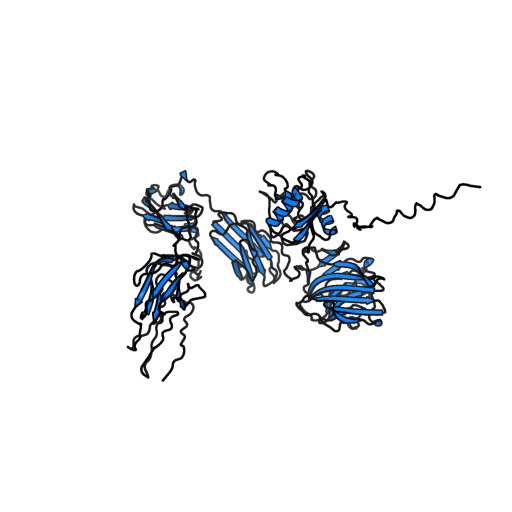18.954 -33.664 -17.466 1.00 68.56 761 PHE A C 1
ATOM 5951 O O . PHE A 1 761 ? 18.268 -34.578 -16.993 1.00 68.56 761 PHE A O 1
ATOM 5958 N N . ASN A 1 762 ? 18.907 -32.425 -16.981 1.00 59.03 762 ASN A N 1
ATOM 5959 C CA . ASN A 1 762 ? 17.989 -32.066 -15.904 1.00 59.03 762 ASN A CA 1
ATOM 5960 C C . ASN A 1 762 ? 16.529 -32.234 -16.379 1.00 59.03 762 ASN A C 1
ATOM 5962 O O . ASN A 1 762 ? 16.208 -31.964 -17.531 1.00 59.03 762 ASN A O 1
ATOM 5966 N N . GLY A 1 763 ? 15.668 -32.785 -15.521 1.00 59.53 763 GLY A N 1
ATOM 5967 C CA . GLY A 1 763 ? 14.277 -33.116 -15.862 1.00 59.53 763 GLY A CA 1
ATOM 5968 C C . GLY A 1 763 ? 14.056 -34.329 -16.791 1.00 59.53 763 GLY A C 1
ATOM 5969 O O . GLY A 1 763 ? 12.928 -34.820 -16.865 1.00 59.53 763 GLY A O 1
ATOM 5970 N N . GLU A 1 764 ? 15.084 -34.882 -17.455 1.00 65.88 764 GLU A N 1
ATOM 5971 C CA . GLU A 1 764 ? 14.913 -36.014 -18.384 1.00 65.88 764 GLU A CA 1
ATOM 5972 C C . GLU A 1 764 ? 14.885 -37.378 -17.663 1.00 65.88 764 GLU A C 1
ATOM 5974 O O . GLU A 1 764 ? 15.861 -37.823 -17.049 1.00 65.88 764 GLU A O 1
ATOM 5979 N N . GLU A 1 765 ? 13.782 -38.125 -17.806 1.00 67.06 765 GLU A N 1
ATOM 5980 C CA . GLU A 1 765 ? 13.754 -39.541 -17.428 1.00 67.06 765 GLU A CA 1
ATOM 5981 C C . GLU A 1 765 ? 14.451 -40.405 -18.493 1.00 67.06 765 GLU A C 1
ATOM 5983 O O . GLU A 1 765 ? 13.876 -40.743 -19.532 1.00 67.06 765 GLU A O 1
ATOM 5988 N N . ILE A 1 766 ? 15.659 -40.887 -18.190 1.00 66.94 766 ILE A N 1
ATOM 5989 C CA . ILE A 1 766 ? 16.304 -41.919 -19.011 1.00 66.94 766 ILE A CA 1
ATOM 5990 C C . ILE A 1 766 ? 15.752 -43.300 -18.643 1.00 66.94 766 ILE A C 1
ATOM 5992 O O . ILE A 1 766 ? 16.107 -43.904 -17.626 1.00 66.94 766 ILE A O 1
ATOM 5996 N N . SER A 1 767 ? 14.907 -43.843 -19.520 1.00 61.50 767 SER A N 1
ATOM 5997 C CA . SER A 1 767 ? 14.295 -45.165 -19.364 1.00 61.50 767 SER A CA 1
ATOM 5998 C C . SER A 1 767 ? 14.917 -46.221 -20.295 1.00 61.50 767 SER A C 1
ATOM 6000 O O . SER A 1 767 ? 15.607 -45.920 -21.266 1.00 61.50 767 SER A O 1
ATOM 6002 N N . GLY A 1 768 ? 14.709 -47.508 -19.988 1.00 60.25 768 GLY A N 1
ATOM 6003 C CA . GLY A 1 768 ? 15.179 -48.610 -20.845 1.00 60.25 768 GLY A CA 1
ATOM 6004 C C . GLY A 1 768 ? 16.675 -48.939 -20.743 1.00 60.25 768 GLY A C 1
ATOM 6005 O O . GLY A 1 768 ? 17.202 -49.640 -21.605 1.00 60.25 768 GLY A O 1
ATOM 6006 N N . ILE A 1 769 ? 17.351 -48.480 -19.686 1.00 69.25 769 ILE A N 1
ATOM 6007 C CA . ILE A 1 769 ? 18.764 -48.781 -19.430 1.00 69.25 769 ILE A CA 1
ATOM 6008 C C . ILE A 1 769 ? 18.934 -50.282 -19.136 1.00 69.25 769 ILE A C 1
ATOM 6010 O O . ILE A 1 769 ? 18.486 -50.789 -18.104 1.00 69.25 769 ILE A O 1
ATOM 6014 N N . GLU A 1 770 ? 19.613 -51.005 -20.029 1.00 65.00 770 GLU A N 1
ATOM 6015 C CA . GLU A 1 770 ? 19.960 -52.419 -19.855 1.00 65.00 770 GLU A CA 1
ATOM 6016 C C . GLU A 1 770 ? 21.480 -52.598 -19.736 1.00 65.00 770 GLU A C 1
ATOM 6018 O O . GLU A 1 770 ? 22.245 -52.171 -20.600 1.00 65.00 770 GLU A O 1
ATOM 6023 N N . ALA A 1 771 ? 21.925 -53.292 -18.685 1.00 68.75 771 ALA A N 1
ATOM 6024 C CA . ALA A 1 771 ? 23.326 -53.651 -18.484 1.00 68.75 771 ALA A CA 1
ATOM 6025 C C . ALA A 1 771 ? 23.476 -55.152 -18.176 1.00 68.75 771 ALA A C 1
ATOM 6027 O O . ALA A 1 771 ? 22.633 -55.730 -17.479 1.00 68.75 771 ALA A O 1
ATOM 6028 N N . PRO A 1 772 ? 24.544 -55.818 -18.657 1.00 73.75 772 PRO A N 1
ATOM 6029 C CA . PRO A 1 772 ? 24.873 -57.174 -18.234 1.00 73.75 772 PRO A CA 1
ATOM 6030 C C . PRO A 1 772 ? 25.082 -57.283 -16.715 1.00 73.75 772 PRO A C 1
ATOM 6032 O O . PRO A 1 772 ? 25.521 -56.350 -16.047 1.00 73.75 772 PRO A O 1
ATOM 6035 N N . GLN A 1 773 ? 24.812 -58.467 -16.156 1.00 75.12 773 GLN A N 1
ATOM 6036 C CA . GLN A 1 773 ? 24.996 -58.718 -14.726 1.00 75.12 773 GLN A CA 1
ATOM 6037 C C . GLN A 1 773 ? 26.455 -58.485 -14.290 1.00 75.12 773 GLN A C 1
ATOM 6039 O O . GLN A 1 773 ? 27.355 -59.193 -14.743 1.00 75.12 773 GLN A O 1
ATOM 6044 N N . GLY A 1 774 ? 26.655 -57.584 -13.322 1.00 75.75 774 GLY A N 1
ATOM 6045 C CA . GLY A 1 774 ? 27.955 -57.311 -12.696 1.00 75.75 774 GLY A CA 1
ATOM 6046 C C . GLY A 1 774 ? 28.720 -56.119 -13.273 1.00 75.75 774 GLY A C 1
ATOM 6047 O O . GLY A 1 774 ? 29.861 -55.913 -12.871 1.00 75.75 774 GLY A O 1
ATOM 6048 N N . GLU A 1 775 ? 28.109 -55.366 -14.185 1.00 76.75 775 GLU A N 1
ATOM 6049 C CA . GLU A 1 775 ? 28.669 -54.143 -14.763 1.00 76.75 775 GLU A CA 1
ATOM 6050 C C . GLU A 1 775 ? 28.295 -52.898 -13.936 1.00 76.75 775 GLU A C 1
ATOM 6052 O O . GLU A 1 775 ? 27.255 -52.873 -13.272 1.00 76.75 775 GLU A O 1
ATOM 6057 N N . GLU A 1 776 ? 29.148 -51.870 -13.975 1.00 74.75 776 GLU A N 1
ATOM 6058 C CA . GLU A 1 776 ? 28.926 -50.575 -13.319 1.00 74.75 776 GLU A CA 1
ATOM 6059 C C . GLU A 1 776 ? 28.428 -49.553 -14.350 1.00 74.75 776 GLU A C 1
ATOM 6061 O O . GLU A 1 776 ? 29.084 -49.307 -15.363 1.00 74.75 776 GLU A O 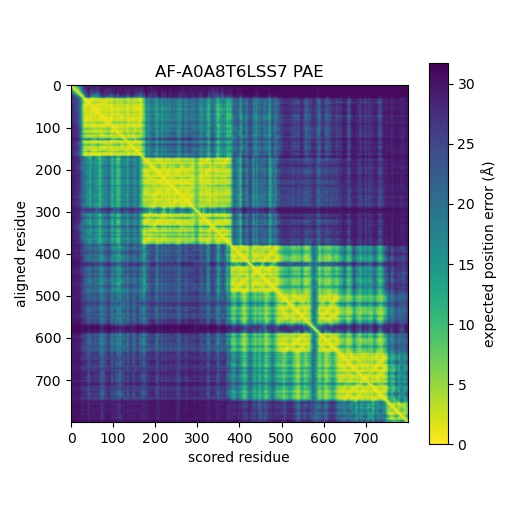1
ATOM 6066 N N . LEU A 1 777 ? 27.264 -48.959 -14.086 1.00 72.19 777 LEU A N 1
ATOM 6067 C CA . LEU A 1 777 ? 26.723 -47.848 -14.864 1.00 72.19 777 LEU A CA 1
ATOM 6068 C C . LEU A 1 777 ? 27.210 -46.542 -14.250 1.00 72.19 777 LEU A C 1
ATOM 6070 O O . LEU A 1 777 ? 26.944 -46.275 -13.079 1.00 72.19 777 LEU A O 1
ATOM 6074 N N . ASN A 1 778 ? 27.935 -45.754 -15.037 1.00 77.88 778 ASN A N 1
ATOM 6075 C CA . ASN A 1 778 ? 28.402 -44.440 -14.624 1.00 77.88 778 ASN A CA 1
ATOM 6076 C C . ASN A 1 778 ? 27.505 -43.385 -15.258 1.00 77.88 778 ASN A C 1
ATOM 6078 O O . ASN A 1 778 ? 27.166 -43.506 -16.431 1.00 77.88 778 ASN A O 1
ATOM 6082 N N . PHE A 1 779 ? 27.161 -42.366 -14.484 1.00 80.56 779 PHE A N 1
ATOM 6083 C CA . PHE A 1 779 ? 26.382 -41.222 -14.931 1.00 80.56 779 PHE A CA 1
ATOM 6084 C C . PHE A 1 779 ? 27.202 -39.955 -14.696 1.00 80.56 779 PHE A C 1
ATOM 6086 O O . PHE A 1 779 ? 27.996 -39.915 -13.750 1.00 80.56 779 PHE A O 1
ATOM 6093 N N . TYR A 1 780 ? 27.035 -38.944 -15.539 1.00 80.19 780 TYR A N 1
ATOM 6094 C CA . TYR A 1 780 ? 27.586 -37.613 -15.315 1.00 80.19 780 TYR A CA 1
ATOM 6095 C C . TYR A 1 780 ? 26.551 -36.547 -15.654 1.00 80.19 780 TYR A C 1
ATOM 6097 O O . TYR A 1 780 ? 25.637 -36.788 -16.430 1.00 80.19 780 TYR A O 1
ATOM 6105 N N . VAL A 1 781 ? 26.716 -35.385 -15.039 1.00 74.06 781 VAL A N 1
ATOM 6106 C CA . VAL A 1 781 ? 26.004 -34.148 -15.357 1.00 74.06 781 VAL A CA 1
ATOM 6107 C C . VAL A 1 781 ? 27.097 -33.119 -15.610 1.00 74.06 781 VAL A C 1
ATOM 6109 O O . VAL A 1 781 ? 28.094 -33.103 -14.874 1.00 74.06 781 VAL A O 1
ATOM 6112 N N . ILE A 1 782 ? 26.956 -32.310 -16.653 1.00 72.50 782 ILE A N 1
ATOM 6113 C CA . ILE A 1 782 ? 27.783 -31.120 -16.847 1.00 72.50 782 ILE A CA 1
ATOM 6114 C C . ILE A 1 782 ? 26.991 -29.948 -16.274 1.00 72.50 782 ILE A C 1
ATOM 6116 O O . ILE A 1 782 ? 25.865 -29.714 -16.685 1.00 72.50 782 ILE A O 1
ATOM 6120 N N . LEU A 1 783 ? 27.565 -29.263 -15.285 1.00 58.44 783 LEU A N 1
ATOM 6121 C CA . LEU A 1 783 ? 27.018 -28.019 -14.750 1.00 58.44 783 LEU A CA 1
ATOM 6122 C C . LEU A 1 783 ? 27.835 -26.874 -15.345 1.00 58.44 783 LEU A C 1
ATOM 6124 O O . LEU A 1 783 ? 29.059 -26.861 -15.172 1.00 58.44 783 LEU A O 1
ATOM 6128 N N . GLU A 1 784 ? 27.183 -25.965 -16.066 1.00 54.84 784 GLU A N 1
ATOM 6129 C CA . GLU A 1 784 ? 27.850 -24.781 -16.618 1.00 54.84 784 GLU A CA 1
ATOM 6130 C C . GLU A 1 784 ? 28.143 -23.748 -15.515 1.00 54.84 784 GLU A C 1
ATOM 6132 O O . GLU A 1 784 ? 29.254 -23.217 -15.472 1.00 54.84 784 GLU A O 1
ATOM 6137 N N . ASN A 1 785 ? 27.221 -23.605 -14.550 1.00 55.81 785 ASN A N 1
ATOM 6138 C CA . ASN A 1 785 ? 27.328 -22.767 -13.348 1.00 55.81 785 ASN A CA 1
ATOM 6139 C C . ASN A 1 785 ? 27.138 -23.588 -12.046 1.00 55.81 785 ASN A C 1
ATOM 6141 O O . ASN A 1 785 ? 26.647 -24.722 -12.092 1.00 55.81 785 ASN A O 1
ATOM 6145 N N . PRO A 1 786 ? 27.556 -23.088 -10.865 1.00 65.75 786 PRO A N 1
ATOM 6146 C CA . PRO A 1 786 ? 27.291 -23.751 -9.588 1.00 65.75 786 PRO A CA 1
ATOM 6147 C C . PRO A 1 786 ? 25.789 -23.697 -9.265 1.00 65.75 786 PRO A C 1
ATOM 6149 O O . PRO A 1 786 ? 25.243 -22.614 -9.144 1.00 65.75 786 PRO A O 1
ATOM 6152 N N . GLY A 1 787 ? 25.130 -24.846 -9.104 1.00 53.91 787 GLY A N 1
ATOM 6153 C CA . GLY A 1 787 ? 23.736 -24.900 -8.638 1.00 53.91 787 GLY A CA 1
ATOM 6154 C C . GLY A 1 787 ? 23.629 -25.044 -7.116 1.00 53.91 787 GLY A C 1
ATOM 6155 O O . GLY A 1 787 ? 24.499 -25.664 -6.495 1.00 53.91 787 GLY A O 1
ATOM 6156 N N . GLU A 1 788 ? 22.541 -24.542 -6.524 1.00 55.19 788 GLU A N 1
ATOM 6157 C CA . GLU A 1 788 ? 22.263 -24.649 -5.081 1.00 55.19 788 GLU A CA 1
ATOM 6158 C C . GLU A 1 788 ? 22.139 -26.105 -4.594 1.00 55.19 788 GLU A C 1
ATOM 6160 O O . GLU A 1 788 ? 22.608 -26.467 -3.509 1.00 55.19 788 GLU A O 1
ATOM 6165 N N . TYR A 1 789 ? 21.542 -26.985 -5.409 1.00 57.97 789 TYR A N 1
ATOM 6166 C CA . TYR A 1 789 ? 21.430 -28.414 -5.119 1.00 57.97 789 TYR A CA 1
ATOM 6167 C C . TYR A 1 789 ? 21.450 -29.282 -6.388 1.00 57.97 789 TYR A C 1
ATOM 6169 O O . TYR A 1 789 ? 21.012 -28.885 -7.460 1.00 57.97 789 TYR A O 1
ATOM 6177 N N . LEU A 1 790 ? 21.939 -30.523 -6.256 1.00 68.50 790 LEU A N 1
ATOM 6178 C CA . LEU A 1 790 ? 21.869 -31.560 -7.293 1.00 68.50 790 LEU A CA 1
ATOM 6179 C C . LEU A 1 790 ? 21.169 -32.794 -6.722 1.00 68.50 790 LEU A C 1
ATOM 6181 O O . LEU A 1 790 ? 21.675 -33.431 -5.793 1.00 68.50 790 LEU A O 1
ATOM 6185 N N . SER A 1 791 ? 20.030 -33.166 -7.306 1.00 74.75 791 SER A N 1
ATOM 6186 C CA . SER A 1 791 ? 19.269 -34.355 -6.920 1.00 74.75 791 SER A CA 1
ATOM 6187 C C . SER A 1 791 ? 19.172 -35.335 -8.083 1.00 74.75 791 SER A C 1
ATOM 6189 O O . SER A 1 791 ? 18.682 -35.001 -9.154 1.00 74.75 791 SER A O 1
ATOM 6191 N N . VAL A 1 792 ? 19.615 -36.576 -7.866 1.00 75.00 792 VAL A N 1
ATOM 6192 C CA . VAL A 1 792 ? 19.446 -37.674 -8.828 1.00 75.00 792 VAL A CA 1
ATOM 6193 C C . VAL A 1 792 ? 18.523 -38.711 -8.207 1.00 75.00 792 VAL A C 1
ATOM 6195 O O . VAL A 1 792 ? 18.866 -39.353 -7.209 1.00 75.00 792 VAL A O 1
ATOM 6198 N N . SER A 1 793 ? 17.346 -38.889 -8.800 1.00 74.69 793 SER A N 1
ATOM 6199 C CA . SER A 1 793 ? 16.361 -39.874 -8.358 1.00 74.69 793 SER A CA 1
ATOM 6200 C C . SER A 1 793 ? 16.324 -41.077 -9.307 1.00 74.69 793 SER A C 1
ATOM 6202 O O . SER A 1 793 ? 16.655 -40.981 -10.484 1.00 74.69 793 SER A O 1
ATOM 6204 N N . THR A 1 794 ? 15.973 -42.256 -8.787 1.00 71.81 794 THR A N 1
ATOM 6205 C CA . THR A 1 794 ? 15.822 -43.472 -9.603 1.00 71.81 794 THR A CA 1
ATOM 6206 C C . THR A 1 794 ? 14.484 -44.133 -9.299 1.00 71.81 794 THR A C 1
ATOM 6208 O O . THR A 1 794 ? 14.140 -44.358 -8.136 1.00 71.81 794 THR A O 1
ATOM 6211 N N . LEU A 1 795 ? 13.721 -44.473 -10.340 1.00 59.97 795 LEU A N 1
ATOM 6212 C CA . LEU A 1 795 ? 12.418 -45.125 -10.217 1.00 59.97 795 LEU A CA 1
ATOM 6213 C C . LEU A 1 795 ? 12.508 -46.585 -10.691 1.00 59.97 795 LEU A C 1
ATOM 6215 O O . LEU A 1 795 ? 12.876 -46.882 -11.818 1.00 59.97 795 LEU A O 1
ATOM 6219 N N . VAL A 1 796 ? 12.190 -47.511 -9.779 1.00 53.81 796 VAL A N 1
ATOM 6220 C CA . VAL A 1 796 ? 12.050 -48.973 -9.968 1.00 53.81 796 VAL A CA 1
ATOM 6221 C C . VAL A 1 796 ? 13.099 -49.639 -10.881 1.00 53.81 796 VAL A C 1
ATOM 6223 O O . VAL A 1 796 ? 12.852 -49.950 -12.044 1.00 53.81 796 VAL A O 1
ATOM 6226 N N . VAL A 1 797 ? 14.218 -50.068 -10.290 1.00 52.56 797 VAL A N 1
ATOM 6227 C CA . VAL A 1 797 ? 15.125 -51.039 -10.926 1.00 52.56 797 VAL A CA 1
ATOM 6228 C C . VAL A 1 797 ? 14.515 -52.444 -10.837 1.00 52.56 797 VAL A C 1
ATOM 6230 O O . VAL A 1 797 ? 14.501 -53.070 -9.773 1.00 52.56 797 VAL A O 1
ATOM 6233 N N . ARG A 1 798 ? 14.015 -52.988 -11.953 1.00 49.66 798 ARG A N 1
ATOM 6234 C CA . ARG A 1 798 ? 13.683 -54.421 -12.027 1.00 49.66 798 ARG A CA 1
ATOM 6235 C C . ARG A 1 798 ? 14.948 -55.233 -12.276 1.00 49.66 798 ARG A C 1
ATOM 6237 O O . ARG A 1 798 ? 15.376 -55.407 -13.411 1.00 49.66 798 ARG A O 1
ATOM 6244 N N . VAL A 1 799 ? 15.507 -55.784 -11.204 1.00 51.12 799 VAL A N 1
ATOM 6245 C CA . VAL A 1 799 ? 16.540 -56.821 -11.292 1.00 51.12 799 VAL A CA 1
ATOM 6246 C C . VAL A 1 799 ? 15.857 -58.137 -11.679 1.00 51.12 799 VAL A C 1
ATOM 6248 O O . VAL A 1 799 ? 15.142 -58.715 -10.858 1.00 51.12 799 VAL A O 1
ATOM 6251 N N . ASN A 1 800 ? 16.025 -58.581 -12.927 1.00 49.50 800 ASN A N 1
ATOM 6252 C CA . ASN A 1 800 ? 15.587 -59.913 -13.372 1.00 49.50 800 ASN A CA 1
ATOM 6253 C C . ASN A 1 800 ? 16.617 -60.994 -13.038 1.00 49.50 800 ASN A C 1
ATOM 6255 O O . ASN A 1 800 ? 17.818 -60.774 -13.314 1.00 49.50 800 ASN A O 1
#